Protein AF-0000000066235159 (afdb_homodimer)

Secondary structure (DSSP, 8-state):
------HHHHHHHH----TTSSSHHHHHHHTT--SEES-HHHHHHHHHSS--EEEEEE--SSSS-BHHHHHHHHHHHHHHHTT-EEEEEE-HHHHHH-PPPSSSPPPPPPHHHHHHHHHHHHHHHHTTS---STT--EEE-THHHHTT-BHHHIIIIIGGG-BHHHHHTSHHHHHHHTSSS--BHHHHTHHHHHHHHHHHHHHHH-EEEEEEEGGGHHHHHHHHHHHHHHH----EEEEEPPPB-TTSPBTTEETTEE-BSSTTTS-HHHHHHHHHT--HHHHHHHHHHH----HHHHHHHHHHHHH-GGG-HHHHHHHHHHHHHHH-HHHHHHHHHHHHHHTTSSS-GGGS-HHHHHHHHHTSSEEEE-TTSBHHHHHHHTTS-SSHHHHHHHHHTT-EEETTEE---TTSBGGGGPBTTTEEEEEETTTEEEEEEE-TT-/------HHHHHHHH----TTSSSHHHHHHHTT--SEES-HHHHHHHHHSS--EEEEEE--SSSS-BHHHHHHHHHHHHHHHTT-EEEEEE-HHHHHH-PPPSSSPPPPPPHHHHHHHHHHHHHHHHTTS--SSTT--EEE-THHHHTT-BHHHIIIIIGGG-BHHHHHTSHHHHHHHTSSS--BHHHHTHHHHHHHHHHHHHHHH-EEEEEEEGGGHHHHHHHHHHHHHHH----EEEEEPPPB-TTSPBTTEETTEE-BSSTTTS-HHHHHHHHHT--HHHHHHHHHHH----HHHHHHHHHHHHH-GGG-HHHHHHHHHHHHHHH-HHHHHHHHHHHHHHTTSSS-GGGS-HHHHHHHHHTSSEEEE-TTSBHHHHHHHHTS-SSHHHHHHHHHTT-EEETTEE---TTSBGGGGPBTTTEEEEEETTTEEEEEEE-TT-

pLDDT: mean 92.7, std 8.82, range [31.28, 98.94]

InterPro domains:
  IPR001412 Aminoacyl-tRNA synthetase, class I, conserved site [PS00178] (60-70)
  IPR002305 Aminoacyl-tRNA synthetase, class Ic [PF00579] (50-343)
  IPR002307 Tyrosine-tRNA ligase [PR01040] (64-86)
  IPR002307 Tyrosine-tRNA ligase [PR01040] (182-197)
  IPR002307 Tyrosine-tRNA ligase [PR01040] (203-225)
  IPR002307 Tyrosine-tRNA ligase [PR01040] (236-248)
  IPR002307 Tyrosine-tRNA ligase [TIGR00234] (23-434)
  IPR002307 Tyrosine-tRNA ligase [cd00805] (55-325)
  IPR014729 Rossmann-like alpha/beta/alpha sandwich fold [G3DSA:3.40.50.620] (2-244)
  IPR024088 Tyrosine-tRNA ligase, bacterial-type [PTHR11766] (14-433)
  IPR024107 Tyrosine-tRNA ligase, bacterial-type, type 1 [MF_02006] (22-438)
  IPR036986 RNA-binding S4 domain superfamily [G3DSA:3.10.290.10] (348-440)
  IPR054608 Tyrosine--tRNA ligase SYY-like, C-terminal domain [PF22421] (362-432)

Sequence (884 aa):
MSDSPSRQQQLLRAQSNDPSFDNVWDELIWRGLVYVSTDEAALKQLLAGEPIAYYCGFDPTAPSLHLGNLVQLLTMRRLQLAGHRPFGLVGGSTGLIGDPKPSAERTLNAKETVAEWVGSLREQVTRFLSAEGDNAVRLVNNLDWTAPLSAIDFLREIGKHFRVGAMLKKDAVAARLNSDEGISYTEFSYQILQGLDYLELYRQHGCVLQTGGSDQWGNLTSGTELIRRVEGGHAHAVGTPLITNSDGTKFGKSEGNAVWLDPALTSPYAMYQFWLNTDDADVIARLKVFTFLHRDEIERLERAVAEEPFRREAQRRLALDVTSLVHGAAAAEAVIAASEALFGRGGDLAQQDTDTLASALRELPHTVSAPGVAIAQALVDTGLTKSLSEARRAVAQGGVSANNATVQDADAPVGDALLPGGMLVLRRGKKTLAGVFVEEGVMSDSPSRQQQLLRAQSNDPSFDNVWDELIWRGLVYVSTDEAALKQLLAGEPIAYYCGFDPTAPSLHLGNLVQLLTMRRLQLAGHRPFGLVGGSTGLIGDPKPSAERTLNAKETVAEWVGSLREQVTRFLSAEGDNAVRLVNNLDWTAPLSAIDFLREIGKHFRVGAMLKKDAVAARLNSDEGISYTEFSYQILQGLDYLELYRQHGCVLQTGGSDQWGNLTSGTELIRRVEGGHAHAVGTPLITNSDGTKFGKSEGNAVWLDPALTSPYAMYQFWLNTDDADVIARLKVFTFLHRDEIERLERAVAEEPFRREAQRRLALDVTSLVHGAAAAEAVIAASEALFGRGGDLAQQDTDTLASALRELPHTVSAPGVAIAQALVDTGLTKSLSEARRAVAQGGVSANNATVQDADAPVGDALLPGGMLVLRRGKKTLAGVFVEEGV

Organism: Leifsonia xyli subsp. xyli (strain CTCB07) (NCBI:txid281090)

Foldseek 3Di:
DPPPPDLLVVLLVVFAAFPVDPFLLVLCVVLQFFDDKPDSVVVRVVLNDDAAEEEEEDELLDLFAFVQVLLVLLSQSSSVNSPHAYEYEYELPLNQLDAFALPDDDDGDDSVSRVNSSVNHVVQSQSSFACDDPRGYHYDYLCVPVVVQDPVCLCPPQVVLDDPVLLCPQDSQVSQCPDPVHYDPSNSCSLSSLLVVLLVCCVPPVHAEYEEAPSCVSSQVSNQSSCCVNVVDGHMYGHTYQDAAPVGHHPQDDPRHGHGLDCVVPNLLNLLVSLLPHDLVCLLSLCSSQASDYPVVSVVVNVCCVPPVVVSVSSNVSSQRNSCSSVNNVRSVLSVQLVCQLLVNDDQNQPGDPVSNVVNQVVAQEEEEAQQAFQLVRCCNSPVDVDSVRSQVQLCVQQKAKSNHRHNDRNDGNNVRAHPQQKIWMDGHRPHIHIYHHDNPD/DPPPPDLLVVLLVPFAAFPVDPFLLVLCVVLQFFDDKPDSVVVRVVLNDDAAEEEEEDELLDLFAFVQVLLVLLSQSSSVNSPHAYEYEYELPLNQLDAFALPDDDDGDDSVSRVNSSVNHVVQSQSSFACDDPRGYHYDYLCVPVVVQDPVCLCPPQVVLDDPVLLCPQDSQVSQCPDPVHYDPSNSCSLSSLLVVLLVCCVPPVHQEYEEAPSCVSSQVSNQSSCCVNVVDGHMYGHTYQDAAPVGHHPQDDPRHGHGLDCVVPNLLNLLVSLLPHDLVCLLSLCSSQHSDYPVVSVVVNVCCVPPVVVSVSSNVSSQRNSCSSVNNVRSVLSVQLVCQLLVNDDQNQPGDPVNNVVNQVVAQEEEEAQQAFQLVRCCNSPVDVDSVRSQVQLCVQQKAKSNHRHNDRNDGNNVRAHPQQKIWMDGHRPHIHIYHHDNPD

Nearest PDB structures (foldseek):
  6hb5-assembly1_B  TM=9.536E-01  e=3.693E-43  Escherichia coli BL21(DE3)
  6wn2-assembly1_B  TM=9.801E-01  e=1.096E-37  Escherichia coli
  1x8x-assembly1_A  TM=9.563E-01  e=7.989E-37  Escherichia coli
  1jil-assembly1_A  TM=9.672E-01  e=1.844E-36  Staphylococcus aureus
  1wq3-assembly1_A  TM=9.562E-01  e=2.043E-35  Escherichia coli str. K-12 substr. W3110

Structure (mmCIF, N/CA/C/O backbone):
data_AF-0000000066235159-model_v1
#
loop_
_entity.id
_entity.type
_entity.pdbx_description
1 polymer 'Tyrosine--tRNA ligase'
#
loop_
_atom_site.group_PDB
_atom_site.id
_atom_site.type_symbol
_atom_site.label_atom_id
_atom_site.label_alt_id
_atom_site.label_comp_id
_atom_site.label_asym_id
_atom_site.label_entity_id
_atom_site.label_seq_id
_atom_site.pdbx_PDB_ins_code
_atom_site.Cartn_x
_atom_site.Cartn_y
_atom_site.Cartn_z
_atom_site.occupancy
_atom_site.B_iso_or_equiv
_atom_site.auth_seq_id
_atom_site.auth_comp_id
_atom_site.auth_asym_id
_atom_site.auth_atom_id
_atom_site.pdbx_PDB_model_num
ATOM 1 N N . MET A 1 1 ? -13.695 -27 -46.281 1 31.28 1 MET A N 1
ATOM 2 C CA . MET A 1 1 ? -12.75 -27.953 -45.719 1 31.28 1 MET A CA 1
ATOM 3 C C . MET A 1 1 ? -13.008 -28.141 -44.219 1 31.28 1 MET A C 1
ATOM 5 O O . MET A 1 1 ? -12.977 -27.172 -43.469 1 31.28 1 MET A O 1
ATOM 9 N N . SER A 1 2 ? -13.875 -28.938 -43.781 1 34.84 2 SER A N 1
ATOM 10 C CA . SER A 1 2 ? -14.492 -29.234 -42.469 1 34.84 2 SER A CA 1
ATOM 11 C C . SER A 1 2 ? -13.445 -29.422 -41.375 1 34.84 2 SER A C 1
ATOM 13 O O . SER A 1 2 ? -12.555 -30.266 -41.5 1 34.84 2 SER A O 1
ATOM 15 N N . ASP A 1 3 ? -12.859 -28.359 -40.719 1 41.41 3 ASP A N 1
ATOM 16 C CA . ASP A 1 3 ? -11.758 -28.188 -39.781 1 41.41 3 ASP A CA 1
ATOM 17 C C . ASP A 1 3 ? -11.82 -29.219 -38.656 1 41.41 3 ASP A C 1
ATOM 19 O O . ASP A 1 3 ? -12.758 -29.219 -37.875 1 41.41 3 ASP A O 1
ATOM 23 N N . SER A 1 4 ? -11.438 -30.391 -38.844 1 45.66 4 SER A N 1
ATOM 24 C CA . SER A 1 4 ? -11.344 -31.469 -37.844 1 45.66 4 SER A CA 1
ATOM 25 C C . SER A 1 4 ? -10.805 -30.953 -36.531 1 45.66 4 SER A C 1
ATOM 27 O O . SER A 1 4 ? -9.789 -30.25 -36.469 1 45.66 4 SER A O 1
ATOM 29 N N . PRO A 1 5 ? -11.711 -31 -35.5 1 59.38 5 PRO A N 1
ATOM 30 C CA . PRO A 1 5 ? -11.25 -30.547 -34.188 1 59.38 5 PRO A CA 1
ATOM 31 C C . PRO A 1 5 ? -9.898 -31.141 -33.812 1 59.38 5 PRO A C 1
ATOM 33 O O . PRO A 1 5 ? -9.594 -32.281 -34.188 1 59.38 5 PRO A O 1
ATOM 36 N N . SER A 1 6 ? -8.992 -30.312 -33.344 1 69.88 6 SER A N 1
ATOM 37 C CA . SER A 1 6 ? -7.699 -30.766 -32.844 1 69.88 6 SER A CA 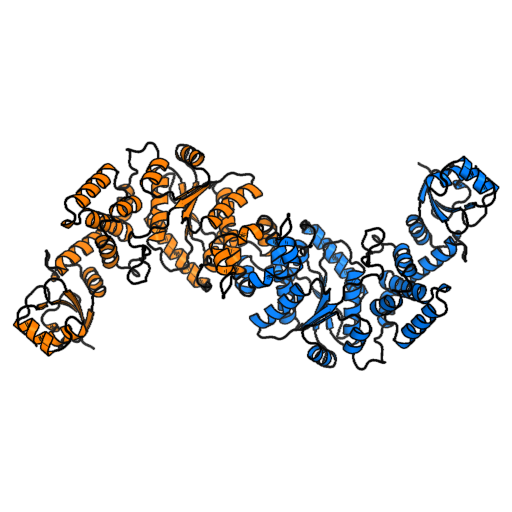1
ATOM 38 C C . SER A 1 6 ? -7.871 -31.906 -31.844 1 69.88 6 SER A C 1
ATOM 40 O O . SER A 1 6 ? -8.961 -32.125 -31.312 1 69.88 6 SER A O 1
ATOM 42 N N . ARG A 1 7 ? -7.098 -32.812 -31.875 1 72.56 7 ARG A N 1
ATOM 43 C CA . ARG A 1 7 ? -7.125 -33.969 -30.969 1 72.56 7 ARG A CA 1
ATOM 44 C C . ARG A 1 7 ? -7.398 -33.5 -29.531 1 72.56 7 ARG A C 1
ATOM 46 O O . ARG A 1 7 ? -8.078 -34.219 -28.781 1 72.56 7 ARG A O 1
ATOM 53 N N . GLN A 1 8 ? -7.012 -32.375 -29.281 1 78.12 8 GLN A N 1
ATOM 54 C CA . GLN A 1 8 ? -7.266 -31.828 -27.953 1 78.12 8 GLN A CA 1
ATOM 55 C C . GLN A 1 8 ? -8.75 -31.516 -27.75 1 78.12 8 GLN A C 1
ATOM 57 O O . GLN A 1 8 ? -9.305 -31.781 -26.688 1 78.12 8 GLN A O 1
ATOM 62 N N . GLN A 1 9 ? -9.367 -31.031 -28.719 1 81.38 9 GLN A N 1
ATOM 63 C CA . GLN A 1 9 ? -10.797 -30.734 -28.656 1 81.38 9 GLN A CA 1
ATOM 64 C C . GLN A 1 9 ? -11.617 -32 -28.5 1 81.38 9 GLN A C 1
ATOM 66 O O . GLN A 1 9 ? -12.641 -32 -27.812 1 81.38 9 GLN A O 1
ATOM 71 N N . GLN A 1 10 ? -11.117 -33.062 -29.109 1 83.56 10 GLN A N 1
ATOM 72 C CA . GLN A 1 10 ? -11.812 -34.344 -29 1 83.56 10 GLN A CA 1
ATOM 73 C C . GLN A 1 10 ? -11.758 -34.875 -27.562 1 83.56 10 GLN A C 1
ATOM 75 O O . GLN A 1 10 ? -12.742 -35.406 -27.062 1 83.56 10 GLN A O 1
ATOM 80 N N . LEU A 1 11 ? -10.625 -34.688 -26.953 1 87.56 11 LEU A N 1
ATOM 81 C CA . LEU A 1 11 ? -10.477 -35.094 -25.578 1 87.56 11 LEU A CA 1
ATOM 82 C C . LEU A 1 11 ? -11.414 -34.312 -24.656 1 87.56 11 LEU A C 1
ATOM 84 O O . LEU A 1 11 ? -12.055 -34.906 -23.766 1 87.56 11 LEU A O 1
ATOM 88 N N . LEU A 1 12 ? -11.531 -33.031 -24.906 1 90.31 12 LEU A N 1
ATOM 89 C CA . LEU A 1 12 ? -12.406 -32.188 -24.094 1 90.31 12 LEU A CA 1
ATOM 90 C C . LEU A 1 12 ? -13.867 -32.562 -24.312 1 90.31 12 LEU A C 1
ATOM 92 O O . LEU A 1 12 ? -14.648 -32.594 -23.359 1 90.31 12 LEU A O 1
ATOM 96 N N . ARG A 1 13 ? -14.172 -32.906 -25.531 1 89.31 13 ARG A N 1
ATOM 97 C CA . ARG A 1 13 ? -15.547 -33.25 -25.859 1 89.31 13 ARG A CA 1
ATOM 98 C C . ARG A 1 13 ? -15.969 -34.562 -25.203 1 89.31 13 ARG A C 1
ATOM 100 O O . ARG A 1 13 ? -17.156 -34.781 -24.953 1 89.31 13 ARG A O 1
ATOM 107 N N . ALA A 1 14 ? -14.977 -35.375 -24.984 1 92.25 14 ALA A N 1
ATOM 108 C CA . ALA A 1 14 ? -15.273 -36.688 -24.406 1 92.25 14 ALA A CA 1
ATOM 109 C C . ALA A 1 14 ? -15.492 -36.594 -22.906 1 92.25 14 ALA A C 1
ATOM 111 O O . ALA A 1 14 ? -15.992 -37.531 -22.281 1 92.25 14 ALA A O 1
ATOM 112 N N . GLN A 1 15 ? -15.203 -35.5 -22.312 1 96.25 15 GLN A N 1
ATOM 113 C CA . GLN A 1 15 ? -15.32 -35.312 -20.859 1 96.25 15 GLN A CA 1
ATOM 114 C C . GLN A 1 15 ? -16.766 -35.062 -20.453 1 96.25 15 GLN A C 1
ATOM 116 O O . GLN A 1 15 ? -17.516 -34.438 -21.188 1 96.25 15 GLN A O 1
ATOM 121 N N . SER A 1 16 ? -17.141 -35.656 -19.328 1 97.69 16 SER A N 1
ATOM 122 C CA . SER A 1 16 ? -18.453 -35.406 -18.75 1 97.69 16 SER A CA 1
ATOM 123 C C . SER A 1 16 ? -18.422 -35.562 -17.234 1 97.69 16 SER A C 1
ATOM 125 O O . SER A 1 16 ? -17.609 -36.312 -16.703 1 97.69 16 SER A O 1
ATOM 127 N N . ASN A 1 17 ? -19.234 -34.812 -16.609 1 98.06 17 ASN A N 1
ATOM 128 C CA . ASN A 1 17 ? -19.438 -35.031 -15.18 1 98.06 17 ASN A CA 1
ATOM 129 C C . ASN A 1 17 ? -20.141 -36.375 -14.938 1 98.06 17 ASN A C 1
ATOM 131 O O . ASN A 1 17 ? -20.766 -36.906 -15.844 1 98.06 17 ASN A O 1
ATOM 135 N N . ASP A 1 18 ? -19.938 -36.875 -13.758 1 98.12 18 ASP A N 1
ATOM 136 C CA . ASP A 1 18 ? -20.531 -38.156 -13.375 1 98.12 18 ASP A CA 1
ATOM 137 C C . ASP A 1 18 ? -22.047 -38 -13.172 1 98.12 18 ASP A C 1
ATOM 139 O O . ASP A 1 18 ? -22.484 -37.281 -12.273 1 98.12 18 ASP A O 1
ATOM 143 N N . PRO A 1 19 ? -22.891 -38.719 -13.906 1 96.81 19 PRO A N 1
ATOM 144 C CA . PRO A 1 19 ? -24.344 -38.562 -13.828 1 96.81 19 PRO A CA 1
ATOM 145 C C . PRO A 1 19 ? -24.922 -39.188 -12.547 1 96.81 19 PRO A C 1
ATOM 147 O O . PRO A 1 19 ? -26.109 -38.969 -12.25 1 96.81 19 PRO A O 1
ATOM 150 N N . SER A 1 20 ? -24.141 -39.906 -11.844 1 97.56 20 SER A N 1
ATOM 151 C CA . SER A 1 20 ? -24.641 -40.5 -10.617 1 97.56 20 SER A CA 1
ATOM 152 C C . SER A 1 20 ? -24.828 -39.469 -9.516 1 97.56 20 SER A C 1
ATOM 154 O O . SER A 1 20 ? -25.469 -39.75 -8.5 1 97.56 20 SER A O 1
ATOM 156 N N . PHE A 1 21 ? -24.328 -38.312 -9.648 1 97.44 21 PHE A N 1
ATOM 157 C CA . PHE A 1 21 ? -24.5 -37.219 -8.68 1 97.44 21 PHE A CA 1
ATOM 158 C C . PHE A 1 21 ? -25.625 -36.281 -9.109 1 97.44 21 PHE A C 1
ATOM 160 O O . PHE A 1 21 ? -25.766 -36 -10.297 1 97.44 21 PHE A O 1
ATOM 167 N N . ASP A 1 22 ? -26.359 -35.75 -8.211 1 94.31 22 ASP A N 1
ATOM 168 C CA . ASP A 1 22 ? -27.516 -34.875 -8.484 1 94.31 22 ASP A CA 1
ATOM 169 C C . ASP A 1 22 ? -27.062 -33.5 -8.961 1 94.31 22 ASP A C 1
ATOM 171 O O . ASP A 1 22 ? -27.797 -32.812 -9.672 1 94.31 22 ASP A O 1
ATOM 175 N N . ASN A 1 23 ? -25.969 -33.125 -8.492 1 95.06 23 ASN A N 1
ATOM 176 C CA . ASN A 1 23 ? -25.422 -31.828 -8.844 1 95.06 23 ASN A CA 1
ATOM 177 C C . ASN A 1 23 ? -23.891 -31.828 -8.797 1 95.06 23 ASN A C 1
ATOM 179 O O . ASN A 1 23 ? -23.281 -32.719 -8.227 1 95.06 23 ASN A O 1
ATOM 183 N N . VAL A 1 24 ? -23.266 -30.844 -9.422 1 98.12 24 VAL A N 1
ATOM 184 C CA . VAL A 1 24 ? -21.812 -30.781 -9.586 1 98.12 24 VAL A CA 1
ATOM 185 C C . VAL A 1 24 ? -21.156 -30.609 -8.219 1 98.12 24 VAL A C 1
ATOM 187 O O . VAL A 1 24 ? -20.047 -31.109 -7.988 1 98.12 24 VAL A O 1
ATOM 190 N N . TRP A 1 25 ? -21.781 -29.922 -7.23 1 98.38 25 TRP A N 1
ATOM 191 C CA . TRP A 1 25 ? -21.203 -29.703 -5.906 1 98.38 25 TRP A CA 1
ATOM 192 C C . TRP A 1 25 ? -20.938 -31.016 -5.195 1 98.38 25 TRP A C 1
ATOM 194 O O . TRP A 1 25 ? -19.859 -31.234 -4.648 1 98.38 25 TRP A O 1
ATOM 204 N N . ASP A 1 26 ? -21.922 -31.906 -5.27 1 98.06 26 ASP A N 1
ATOM 205 C CA . ASP A 1 26 ? -21.781 -33.219 -4.633 1 98.06 26 ASP A CA 1
ATOM 206 C C . ASP A 1 26 ? -20.641 -34 -5.254 1 98.06 26 ASP A C 1
ATOM 208 O O . ASP A 1 26 ? -19.922 -34.719 -4.551 1 98.06 26 ASP A O 1
ATOM 212 N N . GLU A 1 27 ? -20.531 -33.938 -6.539 1 98.44 27 GLU A N 1
ATOM 213 C CA . GLU A 1 27 ? -19.422 -34.625 -7.191 1 98.44 27 GLU A CA 1
ATOM 214 C C . GLU A 1 27 ? -18.094 -34.031 -6.754 1 98.44 27 GLU A C 1
ATOM 216 O O . GLU A 1 27 ? -17.141 -34.781 -6.5 1 98.44 27 GLU A O 1
ATOM 221 N N . LEU A 1 28 ? -17.953 -32.656 -6.715 1 98.75 28 LEU A N 1
ATOM 222 C CA . LEU A 1 28 ? -16.719 -32.031 -6.285 1 98.75 28 LEU A CA 1
ATOM 223 C C . LEU A 1 28 ? -16.328 -32.5 -4.887 1 98.75 28 LEU A C 1
ATOM 225 O O . LEU A 1 28 ? -15.148 -32.75 -4.629 1 98.75 28 LEU A O 1
ATOM 229 N N . ILE A 1 29 ? -17.281 -32.594 -3.998 1 98.38 29 ILE A N 1
ATOM 230 C CA . ILE A 1 29 ? -17.031 -33.062 -2.637 1 98.38 29 ILE A CA 1
ATOM 231 C C . ILE A 1 29 ? -16.547 -34.5 -2.664 1 98.38 29 ILE A C 1
ATOM 233 O O . ILE A 1 29 ? -15.547 -34.844 -2.018 1 98.38 29 ILE A O 1
ATOM 237 N N . TRP A 1 30 ? -17.234 -35.344 -3.426 1 98.31 30 TRP A N 1
ATOM 238 C CA . TRP A 1 30 ? -16.859 -36.75 -3.512 1 98.31 30 TRP A CA 1
ATOM 239 C C . TRP A 1 30 ? -15.453 -36.906 -4.059 1 98.31 30 TRP A C 1
ATOM 241 O O . TRP A 1 30 ? -14.703 -37.781 -3.621 1 98.31 30 TRP A O 1
ATOM 251 N N . ARG A 1 31 ? -15.062 -36.094 -4.938 1 98.44 31 ARG A N 1
ATOM 252 C CA . ARG A 1 31 ? -13.75 -36.156 -5.566 1 98.44 31 ARG A CA 1
ATOM 253 C C . ARG A 1 31 ? -12.672 -35.562 -4.652 1 98.44 31 ARG A C 1
ATOM 255 O O . ARG A 1 31 ? -11.484 -35.656 -4.961 1 98.44 31 ARG A O 1
ATOM 262 N N . GLY A 1 32 ? -13.102 -34.938 -3.521 1 97.69 32 GLY A N 1
ATOM 263 C CA . GLY A 1 32 ? -12.156 -34.344 -2.586 1 97.69 32 GLY A CA 1
ATOM 264 C C . GLY A 1 32 ? -11.633 -33 -3.031 1 97.69 32 GLY A C 1
ATOM 265 O O . GLY A 1 32 ? -10.516 -32.625 -2.691 1 97.69 32 GLY A O 1
ATOM 266 N N . LEU A 1 33 ? -12.438 -32.25 -3.773 1 98.31 33 LEU A N 1
ATOM 267 C CA . LEU A 1 33 ? -11.969 -31.016 -4.383 1 98.31 33 LEU A CA 1
ATOM 268 C C . LEU A 1 33 ? -12.422 -29.797 -3.572 1 98.31 33 LEU A C 1
ATOM 270 O O . LEU A 1 33 ? -12.109 -28.656 -3.924 1 98.31 33 LEU A O 1
ATOM 274 N N . VAL A 1 34 ? -13.148 -30.031 -2.465 1 98.38 34 VAL A N 1
ATOM 275 C CA . VAL A 1 34 ? -13.562 -28.938 -1.598 1 98.38 34 VAL A CA 1
ATOM 276 C C . VAL A 1 34 ? -12.93 -29.094 -0.218 1 98.38 34 VAL A C 1
ATOM 278 O O . VAL A 1 34 ? -13.25 -30.031 0.51 1 98.38 34 VAL A O 1
ATOM 281 N N . TYR A 1 35 ? -12.039 -28.234 0.076 1 97.81 35 TYR A N 1
ATOM 282 C CA . TYR A 1 35 ? -11.43 -28.219 1.398 1 97.81 35 TYR A CA 1
ATOM 283 C C . TYR A 1 35 ? -12.109 -27.203 2.303 1 97.81 35 TYR A C 1
ATOM 285 O O . TYR A 1 35 ? -12.367 -27.469 3.477 1 97.81 35 TYR A O 1
ATOM 293 N N . VAL A 1 36 ? -12.375 -26 1.811 1 97.62 36 VAL A N 1
ATOM 294 C CA . VAL A 1 36 ? -13.031 -24.906 2.531 1 97.62 36 VAL A CA 1
ATOM 295 C C . VAL A 1 36 ? -13.898 -24.094 1.571 1 97.62 36 VAL A C 1
ATOM 297 O O . VAL A 1 36 ? -13.648 -24.078 0.364 1 97.62 36 VAL A O 1
ATOM 300 N N . SER A 1 37 ? -14.992 -23.562 2.053 1 98.31 37 SER A N 1
ATOM 301 C CA . SER A 1 37 ? -15.859 -22.719 1.237 1 98.31 37 SER A CA 1
ATOM 302 C C . SER A 1 37 ? -16.547 -21.641 2.082 1 98.31 37 SER A C 1
ATOM 304 O O . SER A 1 37 ? -16.578 -21.734 3.311 1 98.31 37 SER A O 1
ATOM 306 N N . THR A 1 38 ? -16.953 -20.562 1.474 1 98 38 THR A N 1
ATOM 307 C CA . THR A 1 38 ? -17.625 -19.469 2.174 1 98 38 THR A CA 1
ATOM 308 C C . THR A 1 38 ? -18.938 -19.969 2.791 1 98 38 THR A C 1
ATOM 310 O O . THR A 1 38 ? -19.281 -19.578 3.91 1 98 38 THR A O 1
ATOM 313 N N . ASP A 1 39 ? -19.75 -20.781 2.061 1 97.62 39 ASP A N 1
ATOM 314 C CA . ASP A 1 39 ? -21.047 -21.281 2.488 1 97.62 39 ASP A CA 1
ATOM 315 C C . ASP A 1 39 ? -21.469 -22.5 1.673 1 97.62 39 ASP A C 1
ATOM 317 O O . ASP A 1 39 ? -22.016 -22.375 0.573 1 97.62 39 ASP A O 1
ATOM 321 N N . GLU A 1 40 ? -21.359 -23.625 2.264 1 97.44 40 GLU A N 1
ATOM 322 C CA . GLU A 1 40 ? -21.578 -24.875 1.544 1 97.44 40 GLU A CA 1
ATOM 323 C C . GLU A 1 40 ? -23 -24.969 1.016 1 97.44 40 GLU A C 1
ATOM 325 O O . GLU A 1 40 ? -23.219 -25.328 -0.147 1 97.44 40 GLU A O 1
ATOM 330 N N . ALA A 1 41 ? -23.969 -24.672 1.854 1 97.5 41 ALA A N 1
ATOM 331 C CA . ALA A 1 41 ? -25.359 -24.781 1.462 1 97.5 41 ALA A CA 1
ATOM 332 C C . ALA A 1 41 ? -25.703 -23.797 0.343 1 97.5 41 ALA A C 1
ATOM 334 O O . ALA A 1 41 ? -26.375 -24.156 -0.625 1 97.5 41 ALA A O 1
ATOM 335 N N . ALA A 1 42 ? -25.25 -22.609 0.463 1 97.75 42 ALA A N 1
ATOM 336 C CA . ALA A 1 42 ? -25.516 -21.578 -0.54 1 97.75 42 ALA A CA 1
ATOM 337 C C . ALA A 1 42 ? -24.859 -21.922 -1.87 1 97.75 42 ALA A C 1
ATOM 339 O O . ALA A 1 42 ? -25.422 -21.672 -2.936 1 97.75 42 ALA A O 1
ATOM 340 N N . LEU A 1 43 ? -23.641 -22.516 -1.813 1 98.19 43 LEU A N 1
ATOM 341 C CA . LEU A 1 43 ? -22.922 -22.891 -3.023 1 98.19 43 LEU A CA 1
ATOM 342 C C . LEU A 1 43 ? -23.625 -24.031 -3.744 1 98.19 43 LEU A C 1
ATOM 344 O O . LEU A 1 43 ? -23.703 -24.047 -4.973 1 98.19 43 LEU A O 1
ATOM 348 N N . LYS A 1 44 ? -24.094 -25 -2.986 1 97.94 44 LYS A N 1
ATOM 349 C CA . LYS A 1 44 ? -24.844 -26.094 -3.58 1 97.94 44 LYS A CA 1
ATOM 350 C C . LYS A 1 44 ? -26.078 -25.594 -4.332 1 97.94 44 LYS A C 1
ATOM 352 O O . LYS A 1 44 ? -26.328 -26 -5.465 1 97.94 44 LYS A O 1
ATOM 357 N N . GLN A 1 45 ? -26.766 -24.672 -3.695 1 97.81 45 GLN A N 1
ATOM 358 C CA . GLN A 1 45 ? -27.953 -24.094 -4.32 1 97.81 45 GLN A CA 1
ATOM 359 C C . GLN A 1 45 ? -27.578 -23.266 -5.543 1 97.81 45 GLN A C 1
ATOM 361 O O . GLN A 1 45 ? -28.219 -23.344 -6.586 1 97.81 45 GLN A O 1
ATOM 366 N N . LEU A 1 46 ? -26.547 -22.469 -5.422 1 97.94 46 LEU A N 1
ATOM 367 C CA . LEU A 1 46 ? -26.094 -21.594 -6.492 1 97.94 46 LEU A CA 1
ATOM 368 C C . LEU A 1 46 ? -25.703 -22.406 -7.727 1 97.94 46 LEU A C 1
ATOM 370 O O . LEU A 1 46 ? -26.109 -22.062 -8.844 1 97.94 46 LEU A O 1
ATOM 374 N N . LEU A 1 47 ? -24.969 -23.484 -7.547 1 98.19 47 LEU A N 1
ATOM 375 C CA . LE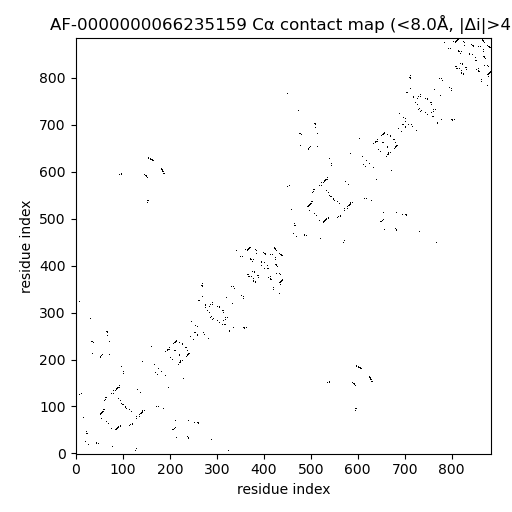U A 1 47 ? -24.422 -24.266 -8.648 1 98.19 47 LEU A CA 1
ATOM 376 C C . LEU A 1 47 ? -25.469 -25.172 -9.273 1 98.19 47 LEU A C 1
ATOM 378 O O . LEU A 1 47 ? -25.281 -25.688 -10.375 1 98.19 47 LEU A O 1
ATOM 382 N N . ALA A 1 48 ? -26.609 -25.344 -8.594 1 96.94 48 ALA A N 1
ATOM 383 C CA . ALA A 1 48 ? -27.734 -26.125 -9.133 1 96.94 48 ALA A CA 1
ATOM 384 C C . ALA A 1 48 ? -28.672 -25.234 -9.945 1 96.94 48 ALA A C 1
ATOM 386 O O . ALA A 1 48 ? -29.562 -25.734 -10.633 1 96.94 48 ALA A O 1
ATOM 387 N N . GLY A 1 49 ? -28.453 -23.938 -9.859 1 96.12 49 GLY A N 1
ATOM 388 C CA . GLY A 1 49 ? -29.359 -23 -10.484 1 96.12 49 GLY A CA 1
ATOM 389 C C . GLY A 1 49 ? -28.891 -22.531 -11.852 1 96.12 49 GLY A C 1
ATOM 390 O O . GLY A 1 49 ? -28.359 -23.328 -12.625 1 96.12 49 GLY A O 1
ATOM 391 N N . GLU A 1 50 ? -29.203 -21.328 -12.195 1 97.12 50 GLU A N 1
ATOM 392 C CA . GLU A 1 50 ? -28.844 -20.719 -13.477 1 97.12 50 GLU A CA 1
ATOM 393 C C . GLU A 1 50 ? -27.328 -20.609 -13.617 1 97.12 50 GLU A C 1
ATOM 395 O O . GLU A 1 50 ? -26.609 -20.516 -12.617 1 97.12 50 GLU A O 1
ATOM 400 N N . PRO A 1 51 ? -26.859 -20.641 -14.836 1 98.31 51 PRO A N 1
ATOM 401 C CA . PRO A 1 51 ? -25.422 -20.516 -15.062 1 98.31 51 PRO A CA 1
ATOM 402 C C . PRO A 1 51 ? -24.828 -19.266 -14.422 1 98.31 51 PRO A C 1
ATOM 404 O O . PRO A 1 51 ? -25.422 -18.188 -14.484 1 98.31 51 PRO A O 1
ATOM 407 N N . ILE A 1 52 ? -23.734 -19.406 -13.828 1 98.75 52 ILE A N 1
ATOM 408 C CA . ILE A 1 52 ? -23.031 -18.281 -13.219 1 98.75 52 ILE A CA 1
ATOM 409 C C . ILE A 1 52 ? -21.672 -18.094 -13.859 1 98.75 52 ILE A C 1
ATOM 411 O O . ILE A 1 52 ? -21.156 -19.016 -14.516 1 98.75 52 ILE A O 1
ATOM 415 N N . ALA A 1 53 ? -21.047 -16.875 -13.688 1 98.81 53 ALA A N 1
ATOM 416 C CA . ALA A 1 53 ? -19.656 -16.625 -14.016 1 98.81 53 ALA A CA 1
ATOM 417 C C . ALA A 1 53 ? -18.75 -16.938 -12.828 1 98.81 53 ALA A C 1
ATOM 419 O O . ALA A 1 53 ? -19.078 -16.609 -11.688 1 98.81 53 ALA A O 1
ATOM 420 N N . TYR A 1 54 ? -17.719 -17.672 -13.055 1 98.88 54 TYR A N 1
ATOM 421 C CA . TYR A 1 54 ? -16.734 -18 -12.039 1 98.88 54 TYR A CA 1
ATOM 422 C C . TYR A 1 54 ? -15.32 -17.891 -12.602 1 98.88 54 TYR A C 1
ATOM 424 O O . TYR A 1 54 ? -15.133 -17.844 -13.82 1 98.88 54 TYR A O 1
ATOM 432 N N . TYR A 1 55 ? -14.289 -17.75 -11.656 1 98.81 55 TYR A N 1
ATOM 433 C CA . TYR A 1 55 ? -12.945 -17.594 -12.211 1 98.81 55 TYR A CA 1
ATOM 434 C C . TYR A 1 55 ? -11.906 -18.234 -11.297 1 98.81 55 TYR A C 1
ATOM 436 O O . TYR A 1 55 ? -12.188 -18.531 -10.133 1 98.81 55 TYR A O 1
ATOM 444 N N . CYS A 1 56 ? -10.789 -18.531 -11.812 1 98.62 56 CYS A N 1
ATOM 445 C CA . CYS A 1 56 ? -9.555 -18.891 -11.133 1 98.62 56 CYS A CA 1
ATOM 446 C C . CYS A 1 56 ? -8.375 -18.094 -11.68 1 98.62 56 CYS A C 1
ATOM 448 O O . CYS A 1 56 ? -8.289 -17.844 -12.883 1 98.62 56 CYS A O 1
ATOM 450 N N . GLY A 1 57 ? -7.574 -17.656 -10.766 1 97.38 57 GLY A N 1
ATOM 451 C CA . GLY A 1 57 ? -6.414 -16.891 -11.172 1 97.38 57 GLY A CA 1
ATOM 452 C C . GLY A 1 57 ? -5.152 -17.719 -11.297 1 97.38 57 GLY A C 1
ATOM 453 O O . GLY A 1 57 ? -4.918 -18.625 -10.484 1 97.38 57 GLY A O 1
ATOM 454 N N . PHE A 1 58 ? -4.332 -17.406 -12.281 1 96.81 58 PHE A N 1
ATOM 455 C CA . PHE A 1 58 ? -3.023 -18 -12.516 1 96.81 58 PHE A CA 1
ATOM 456 C C . PHE A 1 58 ? -1.954 -16.922 -12.656 1 96.81 58 PHE A C 1
ATOM 458 O O . PHE A 1 58 ? -1.958 -16.156 -13.617 1 96.81 58 PHE A O 1
ATOM 465 N N . ASP A 1 59 ? -1.063 -16.891 -11.719 1 93.31 59 ASP A N 1
ATOM 466 C CA . ASP A 1 59 ? -0.023 -15.867 -11.75 1 93.31 59 ASP A CA 1
ATOM 467 C C . ASP A 1 59 ? 1.17 -16.328 -12.586 1 93.31 59 ASP A C 1
ATOM 469 O O . ASP A 1 59 ? 1.714 -17.406 -12.359 1 93.31 59 ASP A O 1
ATOM 473 N N . PRO A 1 60 ? 1.607 -15.547 -13.492 1 94.44 60 PRO A N 1
ATOM 474 C CA . PRO A 1 60 ? 2.762 -15.883 -14.328 1 94.44 60 PRO A CA 1
ATOM 475 C C . PRO A 1 60 ? 4.094 -15.664 -13.609 1 94.44 60 PRO A C 1
ATOM 477 O O . PRO A 1 60 ? 4.879 -14.805 -14.016 1 94.44 60 PRO A O 1
ATOM 480 N N . THR A 1 61 ? 4.438 -16.422 -12.672 1 90.38 61 THR A N 1
ATOM 481 C CA . THR A 1 61 ? 5.695 -16.359 -11.938 1 90.38 61 THR A CA 1
ATOM 482 C C . THR A 1 61 ? 6.684 -17.391 -12.469 1 90.38 61 THR A C 1
ATOM 484 O O . THR A 1 61 ? 7.801 -17.5 -11.961 1 90.38 61 THR A O 1
ATOM 487 N N . ALA A 1 62 ? 6.281 -18.188 -13.414 1 91.31 62 ALA A N 1
ATOM 488 C CA . ALA A 1 62 ? 7.066 -19.172 -14.148 1 91.31 62 ALA A CA 1
ATOM 489 C C . ALA A 1 62 ? 6.574 -19.312 -15.594 1 91.31 62 ALA A C 1
ATOM 491 O O . ALA A 1 62 ? 5.492 -18.828 -15.93 1 91.31 62 ALA A O 1
ATOM 492 N N . PRO A 1 63 ? 7.363 -19.922 -16.406 1 94.69 63 PRO A N 1
ATOM 493 C CA . PRO A 1 63 ? 6.984 -20 -17.812 1 94.69 63 PRO A CA 1
ATOM 494 C C . PRO A 1 63 ? 5.859 -21.016 -18.062 1 94.69 63 PRO A C 1
ATOM 496 O O . PRO A 1 63 ? 5.297 -21.047 -19.156 1 94.69 63 PRO A O 1
ATOM 499 N N . SER A 1 64 ? 5.52 -21.828 -17.062 1 96.69 64 SER A N 1
ATOM 500 C CA . SER A 1 64 ? 4.516 -22.875 -17.281 1 96.69 64 SER A CA 1
ATOM 501 C C . SER A 1 64 ? 3.693 -23.109 -16.016 1 96.69 64 SER A C 1
ATOM 503 O O . SER A 1 64 ? 4.164 -22.844 -14.906 1 96.69 64 SER A O 1
ATOM 505 N N . LEU A 1 65 ? 2.475 -23.531 -16.281 1 97 65 LEU A N 1
ATOM 506 C CA . LEU A 1 65 ? 1.676 -24.078 -15.188 1 97 65 LEU A CA 1
ATOM 507 C C . LEU A 1 65 ? 2.193 -25.453 -14.781 1 97 65 LEU A C 1
ATOM 509 O O . LEU A 1 65 ? 2.99 -26.062 -15.5 1 97 65 LEU A O 1
ATOM 513 N N . HIS A 1 66 ? 1.85 -25.875 -13.625 1 96.5 66 HIS A N 1
ATOM 514 C CA . HIS A 1 66 ? 2.25 -27.188 -13.102 1 96.5 66 HIS A CA 1
ATOM 515 C C . HIS A 1 66 ? 1.042 -27.984 -12.617 1 96.5 66 HIS A C 1
ATOM 517 O O . HIS A 1 66 ? -0.1 -27.547 -12.797 1 96.5 66 HIS A O 1
ATOM 523 N N . LEU A 1 67 ? 1.252 -29.156 -12.016 1 95.94 67 LEU A N 1
ATOM 524 C CA . LEU A 1 67 ? 0.176 -30.062 -11.664 1 95.94 67 LEU A CA 1
ATOM 525 C C . LEU A 1 67 ? -0.752 -29.453 -10.625 1 95.94 67 LEU A C 1
ATOM 527 O O . LEU A 1 67 ? -1.95 -29.75 -10.609 1 95.94 67 LEU A O 1
ATOM 531 N N . GLY A 1 68 ? -0.178 -28.609 -9.781 1 93.88 68 GLY A N 1
ATOM 532 C CA . GLY A 1 68 ? -1.032 -27.906 -8.844 1 93.88 68 GLY A CA 1
ATOM 533 C C . GLY A 1 68 ? -2.072 -27.031 -9.531 1 93.88 68 GLY A C 1
ATOM 534 O O . GLY A 1 68 ? -3.225 -26.984 -9.094 1 93.88 68 GLY A O 1
ATOM 535 N N . ASN A 1 69 ? -1.66 -26.359 -10.578 1 96.31 69 ASN A N 1
ATOM 536 C CA . ASN A 1 69 ? -2.582 -25.562 -11.367 1 96.31 69 ASN A CA 1
ATOM 537 C C . ASN A 1 69 ? -3.605 -26.422 -12.094 1 96.31 69 ASN A C 1
ATOM 539 O O . ASN A 1 69 ? -4.734 -26 -12.328 1 96.31 69 ASN A O 1
ATOM 543 N N . LEU A 1 70 ? -3.146 -27.609 -12.469 1 97.56 70 LEU A N 1
ATOM 544 C CA . LEU A 1 70 ? -4.035 -28.5 -13.195 1 97.56 70 LEU A CA 1
ATOM 545 C C . LEU A 1 70 ? -5.262 -28.859 -12.367 1 97.56 70 LEU A C 1
ATOM 547 O O . LEU A 1 70 ? -6.363 -29 -12.906 1 97.56 70 LEU A O 1
ATOM 551 N N . VAL A 1 71 ? -5.07 -29 -11.039 1 97.69 71 VAL A N 1
ATOM 552 C CA . VAL A 1 71 ? -6.191 -29.25 -10.141 1 97.69 71 VAL A CA 1
ATOM 553 C C . VAL A 1 71 ? -7.262 -28.172 -10.336 1 97.69 71 VAL A C 1
ATOM 555 O O . VAL A 1 71 ? -8.445 -28.5 -10.469 1 97.69 71 VAL A O 1
ATOM 558 N N . GLN A 1 72 ? -6.832 -26.984 -10.398 1 98.19 72 GLN A N 1
ATOM 559 C CA . GLN A 1 72 ? -7.754 -25.859 -10.562 1 98.19 72 GLN A CA 1
ATOM 560 C C . GLN A 1 72 ? -8.398 -25.875 -11.945 1 98.19 72 GLN A C 1
ATOM 562 O O . GLN A 1 72 ? -9.602 -25.641 -12.078 1 98.19 72 GLN A O 1
ATOM 567 N N . LEU A 1 73 ? -7.609 -26.109 -12.93 1 98.44 73 LEU A N 1
ATOM 568 C CA . LEU A 1 73 ? -8.125 -26.141 -14.297 1 98.44 73 LEU A CA 1
ATOM 569 C C . LEU A 1 73 ? -9.195 -27.203 -14.461 1 98.44 73 LEU A C 1
ATOM 571 O O . LEU A 1 73 ? -10.234 -26.969 -15.078 1 98.44 73 LEU A O 1
ATOM 575 N N . LEU A 1 74 ? -8.961 -28.391 -13.914 1 98.44 74 LEU A N 1
ATOM 576 C CA . LEU A 1 74 ? -9.93 -29.469 -14.031 1 98.44 74 LEU A CA 1
ATOM 577 C C . LEU A 1 74 ? -11.18 -29.172 -13.203 1 98.44 74 LEU A C 1
ATOM 579 O O . LEU A 1 74 ? -12.289 -29.562 -13.594 1 98.44 74 LEU A O 1
ATOM 583 N N . THR A 1 75 ? -10.977 -28.516 -12.062 1 98.69 75 THR A N 1
ATOM 584 C CA . THR A 1 75 ? -12.125 -28.062 -11.281 1 98.69 75 THR A CA 1
ATOM 585 C C . THR A 1 75 ? -12.969 -27.078 -12.078 1 98.69 75 THR A C 1
ATOM 587 O O . THR A 1 75 ? -14.195 -27.203 -12.133 1 98.69 75 THR A O 1
ATOM 590 N N . MET A 1 76 ? -12.344 -26.156 -12.719 1 98.75 76 MET A N 1
ATOM 591 C CA . MET A 1 76 ? -13.031 -25.203 -13.578 1 98.75 76 MET A CA 1
ATOM 592 C C . MET A 1 76 ? -13.789 -25.922 -14.688 1 98.75 76 MET A C 1
ATOM 594 O O . MET A 1 76 ? -14.922 -25.547 -15.008 1 98.75 76 MET A O 1
ATOM 598 N N . ARG A 1 77 ? -13.188 -26.938 -15.281 1 98.69 77 ARG A N 1
ATOM 599 C CA . ARG A 1 77 ? -13.797 -27.688 -16.375 1 98.69 77 ARG A CA 1
ATOM 600 C C . ARG A 1 77 ? -15.07 -28.391 -15.906 1 98.69 77 ARG A C 1
ATOM 602 O O . ARG A 1 77 ? -16.078 -28.391 -16.625 1 98.69 77 ARG A O 1
ATOM 609 N N . ARG A 1 78 ? -15.039 -28.969 -14.719 1 98.69 78 ARG A N 1
ATOM 610 C CA . ARG A 1 78 ? -16.219 -29.641 -14.188 1 98.69 78 ARG A CA 1
ATOM 611 C C . ARG A 1 78 ? -17.375 -28.656 -14.008 1 98.69 78 ARG A C 1
ATOM 613 O O . ARG A 1 78 ? -18.516 -28.984 -14.297 1 98.69 78 ARG A O 1
ATOM 620 N N . LEU A 1 79 ? -17.031 -27.422 -13.555 1 98.81 79 LEU A N 1
ATOM 621 C CA . LEU A 1 79 ? -18.062 -26.391 -13.438 1 98.81 79 LEU A CA 1
ATOM 622 C C . LEU A 1 79 ? -18.578 -25.969 -14.812 1 98.81 79 LEU A C 1
ATOM 624 O O . LEU A 1 79 ? -19.766 -25.719 -14.984 1 98.81 79 LEU A O 1
ATOM 628 N N . GLN A 1 80 ? -17.672 -25.875 -15.781 1 98.69 80 GLN A N 1
ATOM 629 C CA . GLN A 1 80 ? -18.062 -25.547 -17.141 1 98.69 80 GLN A CA 1
ATOM 630 C C . GLN A 1 80 ? -19.016 -26.609 -17.703 1 98.69 80 GLN A C 1
ATOM 632 O O . GLN A 1 80 ? -20.031 -26.281 -18.328 1 98.69 80 GLN A O 1
ATOM 637 N N . LEU A 1 81 ? -18.688 -27.891 -17.469 1 98.19 81 LEU A N 1
ATOM 638 C CA . LEU A 1 81 ? -19.516 -29 -17.938 1 98.19 81 LEU A CA 1
ATOM 639 C C . LEU A 1 81 ? -20.906 -28.953 -17.312 1 98.19 81 LEU A C 1
ATOM 641 O O . LEU A 1 81 ? -21.875 -29.438 -17.891 1 98.19 81 LEU A O 1
ATOM 645 N N . ALA A 1 82 ? -20.984 -28.312 -16.141 1 98.19 82 ALA A N 1
ATOM 646 C CA . ALA A 1 82 ? -22.266 -28.156 -15.453 1 98.19 82 ALA A CA 1
ATOM 647 C C . ALA A 1 82 ? -23.047 -26.969 -15.984 1 98.19 82 ALA A C 1
ATOM 649 O O . ALA A 1 82 ? -24.141 -26.656 -15.508 1 98.19 82 ALA A O 1
ATOM 650 N N . GLY A 1 83 ? -22.438 -26.234 -16.922 1 98.06 83 GLY A N 1
ATOM 651 C CA . GLY A 1 83 ? -23.156 -25.172 -17.609 1 98.06 83 GLY A CA 1
ATOM 652 C C . GLY A 1 83 ? -22.688 -23.781 -17.219 1 98.06 83 GLY A C 1
ATOM 653 O O . GLY A 1 83 ? -23.141 -22.797 -17.797 1 98.06 83 GLY A O 1
ATOM 654 N N . HIS A 1 84 ? -21.797 -23.625 -16.281 1 98.75 84 HIS A N 1
ATOM 655 C CA . HIS A 1 84 ? -21.344 -22.328 -15.789 1 98.75 84 HIS A CA 1
ATOM 656 C C . HIS A 1 84 ? -20.266 -21.734 -16.688 1 98.75 84 HIS A C 1
ATOM 658 O O . HIS A 1 84 ? -19.688 -22.438 -17.516 1 98.75 84 HIS A O 1
ATOM 664 N N . ARG A 1 85 ? -20 -20.453 -16.641 1 98.69 85 ARG A N 1
ATOM 665 C CA . ARG A 1 85 ? -19.125 -19.719 -17.547 1 98.69 85 ARG A CA 1
ATOM 666 C C . ARG A 1 85 ? -17.781 -19.438 -16.922 1 98.69 85 ARG A C 1
ATOM 668 O O . ARG A 1 85 ? -17.672 -18.609 -16.016 1 98.69 85 ARG A O 1
ATOM 675 N N . PRO A 1 86 ? -16.734 -20.031 -17.391 1 98.75 86 PRO A N 1
ATOM 676 C CA . PRO A 1 86 ? -15.414 -19.891 -16.766 1 98.75 86 PRO A CA 1
ATOM 677 C C . PRO A 1 86 ? -14.656 -18.656 -17.281 1 98.75 86 PRO A C 1
ATOM 679 O O . PRO A 1 86 ? -14.703 -18.344 -18.469 1 98.75 86 PRO A O 1
ATOM 682 N N . PHE A 1 87 ? -14.016 -17.938 -16.375 1 98.75 87 PHE A N 1
ATOM 683 C CA . PHE A 1 87 ? -13.031 -16.906 -16.656 1 98.75 87 PHE A CA 1
ATOM 684 C C . PHE A 1 87 ? -11.648 -17.328 -16.156 1 98.75 87 PHE A C 1
ATOM 686 O O . PHE A 1 87 ? -11.461 -17.562 -14.953 1 98.75 87 PHE A O 1
ATOM 693 N N . GLY A 1 88 ? -10.695 -17.594 -17.047 1 98.56 88 GLY A N 1
ATOM 694 C CA . GLY A 1 88 ? -9.305 -17.781 -16.672 1 98.56 88 GLY A CA 1
ATOM 695 C C . GLY A 1 88 ? -8.539 -16.469 -16.547 1 98.56 88 GLY A C 1
ATOM 696 O O . GLY A 1 88 ? -8.297 -15.797 -17.547 1 98.56 88 GLY A O 1
ATOM 697 N N . LEU A 1 89 ? -8.203 -16.125 -15.328 1 98.44 89 LEU A N 1
ATOM 698 C CA . LEU A 1 89 ? -7.453 -14.891 -15.109 1 98.44 89 LEU A CA 1
ATOM 699 C C . LEU A 1 89 ? -5.953 -15.164 -15.102 1 98.44 89 LEU A C 1
ATOM 701 O O . LEU A 1 89 ? -5.453 -15.867 -14.219 1 98.44 89 LEU A O 1
ATOM 705 N N . VAL A 1 90 ? -5.285 -14.758 -16.109 1 96.5 90 VAL A N 1
ATOM 706 C CA . VAL A 1 90 ? -3.828 -14.789 -16.109 1 96.5 90 VAL A CA 1
ATOM 707 C C . VAL A 1 90 ? -3.277 -13.43 -15.695 1 96.5 90 VAL A C 1
ATOM 709 O O . VAL A 1 90 ? -3.316 -12.477 -16.469 1 96.5 90 VAL A O 1
ATOM 712 N N . GLY A 1 91 ? -2.748 -13.344 -14.562 1 92.06 91 GLY A N 1
ATOM 713 C CA . GLY A 1 91 ? -2.533 -12.109 -13.828 1 92.06 91 GLY A CA 1
ATOM 714 C C . GLY A 1 91 ? -1.225 -11.422 -14.172 1 92.06 91 GLY A C 1
ATOM 715 O O . GLY A 1 91 ? -0.22 -11.609 -13.484 1 92.06 91 GLY A O 1
ATOM 716 N N . GLY A 1 92 ? -1.221 -10.594 -15.109 1 90.88 92 GLY A N 1
ATOM 717 C CA . GLY A 1 92 ? -0.027 -9.836 -15.438 1 90.88 92 GLY A CA 1
ATOM 718 C C . GLY A 1 92 ? 0.406 -8.898 -14.32 1 90.88 92 GLY A C 1
ATOM 719 O O . GLY A 1 92 ? 1.601 -8.758 -14.055 1 90.88 92 GLY A O 1
ATOM 720 N N . SER A 1 93 ? -0.54 -8.242 -13.695 1 93.38 93 SER A N 1
ATOM 721 C CA . SER A 1 93 ? -0.233 -7.309 -12.617 1 93.38 93 SER A CA 1
ATOM 722 C C . SER A 1 93 ? 0.284 -8.039 -11.383 1 93.38 93 SER A C 1
ATOM 724 O O . SER A 1 93 ? 1.359 -7.723 -10.867 1 93.38 93 SER A O 1
ATOM 726 N N . THR A 1 94 ? -0.452 -9.039 -10.93 1 92.19 94 THR A N 1
ATOM 727 C CA . THR A 1 94 ? -0.041 -9.805 -9.758 1 92.19 94 THR A CA 1
ATOM 728 C C . THR A 1 94 ? 1.252 -10.562 -10.031 1 92.19 94 THR A C 1
ATOM 730 O O . THR A 1 94 ? 2.045 -10.797 -9.117 1 92.19 94 THR A O 1
ATOM 733 N N . GLY A 1 95 ? 1.473 -10.906 -11.297 1 91.69 95 GLY A N 1
ATOM 734 C CA . GLY A 1 95 ? 2.729 -11.531 -11.68 1 91.69 95 GLY A CA 1
ATOM 735 C C . GLY A 1 95 ? 3.928 -10.625 -11.5 1 91.69 95 GLY A C 1
ATOM 736 O O . GLY A 1 95 ? 5.043 -11.094 -11.266 1 91.69 95 GLY A O 1
ATOM 737 N N . LEU A 1 96 ? 3.699 -9.359 -11.625 1 92.62 96 LEU A N 1
ATOM 738 C CA . LEU A 1 96 ? 4.766 -8.375 -11.469 1 92.62 96 LEU A CA 1
ATOM 739 C C . LEU A 1 96 ? 5.09 -8.156 -10 1 92.62 96 LEU A C 1
ATOM 741 O O . LEU A 1 96 ? 6.148 -7.617 -9.664 1 92.62 96 LEU A O 1
ATOM 745 N N . ILE A 1 97 ? 4.223 -8.461 -9.117 1 89 97 ILE A N 1
ATOM 746 C CA . ILE A 1 97 ? 4.383 -8.266 -7.68 1 89 97 ILE A CA 1
ATOM 747 C C . ILE A 1 97 ? 4.793 -9.586 -7.027 1 89 97 ILE A C 1
ATOM 749 O O . ILE A 1 97 ? 5.793 -9.648 -6.309 1 89 97 ILE A O 1
ATOM 753 N N . GLY A 1 98 ? 4.066 -10.648 -7.359 1 83.56 98 GLY A N 1
ATOM 754 C CA . GLY A 1 98 ? 4.34 -11.969 -6.805 1 83.56 98 GLY A CA 1
ATOM 755 C C . GLY A 1 98 ? 3.664 -12.203 -5.469 1 83.56 98 GLY A C 1
ATOM 756 O O . GLY A 1 98 ? 3.654 -11.32 -4.605 1 83.56 98 GLY A O 1
ATOM 757 N N . ASP A 1 99 ? 3.111 -13.359 -5.297 1 82.88 99 ASP A N 1
ATOM 758 C CA . ASP A 1 99 ? 2.51 -13.773 -4.035 1 82.88 99 ASP A CA 1
ATOM 759 C C . ASP A 1 99 ? 3.582 -14.086 -2.994 1 82.88 99 ASP A C 1
ATOM 761 O O . ASP A 1 99 ? 4.566 -14.766 -3.291 1 82.88 99 ASP A O 1
ATOM 765 N N . PRO A 1 100 ? 3.363 -13.531 -1.795 1 79.56 100 PRO A N 1
ATOM 766 C CA . PRO A 1 100 ? 4.355 -13.852 -0.763 1 79.56 100 PRO A CA 1
ATOM 767 C C . PRO A 1 100 ? 4.48 -15.352 -0.504 1 79.56 100 PRO A C 1
ATOM 769 O O . PRO A 1 100 ? 3.479 -16.078 -0.527 1 79.56 100 PRO A O 1
ATOM 772 N N . LYS A 1 101 ? 5.695 -15.797 -0.454 1 76.88 101 LYS A N 1
ATOM 773 C CA . LYS A 1 101 ? 5.992 -17.156 -0.037 1 76.88 101 LYS A CA 1
ATOM 774 C C . LYS A 1 101 ? 6.387 -17.219 1.436 1 76.88 101 LYS A C 1
ATOM 776 O O . LYS A 1 101 ? 7.031 -16.297 1.944 1 76.88 101 LYS A O 1
ATOM 781 N N . PRO A 1 102 ? 6.031 -18.188 2.109 1 70.81 102 PRO A N 1
ATOM 782 C CA . PRO A 1 102 ? 6.367 -18.266 3.533 1 70.81 102 PRO A CA 1
ATOM 783 C C . PRO A 1 102 ? 7.871 -18.328 3.781 1 70.81 102 PRO A C 1
ATOM 785 O O . PRO A 1 102 ? 8.344 -17.891 4.836 1 70.81 102 PRO A O 1
ATOM 788 N N . SER A 1 103 ? 8.641 -18.766 2.799 1 69.31 103 SER A N 1
ATOM 789 C CA . SER A 1 103 ? 10.023 -19.109 3.115 1 69.31 103 SER A CA 1
ATOM 790 C C . SER A 1 103 ? 10.992 -18.094 2.523 1 69.31 103 SER A C 1
ATOM 792 O O . SER A 1 103 ? 12.148 -18 2.949 1 69.31 103 SER A O 1
ATOM 794 N N . ALA A 1 104 ? 10.648 -17.391 1.481 1 71.25 104 ALA A N 1
ATOM 795 C CA . ALA A 1 104 ? 11.641 -16.516 0.849 1 71.25 104 ALA A CA 1
ATOM 796 C C . ALA A 1 104 ? 10.969 -15.305 0.213 1 71.25 104 ALA A C 1
ATOM 798 O O . ALA A 1 104 ? 9.805 -15.367 -0.174 1 71.25 104 ALA A O 1
ATOM 799 N N . GLU A 1 105 ? 11.766 -14.273 0.174 1 74.81 105 GLU A N 1
ATOM 800 C CA . GLU A 1 105 ? 11.312 -13.07 -0.514 1 74.81 105 GLU A CA 1
ATOM 801 C C . GLU A 1 105 ? 11.242 -13.281 -2.023 1 74.81 105 GLU A C 1
ATOM 803 O O . GLU A 1 105 ? 12.086 -13.984 -2.592 1 74.81 105 GLU A O 1
ATOM 808 N N . ARG A 1 106 ? 10.266 -12.75 -2.602 1 75.06 106 ARG A N 1
ATOM 809 C CA . ARG A 1 106 ? 10.07 -12.859 -4.043 1 75.06 106 ARG A CA 1
ATOM 810 C C . ARG A 1 106 ? 11.047 -11.969 -4.797 1 75.06 106 ARG A C 1
ATOM 812 O O . ARG A 1 106 ? 11.328 -10.844 -4.367 1 75.06 106 ARG A O 1
ATOM 819 N N . THR A 1 107 ? 11.602 -12.539 -5.758 1 80.12 107 THR A N 1
ATOM 820 C CA . THR A 1 107 ? 12.328 -11.711 -6.715 1 80.12 107 THR A CA 1
ATOM 821 C C . THR A 1 107 ? 11.383 -11.164 -7.781 1 80.12 107 THR A C 1
ATOM 823 O O . THR A 1 107 ? 10.578 -11.914 -8.344 1 80.12 107 THR A O 1
ATOM 826 N N . LEU A 1 108 ? 11.461 -9.93 -8.055 1 85.19 108 LEU A N 1
ATOM 827 C CA . LEU A 1 108 ? 10.578 -9.328 -9.047 1 85.19 108 LEU A CA 1
ATOM 828 C C . LEU A 1 108 ? 11.094 -9.586 -10.461 1 85.19 108 LEU A C 1
ATOM 830 O O . LEU A 1 108 ? 12.234 -9.25 -10.781 1 85.19 108 LEU A O 1
ATOM 834 N N . ASN A 1 109 ? 10.242 -10.211 -11.219 1 90.06 109 ASN A N 1
ATOM 835 C CA . ASN A 1 109 ? 10.594 -10.469 -12.609 1 90.06 109 ASN A CA 1
ATOM 836 C C . ASN A 1 109 ? 10.438 -9.219 -13.469 1 90.06 109 ASN A C 1
ATOM 838 O O . ASN A 1 109 ? 9.625 -8.344 -13.164 1 90.06 109 ASN A O 1
ATOM 842 N N . ALA A 1 110 ? 11.219 -9.156 -14.57 1 91.44 110 ALA A N 1
ATOM 843 C CA . ALA A 1 110 ? 11.102 -8.047 -15.523 1 91.44 110 ALA A CA 1
ATOM 844 C C . ALA A 1 110 ? 9.727 -8.047 -16.203 1 91.44 110 ALA A C 1
ATOM 846 O O . ALA A 1 110 ? 9.141 -9.109 -16.406 1 91.44 110 ALA A O 1
ATOM 847 N N . LYS A 1 111 ? 9.258 -6.895 -16.531 1 92.31 111 LYS A N 1
ATOM 848 C CA . LYS A 1 111 ? 7.949 -6.746 -17.172 1 92.31 111 LYS A CA 1
ATOM 849 C C . LYS A 1 111 ? 7.863 -7.562 -18.453 1 92.31 111 LYS A C 1
ATOM 851 O O . LYS A 1 111 ? 6.84 -8.195 -18.734 1 92.31 111 LYS A O 1
ATOM 856 N N . GLU A 1 112 ? 8.914 -7.578 -19.219 1 94.56 112 GLU A N 1
ATOM 857 C CA . GLU A 1 112 ? 8.938 -8.312 -20.469 1 94.56 112 GLU A CA 1
ATOM 858 C C . GLU A 1 112 ? 8.82 -9.812 -20.25 1 94.56 112 GLU A C 1
ATOM 860 O O . GLU A 1 112 ? 8.125 -10.508 -21 1 94.56 112 GLU A O 1
ATOM 865 N N . THR A 1 113 ? 9.492 -10.312 -19.234 1 95.44 113 THR A N 1
ATOM 866 C CA . THR A 1 113 ? 9.414 -11.727 -18.875 1 95.44 113 THR A CA 1
ATOM 867 C C . THR A 1 113 ? 8 -12.109 -18.469 1 95.44 113 THR A C 1
ATOM 869 O O . THR A 1 113 ? 7.465 -13.117 -18.922 1 95.44 113 THR A O 1
ATOM 872 N N . VAL A 1 114 ? 7.418 -11.281 -17.656 1 94.38 114 VAL A N 1
ATOM 873 C CA . VAL A 1 114 ? 6.062 -11.547 -17.188 1 94.38 114 VAL A CA 1
ATOM 874 C C . VAL A 1 114 ? 5.102 -11.555 -18.375 1 94.38 114 VAL A C 1
ATOM 876 O O .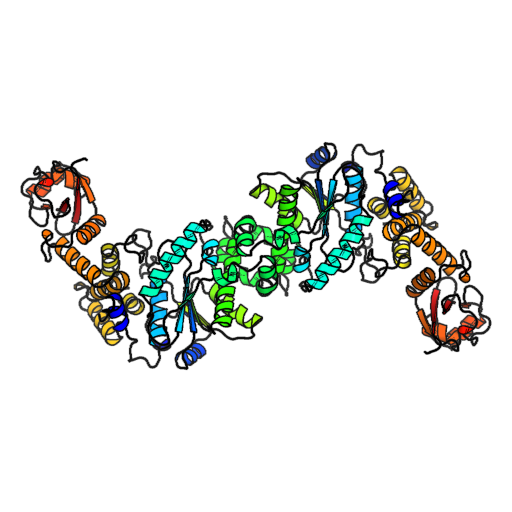 VAL A 1 114 ? 4.215 -12.406 -18.453 1 94.38 114 VAL A O 1
ATOM 879 N N . ALA A 1 115 ? 5.289 -10.633 -19.312 1 95.38 115 ALA A N 1
ATOM 880 C CA . ALA A 1 115 ? 4.438 -10.57 -20.5 1 95.38 115 ALA A CA 1
ATOM 881 C C . ALA A 1 115 ? 4.551 -11.852 -21.312 1 95.38 115 ALA A C 1
ATOM 883 O O . ALA A 1 115 ? 3.545 -12.367 -21.812 1 95.38 115 ALA A O 1
ATOM 884 N N . GLU A 1 116 ? 5.746 -12.336 -21.438 1 96.19 116 GLU A N 1
ATOM 885 C CA . GLU A 1 116 ? 5.969 -13.594 -22.141 1 96.19 116 GLU A CA 1
ATOM 886 C C . GLU A 1 116 ? 5.27 -14.758 -21.453 1 96.19 116 GLU A C 1
ATOM 888 O O . GLU A 1 116 ? 4.617 -15.578 -22.094 1 96.19 116 GLU A O 1
ATOM 893 N N . TRP A 1 117 ? 5.395 -14.789 -20.203 1 96.31 117 TRP A N 1
ATOM 894 C CA . TRP A 1 117 ? 4.793 -15.867 -19.422 1 96.31 117 TRP A CA 1
ATOM 895 C C . TRP A 1 117 ? 3.271 -15.773 -19.453 1 96.31 117 TRP A C 1
ATOM 897 O O . TRP A 1 117 ? 2.58 -16.797 -19.453 1 96.31 117 TRP A O 1
ATOM 907 N N . VAL A 1 118 ? 2.764 -14.562 -19.469 1 96.25 118 VAL A N 1
ATOM 908 C CA . VAL A 1 118 ? 1.322 -14.398 -19.625 1 96.25 118 VAL A CA 1
ATOM 909 C C . VAL A 1 118 ? 0.855 -15.094 -20.906 1 96.25 118 VAL A C 1
ATOM 911 O O . VAL A 1 118 ? -0.146 -15.82 -20.891 1 96.25 118 VAL A O 1
ATOM 914 N N . GLY A 1 119 ? 1.552 -14.898 -22 1 96.38 119 GLY A N 1
ATOM 915 C CA . GLY A 1 119 ? 1.221 -15.562 -23.25 1 96.38 119 GLY A CA 1
ATOM 916 C C . GLY A 1 119 ? 1.239 -17.078 -23.141 1 96.38 119 GLY A C 1
ATOM 917 O O . GLY A 1 119 ? 0.302 -17.75 -23.578 1 96.38 119 GLY A O 1
ATOM 918 N N . SER A 1 120 ? 2.244 -17.625 -22.531 1 96.56 120 SER A N 1
ATOM 919 C CA . SER A 1 120 ? 2.395 -19.078 -22.391 1 96.56 120 SER A CA 1
ATOM 920 C C . SER A 1 120 ? 1.277 -19.656 -21.531 1 96.56 120 SER A C 1
ATOM 922 O O . SER A 1 120 ? 0.704 -20.688 -21.875 1 96.56 120 SER A O 1
ATOM 924 N N . LEU A 1 121 ? 0.99 -18.984 -20.453 1 97.44 121 LEU A N 1
ATOM 925 C CA . LEU A 1 121 ? -0.03 -19.484 -19.531 1 97.44 121 LEU A CA 1
ATOM 926 C C . LEU A 1 121 ? -1.413 -19.422 -20.172 1 97.44 121 LEU A C 1
ATOM 928 O O . LEU A 1 121 ? -2.244 -20.297 -19.969 1 97.44 121 LEU A O 1
ATOM 932 N N . ARG A 1 122 ? -1.67 -18.375 -20.938 1 96.69 122 ARG A N 1
ATOM 933 C CA . ARG A 1 122 ? -2.945 -18.266 -21.641 1 96.69 122 ARG A CA 1
ATOM 934 C C . ARG A 1 122 ? -3.154 -19.453 -22.578 1 96.69 122 ARG A C 1
ATOM 936 O O . ARG A 1 122 ? -4.238 -20.031 -22.609 1 96.69 122 ARG A O 1
ATOM 943 N N . GLU A 1 123 ? -2.135 -19.781 -23.266 1 95.31 123 GLU A N 1
ATOM 944 C CA . GLU A 1 123 ? -2.201 -20.938 -24.172 1 95.31 123 GLU A CA 1
ATOM 945 C C . GLU A 1 123 ? -2.471 -22.219 -23.406 1 95.31 123 GLU A C 1
ATOM 947 O O . GLU A 1 123 ? -3.25 -23.062 -23.844 1 95.31 123 GLU A O 1
ATOM 952 N N . GLN A 1 124 ? -1.867 -22.344 -22.328 1 95.75 124 GLN A N 1
ATOM 953 C CA . GLN A 1 124 ? -2.027 -23.547 -21.531 1 95.75 124 GLN A CA 1
ATOM 954 C C . GLN A 1 124 ? -3.424 -23.625 -20.922 1 95.75 124 GLN A C 1
ATOM 956 O O . GLN A 1 124 ? -4.055 -24.688 -20.953 1 95.75 124 GLN A O 1
ATOM 961 N N . VAL A 1 125 ? -3.936 -22.516 -20.391 1 96.56 125 VAL A N 1
ATOM 962 C CA . VAL A 1 125 ? -5.258 -22.484 -19.781 1 96.56 125 VAL A CA 1
ATOM 963 C C . VAL A 1 125 ? -6.312 -22.891 -20.812 1 96.56 125 VAL A C 1
ATOM 965 O O . VAL A 1 125 ? -7.211 -23.688 -20.5 1 96.56 125 VAL A O 1
ATOM 968 N N . THR A 1 126 ? -6.234 -22.469 -22.016 1 94.81 126 THR A N 1
ATOM 969 C CA . THR A 1 126 ? -7.25 -22.688 -23.047 1 94.81 126 THR A CA 1
ATOM 970 C C . THR A 1 126 ? -7.273 -24.141 -23.484 1 94.81 126 THR A C 1
ATOM 972 O O . THR A 1 126 ? -8.242 -24.594 -24.109 1 94.81 126 THR A O 1
ATOM 975 N N . ARG A 1 127 ? -6.238 -24.891 -23.172 1 93.88 127 ARG A N 1
ATOM 976 C CA . ARG A 1 127 ? -6.172 -26.312 -23.547 1 93.88 127 ARG A CA 1
ATOM 977 C C . ARG A 1 127 ? -7.102 -27.141 -22.672 1 93.88 127 ARG A C 1
ATOM 979 O O . ARG A 1 127 ? -7.508 -28.234 -23.062 1 93.88 127 ARG A O 1
ATOM 986 N N . PHE A 1 128 ? -7.488 -26.641 -21.547 1 97.25 128 PHE A N 1
ATOM 987 C CA . PHE A 1 128 ? -8.18 -27.484 -20.578 1 97.25 128 PHE A CA 1
ATOM 988 C C . PHE A 1 128 ? -9.633 -27.047 -20.406 1 97.25 128 PHE A C 1
ATOM 990 O O . PHE A 1 128 ? -10.414 -27.703 -19.719 1 97.25 128 PHE A O 1
ATOM 997 N N . LEU A 1 129 ? -9.984 -25.922 -21 1 97.62 129 LEU A N 1
ATOM 998 C CA . LEU A 1 129 ? -11.344 -25.406 -20.953 1 97.62 129 LEU A CA 1
ATOM 999 C C . LEU A 1 129 ? -11.906 -25.234 -22.359 1 97.62 129 LEU A C 1
ATOM 1001 O O . LEU A 1 129 ? -11.188 -24.828 -23.281 1 97.62 129 LEU A O 1
ATOM 1005 N N . SER A 1 130 ? -13.18 -25.5 -22.578 1 96.44 130 SER A N 1
ATOM 1006 C CA . SER A 1 130 ? -13.797 -25.438 -23.906 1 96.44 130 SER A CA 1
ATOM 1007 C C . SER A 1 130 ? -13.992 -24 -24.344 1 96.44 130 SER A C 1
ATOM 1009 O O . SER A 1 130 ? -14.414 -23.156 -23.562 1 96.44 130 SER A O 1
ATOM 1011 N N . ALA A 1 131 ? -13.648 -23.734 -25.562 1 94.69 131 ALA A N 1
ATOM 1012 C CA . ALA A 1 131 ? -13.875 -22.422 -26.172 1 94.69 131 ALA A CA 1
ATOM 1013 C C . ALA A 1 131 ? -15.172 -22.406 -26.969 1 94.69 131 ALA A C 1
ATOM 1015 O O . ALA A 1 131 ? -15.438 -21.453 -27.719 1 94.69 131 ALA A O 1
ATOM 1016 N N . GLU A 1 132 ? -15.938 -23.406 -26.781 1 93.44 132 GLU A N 1
ATOM 1017 C CA . GLU A 1 132 ? -17.141 -23.562 -27.578 1 93.44 132 GLU A CA 1
ATOM 1018 C C . GLU A 1 132 ? -18.391 -23.344 -26.734 1 93.44 132 GLU A C 1
ATOM 1020 O O . GLU A 1 132 ? -18.375 -23.531 -25.516 1 93.44 132 GLU A O 1
ATOM 1025 N N . GLY A 1 133 ? -19.453 -22.922 -27.453 1 93.62 133 GLY A N 1
ATOM 1026 C CA . GLY A 1 133 ? -20.75 -22.859 -26.828 1 93.62 133 GLY A CA 1
ATOM 1027 C C . GLY A 1 133 ? -20.984 -21.562 -26.047 1 93.62 133 GLY A C 1
ATOM 1028 O O . GLY A 1 133 ? -20.172 -20.641 -26.125 1 93.62 133 GLY A O 1
ATOM 1029 N N . ASP A 1 134 ? -22.094 -21.547 -25.25 1 95.44 134 ASP A N 1
ATOM 1030 C CA . ASP A 1 134 ? -22.547 -20.359 -24.516 1 95.44 134 ASP A CA 1
ATOM 1031 C C . ASP A 1 134 ? -21.703 -20.125 -23.266 1 95.44 134 ASP A C 1
ATOM 1033 O O . ASP A 1 134 ? -21.688 -19.031 -22.703 1 95.44 134 ASP A O 1
ATOM 1037 N N . ASN A 1 135 ? -21.031 -21.141 -22.828 1 97.56 135 ASN A N 1
ATOM 1038 C CA . ASN A 1 135 ? -20.203 -21 -21.641 1 97.56 135 ASN A CA 1
ATOM 1039 C C . ASN A 1 135 ? -18.719 -21.188 -21.969 1 97.56 135 ASN A C 1
ATOM 1041 O O . ASN A 1 135 ? -17.984 -21.797 -21.203 1 97.56 135 ASN A O 1
ATOM 1045 N N . ALA A 1 136 ? -18.328 -20.734 -23.203 1 97.69 136 ALA A N 1
ATOM 1046 C CA . ALA A 1 136 ? -16.922 -20.781 -23.625 1 97.69 136 ALA A CA 1
ATOM 1047 C C . ALA A 1 136 ? -16.031 -20.047 -22.641 1 97.69 136 ALA A C 1
ATOM 1049 O O . ALA A 1 136 ? -16.422 -19.016 -22.078 1 97.69 136 ALA A O 1
ATOM 1050 N N . VAL A 1 137 ? -14.828 -20.547 -22.469 1 98.06 137 VAL A N 1
ATOM 1051 C CA . VAL A 1 137 ? -13.867 -19.922 -21.562 1 98.06 137 VAL A CA 1
ATOM 1052 C C . VAL A 1 137 ? -13.5 -18.531 -22.078 1 98.06 137 VAL A C 1
ATOM 1054 O O . VAL A 1 137 ? -13.352 -18.328 -23.281 1 98.06 137 VAL A O 1
ATOM 1057 N N . ARG A 1 138 ? -13.422 -17.609 -21.219 1 98.19 138 ARG A N 1
ATOM 1058 C CA . ARG A 1 138 ? -12.883 -16.281 -21.484 1 98.19 138 ARG A CA 1
ATOM 1059 C C . ARG A 1 138 ? -11.617 -16.016 -20.672 1 98.19 138 ARG A C 1
ATOM 1061 O O . ARG A 1 138 ? -11.602 -16.219 -19.453 1 98.19 138 ARG A O 1
ATOM 1068 N N . LEU A 1 139 ? -10.594 -15.617 -21.391 1 98.12 139 LEU A N 1
ATOM 1069 C CA . LEU A 1 139 ? -9.344 -15.258 -20.719 1 98.12 139 LEU A CA 1
ATOM 1070 C C . LEU A 1 139 ? -9.305 -13.766 -20.438 1 98.12 139 LEU A C 1
ATOM 1072 O O . LEU A 1 139 ? -9.695 -12.945 -21.266 1 98.12 139 LEU A O 1
ATOM 1076 N N . VAL A 1 140 ? -8.93 -13.445 -19.219 1 98.06 140 VAL A N 1
ATOM 1077 C CA . VAL A 1 140 ? -8.805 -12.047 -18.828 1 98.06 140 VAL A CA 1
ATOM 1078 C C . VAL A 1 140 ? -7.434 -11.805 -18.203 1 98.06 140 VAL A C 1
ATOM 1080 O O . VAL A 1 140 ? -6.801 -12.734 -17.703 1 98.06 140 VAL A O 1
ATOM 1083 N N . ASN A 1 141 ? -6.91 -10.625 -18.344 1 97.75 141 ASN A N 1
ATOM 1084 C CA . ASN A 1 141 ? -5.656 -10.156 -17.766 1 97.75 141 ASN A CA 1
ATOM 1085 C C . ASN A 1 141 ? -5.879 -8.984 -16.812 1 97.75 141 ASN A C 1
ATOM 1087 O O . ASN A 1 141 ? -6.398 -7.938 -17.219 1 97.75 141 ASN A O 1
ATOM 1091 N N . ASN A 1 142 ? -5.438 -9.141 -15.562 1 97.88 142 ASN A N 1
ATOM 1092 C CA . ASN A 1 142 ? -5.707 -8.094 -14.586 1 97.88 142 ASN A CA 1
ATOM 1093 C C . ASN A 1 142 ? -4.902 -6.832 -14.875 1 97.88 142 ASN A C 1
ATOM 1095 O O . ASN A 1 142 ? -5.176 -5.773 -14.305 1 97.88 142 ASN A O 1
ATOM 1099 N N . LEU A 1 143 ? -3.955 -6.844 -15.766 1 96.25 143 LEU A N 1
ATOM 1100 C CA . LEU A 1 143 ? -3.283 -5.629 -16.219 1 96.25 143 LEU A CA 1
ATOM 1101 C C . LEU A 1 143 ? -4.277 -4.656 -16.828 1 96.25 143 LEU A C 1
ATOM 1103 O O . LEU A 1 143 ? -4.07 -3.439 -16.797 1 96.25 143 LEU A O 1
ATOM 1107 N N . ASP A 1 144 ? -5.316 -5.188 -17.391 1 96.25 144 ASP A N 1
ATOM 1108 C CA . ASP A 1 144 ? -6.305 -4.359 -18.078 1 96.25 144 ASP A CA 1
ATOM 1109 C C . ASP A 1 144 ? -6.93 -3.35 -17.109 1 96.25 144 ASP A C 1
ATOM 1111 O O . ASP A 1 144 ? -7.27 -2.232 -17.516 1 96.25 144 ASP A O 1
ATOM 1115 N N . TRP A 1 145 ? -7.109 -3.721 -15.812 1 97.44 145 TRP A N 1
ATOM 1116 C CA . TRP A 1 145 ? -7.738 -2.783 -14.891 1 97.44 145 TRP A CA 1
ATOM 1117 C C . TRP A 1 145 ? -6.723 -2.242 -13.891 1 97.44 145 TRP A C 1
ATOM 1119 O O . TRP A 1 145 ? -6.973 -1.232 -13.227 1 97.44 145 TRP A O 1
ATOM 1129 N N . THR A 1 146 ? -5.555 -2.832 -13.758 1 97.06 146 THR A N 1
ATOM 1130 C CA . THR A 1 146 ? -4.59 -2.354 -12.773 1 97.06 146 THR A CA 1
ATOM 1131 C C . THR A 1 146 ? -3.629 -1.349 -13.398 1 97.06 146 THR A C 1
ATOM 1133 O O . THR A 1 146 ? -3.193 -0.403 -12.742 1 97.06 146 THR A O 1
ATOM 1136 N N . ALA A 1 147 ? -3.279 -1.556 -14.664 1 94.81 147 ALA A N 1
ATOM 1137 C CA . ALA A 1 147 ? -2.283 -0.714 -15.328 1 94.81 147 ALA A CA 1
ATOM 1138 C C . ALA A 1 147 ? -2.711 0.75 -15.32 1 94.81 147 ALA A C 1
ATOM 1140 O O . ALA A 1 147 ? -1.9 1.64 -15.055 1 94.81 147 ALA A O 1
ATOM 1141 N N . PRO A 1 148 ? -3.955 1.041 -15.641 1 95.81 148 PRO A N 1
ATOM 1142 C CA . PRO A 1 148 ? -4.363 2.447 -15.656 1 95.81 148 PRO A CA 1
ATOM 1143 C C . PRO A 1 148 ? -4.629 3 -14.258 1 95.81 148 PRO A C 1
ATOM 1145 O O . PRO A 1 148 ? -4.887 4.195 -14.102 1 95.81 148 PRO A O 1
ATOM 1148 N N . LEU A 1 149 ? -4.617 2.193 -13.266 1 97.38 149 LEU A N 1
ATOM 1149 C CA . LEU A 1 149 ? -4.902 2.6 -11.898 1 97.38 149 LEU A CA 1
ATOM 1150 C C . LEU A 1 149 ? -3.727 3.369 -11.305 1 97.38 149 LEU A C 1
ATOM 1152 O O . LEU A 1 149 ? -2.615 2.842 -11.211 1 97.38 149 LEU A O 1
ATOM 1156 N N . SER A 1 150 ? -3.939 4.645 -10.859 1 97.12 150 SER A N 1
ATOM 1157 C CA . SER A 1 150 ? -2.881 5.43 -10.234 1 97.12 150 SER A CA 1
ATOM 1158 C C . SER A 1 150 ? -2.615 4.965 -8.805 1 97.12 150 SER A C 1
ATOM 1160 O O . SER A 1 150 ? -3.471 4.328 -8.188 1 97.12 150 SER A O 1
ATOM 1162 N N . ALA A 1 151 ? -1.45 5.27 -8.305 1 97.5 151 ALA A N 1
ATOM 1163 C CA . ALA A 1 151 ? -1.122 4.957 -6.914 1 97.5 151 ALA A CA 1
ATOM 1164 C C . ALA A 1 151 ? -2.127 5.598 -5.957 1 97.5 151 ALA A C 1
ATOM 1166 O O . ALA A 1 151 ? -2.602 4.945 -5.023 1 97.5 151 ALA A O 1
ATOM 1167 N N . ILE A 1 152 ? -2.508 6.859 -6.199 1 96.12 152 ILE A N 1
ATOM 1168 C CA . ILE A 1 152 ? -3.42 7.602 -5.336 1 96.12 152 ILE A CA 1
ATOM 1169 C C . ILE A 1 152 ? -4.797 6.941 -5.352 1 96.12 152 ILE A C 1
ATOM 1171 O O . ILE A 1 152 ? -5.391 6.711 -4.297 1 96.12 152 ILE A O 1
ATOM 1175 N N . ASP A 1 153 ? -5.309 6.602 -6.531 1 96.56 153 ASP A N 1
ATOM 1176 C CA . ASP A 1 153 ? -6.621 5.973 -6.629 1 96.56 153 ASP A CA 1
ATOM 1177 C C . ASP A 1 153 ? -6.613 4.586 -5.992 1 96.56 153 ASP A C 1
ATOM 1179 O O . ASP A 1 153 ? -7.594 4.176 -5.363 1 96.56 153 ASP A O 1
ATOM 1183 N N . PHE A 1 154 ? -5.559 3.889 -6.238 1 97.88 154 PHE A N 1
ATOM 1184 C CA . PHE A 1 154 ? -5.402 2.586 -5.602 1 97.88 154 PHE A CA 1
ATOM 1185 C C . PHE A 1 154 ? -5.547 2.701 -4.09 1 97.88 154 PHE A C 1
ATOM 1187 O O . PHE A 1 154 ? -6.27 1.922 -3.469 1 97.88 154 PHE A O 1
ATOM 1194 N N . LEU A 1 155 ? -4.887 3.654 -3.492 1 97.25 155 LEU A N 1
ATOM 1195 C CA . LEU A 1 155 ? -4.906 3.836 -2.045 1 97.25 155 LEU A CA 1
ATOM 1196 C C . LEU A 1 155 ? -6.254 4.375 -1.58 1 97.25 155 LEU A C 1
ATOM 1198 O O . LEU A 1 155 ? -6.844 3.85 -0.633 1 97.25 155 LEU A O 1
ATOM 1202 N N . ARG A 1 156 ? -6.867 5.336 -2.242 1 95.12 156 ARG A N 1
ATOM 1203 C CA . ARG A 1 156 ? -8.047 6.066 -1.78 1 95.12 156 ARG A CA 1
ATOM 1204 C C . ARG A 1 156 ? -9.32 5.273 -2.047 1 95.12 156 ARG A C 1
ATOM 1206 O O . ARG A 1 156 ? -10.281 5.359 -1.282 1 95.12 156 ARG A O 1
ATOM 1213 N N . GLU A 1 157 ? -9.32 4.52 -3.15 1 95.19 157 GLU A N 1
ATOM 1214 C CA . GLU A 1 157 ? -10.57 3.896 -3.572 1 95.19 157 GLU A CA 1
ATOM 1215 C C . GLU A 1 157 ? -10.609 2.42 -3.188 1 95.19 157 GLU A C 1
ATOM 1217 O O . GLU A 1 157 ? -11.688 1.85 -3.006 1 95.19 157 GLU A O 1
ATOM 1222 N N . ILE A 1 158 ? -9.484 1.781 -3.096 1 97.44 158 ILE A N 1
ATOM 1223 C CA . ILE A 1 158 ? -9.445 0.353 -2.803 1 97.44 158 ILE A CA 1
ATOM 1224 C C . ILE A 1 158 ? -8.836 0.125 -1.421 1 97.44 158 ILE A C 1
ATOM 1226 O O . ILE A 1 158 ? -9.43 -0.55 -0.576 1 97.44 158 ILE A O 1
ATOM 1230 N N . GLY A 1 159 ? -7.645 0.771 -1.178 1 96.88 159 GLY A N 1
ATOM 1231 C CA . GLY A 1 159 ? -6.898 0.554 0.052 1 96.88 159 GLY A CA 1
ATOM 1232 C C . GLY A 1 159 ? -7.703 0.863 1.301 1 96.88 159 GLY A C 1
ATOM 1233 O O . GLY A 1 159 ? -7.508 0.237 2.344 1 96.88 159 GLY A O 1
ATOM 1234 N N . LYS A 1 160 ? -8.633 1.845 1.245 1 94.75 160 LYS A N 1
ATOM 1235 C CA . LYS A 1 160 ? -9.398 2.303 2.404 1 94.75 160 LYS A CA 1
ATOM 1236 C C . LYS A 1 160 ? -10.289 1.193 2.947 1 94.75 160 LYS A C 1
ATOM 1238 O O . LYS A 1 160 ? -10.719 1.246 4.102 1 94.75 160 LYS A O 1
ATOM 1243 N N . HIS A 1 161 ? -10.555 0.192 2.146 1 96.12 161 HIS A N 1
ATOM 1244 C CA . HIS A 1 161 ? -11.477 -0.87 2.541 1 96.12 161 HIS A CA 1
ATOM 1245 C C . HIS A 1 161 ? -10.734 -2.012 3.23 1 96.12 161 HIS A C 1
ATOM 1247 O O . HIS A 1 161 ? -11.359 -2.967 3.697 1 96.12 161 HIS A O 1
ATOM 1253 N N . PHE A 1 162 ? -9.477 -2.004 3.295 1 96.5 162 PHE A N 1
ATOM 1254 C CA . PHE A 1 162 ? -8.664 -3.047 3.908 1 96.5 162 PHE A CA 1
ATOM 1255 C C . PHE A 1 162 ? -8.102 -2.574 5.242 1 96.5 162 PHE A C 1
ATOM 1257 O O . PHE A 1 162 ? -7.551 -1.474 5.336 1 96.5 162 PHE A O 1
ATOM 1264 N N . ARG A 1 163 ? -8.227 -3.373 6.254 1 94.25 163 ARG A N 1
ATOM 1265 C CA . ARG A 1 163 ? -7.672 -3.115 7.578 1 94.25 163 ARG A CA 1
ATOM 1266 C C . ARG A 1 163 ? -6.367 -3.871 7.785 1 94.25 163 ARG A C 1
ATOM 1268 O O . ARG A 1 163 ? -6.324 -5.098 7.641 1 94.25 163 ARG A O 1
ATOM 1275 N N . VAL A 1 164 ? -5.363 -3.176 8.195 1 95.44 164 VAL A N 1
ATOM 1276 C CA . VAL A 1 164 ? -4.02 -3.736 8.312 1 95.44 164 VAL A CA 1
ATOM 1277 C C . VAL A 1 164 ? -4.027 -4.906 9.289 1 95.44 164 VAL A C 1
ATOM 1279 O O . VAL A 1 164 ? -3.424 -5.949 9.023 1 95.44 164 VAL A O 1
ATOM 1282 N N . GLY A 1 165 ? -4.734 -4.758 10.422 1 93.19 165 GLY A N 1
ATOM 1283 C CA . GLY A 1 165 ? -4.812 -5.84 11.398 1 93.19 165 GLY A CA 1
ATOM 1284 C C . GLY A 1 165 ? -5.312 -7.141 10.797 1 93.19 165 GLY A C 1
ATOM 1285 O O . GLY A 1 165 ? -4.754 -8.211 11.07 1 93.19 165 GLY A O 1
ATOM 1286 N N . ALA A 1 166 ? -6.332 -7.086 10.039 1 92.88 166 ALA A N 1
ATOM 1287 C CA . ALA A 1 166 ? -6.902 -8.266 9.391 1 92.88 166 ALA A CA 1
ATOM 1288 C C . ALA A 1 166 ? -5.941 -8.828 8.344 1 92.88 166 ALA A C 1
ATOM 1290 O O . ALA A 1 166 ? -5.824 -10.047 8.195 1 92.88 166 ALA A O 1
ATOM 1291 N N . MET A 1 167 ? -5.27 -7.98 7.645 1 94.44 167 MET A N 1
ATOM 1292 C CA . MET A 1 167 ? -4.328 -8.391 6.605 1 94.44 167 MET A CA 1
ATOM 1293 C C . MET A 1 167 ? -3.156 -9.164 7.207 1 94.44 167 MET A C 1
ATOM 1295 O O . MET A 1 167 ? -2.65 -10.102 6.598 1 94.44 167 MET A O 1
ATOM 1299 N N . LEU A 1 168 ? -2.725 -8.742 8.383 1 93.19 168 LEU A N 1
ATOM 1300 C CA . LEU A 1 168 ? -1.57 -9.328 9.047 1 93.19 168 LEU A CA 1
ATOM 1301 C C . LEU A 1 168 ? -1.886 -10.742 9.531 1 93.19 168 LEU A C 1
ATOM 1303 O O . LEU A 1 168 ? -0.976 -11.547 9.734 1 93.19 168 LEU A O 1
ATOM 1307 N N . LYS A 1 169 ? -3.109 -11.031 9.734 1 89 169 LYS A N 1
ATOM 1308 C CA . LYS A 1 169 ? -3.516 -12.305 10.32 1 89 169 LYS A CA 1
ATOM 1309 C C . LYS A 1 169 ? -3.504 -13.422 9.273 1 89 169 LYS A C 1
ATOM 1311 O O . LYS A 1 169 ? -3.58 -14.602 9.625 1 89 169 LYS A O 1
ATOM 1316 N N . LYS A 1 170 ? -3.391 -13.094 8.047 1 87.56 170 LYS A N 1
ATOM 1317 C CA . LYS A 1 170 ? -3.328 -14.117 7.008 1 87.56 170 LYS A CA 1
ATOM 1318 C C . LYS A 1 170 ? -2.088 -14.992 7.172 1 87.56 170 LYS A C 1
ATOM 1320 O O . LYS A 1 170 ? -1.007 -14.492 7.488 1 87.56 170 LYS A O 1
ATOM 1325 N N . ASP A 1 171 ? -2.191 -16.203 6.895 1 81.38 171 ASP A N 1
ATOM 1326 C CA . ASP A 1 171 ? -1.194 -17.203 7.27 1 81.38 171 ASP A CA 1
ATOM 1327 C C . ASP A 1 171 ? 0.162 -16.875 6.645 1 81.38 171 ASP A C 1
ATOM 1329 O O . ASP A 1 171 ? 1.172 -16.797 7.348 1 81.38 171 ASP A O 1
ATOM 1333 N N . ALA A 1 172 ? 0.177 -16.75 5.395 1 78.56 172 ALA A N 1
ATOM 1334 C CA . ALA A 1 172 ? 1.444 -16.5 4.711 1 78.56 172 ALA A CA 1
ATOM 1335 C C . ALA A 1 172 ? 2.09 -15.211 5.203 1 78.56 172 ALA A C 1
ATOM 1337 O O . ALA A 1 172 ? 3.309 -15.141 5.375 1 78.56 172 ALA A O 1
ATOM 1338 N N . VAL A 1 173 ? 1.32 -14.188 5.48 1 86.31 173 VAL A N 1
ATOM 1339 C CA . VAL A 1 173 ? 1.812 -12.891 5.93 1 86.31 173 VAL A CA 1
ATOM 1340 C C . VAL A 1 173 ? 2.324 -13 7.363 1 86.31 173 VAL A C 1
ATOM 1342 O O . VAL A 1 173 ? 3.426 -12.539 7.676 1 86.31 173 VAL A O 1
ATOM 1345 N N . ALA A 1 174 ? 1.568 -13.633 8.195 1 86.75 174 ALA A N 1
ATOM 1346 C CA . ALA A 1 174 ? 1.942 -13.797 9.602 1 86.75 174 ALA A CA 1
ATOM 1347 C C . ALA A 1 174 ? 3.244 -14.586 9.727 1 86.75 174 ALA A C 1
ATOM 1349 O O . ALA A 1 174 ? 4.113 -14.227 10.531 1 86.75 174 ALA A O 1
ATOM 1350 N N . ALA A 1 175 ? 3.371 -15.602 8.93 1 84.44 175 ALA A N 1
ATOM 1351 C CA . ALA A 1 175 ? 4.574 -16.438 8.953 1 84.44 175 ALA A CA 1
ATOM 1352 C C . ALA A 1 175 ? 5.809 -15.625 8.555 1 84.44 175 ALA A C 1
ATOM 1354 O O . ALA A 1 175 ? 6.852 -15.719 9.203 1 84.44 175 ALA A O 1
ATOM 1355 N N . ARG A 1 176 ? 5.684 -14.805 7.633 1 86.12 176 ARG A N 1
ATOM 1356 C CA . ARG A 1 176 ? 6.797 -14.008 7.129 1 86.12 176 ARG A CA 1
ATOM 1357 C C . ARG A 1 176 ? 7.133 -12.867 8.086 1 86.12 176 ARG A C 1
ATOM 1359 O O . ARG A 1 176 ? 8.305 -12.539 8.273 1 86.12 176 ARG A O 1
ATOM 1366 N N . LEU A 1 177 ? 6.125 -12.273 8.578 1 86.81 177 LEU A N 1
ATOM 1367 C CA . LEU A 1 177 ? 6.332 -11.172 9.516 1 86.81 177 LEU A CA 1
ATOM 1368 C C . LEU A 1 177 ? 7.188 -11.617 10.695 1 86.81 177 LEU A C 1
ATOM 1370 O O . LEU A 1 177 ? 7.992 -10.836 11.211 1 86.81 177 LEU A O 1
ATOM 1374 N N . ASN A 1 178 ? 7.09 -12.828 11.062 1 83.62 178 ASN A N 1
ATOM 1375 C CA . ASN A 1 178 ? 7.809 -13.375 12.203 1 83.62 178 ASN A CA 1
ATOM 1376 C C . ASN A 1 178 ? 9.141 -14 11.789 1 83.62 178 ASN A C 1
ATOM 1378 O O . ASN A 1 178 ? 9.883 -14.5 12.633 1 83.62 178 ASN A O 1
ATOM 1382 N N . SER A 1 179 ? 9.375 -14.016 10.539 1 84.75 179 SER A N 1
ATOM 1383 C CA . SER A 1 179 ? 10.641 -14.547 10.039 1 84.75 179 SER A CA 1
ATOM 1384 C C . SER A 1 179 ? 11.734 -13.492 10.062 1 84.75 179 SER A C 1
ATOM 1386 O O . SER A 1 179 ? 11.453 -12.305 10.258 1 84.75 179 SER A O 1
ATOM 1388 N N . ASP A 1 180 ? 13 -13.891 9.844 1 81.69 180 ASP A N 1
ATOM 1389 C CA . ASP A 1 180 ? 14.141 -12.977 9.859 1 81.69 180 ASP A CA 1
ATOM 1390 C C . ASP A 1 180 ? 14.102 -12.023 8.672 1 81.69 180 ASP A C 1
ATOM 1392 O O . ASP A 1 180 ? 14.516 -10.867 8.789 1 81.69 180 ASP A O 1
ATOM 1396 N N . GLU A 1 181 ? 13.625 -12.523 7.613 1 83.38 181 GLU A N 1
ATOM 1397 C CA . GLU A 1 181 ? 13.633 -11.719 6.395 1 83.38 181 GLU A CA 1
ATOM 1398 C C . GLU A 1 181 ? 12.492 -10.711 6.395 1 83.38 181 GLU A C 1
ATOM 1400 O O . GLU A 1 181 ? 12.586 -9.664 5.754 1 83.38 181 GLU A O 1
ATOM 1405 N N . GLY A 1 182 ? 11.406 -11.047 7.078 1 89.56 182 GLY A N 1
ATOM 1406 C CA . GLY A 1 182 ? 10.242 -10.188 7.113 1 89.56 182 GLY A CA 1
ATOM 1407 C C . GLY A 1 182 ? 9.477 -10.164 5.805 1 89.56 182 GLY A C 1
ATOM 1408 O O . GLY A 1 182 ? 9.625 -11.062 4.977 1 89.56 182 GLY A O 1
ATOM 1409 N N . ILE A 1 183 ? 8.594 -9.281 5.586 1 93.19 183 ILE A N 1
ATOM 1410 C CA . ILE A 1 183 ? 7.766 -9.148 4.395 1 93.19 183 ILE A CA 1
ATOM 1411 C C . ILE A 1 183 ? 7.809 -7.707 3.895 1 93.19 183 ILE A C 1
ATOM 1413 O O . ILE A 1 183 ? 7.758 -6.766 4.691 1 93.19 183 ILE A O 1
ATOM 1417 N N . SER A 1 184 ? 8.016 -7.547 2.65 1 94.38 184 SER A N 1
ATOM 1418 C CA . SER A 1 184 ? 8.031 -6.207 2.068 1 94.38 184 SER A CA 1
ATOM 1419 C C . SER A 1 184 ? 6.621 -5.652 1.903 1 94.38 184 SER A C 1
ATOM 1421 O O . SER A 1 184 ? 5.652 -6.414 1.847 1 94.38 184 SER A O 1
ATOM 1423 N N . TYR A 1 185 ? 6.512 -4.367 1.834 1 96.5 185 TYR A N 1
ATOM 1424 C CA . TYR A 1 185 ? 5.238 -3.707 1.569 1 96.5 185 TYR A CA 1
ATOM 1425 C C . TYR A 1 185 ? 4.645 -4.176 0.246 1 96.5 185 TYR A C 1
ATOM 1427 O O . TYR A 1 185 ? 3.43 -4.344 0.127 1 96.5 185 TYR A O 1
ATOM 1435 N N . THR A 1 186 ? 5.449 -4.367 -0.744 1 95.69 186 THR A N 1
ATOM 1436 C CA . THR A 1 186 ? 5.012 -4.852 -2.049 1 95.69 186 THR A CA 1
ATOM 1437 C C . THR A 1 186 ? 4.32 -6.207 -1.92 1 95.69 186 THR A C 1
ATOM 1439 O O . THR A 1 186 ? 3.188 -6.379 -2.375 1 95.69 186 THR A O 1
ATOM 1442 N N . GLU A 1 187 ? 4.961 -7.152 -1.268 1 93.5 187 GLU A N 1
ATOM 1443 C CA . GLU A 1 187 ? 4.383 -8.477 -1.069 1 93.5 187 GLU A CA 1
ATOM 1444 C C . GLU A 1 187 ? 3.104 -8.406 -0.242 1 93.5 187 GLU A C 1
ATOM 1446 O O . GLU A 1 187 ? 2.133 -9.109 -0.529 1 93.5 187 GLU A O 1
ATOM 1451 N N . PHE A 1 188 ? 3.182 -7.582 0.784 1 95.06 188 PHE A N 1
ATOM 1452 C CA . PHE A 1 188 ? 2.053 -7.387 1.688 1 95.06 188 PHE A CA 1
ATOM 1453 C C . PHE A 1 188 ? 0.824 -6.906 0.924 1 95.06 188 PHE A C 1
ATOM 1455 O O . PHE A 1 188 ? -0.307 -7.227 1.295 1 95.06 188 PHE A O 1
ATOM 1462 N N . SER A 1 189 ? 0.996 -6.191 -0.143 1 96.62 189 SER A N 1
ATOM 1463 C CA . SER A 1 189 ? -0.076 -5.559 -0.902 1 96.62 189 SER A CA 1
ATOM 1464 C C . SER A 1 189 ? -0.7 -6.531 -1.897 1 96.62 189 SER A C 1
ATOM 1466 O O . SER A 1 189 ? -1.747 -6.242 -2.48 1 96.62 189 SER A O 1
ATOM 1468 N N . TYR A 1 190 ? -0.113 -7.672 -2.096 1 94.56 190 TYR A N 1
ATOM 1469 C CA . TYR A 1 190 ? -0.585 -8.664 -3.059 1 94.56 190 TYR A CA 1
ATOM 1470 C C . TYR A 1 190 ? -2.047 -9.016 -2.807 1 94.56 190 TYR A C 1
ATOM 1472 O O . TYR A 1 190 ? -2.836 -9.125 -3.748 1 94.56 190 TYR A O 1
ATOM 1480 N N . GLN A 1 191 ? -2.424 -9.211 -1.601 1 95 191 GLN A N 1
ATOM 1481 C CA . GLN A 1 191 ? -3.777 -9.617 -1.241 1 95 191 GLN A CA 1
ATOM 1482 C C . GLN A 1 191 ? -4.805 -8.586 -1.699 1 95 191 GLN A C 1
ATOM 1484 O O . GLN A 1 191 ? -5.93 -8.938 -2.051 1 95 191 GLN A O 1
ATOM 1489 N N . ILE A 1 192 ? -4.434 -7.316 -1.69 1 97.12 192 ILE A N 1
ATOM 1490 C CA . ILE A 1 192 ? -5.332 -6.254 -2.121 1 97.12 192 ILE A CA 1
ATOM 1491 C C . ILE A 1 192 ? -5.543 -6.332 -3.633 1 97.12 192 ILE A C 1
ATOM 1493 O O . ILE A 1 192 ? -6.672 -6.211 -4.117 1 97.12 192 ILE A O 1
ATOM 1497 N N . LEU A 1 193 ? -4.426 -6.574 -4.367 1 97 193 LEU A N 1
ATOM 1498 C CA . LEU A 1 193 ? -4.52 -6.703 -5.816 1 97 193 LEU A CA 1
ATOM 1499 C C . LEU A 1 193 ? -5.398 -7.891 -6.203 1 97 193 LEU A C 1
ATOM 1501 O O . LEU A 1 193 ? -6.199 -7.797 -7.137 1 97 193 LEU A O 1
ATOM 1505 N N . GLN A 1 194 ? -5.164 -8.969 -5.531 1 96.06 194 GLN A N 1
ATOM 1506 C CA . GLN A 1 194 ? -5.992 -10.141 -5.812 1 96.06 194 GLN A CA 1
ATOM 1507 C C . GLN A 1 194 ? -7.457 -9.859 -5.496 1 96.06 194 GLN A C 1
ATOM 1509 O O . GLN A 1 194 ? -8.352 -10.289 -6.234 1 96.06 194 GLN A O 1
ATOM 1514 N N . GLY A 1 195 ? -7.77 -9.172 -4.355 1 97.62 195 GLY A N 1
ATOM 1515 C CA . GLY A 1 195 ? -9.133 -8.758 -4.062 1 97.62 195 GLY A CA 1
ATOM 1516 C C . GLY A 1 195 ? -9.727 -7.859 -5.133 1 97.62 195 GLY A C 1
ATOM 1517 O O . GLY A 1 195 ? -10.906 -7.992 -5.48 1 97.62 195 GLY A O 1
ATOM 1518 N N . LEU A 1 196 ? -8.938 -6.938 -5.633 1 98.31 196 LEU A N 1
ATOM 1519 C CA . LEU A 1 196 ? -9.359 -6.047 -6.707 1 98.31 196 LEU A CA 1
ATOM 1520 C C . LEU A 1 196 ? -9.766 -6.84 -7.945 1 98.31 196 LEU A C 1
ATOM 1522 O O . LEU A 1 196 ? -10.719 -6.477 -8.641 1 98.31 196 LEU A O 1
ATOM 1526 N N . ASP A 1 197 ? -9.031 -7.93 -8.281 1 98.38 197 ASP A N 1
ATOM 1527 C CA . ASP A 1 197 ? -9.375 -8.797 -9.406 1 98.38 197 ASP A CA 1
ATOM 1528 C C . ASP A 1 197 ? -10.805 -9.305 -9.289 1 98.38 197 ASP A C 1
ATOM 1530 O O . ASP A 1 197 ? -11.57 -9.25 -10.258 1 98.38 197 ASP A O 1
ATOM 1534 N N . TYR A 1 198 ? -11.109 -9.844 -8.086 1 98.75 198 TYR A N 1
ATOM 1535 C CA . TYR A 1 198 ? -12.453 -10.367 -7.875 1 98.75 198 TYR A CA 1
ATOM 1536 C C . TYR A 1 198 ? -13.5 -9.273 -8.039 1 98.75 198 TYR A C 1
ATOM 1538 O O . TYR A 1 198 ? -14.516 -9.477 -8.711 1 98.75 198 TYR A O 1
ATOM 1546 N N . LEU A 1 199 ? -13.273 -8.086 -7.469 1 98.75 199 LEU A N 1
ATOM 1547 C CA . LEU A 1 199 ? -14.195 -6.965 -7.566 1 98.75 199 LEU A CA 1
ATOM 1548 C C . LEU A 1 199 ? -14.438 -6.582 -9.023 1 98.75 199 LEU A C 1
ATOM 1550 O O . LEU A 1 199 ? -15.586 -6.402 -9.438 1 98.75 199 LEU A O 1
ATOM 1554 N N . GLU A 1 200 ? -13.375 -6.453 -9.82 1 98.62 200 GLU A N 1
ATOM 1555 C CA . GLU A 1 200 ? -13.5 -6.047 -11.211 1 98.62 200 GLU A CA 1
ATOM 1556 C C . GLU A 1 200 ? -14.25 -7.098 -12.031 1 98.62 200 GLU A C 1
ATOM 1558 O O . GLU A 1 200 ? -15.062 -6.754 -12.891 1 98.62 200 GLU A O 1
ATOM 1563 N N . LEU A 1 201 ? -13.953 -8.398 -11.773 1 98.75 201 LEU A N 1
ATOM 1564 C CA . LEU A 1 201 ? -14.656 -9.461 -12.484 1 98.75 201 LEU A CA 1
ATOM 1565 C C . LEU A 1 201 ? -16.125 -9.5 -12.078 1 98.75 201 LEU A C 1
ATOM 1567 O O . LEU A 1 201 ? -16.984 -9.828 -12.891 1 98.75 201 LEU A O 1
ATOM 1571 N N . TYR A 1 202 ? -16.406 -9.219 -10.82 1 98.81 202 TYR A N 1
ATOM 1572 C CA . TYR A 1 202 ? -17.781 -9.086 -10.352 1 98.81 202 TYR A CA 1
ATOM 1573 C C . TYR A 1 202 ? -18.5 -7.957 -11.086 1 98.81 202 TYR A C 1
ATOM 1575 O O . TYR A 1 202 ? -19.609 -8.141 -11.578 1 98.81 202 TYR A O 1
ATOM 1583 N N . ARG A 1 203 ? -17.875 -6.793 -11.211 1 98.38 203 ARG A N 1
ATOM 1584 C CA . ARG A 1 203 ? -18.453 -5.602 -11.82 1 98.38 203 ARG A CA 1
ATOM 1585 C C . ARG A 1 203 ? -18.656 -5.793 -13.312 1 98.38 203 ARG A C 1
ATOM 1587 O O . ARG A 1 203 ? -19.703 -5.457 -13.852 1 98.38 203 ARG A O 1
ATOM 1594 N N . GLN A 1 204 ? -17.672 -6.34 -13.984 1 98.19 204 GLN A N 1
ATOM 1595 C CA . GLN A 1 204 ? -17.641 -6.352 -15.445 1 98.19 204 GLN A CA 1
ATOM 1596 C C . GLN A 1 204 ? -18.375 -7.574 -15.992 1 98.19 204 GLN A C 1
ATOM 1598 O O . GLN A 1 204 ? -18.953 -7.52 -17.078 1 98.19 204 GLN A O 1
ATOM 1603 N N . HIS A 1 205 ? -18.344 -8.711 -15.227 1 98.06 205 HIS A N 1
ATOM 1604 C CA . HIS A 1 205 ? -18.797 -9.961 -15.82 1 98.06 205 HIS A CA 1
ATOM 1605 C C . HIS A 1 205 ? -19.781 -10.68 -14.914 1 98.06 205 HIS A C 1
ATOM 1607 O O . HIS A 1 205 ? -20.25 -11.773 -15.234 1 98.06 205 HIS A O 1
ATOM 1613 N N . GLY A 1 206 ? -20.047 -10.07 -13.727 1 98.31 206 GLY A N 1
ATOM 1614 C CA . GLY A 1 206 ? -20.984 -10.695 -12.812 1 98.31 206 GLY A CA 1
ATOM 1615 C C . GLY A 1 206 ? -20.438 -11.969 -12.18 1 98.31 206 GLY A C 1
ATOM 1616 O O . GLY A 1 206 ? -21.203 -12.883 -11.867 1 98.31 206 GLY A O 1
ATOM 1617 N N . CYS A 1 207 ? -19.141 -12.086 -12.039 1 98.75 207 CYS A N 1
ATOM 1618 C CA . CYS A 1 207 ? -18.531 -13.25 -11.414 1 98.75 207 CYS A CA 1
ATOM 1619 C C . CYS A 1 207 ? -18.922 -13.344 -9.945 1 98.75 207 CYS A C 1
ATOM 1621 O O . CYS A 1 207 ? -18.75 -12.391 -9.188 1 98.75 207 CYS A O 1
ATOM 1623 N N . VAL A 1 208 ? -19.359 -14.508 -9.539 1 98.88 208 VAL A N 1
ATOM 1624 C CA . VAL A 1 208 ? -19.844 -14.609 -8.164 1 98.88 208 VAL A CA 1
ATOM 1625 C C . VAL A 1 208 ? -19.172 -15.773 -7.461 1 98.88 208 VAL A C 1
ATOM 1627 O O . VAL A 1 208 ? -19.516 -16.125 -6.332 1 98.88 208 VAL A O 1
ATOM 1630 N N . LEU A 1 209 ? -18.172 -16.438 -8.109 1 98.94 209 LEU A N 1
ATOM 1631 C CA . LEU A 1 209 ? -17.438 -17.547 -7.5 1 98.94 209 LEU A CA 1
ATOM 1632 C C . LEU A 1 209 ? -15.969 -17.531 -7.93 1 98.94 209 LEU A C 1
ATOM 1634 O O . LEU A 1 209 ? -15.672 -17.375 -9.117 1 98.94 209 LEU A O 1
ATOM 1638 N N . GLN A 1 210 ? -15.094 -17.562 -6.953 1 98.88 210 GLN A N 1
ATOM 1639 C CA . GLN A 1 210 ? -13.672 -17.766 -7.199 1 98.88 210 GLN A CA 1
ATOM 1640 C C . GLN A 1 210 ? -13.211 -19.109 -6.621 1 98.88 210 GLN A C 1
ATOM 1642 O O . GLN A 1 210 ? -13.586 -19.469 -5.504 1 98.88 210 GLN A O 1
ATOM 1647 N N . THR A 1 211 ? -12.484 -19.859 -7.426 1 98.56 211 THR A N 1
ATOM 1648 C CA . THR A 1 211 ? -11.836 -21.062 -6.93 1 98.56 211 THR A CA 1
ATOM 1649 C C . THR A 1 211 ? -10.32 -20.875 -6.824 1 98.56 211 THR A C 1
ATOM 1651 O O . THR A 1 211 ? -9.758 -20.016 -7.512 1 98.56 211 THR A O 1
ATOM 1654 N N . GLY A 1 212 ? -9.672 -21.531 -5.93 1 97.56 212 GLY A N 1
ATOM 1655 C CA . GLY A 1 212 ? -8.227 -21.5 -5.73 1 97.56 212 GLY A CA 1
ATOM 1656 C C . GLY A 1 212 ? -7.75 -22.5 -4.688 1 97.56 212 GLY A C 1
ATOM 1657 O O . GLY A 1 212 ? -8.555 -23.234 -4.109 1 97.56 212 GLY A O 1
ATOM 1658 N N . GLY A 1 213 ? -6.477 -22.562 -4.531 1 95.62 213 GLY A N 1
ATOM 1659 C CA . GLY A 1 213 ? -5.918 -23.406 -3.496 1 95.62 213 GLY A CA 1
ATOM 1660 C C . GLY A 1 213 ? -6.242 -22.938 -2.092 1 95.62 213 GLY A C 1
ATOM 1661 O O . GLY A 1 213 ? -6.332 -21.734 -1.847 1 95.62 213 GLY A O 1
ATOM 1662 N N . SER A 1 214 ? -6.324 -23.891 -1.203 1 94.31 214 SER A N 1
ATOM 1663 C CA . SER A 1 214 ? -6.691 -23.562 0.17 1 94.31 214 SER A CA 1
ATOM 1664 C C . SER A 1 214 ? -5.617 -22.703 0.843 1 94.31 214 SER A C 1
ATOM 1666 O O . SER A 1 214 ? -5.898 -21.984 1.801 1 94.31 214 SER A O 1
ATOM 1668 N N . ASP A 1 215 ? -4.395 -22.812 0.392 1 89.38 215 ASP A N 1
ATOM 1669 C CA . ASP A 1 215 ? -3.311 -21.984 0.923 1 89.38 215 ASP A CA 1
ATOM 1670 C C . ASP A 1 215 ? -3.531 -20.516 0.605 1 89.38 215 ASP A C 1
ATOM 1672 O O . ASP A 1 215 ? -2.914 -19.641 1.223 1 89.38 215 ASP A O 1
ATOM 1676 N N . GLN A 1 216 ? -4.406 -20.234 -0.322 1 92.75 216 GLN A N 1
ATOM 1677 C CA . GLN A 1 216 ? -4.703 -18.859 -0.73 1 92.75 216 GLN A CA 1
ATOM 1678 C C . GLN A 1 216 ? -6.016 -18.391 -0.117 1 92.75 216 GLN A C 1
ATOM 1680 O O . GLN A 1 216 ? -6.59 -17.391 -0.568 1 92.75 216 GLN A O 1
ATOM 1685 N N . TRP A 1 217 ? -6.535 -19.078 0.87 1 94.62 217 TRP A N 1
ATOM 1686 C CA . TRP A 1 217 ? -7.871 -18.828 1.397 1 94.62 217 TRP A CA 1
ATOM 1687 C C . TRP A 1 217 ? -8.008 -17.391 1.854 1 94.62 217 TRP A C 1
ATOM 1689 O O . TRP A 1 217 ? -9.016 -16.734 1.569 1 94.62 217 TRP A O 1
ATOM 1699 N N . GLY A 1 218 ? -7 -16.859 2.564 1 92.56 218 GLY A N 1
ATOM 1700 C CA . GLY A 1 218 ? -7.027 -15.477 2.998 1 92.56 218 GLY A CA 1
ATOM 1701 C C . GLY A 1 218 ? -7.195 -14.492 1.851 1 92.56 218 GLY A C 1
ATOM 1702 O O . GLY A 1 218 ? -7.969 -13.539 1.95 1 92.56 218 GLY A O 1
ATOM 1703 N N . ASN A 1 219 ? -6.496 -14.711 0.753 1 93.62 219 ASN A N 1
ATOM 1704 C CA . ASN A 1 219 ? -6.59 -13.859 -0.425 1 93.62 219 ASN A CA 1
ATOM 1705 C C . ASN A 1 219 ? -7.953 -13.984 -1.103 1 93.62 219 ASN A C 1
ATOM 1707 O O . ASN A 1 219 ? -8.516 -12.984 -1.568 1 93.62 219 ASN A O 1
ATOM 1711 N N . LEU A 1 220 ? -8.453 -15.227 -1.158 1 96.62 220 LEU A N 1
ATOM 1712 C CA . LEU A 1 220 ? -9.758 -15.469 -1.761 1 96.62 220 LEU A CA 1
ATOM 1713 C C . LEU A 1 220 ? -10.852 -14.711 -1.01 1 96.62 220 LEU A C 1
ATOM 1715 O O . LEU A 1 220 ? -11.688 -14.047 -1.625 1 96.62 220 LEU A O 1
ATOM 1719 N N . THR A 1 221 ? -10.797 -14.734 0.277 1 96.12 221 THR A N 1
ATOM 1720 C CA . THR A 1 221 ? -11.852 -14.117 1.08 1 96.12 221 THR A CA 1
ATOM 1721 C C . THR A 1 221 ? -11.688 -12.602 1.123 1 96.12 221 THR A C 1
ATOM 1723 O O . THR A 1 221 ? -12.656 -11.875 1.354 1 96.12 221 THR A O 1
ATOM 1726 N N . SER A 1 222 ? -10.477 -12.141 0.944 1 95.12 222 SER A N 1
ATOM 1727 C CA . SER A 1 222 ? -10.297 -10.703 0.807 1 95.12 222 SER A CA 1
ATOM 1728 C C . SER A 1 222 ? -11.109 -10.148 -0.356 1 95.12 222 SER A C 1
ATOM 1730 O O . SER A 1 222 ? -11.641 -9.039 -0.28 1 95.12 222 SER A O 1
ATOM 1732 N N . GLY A 1 223 ? -11.188 -10.945 -1.392 1 97.56 223 GLY A N 1
ATOM 1733 C CA . GLY A 1 223 ? -11.984 -10.547 -2.541 1 97.56 223 GLY A CA 1
ATOM 1734 C C . GLY A 1 223 ? -13.469 -10.5 -2.254 1 97.56 223 GLY A C 1
ATOM 1735 O O . GLY A 1 223 ? -14.156 -9.539 -2.619 1 97.56 223 GLY A O 1
ATOM 1736 N N . THR A 1 224 ? -13.992 -11.539 -1.58 1 98.25 224 THR A N 1
ATOM 1737 C CA . THR A 1 224 ? -15.414 -11.562 -1.258 1 98.25 224 THR A CA 1
ATOM 1738 C C . THR A 1 224 ? -15.773 -10.422 -0.308 1 98.25 224 THR A C 1
ATOM 1740 O O . THR A 1 224 ? -16.828 -9.797 -0.451 1 98.25 224 THR A O 1
ATOM 1743 N N . GLU A 1 225 ? -14.883 -10.117 0.633 1 97.19 225 GLU A N 1
ATOM 1744 C CA . GLU A 1 225 ? -15.109 -9.023 1.576 1 97.19 225 GLU A CA 1
ATOM 1745 C C . GLU A 1 225 ? -15.094 -7.672 0.869 1 97.19 225 GLU A C 1
ATOM 1747 O O . GLU A 1 225 ? -15.906 -6.797 1.183 1 97.19 225 GLU A O 1
ATOM 1752 N N . LEU A 1 226 ? -14.164 -7.504 -0.039 1 98.38 226 LEU A N 1
ATOM 1753 C CA . LEU A 1 226 ? -14.102 -6.25 -0.786 1 98.38 226 LEU A CA 1
ATOM 1754 C C . LEU A 1 226 ? -15.391 -6.008 -1.563 1 98.38 226 LEU A C 1
ATOM 1756 O O . LEU A 1 226 ? -15.914 -4.895 -1.576 1 98.38 226 LEU A O 1
ATOM 1760 N N . ILE A 1 227 ? -15.906 -7.055 -2.248 1 98.62 227 ILE A N 1
ATOM 1761 C CA . ILE A 1 227 ? -17.156 -6.949 -3 1 98.62 227 ILE A CA 1
ATOM 1762 C C . ILE A 1 227 ? -18.281 -6.539 -2.064 1 98.62 227 ILE A C 1
ATOM 1764 O O . ILE A 1 227 ? -19.094 -5.664 -2.4 1 98.62 227 ILE A O 1
ATOM 1768 N N . ARG A 1 228 ? -18.328 -7.195 -0.909 1 98.12 228 ARG A N 1
ATOM 1769 C CA . ARG A 1 228 ? -19.359 -6.859 0.07 1 98.12 228 ARG A CA 1
ATOM 1770 C C . ARG A 1 228 ? -19.266 -5.395 0.488 1 98.12 228 ARG A C 1
ATOM 1772 O O . ARG A 1 228 ? -20.266 -4.68 0.516 1 98.12 228 ARG A O 1
ATOM 1779 N N . ARG A 1 229 ? -18.109 -4.875 0.797 1 96.44 229 ARG A N 1
ATOM 1780 C CA . ARG A 1 229 ? -17.875 -3.533 1.318 1 96.44 229 ARG A CA 1
ATOM 1781 C C . ARG A 1 229 ? -18.125 -2.479 0.245 1 96.44 229 ARG A C 1
ATOM 1783 O O . ARG A 1 229 ? -18.672 -1.411 0.531 1 96.44 229 ARG A O 1
ATOM 1790 N N . VAL A 1 230 ? -17.719 -2.762 -0.963 1 97.38 230 VAL A N 1
ATOM 1791 C CA . VAL A 1 230 ? -17.734 -1.751 -2.016 1 97.38 230 VAL A CA 1
ATOM 1792 C C . VAL A 1 230 ? -19.078 -1.771 -2.74 1 97.38 230 VAL A C 1
ATOM 1794 O O . VAL A 1 230 ? -19.625 -0.717 -3.068 1 97.38 230 VAL A O 1
ATOM 1797 N N . GLU A 1 231 ? -19.625 -3.018 -2.998 1 97.62 231 GLU A N 1
ATOM 1798 C CA . GLU A 1 231 ? -20.812 -3.146 -3.848 1 97.62 231 GLU A CA 1
ATOM 1799 C C . GLU A 1 231 ? -22.016 -3.592 -3.039 1 97.62 231 GLU A C 1
ATOM 1801 O O . GLU A 1 231 ? -23.141 -3.586 -3.545 1 97.62 231 GLU A O 1
ATOM 1806 N N . GLY A 1 232 ? -21.875 -3.936 -1.792 1 97.12 232 GLY A N 1
ATOM 1807 C CA . GLY A 1 232 ? -22.969 -4.539 -1.041 1 97.12 232 GLY A CA 1
ATOM 1808 C C . GLY A 1 232 ? -23.422 -5.871 -1.612 1 97.12 232 GLY A C 1
ATOM 1809 O O . GLY A 1 232 ? -24.547 -6.301 -1.379 1 97.12 232 GLY A O 1
ATOM 1810 N N . GLY A 1 233 ? -22.547 -6.395 -2.404 1 96.88 233 GLY A N 1
ATOM 1811 C CA . GLY A 1 233 ? -22.875 -7.641 -3.076 1 96.88 233 GLY A CA 1
ATOM 1812 C C . GLY A 1 233 ? -22.438 -8.867 -2.305 1 96.88 233 GLY A C 1
ATOM 1813 O O . GLY A 1 233 ? -21.828 -8.75 -1.234 1 96.88 233 GLY A O 1
ATOM 1814 N N . HIS A 1 234 ? -22.812 -10.055 -2.854 1 96.38 234 HIS A N 1
ATOM 1815 C CA . HIS A 1 234 ? -22.453 -11.336 -2.266 1 96.38 234 HIS A CA 1
ATOM 1816 C C . HIS A 1 234 ? -21.75 -12.227 -3.285 1 96.38 234 HIS A C 1
ATOM 1818 O O . HIS A 1 234 ? -22.234 -12.406 -4.398 1 96.38 234 HIS A O 1
ATOM 1824 N N . ALA A 1 235 ? -20.578 -12.68 -2.939 1 98.44 235 ALA A N 1
ATOM 1825 C CA . ALA A 1 235 ? -19.797 -13.578 -3.783 1 98.44 235 ALA A CA 1
ATOM 1826 C C . ALA A 1 235 ? -19.219 -14.734 -2.965 1 98.44 235 ALA A C 1
ATOM 1828 O O . ALA A 1 235 ? -19.203 -14.68 -1.734 1 98.44 235 ALA A O 1
ATOM 1829 N N . HIS A 1 236 ? -18.859 -15.797 -3.615 1 98.81 236 HIS A N 1
ATOM 1830 C CA . HIS A 1 236 ? -18.422 -17.016 -2.953 1 98.81 236 HIS A CA 1
ATOM 1831 C C . HIS A 1 236 ? -16.984 -17.375 -3.346 1 98.81 236 HIS A C 1
ATOM 1833 O O . HIS A 1 236 ? -16.469 -16.859 -4.34 1 98.81 236 HIS A O 1
ATOM 1839 N N . ALA A 1 237 ? -16.359 -18.141 -2.521 1 98.81 237 ALA A N 1
ATOM 1840 C CA . ALA A 1 237 ? -15.047 -18.719 -2.793 1 98.81 237 ALA A CA 1
ATOM 1841 C C . ALA A 1 237 ? -15 -20.188 -2.365 1 98.81 237 ALA A C 1
ATOM 1843 O O . ALA A 1 237 ? -15.695 -20.594 -1.435 1 98.81 237 ALA A O 1
ATOM 1844 N N . VAL A 1 238 ? -14.273 -20.969 -3.066 1 98.75 238 VAL A N 1
ATOM 1845 C CA . VAL A 1 238 ? -13.992 -22.359 -2.732 1 98.75 238 VAL A CA 1
ATOM 1846 C C . VAL A 1 238 ? -12.492 -22.609 -2.768 1 98.75 238 VAL A C 1
ATOM 1848 O O . VAL A 1 238 ? -11.812 -22.25 -3.738 1 98.75 238 VAL A O 1
ATOM 1851 N N . GLY A 1 239 ? -11.984 -23.141 -1.679 1 98.25 239 GLY A N 1
ATOM 1852 C CA . GLY A 1 239 ? -10.594 -23.562 -1.618 1 98.25 239 GLY A CA 1
ATOM 1853 C C . GLY A 1 239 ? -10.422 -25.062 -1.814 1 98.25 239 GLY A C 1
ATOM 1854 O O . GLY A 1 239 ? -10.953 -25.859 -1.039 1 98.25 239 GLY A O 1
ATOM 1855 N N . THR A 1 240 ? -9.664 -25.422 -2.848 1 97.88 240 THR A N 1
ATOM 1856 C CA . THR A 1 240 ? -9.32 -26.828 -3.068 1 97.88 240 THR A CA 1
ATOM 1857 C C . THR A 1 240 ? -8.172 -27.25 -2.158 1 97.88 240 THR A C 1
ATOM 1859 O O . THR A 1 240 ? -7.367 -26.406 -1.733 1 97.88 240 THR A O 1
ATOM 1862 N N . PRO A 1 241 ? -8.125 -28.484 -1.839 1 94.81 241 PRO A N 1
ATOM 1863 C CA . PRO A 1 241 ? -7.062 -28.938 -0.933 1 94.81 241 PRO A CA 1
ATOM 1864 C C . PRO A 1 241 ? -5.684 -28.922 -1.591 1 94.81 241 PRO A C 1
ATOM 1866 O O . PRO A 1 241 ? -5.578 -29.062 -2.812 1 94.81 241 PRO A O 1
ATOM 1869 N N . LEU A 1 242 ? -4.719 -28.75 -0.806 1 90.25 242 LEU A N 1
ATOM 1870 C CA . LEU A 1 242 ? -3.361 -29.031 -1.26 1 90.25 242 LEU A CA 1
ATOM 1871 C C . LEU A 1 242 ? -3.105 -30.531 -1.325 1 90.25 242 LEU A C 1
ATOM 1873 O O . LEU A 1 242 ? -3.291 -31.234 -0.335 1 90.25 242 LEU A O 1
ATOM 1877 N N . ILE A 1 243 ? -2.828 -30.984 -2.434 1 91.56 243 ILE A N 1
ATOM 1878 C CA . ILE A 1 243 ? -2.639 -32.438 -2.602 1 91.56 243 ILE A CA 1
ATOM 1879 C C . ILE A 1 243 ? -1.328 -32.844 -1.944 1 91.56 243 ILE A C 1
ATOM 1881 O O . ILE A 1 243 ? -0.281 -32.25 -2.178 1 91.56 243 ILE A O 1
ATOM 1885 N N . THR A 1 244 ? -1.428 -33.812 -1.067 1 89.06 244 THR A N 1
ATOM 1886 C CA . THR A 1 244 ? -0.275 -34.344 -0.363 1 89.06 244 THR A CA 1
ATOM 1887 C C . THR A 1 244 ? -0.208 -35.875 -0.541 1 89.06 244 THR A C 1
ATOM 1889 O O . THR A 1 244 ? -1.239 -36.531 -0.692 1 89.06 244 THR A O 1
ATOM 1892 N N . ASN A 1 245 ? 1.024 -36.344 -0.549 1 90.75 245 ASN A N 1
ATOM 1893 C CA . ASN A 1 245 ? 1.207 -37.812 -0.597 1 90.75 245 ASN A CA 1
ATOM 1894 C C . ASN A 1 245 ? 1.004 -38.438 0.775 1 90.75 245 ASN A C 1
ATOM 1896 O O . ASN A 1 245 ? 1.187 -37.781 1.802 1 90.75 245 ASN A O 1
ATOM 1900 N N . SER A 1 246 ? 0.671 -39.625 0.791 1 89.94 246 SER A N 1
ATOM 1901 C CA . SER A 1 246 ? 0.43 -40.344 2.035 1 89.94 246 SER A CA 1
ATOM 1902 C C . SER A 1 246 ? 1.701 -40.438 2.873 1 89.94 246 SER A C 1
ATOM 1904 O O . SER A 1 246 ? 1.637 -40.594 4.094 1 89.94 246 SER A O 1
ATOM 1906 N N . ASP A 1 247 ? 2.812 -40.344 2.264 1 87 247 ASP A N 1
ATOM 1907 C CA . ASP A 1 247 ? 4.074 -40.438 2.992 1 87 247 ASP A CA 1
ATOM 1908 C C . ASP A 1 247 ? 4.508 -39.094 3.539 1 87 247 ASP A C 1
ATOM 1910 O O . ASP A 1 247 ? 5.574 -38.969 4.148 1 87 247 ASP A O 1
ATOM 1914 N N . GLY A 1 248 ? 3.686 -38.094 3.254 1 80.5 248 GLY A N 1
ATOM 1915 C CA . GLY A 1 248 ? 3.932 -36.781 3.846 1 80.5 248 GLY A CA 1
ATOM 1916 C C . GLY A 1 248 ? 4.648 -35.844 2.908 1 80.5 248 GLY A C 1
ATOM 1917 O O . GLY A 1 248 ? 4.727 -34.625 3.178 1 80.5 248 GLY A O 1
ATOM 1918 N N . THR A 1 249 ? 5.141 -36.406 1.805 1 79.38 249 THR A N 1
ATOM 1919 C CA . THR A 1 249 ? 5.859 -35.531 0.882 1 79.38 249 THR A CA 1
ATOM 1920 C C . THR A 1 249 ? 4.883 -34.719 0.045 1 79.38 249 THR A C 1
ATOM 1922 O O . THR A 1 249 ? 3.701 -35.062 -0.049 1 79.38 249 THR A O 1
ATOM 1925 N N . LYS A 1 250 ? 5.496 -33.594 -0.496 1 76.69 250 LYS A N 1
ATOM 1926 C CA . LYS A 1 250 ? 4.68 -32.688 -1.302 1 76.69 250 LYS A CA 1
ATOM 1927 C C . LYS A 1 250 ? 4.402 -33.281 -2.68 1 76.69 250 LYS A C 1
ATOM 1929 O O . LYS A 1 250 ? 5.301 -33.844 -3.32 1 76.69 250 LYS A O 1
ATOM 1934 N N . PHE A 1 251 ? 3.205 -33.219 -3.104 1 86.38 251 PHE A N 1
ATOM 1935 C CA . PHE A 1 251 ? 2.762 -33.688 -4.414 1 86.38 251 PHE A CA 1
ATOM 1936 C C . PHE A 1 251 ? 3.242 -32.75 -5.512 1 86.38 251 PHE A C 1
ATOM 1938 O O . PHE A 1 251 ? 3.328 -31.531 -5.301 1 86.38 251 PHE A O 1
ATOM 1945 N N . GLY A 1 252 ? 3.529 -33.312 -6.617 1 81.69 252 GLY A N 1
ATOM 1946 C CA . GLY A 1 252 ? 3.783 -32.531 -7.812 1 81.69 252 GLY A CA 1
ATOM 1947 C C . GLY A 1 252 ? 5.25 -32.188 -8 1 81.69 252 GLY A C 1
ATOM 1948 O O . GLY A 1 252 ? 5.586 -31.297 -8.789 1 81.69 252 GLY A O 1
ATOM 1949 N N . LYS A 1 253 ? 5.996 -32.656 -7.105 1 75.25 253 LYS A N 1
ATOM 1950 C CA . LYS A 1 253 ? 7.438 -32.5 -7.246 1 75.25 253 LYS A CA 1
ATOM 1951 C C . LYS A 1 253 ? 8.102 -33.812 -7.645 1 75.25 253 LYS A C 1
ATOM 1953 O O . LYS A 1 253 ? 7.699 -34.875 -7.18 1 75.25 253 LYS A O 1
ATOM 1958 N N . SER A 1 254 ? 8.844 -33.719 -8.625 1 62.62 254 SER A N 1
ATOM 1959 C CA . SER A 1 254 ? 9.695 -34.844 -9.016 1 62.62 254 SER A CA 1
ATOM 1960 C C . SER A 1 254 ? 11.172 -34.469 -8.891 1 62.62 254 SER A C 1
ATOM 1962 O O . SER A 1 254 ? 11.648 -33.531 -9.531 1 62.62 254 SER A O 1
ATOM 1964 N N . GLU A 1 255 ? 11.906 -35.188 -8.031 1 58.25 255 GLU A N 1
ATOM 1965 C CA . GLU A 1 255 ? 13.305 -34.938 -7.719 1 58.25 255 GLU A CA 1
ATOM 1966 C C . GLU A 1 255 ? 13.539 -33.469 -7.316 1 58.25 255 GLU A C 1
ATOM 1968 O O . GLU A 1 255 ? 14.461 -32.844 -7.809 1 58.25 255 GLU A O 1
ATOM 1973 N N . GLY A 1 256 ? 12.531 -32.875 -6.66 1 66 256 GLY A N 1
ATOM 1974 C CA . GLY A 1 256 ? 12.695 -31.547 -6.105 1 66 256 GLY A CA 1
ATOM 1975 C C . GLY A 1 256 ? 12.148 -30.453 -7 1 66 256 GLY A C 1
ATOM 1976 O O . GLY A 1 256 ? 12.062 -29.297 -6.594 1 66 256 GLY A O 1
ATOM 1977 N N . ASN A 1 257 ? 11.711 -30.875 -8.234 1 79.06 257 ASN A N 1
ATOM 1978 C CA . ASN A 1 257 ? 11.227 -29.875 -9.18 1 79.06 257 ASN A CA 1
ATOM 1979 C C . ASN A 1 257 ? 9.734 -30.031 -9.445 1 79.06 257 ASN A C 1
ATOM 1981 O O . ASN A 1 257 ? 9.188 -31.125 -9.328 1 79.06 257 ASN A O 1
ATOM 1985 N N . ALA A 1 258 ? 9.117 -29 -9.773 1 89.38 258 ALA A N 1
ATOM 1986 C CA . ALA A 1 258 ? 7.703 -29.031 -10.141 1 89.38 258 ALA A CA 1
ATOM 1987 C C . ALA A 1 258 ? 7.484 -29.844 -11.414 1 89.38 258 ALA A C 1
ATOM 1989 O O . ALA A 1 258 ? 8.328 -29.844 -12.312 1 89.38 258 ALA A O 1
ATOM 1990 N N . VAL A 1 259 ? 6.41 -30.641 -11.477 1 95.56 259 VAL A N 1
ATOM 1991 C CA . VAL A 1 259 ? 5.984 -31.281 -12.711 1 95.56 259 VAL A CA 1
ATOM 1992 C C . VAL A 1 259 ? 5.164 -30.297 -13.547 1 95.56 259 VAL A C 1
ATOM 1994 O O . VAL A 1 259 ? 4.004 -30.031 -13.234 1 95.56 259 VAL A O 1
ATOM 1997 N N . TRP A 1 260 ? 5.758 -29.797 -14.594 1 96.69 260 TRP A N 1
ATOM 1998 C CA . TRP A 1 260 ? 5.195 -28.719 -15.406 1 96.69 260 TRP A CA 1
ATOM 1999 C C . TRP A 1 260 ? 4.262 -29.281 -16.469 1 96.69 260 TRP A C 1
ATOM 2001 O O . TRP A 1 260 ? 4.395 -30.438 -16.875 1 96.69 260 TRP A O 1
ATOM 2011 N N . LEU A 1 261 ? 3.373 -28.484 -16.953 1 97.06 261 LEU A N 1
ATOM 2012 C CA . LEU A 1 261 ? 2.461 -28.891 -18.016 1 97.06 261 LEU A CA 1
ATOM 2013 C C . LEU A 1 261 ? 3.107 -28.703 -19.391 1 97.06 261 LEU A C 1
ATOM 2015 O O . LEU A 1 261 ? 2.684 -29.312 -20.359 1 97.06 261 LEU A O 1
ATOM 2019 N N . ASP A 1 262 ? 4.07 -27.859 -19.469 1 95.69 262 ASP A N 1
ATOM 2020 C CA . ASP A 1 262 ? 4.832 -27.625 -20.688 1 95.69 262 ASP A CA 1
ATOM 2021 C C . ASP A 1 262 ? 5.758 -28.812 -20.984 1 95.69 262 ASP A C 1
ATOM 2023 O O . ASP A 1 262 ? 6.617 -29.156 -20.172 1 95.69 262 ASP A O 1
ATOM 2027 N N . PRO A 1 263 ? 5.688 -29.406 -22.156 1 93.81 263 PRO A N 1
ATOM 2028 C CA . PRO A 1 263 ? 6.5 -30.578 -22.5 1 93.81 263 PRO A CA 1
ATOM 2029 C C . PRO A 1 263 ? 7.992 -30.25 -22.562 1 93.81 263 PRO A C 1
ATOM 2031 O O . PRO A 1 263 ? 8.828 -31.156 -22.453 1 93.81 263 PRO A O 1
ATOM 2034 N N . ALA A 1 264 ? 8.344 -28.984 -22.75 1 91.62 264 ALA A N 1
ATOM 2035 C CA . ALA A 1 264 ? 9.75 -28.594 -22.797 1 91.62 264 ALA A CA 1
ATOM 2036 C C . ALA A 1 264 ? 10.367 -28.625 -21.406 1 91.62 264 ALA A C 1
ATOM 2038 O O . ALA A 1 264 ? 11.586 -28.812 -21.266 1 91.62 264 ALA A O 1
ATOM 2039 N N . LEU A 1 265 ? 9.539 -28.469 -20.391 1 92.94 265 LEU A N 1
ATOM 2040 C CA . LEU A 1 265 ? 10.016 -28.453 -19.016 1 92.94 265 LEU A CA 1
ATOM 2041 C C . LEU A 1 265 ? 9.844 -29.828 -18.359 1 92.94 265 LEU A C 1
ATOM 2043 O O . LEU A 1 265 ? 10.711 -30.266 -17.594 1 92.94 265 LEU A O 1
ATOM 2047 N N . THR A 1 266 ? 8.766 -30.453 -18.594 1 93.69 266 THR A N 1
ATOM 2048 C CA . THR A 1 266 ? 8.508 -31.844 -18.219 1 93.69 266 THR A CA 1
ATOM 2049 C C . THR A 1 266 ? 8.039 -32.656 -19.422 1 93.69 266 THR A C 1
ATOM 2051 O O . THR A 1 266 ? 6.926 -32.469 -19.906 1 93.69 266 THR A O 1
ATOM 2054 N N . SER A 1 267 ? 8.867 -33.594 -19.812 1 92.06 267 SER A N 1
ATOM 2055 C CA . SER A 1 267 ? 8.547 -34.375 -21.016 1 92.06 267 SER A CA 1
ATOM 2056 C C . SER A 1 267 ? 7.34 -35.25 -20.781 1 92.06 267 SER A C 1
ATOM 2058 O O . SER A 1 267 ? 7.043 -35.625 -19.641 1 92.06 267 SER A O 1
ATOM 2060 N N . PRO A 1 268 ? 6.668 -35.625 -21.859 1 93.94 268 PRO A N 1
ATOM 2061 C CA . PRO A 1 268 ? 5.562 -36.562 -21.719 1 93.94 268 PRO A CA 1
ATOM 2062 C C . PRO A 1 268 ? 5.98 -37.875 -21.016 1 93.94 268 PRO A C 1
ATOM 2064 O O . PRO A 1 268 ? 5.223 -38.406 -20.219 1 93.94 268 PRO A O 1
ATOM 2067 N N . TYR A 1 269 ? 7.188 -38.312 -21.25 1 91.12 269 TYR A N 1
ATOM 2068 C CA . TYR A 1 269 ? 7.688 -39.5 -20.625 1 91.12 269 TYR A CA 1
ATOM 2069 C C . TYR A 1 269 ? 7.797 -39.344 -19.109 1 91.12 269 TYR A C 1
ATOM 2071 O O . TYR A 1 269 ? 7.348 -40.188 -18.344 1 91.12 269 TYR A O 1
ATOM 2079 N N . ALA A 1 270 ? 8.422 -38.25 -18.75 1 91.06 270 ALA A N 1
ATOM 2080 C CA . ALA A 1 270 ? 8.594 -37.969 -17.328 1 91.06 270 ALA A CA 1
ATOM 2081 C C . ALA A 1 270 ? 7.246 -37.844 -16.625 1 91.06 270 ALA A C 1
ATOM 2083 O O . ALA A 1 270 ? 7.078 -38.344 -15.508 1 91.06 270 ALA A O 1
ATOM 2084 N N . MET A 1 271 ? 6.266 -37.219 -17.266 1 95.31 271 MET A N 1
ATOM 2085 C CA . MET A 1 271 ? 4.926 -37.094 -16.703 1 95.31 271 MET A CA 1
ATOM 2086 C C . MET A 1 271 ? 4.262 -38.469 -16.547 1 95.31 271 MET A C 1
ATOM 2088 O O . MET A 1 271 ? 3.686 -38.781 -15.508 1 95.31 271 MET A O 1
ATOM 2092 N N . TYR A 1 272 ? 4.336 -39.25 -17.609 1 94.38 272 TYR A N 1
ATOM 2093 C CA . TYR A 1 272 ? 3.76 -40.562 -17.578 1 94.38 272 TYR A CA 1
ATOM 2094 C C . TYR A 1 272 ? 4.348 -41.406 -16.438 1 94.38 272 TYR A C 1
ATOM 2096 O O . TYR A 1 272 ? 3.609 -42.031 -15.68 1 94.38 272 TYR A O 1
ATOM 2104 N N . GLN A 1 273 ? 5.688 -41.375 -16.281 1 90.5 273 GLN A N 1
ATOM 2105 C CA . GLN A 1 273 ? 6.363 -42.125 -15.234 1 90.5 273 GLN A CA 1
ATOM 2106 C C . GLN A 1 273 ? 5.969 -41.594 -13.852 1 90.5 273 GLN A C 1
ATOM 2108 O O . GLN A 1 273 ? 5.832 -42.375 -12.906 1 90.5 273 GLN A O 1
ATOM 2113 N N . PHE A 1 274 ? 5.859 -40.25 -13.727 1 93.5 274 PHE A N 1
ATOM 2114 C CA . PHE A 1 274 ? 5.43 -39.656 -12.477 1 93.5 274 PHE A CA 1
ATOM 2115 C C . PHE A 1 274 ? 4.121 -40.281 -11.992 1 93.5 274 PHE A C 1
ATOM 2117 O O . PHE A 1 274 ? 4.012 -40.688 -10.828 1 93.5 274 PHE A O 1
ATOM 2124 N N . TRP A 1 275 ? 3.168 -40.406 -12.891 1 96.5 275 TRP A N 1
ATOM 2125 C CA . TRP A 1 275 ? 1.852 -40.906 -12.531 1 96.5 275 TRP A CA 1
ATOM 2126 C C . TRP A 1 275 ? 1.891 -42.438 -12.344 1 96.5 275 TRP A C 1
ATOM 2128 O O . TRP A 1 275 ? 1.238 -42.969 -11.445 1 96.5 275 TRP A O 1
ATOM 2138 N N . LEU A 1 276 ? 2.672 -43.094 -13.188 1 94.38 276 LEU A N 1
ATOM 2139 C CA . LEU A 1 276 ? 2.789 -44.562 -13.102 1 94.38 276 LEU A CA 1
ATOM 2140 C C . LEU A 1 276 ? 3.363 -44.969 -11.758 1 94.38 276 LEU A C 1
ATOM 2142 O O . LEU A 1 276 ? 3.016 -46.031 -11.234 1 94.38 276 LEU A O 1
ATOM 2146 N N . ASN A 1 277 ? 4.184 -44.125 -11.18 1 91.69 277 ASN A N 1
ATOM 2147 C CA . ASN A 1 277 ? 4.883 -44.438 -9.938 1 91.69 277 ASN A CA 1
ATOM 2148 C C . ASN A 1 277 ? 4.102 -43.969 -8.711 1 91.69 277 ASN A C 1
ATOM 2150 O O . ASN A 1 277 ? 4.621 -44 -7.598 1 91.69 277 ASN A O 1
ATOM 2154 N N . THR A 1 278 ? 2.873 -43.562 -8.891 1 95.31 278 THR A N 1
ATOM 2155 C CA . THR A 1 278 ? 2.021 -43.156 -7.77 1 95.31 278 THR A CA 1
ATOM 2156 C C . THR A 1 278 ? 1.798 -44.344 -6.832 1 95.31 278 THR A C 1
ATOM 2158 O O . THR A 1 278 ? 1.563 -45.469 -7.285 1 95.31 278 THR A O 1
ATOM 2161 N N . ASP A 1 279 ? 1.86 -44.094 -5.57 1 95.44 279 ASP A N 1
ATOM 2162 C CA . ASP A 1 279 ? 1.671 -45.156 -4.562 1 95.44 279 ASP A CA 1
ATOM 2163 C C . ASP A 1 279 ? 0.234 -45.656 -4.566 1 95.44 279 ASP A C 1
ATOM 2165 O O . ASP A 1 279 ? -0.706 -44.906 -4.797 1 95.44 279 ASP A O 1
ATOM 2169 N N . ASP A 1 280 ? 0.091 -46.969 -4.242 1 96.88 280 ASP A N 1
ATOM 2170 C CA . ASP A 1 280 ? -1.225 -47.594 -4.148 1 96.88 280 ASP A CA 1
ATOM 2171 C C . ASP A 1 280 ? -2.139 -46.812 -3.205 1 96.88 280 ASP A C 1
ATOM 2173 O O . ASP A 1 280 ? -3.338 -46.688 -3.457 1 96.88 280 ASP A O 1
ATOM 2177 N N . ALA A 1 281 ? -1.53 -46.281 -2.205 1 96.44 281 ALA A N 1
ATOM 2178 C CA . ALA A 1 281 ? -2.299 -45.594 -1.168 1 96.44 281 ALA A CA 1
ATOM 2179 C C . ALA A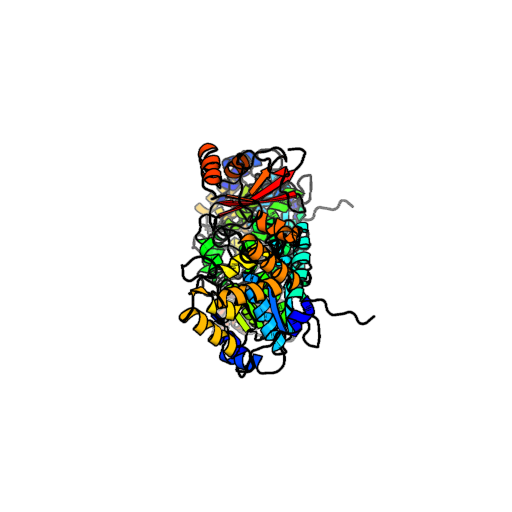 1 281 ? -2.85 -44.281 -1.682 1 96.44 281 ALA A C 1
ATOM 2181 O O . ALA A 1 281 ? -3.801 -43.75 -1.115 1 96.44 281 ALA A O 1
ATOM 2182 N N . ASP A 1 282 ? -2.312 -43.781 -2.795 1 97.5 282 ASP A N 1
ATOM 2183 C CA . ASP A 1 282 ? -2.66 -42.406 -3.229 1 97.5 282 ASP A CA 1
ATOM 2184 C C . ASP A 1 282 ? -3.416 -42.438 -4.555 1 97.5 282 ASP A C 1
ATOM 2186 O O . ASP A 1 282 ? -4.07 -41.469 -4.922 1 97.5 282 ASP A O 1
ATOM 2190 N N . VAL A 1 283 ? -3.342 -43.531 -5.309 1 98.06 283 VAL A N 1
ATOM 2191 C CA . VAL A 1 283 ? -3.703 -43.531 -6.723 1 98.06 283 VAL A CA 1
ATOM 2192 C C . VAL A 1 283 ? -5.199 -43.281 -6.875 1 98.06 283 VAL A C 1
ATOM 2194 O O . VAL A 1 283 ? -5.625 -42.625 -7.82 1 98.06 283 VAL A O 1
ATOM 2197 N N . ILE A 1 284 ? -6.039 -43.812 -5.988 1 98.44 284 ILE A N 1
ATOM 2198 C CA . ILE A 1 284 ? -7.48 -43.625 -6.129 1 98.44 284 ILE A CA 1
ATOM 2199 C C . ILE A 1 284 ? -7.859 -42.156 -5.918 1 98.44 284 ILE A C 1
ATOM 2201 O O . ILE A 1 284 ? -8.664 -41.625 -6.668 1 98.44 284 ILE A O 1
ATOM 2205 N N . ALA A 1 285 ? -7.258 -41.562 -4.914 1 97.88 285 ALA A N 1
ATOM 2206 C CA . ALA A 1 285 ? -7.496 -40.125 -4.691 1 97.88 285 ALA A CA 1
ATOM 2207 C C . ALA A 1 285 ? -7.047 -39.312 -5.895 1 97.88 285 ALA A C 1
ATOM 2209 O O . ALA A 1 285 ? -7.703 -38.312 -6.258 1 97.88 285 ALA A O 1
ATOM 2210 N N . ARG A 1 286 ? -5.949 -39.719 -6.504 1 98.25 286 ARG A N 1
ATOM 2211 C CA . ARG A 1 286 ? -5.461 -39 -7.684 1 98.25 286 ARG A CA 1
ATOM 2212 C C . ARG A 1 286 ? -6.418 -39.156 -8.859 1 98.25 286 ARG A C 1
ATOM 2214 O O . ARG A 1 286 ? -6.652 -38.219 -9.609 1 98.25 286 ARG A O 1
ATOM 2221 N N . LEU A 1 287 ? -6.934 -40.344 -9.023 1 98.75 287 LEU A N 1
ATOM 2222 C CA . LEU A 1 287 ? -7.895 -40.594 -10.094 1 98.75 287 LEU A CA 1
ATOM 2223 C C . LEU A 1 287 ? -9.125 -39.688 -9.93 1 98.75 287 LEU A C 1
ATOM 2225 O O . LEU A 1 287 ? -9.641 -39.156 -10.914 1 98.75 287 LEU A O 1
ATOM 2229 N N . LYS A 1 288 ? -9.562 -39.531 -8.703 1 98.62 288 LYS A N 1
ATOM 2230 C CA . LYS A 1 288 ? -10.727 -38.688 -8.422 1 98.62 288 LYS A CA 1
ATOM 2231 C C . LYS A 1 288 ? -10.469 -37.25 -8.836 1 98.62 288 LYS A C 1
ATOM 2233 O O . LYS A 1 288 ? -11.328 -36.594 -9.43 1 98.62 288 LYS A O 1
ATOM 2238 N N . VAL A 1 289 ? -9.289 -36.781 -8.602 1 98.31 289 VAL A N 1
ATOM 2239 C CA . VAL A 1 289 ? -8.953 -35.375 -8.781 1 98.31 289 VAL A CA 1
ATOM 2240 C C . VAL A 1 289 ? -8.586 -35.125 -10.242 1 98.31 289 VAL A C 1
ATOM 2242 O O . VAL A 1 289 ? -9.039 -34.125 -10.836 1 98.31 289 VAL A O 1
ATOM 2245 N N . PHE A 1 290 ? -7.867 -36.031 -10.922 1 98.5 290 PHE A N 1
ATOM 2246 C CA . PHE A 1 290 ? -7.152 -35.656 -12.133 1 98.5 290 PHE A CA 1
ATOM 2247 C C . PHE A 1 290 ? -7.801 -36.281 -13.359 1 98.5 290 PHE A C 1
ATOM 2249 O O . PHE A 1 290 ? -7.359 -36.062 -14.484 1 98.5 290 PHE A O 1
ATOM 2256 N N . THR A 1 291 ? -8.875 -37.094 -13.195 1 98.38 291 THR A N 1
ATOM 2257 C CA . THR A 1 291 ? -9.539 -37.688 -14.344 1 98.38 291 THR A CA 1
ATOM 2258 C C . THR A 1 291 ? -11.031 -37.375 -14.32 1 98.38 291 THR A C 1
ATOM 2260 O O . THR A 1 291 ? -11.555 -36.875 -13.32 1 98.38 291 THR A O 1
ATOM 2263 N N . PHE A 1 292 ? -11.656 -37.594 -15.398 1 98.31 292 PHE A N 1
ATOM 2264 C CA . PHE A 1 292 ? -13.102 -37.438 -15.5 1 98.31 292 PHE A CA 1
ATOM 2265 C C . PHE A 1 292 ? -13.789 -38.812 -15.516 1 98.31 292 PHE A C 1
ATOM 2267 O O . PHE A 1 292 ? -14.891 -38.938 -16.047 1 98.31 292 PHE A O 1
ATOM 2274 N N . LEU A 1 293 ? -13.062 -39.812 -14.984 1 98.38 293 LEU A N 1
ATOM 2275 C CA . LEU A 1 293 ? -13.695 -41.125 -14.828 1 98.38 293 LEU A CA 1
ATOM 2276 C C . LEU A 1 293 ? -14.883 -41.031 -13.875 1 98.38 293 LEU A C 1
ATOM 2278 O O . LEU A 1 293 ? -14.836 -40.312 -12.883 1 98.38 293 LEU A O 1
ATOM 2282 N N . HIS A 1 294 ? -15.875 -41.844 -14.219 1 98.38 294 HIS A N 1
ATOM 2283 C CA . HIS A 1 294 ? -17.062 -41.875 -13.375 1 98.38 294 HIS A CA 1
ATOM 2284 C C . HIS A 1 294 ? -16.844 -42.719 -12.133 1 98.38 294 HIS A C 1
ATOM 2286 O O . HIS A 1 294 ? -15.898 -43.5 -12.078 1 98.38 294 HIS A O 1
ATOM 2292 N N . ARG A 1 295 ? -17.703 -42.5 -11.18 1 98.38 295 ARG A N 1
ATOM 2293 C CA . ARG A 1 295 ? -17.594 -43.156 -9.875 1 98.38 295 ARG A CA 1
ATOM 2294 C C . ARG A 1 295 ? -17.5 -44.656 -10.023 1 98.38 295 ARG A C 1
ATOM 2296 O O . ARG A 1 295 ? -16.703 -45.312 -9.344 1 98.38 295 ARG A O 1
ATOM 2303 N N . ASP A 1 296 ? -18.281 -45.281 -10.891 1 98.19 296 ASP A N 1
ATOM 2304 C CA . ASP A 1 296 ? -18.297 -46.719 -11.055 1 98.19 296 ASP A CA 1
ATOM 2305 C C . ASP A 1 296 ? -16.938 -47.25 -11.5 1 98.19 296 ASP A C 1
ATOM 2307 O O . ASP A 1 296 ? -16.438 -48.25 -10.961 1 98.19 296 ASP A O 1
ATOM 2311 N N . GLU A 1 297 ? -16.391 -46.562 -12.477 1 98.38 297 GLU A N 1
ATOM 2312 C CA . GLU A 1 297 ? -15.078 -46.969 -12.969 1 98.38 297 GLU A CA 1
ATOM 2313 C C . GLU A 1 297 ? -14 -46.781 -11.906 1 98.38 297 GLU A C 1
ATOM 2315 O O . GLU A 1 297 ? -13.094 -47.594 -11.773 1 98.38 297 GLU A O 1
ATOM 2320 N N . ILE A 1 298 ? -14.008 -45.688 -11.125 1 98.69 298 ILE A N 1
ATOM 2321 C CA . ILE A 1 298 ? -13.016 -45.438 -10.086 1 98.69 298 ILE A CA 1
ATOM 2322 C C . ILE A 1 298 ? -13.141 -46.469 -8.984 1 98.69 298 ILE A C 1
ATOM 2324 O O . ILE A 1 298 ? -12.141 -46.969 -8.469 1 98.69 298 ILE A O 1
ATOM 2328 N N . GLU A 1 299 ? -14.352 -46.844 -8.641 1 98.38 299 GLU A N 1
ATOM 2329 C CA . GLU A 1 299 ? -14.578 -47.875 -7.637 1 98.38 299 GLU A CA 1
ATOM 2330 C C . GLU A 1 299 ? -14.07 -49.219 -8.125 1 98.38 299 GLU A C 1
ATOM 2332 O O . GLU A 1 299 ? -13.539 -50 -7.348 1 98.38 299 GLU A O 1
ATOM 2337 N N . ARG A 1 300 ? -14.297 -49.5 -9.406 1 98.5 300 ARG A N 1
ATOM 2338 C CA . ARG A 1 300 ? -13.742 -50.719 -9.984 1 98.5 300 ARG A CA 1
ATOM 2339 C C . ARG A 1 300 ? -12.219 -50.75 -9.875 1 98.5 300 ARG A C 1
ATOM 2341 O O . ARG A 1 300 ? -11.633 -51.75 -9.5 1 98.5 300 ARG A O 1
ATOM 2348 N N . LEU A 1 301 ? -11.578 -49.625 -10.172 1 98.69 301 LEU A N 1
ATOM 2349 C CA . LEU A 1 301 ? -10.133 -49.531 -10.086 1 98.69 301 LEU A CA 1
ATOM 2350 C C . LEU A 1 301 ? -9.664 -49.625 -8.633 1 98.69 301 LEU A C 1
ATOM 2352 O O . LEU A 1 301 ? -8.586 -50.188 -8.359 1 98.69 301 LEU A O 1
ATOM 2356 N N . GLU A 1 302 ? -10.445 -49.094 -7.73 1 98.5 302 GLU A N 1
ATOM 2357 C CA . GLU A 1 302 ? -10.133 -49.219 -6.309 1 98.5 302 GLU A CA 1
ATOM 2358 C C . GLU A 1 302 ? -10.078 -50.688 -5.879 1 98.5 302 GLU A C 1
ATOM 2360 O O . GLU A 1 302 ? -9.172 -51.094 -5.145 1 98.5 302 GLU A O 1
ATOM 2365 N N . ARG A 1 303 ? -11 -51.469 -6.344 1 98.31 303 ARG A N 1
ATOM 2366 C CA . ARG A 1 303 ? -11 -52.906 -6.062 1 98.31 303 ARG A CA 1
ATOM 2367 C C . ARG A 1 303 ? -9.789 -53.594 -6.688 1 98.31 303 ARG A C 1
ATOM 2369 O O . ARG A 1 303 ? -9.164 -54.438 -6.066 1 98.31 303 ARG A O 1
ATOM 2376 N N . ALA A 1 304 ? -9.516 -53.156 -7.871 1 98.06 304 ALA A N 1
ATOM 2377 C CA . ALA A 1 304 ? -8.359 -53.719 -8.562 1 98.06 304 ALA A CA 1
ATOM 2378 C C . ALA A 1 304 ? -7.07 -53.469 -7.789 1 98.06 304 ALA A C 1
ATOM 2380 O O . ALA A 1 304 ? -6.195 -54.344 -7.719 1 98.06 304 ALA A O 1
ATOM 2381 N N . VAL A 1 305 ? -6.922 -52.312 -7.184 1 98 305 VAL A N 1
ATOM 2382 C CA . VAL A 1 305 ? -5.742 -51.938 -6.402 1 98 305 VAL A CA 1
ATOM 2383 C C . VAL A 1 305 ? -5.656 -52.844 -5.168 1 98 305 VAL A C 1
ATOM 2385 O O . VAL A 1 305 ? -4.57 -53.281 -4.785 1 98 305 VAL A O 1
ATOM 2388 N N . ALA A 1 306 ? -6.805 -53.125 -4.566 1 97.44 306 ALA A N 1
ATOM 2389 C CA . ALA A 1 306 ? -6.859 -53.938 -3.352 1 97.44 306 ALA A CA 1
ATOM 2390 C C . ALA A 1 306 ? -6.598 -55.406 -3.66 1 97.44 306 ALA A C 1
ATOM 2392 O O . ALA A 1 306 ? -5.902 -56.094 -2.906 1 97.44 306 ALA A O 1
ATOM 2393 N N . GLU A 1 307 ? -7.059 -55.875 -4.754 1 97.69 307 GLU A N 1
ATOM 2394 C CA . GLU A 1 307 ? -7.059 -57.312 -5.047 1 97.69 307 GLU A CA 1
ATOM 2395 C C . GLU A 1 307 ? -5.828 -57.719 -5.855 1 97.69 307 GLU A C 1
ATOM 2397 O O . GLU A 1 307 ? -5.297 -58.812 -5.688 1 97.69 307 GLU A O 1
ATOM 2402 N N . GLU A 1 308 ? -5.438 -56.844 -6.777 1 97.12 308 GLU A N 1
ATOM 2403 C CA . GLU A 1 308 ? -4.332 -57.156 -7.672 1 97.12 308 GLU A CA 1
ATOM 2404 C C . GLU A 1 308 ? -3.385 -55.969 -7.824 1 97.12 308 GLU A C 1
ATOM 2406 O O . GLU A 1 308 ? -3.129 -55.5 -8.938 1 97.12 308 GLU A O 1
ATOM 2411 N N . PRO A 1 309 ? -2.846 -55.531 -6.738 1 94.94 309 PRO A N 1
ATOM 2412 C CA . PRO A 1 309 ? -1.979 -54.375 -6.781 1 94.94 309 PRO A CA 1
ATOM 2413 C C . PRO A 1 309 ? -0.819 -54.531 -7.762 1 94.94 309 PRO A C 1
ATOM 2415 O O . PRO A 1 309 ? -0.356 -53.531 -8.336 1 94.94 309 PRO A O 1
ATOM 2418 N N . PHE A 1 310 ? -0.374 -55.719 -8.055 1 92.62 310 PHE A N 1
ATOM 2419 C CA . PHE A 1 310 ? 0.787 -55.969 -8.898 1 92.62 310 PHE A CA 1
ATOM 2420 C C . PHE A 1 310 ? 0.499 -55.594 -10.344 1 92.62 310 PHE A C 1
ATOM 2422 O O . PHE A 1 310 ? 1.424 -55.375 -11.133 1 92.62 310 PHE A O 1
ATOM 2429 N N . ARG A 1 311 ? -0.784 -55.469 -10.75 1 94.19 311 ARG A N 1
ATOM 2430 C CA . ARG A 1 311 ? -1.15 -55.125 -12.117 1 94.19 311 ARG A CA 1
ATOM 2431 C C . ARG A 1 311 ? -1.017 -53.625 -12.367 1 94.19 311 ARG A C 1
ATOM 2433 O O . ARG A 1 311 ? -0.928 -53.188 -13.516 1 94.19 311 ARG A O 1
ATOM 2440 N N . ARG A 1 312 ? -1.07 -52.875 -11.32 1 96.31 312 ARG A N 1
ATOM 2441 C CA . ARG A 1 312 ? -0.958 -51.406 -11.367 1 96.31 312 ARG A CA 1
ATOM 2442 C C . ARG A 1 312 ? -1.93 -50.812 -12.391 1 96.31 312 ARG A C 1
ATOM 2444 O O . ARG A 1 312 ? -1.584 -49.906 -13.117 1 96.31 312 ARG A O 1
ATOM 2451 N N . GLU A 1 313 ? -3.104 -51.406 -12.477 1 97.56 313 GLU A N 1
ATOM 2452 C CA . GLU A 1 313 ? -4.105 -51 -13.445 1 97.56 313 GLU A CA 1
ATOM 2453 C C . GLU A 1 313 ? -4.516 -49.531 -13.227 1 97.56 313 GLU A C 1
ATOM 2455 O O . GLU A 1 313 ? -4.629 -48.781 -14.172 1 97.56 313 GLU A O 1
ATOM 2460 N N . ALA A 1 314 ? -4.719 -49.25 -11.93 1 98.56 314 ALA A N 1
ATOM 2461 C CA . ALA A 1 314 ? -5.141 -47.875 -11.602 1 98.56 314 ALA A CA 1
ATOM 2462 C C . ALA A 1 314 ? -4.062 -46.875 -11.969 1 98.56 314 ALA A C 1
ATOM 2464 O O . ALA A 1 314 ? -4.363 -45.812 -12.508 1 98.56 314 ALA A O 1
ATOM 2465 N N . GLN A 1 315 ? -2.822 -47.188 -11.656 1 98 315 GLN A N 1
ATOM 2466 C CA . GLN A 1 315 ? -1.704 -46.312 -11.977 1 98 315 GLN A CA 1
ATOM 2467 C C . GLN A 1 315 ? -1.558 -46.125 -13.484 1 98 315 GLN A C 1
ATOM 2469 O O . GLN A 1 315 ? -1.34 -45.031 -13.969 1 98 315 GLN A O 1
ATOM 2474 N N . ARG A 1 316 ? -1.724 -47.188 -14.25 1 96.75 316 ARG A N 1
ATOM 2475 C CA . ARG A 1 316 ? -1.628 -47.125 -15.703 1 96.75 316 ARG A CA 1
ATOM 2476 C C . ARG A 1 316 ? -2.742 -46.281 -16.297 1 96.75 316 ARG A C 1
ATOM 2478 O O . ARG A 1 316 ? -2.502 -45.469 -17.203 1 96.75 316 ARG A O 1
ATOM 2485 N N . ARG A 1 317 ? -3.941 -46.438 -15.781 1 97.5 317 ARG A N 1
ATOM 2486 C CA . ARG A 1 317 ? -5.074 -45.656 -16.234 1 97.5 317 ARG A CA 1
ATOM 2487 C C . ARG A 1 317 ? -4.852 -44.156 -15.938 1 97.5 317 ARG A C 1
ATOM 2489 O O . ARG A 1 317 ? -5.082 -43.312 -16.797 1 97.5 317 ARG A O 1
ATOM 2496 N N . LEU A 1 318 ? -4.402 -43.906 -14.742 1 98.31 318 LEU A N 1
ATOM 2497 C CA . LEU A 1 318 ? -4.102 -42.531 -14.32 1 98.31 318 LEU A CA 1
ATOM 2498 C C . LEU A 1 318 ? -3.043 -41.906 -15.227 1 98.31 318 LEU A C 1
ATOM 2500 O O . LEU A 1 318 ? -3.227 -40.781 -15.734 1 98.31 318 LEU A O 1
ATOM 2504 N N . ALA A 1 319 ? -1.935 -42.594 -15.422 1 97.62 319 ALA A N 1
ATOM 2505 C CA . ALA A 1 319 ? -0.823 -42.125 -16.234 1 97.62 319 ALA A CA 1
ATOM 2506 C C . ALA A 1 319 ? -1.271 -41.844 -17.672 1 97.62 319 ALA A C 1
ATOM 2508 O O . ALA A 1 319 ? -0.946 -40.781 -18.25 1 97.62 319 ALA A O 1
ATOM 2509 N N . LEU A 1 320 ? -2.047 -42.75 -18.203 1 96.31 320 LEU A N 1
ATOM 2510 C CA . LEU A 1 320 ? -2.537 -42.594 -19.578 1 96.31 320 LEU A CA 1
ATOM 2511 C C . LEU A 1 320 ? -3.463 -41.406 -19.703 1 96.31 320 LEU A C 1
ATOM 2513 O O . LEU A 1 320 ? -3.281 -40.562 -20.578 1 96.31 320 LEU A O 1
ATOM 2517 N N . ASP A 1 321 ? -4.438 -41.312 -18.844 1 97.06 321 ASP A N 1
ATOM 2518 C CA . ASP A 1 321 ? -5.465 -40.25 -18.938 1 97.06 321 ASP A CA 1
ATOM 2519 C C . ASP A 1 321 ? -4.859 -38.875 -18.766 1 97.06 321 ASP A C 1
ATOM 2521 O O . ASP A 1 321 ? -5.137 -37.969 -19.547 1 97.06 321 ASP A O 1
ATOM 2525 N N . VAL A 1 322 ? -4.023 -38.719 -17.766 1 97.69 322 VAL A N 1
ATOM 2526 C CA . VAL A 1 322 ? -3.51 -37.406 -17.453 1 97.69 322 VAL A CA 1
ATOM 2527 C C . VAL A 1 322 ? -2.469 -37 -18.484 1 97.69 322 VAL A C 1
ATOM 2529 O O . VAL A 1 322 ? -2.459 -35.844 -18.953 1 97.69 322 VAL A O 1
ATOM 2532 N N . THR A 1 323 ? -1.563 -37.875 -18.875 1 96.75 323 THR A N 1
ATOM 2533 C CA . THR A 1 323 ? -0.576 -37.531 -19.906 1 96.75 323 THR A CA 1
ATOM 2534 C C . THR A 1 323 ? -1.259 -37.188 -21.219 1 96.75 323 THR A C 1
ATOM 2536 O O . THR A 1 323 ? -0.834 -36.281 -21.922 1 96.75 323 THR A O 1
ATOM 2539 N N . SER A 1 324 ? -2.311 -37.969 -21.562 1 96.12 324 SER A N 1
ATOM 2540 C CA . SER A 1 324 ? -3.072 -37.688 -22.781 1 96.12 324 SER A CA 1
ATOM 2541 C C . SER A 1 324 ? -3.709 -36.312 -22.719 1 96.12 324 SER A C 1
ATOM 2543 O O . SER A 1 324 ? -3.703 -35.562 -23.703 1 96.12 324 SER A O 1
ATOM 2545 N N . LEU A 1 325 ? -4.238 -36 -21.578 1 96.19 325 LEU A N 1
ATOM 2546 C CA . LEU A 1 325 ? -4.902 -34.719 -21.391 1 96.19 325 LEU A CA 1
ATOM 2547 C C . LEU A 1 325 ? -3.904 -33.594 -21.516 1 96.19 325 LEU A C 1
ATOM 2549 O O . LEU A 1 325 ? -4.191 -32.562 -22.156 1 96.19 325 LEU A O 1
ATOM 2553 N N . VAL A 1 326 ? -2.742 -33.688 -20.906 1 96.81 326 VAL A N 1
ATOM 2554 C CA . VAL A 1 326 ? -1.782 -32.594 -20.781 1 96.81 326 VAL A CA 1
ATOM 2555 C C . VAL A 1 326 ? -0.954 -32.5 -22.062 1 96.81 326 VAL A C 1
ATOM 2557 O O . VAL A 1 326 ? -0.712 -31.391 -22.547 1 96.81 326 VAL A O 1
ATOM 2560 N N . HIS A 1 327 ? -0.562 -33.656 -22.594 1 94.69 327 HIS A N 1
ATOM 2561 C CA . HIS A 1 327 ? 0.398 -33.625 -23.688 1 94.69 327 HIS A CA 1
ATOM 2562 C C . HIS A 1 327 ? -0.213 -34.156 -24.984 1 94.69 327 HIS A C 1
ATOM 2564 O O . HIS A 1 327 ? 0.428 -34.156 -26.031 1 94.69 327 HIS A O 1
ATOM 2570 N N . GLY A 1 328 ? -1.452 -34.625 -24.953 1 92.56 328 GLY A N 1
ATOM 2571 C CA . GLY A 1 328 ? -2.113 -35.156 -26.125 1 92.56 328 GLY A CA 1
ATOM 2572 C C . GLY A 1 328 ? -2.08 -36.688 -26.172 1 92.56 328 GLY A C 1
ATOM 2573 O O . GLY A 1 328 ? -1.141 -37.312 -25.672 1 92.56 328 GLY A O 1
ATOM 2574 N N . ALA A 1 329 ? -3.074 -37.219 -26.812 1 91.62 329 ALA A N 1
ATOM 2575 C CA . ALA A 1 329 ? -3.223 -38.688 -26.906 1 91.62 329 ALA A CA 1
ATOM 2576 C C . ALA A 1 329 ? -2.055 -39.312 -27.656 1 91.62 329 ALA A C 1
ATOM 2578 O O . ALA A 1 329 ? -1.563 -40.375 -27.266 1 91.62 329 ALA A O 1
ATOM 2579 N N . ALA A 1 330 ? -1.637 -38.688 -28.703 1 90 330 ALA A N 1
ATOM 2580 C CA . ALA A 1 330 ? -0.538 -39.219 -29.516 1 90 330 ALA A CA 1
ATOM 2581 C C . ALA A 1 330 ? 0.75 -39.312 -28.703 1 90 330 ALA A C 1
ATOM 2583 O O . ALA A 1 330 ? 1.478 -40.312 -28.766 1 90 330 ALA A O 1
ATOM 2584 N N . ALA A 1 331 ? 0.987 -38.281 -27.953 1 90.25 331 ALA A N 1
ATOM 2585 C CA . ALA A 1 331 ? 2.182 -38.281 -27.109 1 90.25 331 ALA A CA 1
ATOM 2586 C C . ALA A 1 331 ? 2.127 -39.375 -26.047 1 90.25 331 ALA A C 1
ATOM 2588 O O . ALA A 1 331 ? 3.131 -40.031 -25.781 1 90.25 331 ALA A O 1
ATOM 2589 N N . ALA A 1 332 ? 0.989 -39.531 -25.422 1 92.31 332 ALA A N 1
ATOM 2590 C CA . ALA A 1 332 ? 0.818 -40.562 -24.391 1 92.31 332 ALA A CA 1
ATOM 2591 C C . ALA A 1 332 ? 1.05 -41.969 -24.969 1 92.31 332 ALA A C 1
ATOM 2593 O O . ALA A 1 332 ? 1.734 -42.781 -24.359 1 92.31 332 ALA A O 1
ATOM 2594 N N . GLU A 1 333 ? 0.538 -42.156 -26.141 1 90.31 333 GLU A N 1
ATOM 2595 C CA . GLU A 1 333 ? 0.71 -43.438 -26.797 1 90.31 333 GLU A CA 1
ATOM 2596 C C . GLU A 1 333 ? 2.176 -43.719 -27.141 1 90.31 333 GLU A C 1
ATOM 2598 O O . GLU A 1 333 ? 2.676 -44.812 -26.969 1 90.31 333 GLU A O 1
ATOM 2603 N N . ALA A 1 334 ? 2.754 -42.719 -27.641 1 88.69 334 ALA A N 1
ATOM 2604 C CA . ALA A 1 334 ? 4.172 -42.812 -27.984 1 88.69 334 ALA A CA 1
ATOM 2605 C C . ALA A 1 334 ? 5.008 -43.125 -26.75 1 88.69 334 ALA A C 1
ATOM 2607 O O . ALA A 1 334 ? 5.949 -43.938 -26.828 1 88.69 334 ALA A O 1
ATOM 2608 N N . VAL A 1 335 ? 4.691 -42.531 -25.672 1 91.06 335 VAL A N 1
ATOM 2609 C CA . VAL A 1 335 ? 5.422 -42.75 -24.438 1 91.06 335 VAL A CA 1
ATOM 2610 C C . VAL A 1 335 ? 5.199 -44.188 -23.938 1 91.06 335 VAL A C 1
ATOM 2612 O O . VAL A 1 335 ? 6.129 -44.812 -23.438 1 91.06 335 VAL A O 1
ATOM 2615 N N . ILE A 1 336 ? 3.996 -44.594 -23.984 1 90.5 336 ILE A N 1
ATOM 2616 C CA . ILE A 1 336 ? 3.68 -45.969 -23.562 1 90.5 336 ILE A CA 1
ATOM 2617 C C . ILE A 1 336 ? 4.465 -46.969 -24.406 1 90.5 336 ILE A C 1
ATOM 2619 O O . ILE A 1 336 ? 5.105 -47.875 -23.875 1 90.5 336 ILE A O 1
ATOM 2623 N N . ALA A 1 337 ? 4.461 -46.75 -25.703 1 87.38 337 ALA A N 1
ATOM 2624 C CA . ALA A 1 337 ? 5.195 -47.625 -26.609 1 87.38 337 ALA A CA 1
ATOM 2625 C C . ALA A 1 337 ? 6.691 -47.594 -26.312 1 87.38 337 ALA A C 1
ATOM 2627 O O . ALA A 1 337 ? 7.34 -48.656 -26.266 1 87.38 337 ALA A O 1
ATOM 2628 N N . ALA A 1 338 ? 7.152 -46.469 -26.141 1 86.62 338 ALA A N 1
ATOM 2629 C CA . ALA A 1 338 ? 8.57 -46.312 -25.812 1 86.62 338 ALA A CA 1
ATOM 2630 C C . ALA A 1 338 ? 8.906 -46.969 -24.484 1 86.62 338 ALA A C 1
ATOM 2632 O O . ALA A 1 338 ? 9.953 -47.625 -24.359 1 86.62 338 ALA A O 1
ATOM 2633 N N . SER A 1 339 ? 8.078 -46.781 -23.531 1 86.19 339 SER A N 1
ATOM 2634 C CA . SER A 1 339 ? 8.289 -47.375 -22.203 1 86.19 339 SER A CA 1
ATOM 2635 C C . SER A 1 339 ? 8.305 -48.906 -22.281 1 86.19 339 SER A C 1
ATOM 2637 O O . SER A 1 339 ? 9.148 -49.562 -21.672 1 86.19 339 SER A O 1
ATOM 2639 N N . GLU A 1 340 ? 7.379 -49.406 -23 1 84.5 340 GLU A N 1
ATOM 2640 C CA . GLU A 1 340 ? 7.316 -50.875 -23.188 1 84.5 340 GLU A CA 1
ATOM 2641 C C . GLU A 1 340 ? 8.547 -51.375 -23.938 1 84.5 340 GLU A C 1
ATOM 2643 O O . GLU A 1 340 ? 9.102 -52.438 -23.578 1 84.5 340 GLU A O 1
ATOM 2648 N N . ALA A 1 341 ? 8.93 -50.688 -24.891 1 83.25 341 ALA A N 1
ATOM 2649 C CA . ALA A 1 341 ? 10.102 -51.062 -25.672 1 83.25 341 ALA A CA 1
ATOM 2650 C C . ALA A 1 341 ? 11.367 -51 -24.812 1 83.25 341 ALA A C 1
ATOM 2652 O O . ALA A 1 341 ? 12.242 -51.875 -24.922 1 83.25 341 ALA A O 1
ATOM 2653 N N . LEU A 1 342 ? 11.469 -50.031 -24.062 1 85.62 342 LEU A N 1
ATOM 2654 C CA . LEU A 1 342 ? 12.648 -49.844 -23.219 1 85.62 342 LEU A CA 1
ATOM 2655 C C . LEU A 1 342 ? 12.797 -51 -22.219 1 85.62 342 LEU A C 1
ATOM 2657 O O . LEU A 1 342 ? 13.914 -51.438 -21.953 1 85.62 342 LEU A O 1
ATOM 2661 N N . PHE A 1 343 ? 11.727 -51.5 -21.75 1 79.06 343 PHE A N 1
ATOM 2662 C CA . PHE A 1 343 ? 11.828 -52.531 -20.719 1 79.06 343 PHE A CA 1
ATOM 2663 C C . PHE A 1 343 ? 11.641 -53.906 -21.312 1 79.06 343 PHE A C 1
ATOM 2665 O O . PHE A 1 343 ? 11.484 -54.906 -20.578 1 79.06 343 PHE A O 1
ATOM 2672 N N . GLY A 1 344 ? 11.734 -54.031 -22.547 1 68.88 344 GLY A N 1
ATOM 2673 C CA . GLY A 1 344 ? 11.773 -55.312 -23.25 1 68.88 344 GLY A CA 1
ATOM 2674 C C . GLY A 1 344 ? 10.43 -56 -23.281 1 68.88 344 GLY A C 1
ATOM 2675 O O . GLY A 1 344 ? 10.367 -57.25 -23.375 1 68.88 344 GLY A O 1
ATOM 2676 N N . ARG A 1 345 ? 9.391 -55.375 -22.875 1 67.06 345 ARG A N 1
ATOM 2677 C CA . ARG A 1 345 ? 8.094 -56.031 -22.766 1 67.06 345 ARG A CA 1
ATOM 2678 C C . ARG A 1 345 ? 7.305 -55.906 -24.062 1 67.06 345 ARG A C 1
ATOM 2680 O O . ARG A 1 345 ? 6.094 -56.156 -24.094 1 67.06 345 ARG A O 1
ATOM 2687 N N . GLY A 1 346 ? 8.062 -55.5 -25 1 65.88 346 GLY A N 1
ATOM 2688 C CA . GLY A 1 346 ? 7.32 -55.344 -26.234 1 65.88 346 GLY A CA 1
ATOM 2689 C C . GLY A 1 346 ? 7.848 -54.219 -27.109 1 65.88 346 GLY A C 1
ATOM 2690 O O . GLY A 1 346 ? 8.523 -53.312 -26.625 1 65.88 346 GLY A O 1
ATOM 2691 N N . GLY A 1 347 ? 7.84 -54.375 -28.406 1 71 347 GLY A N 1
ATOM 2692 C CA . GLY A 1 347 ? 8.078 -53.344 -29.422 1 71 347 GLY A CA 1
ATOM 2693 C C . GLY A 1 347 ? 9.531 -53.25 -29.828 1 71 347 GLY A C 1
ATOM 2694 O O . GLY A 1 347 ? 10.422 -53.688 -29.094 1 71 347 GLY A O 1
ATOM 2695 N N . ASP A 1 348 ? 9.719 -52.906 -30.922 1 84.38 348 ASP A N 1
ATOM 2696 C CA . ASP A 1 348 ? 11.031 -52.688 -31.531 1 84.38 348 ASP A CA 1
ATOM 2697 C C . ASP A 1 348 ? 11.508 -51.25 -31.297 1 84.38 348 ASP A C 1
ATOM 2699 O O . ASP A 1 348 ? 10.867 -50.281 -31.719 1 84.38 348 ASP A O 1
ATOM 2703 N N . LEU A 1 349 ? 12.617 -51.094 -30.453 1 90.44 349 LEU A N 1
ATOM 2704 C CA . LEU A 1 349 ? 13.195 -49.781 -30.156 1 90.44 349 LEU A CA 1
ATOM 2705 C C . LEU A 1 349 ? 13.438 -49 -31.438 1 90.44 349 LEU A C 1
ATOM 2707 O O . LEU A 1 349 ? 13.25 -47.781 -31.453 1 90.44 349 LEU A O 1
ATOM 2711 N N . ALA A 1 350 ? 13.719 -49.719 -32.438 1 87.69 350 ALA A N 1
ATOM 2712 C CA . ALA A 1 350 ? 14.055 -49.094 -33.688 1 87.69 350 ALA A CA 1
ATOM 2713 C C . ALA A 1 350 ? 12.812 -48.5 -34.375 1 87.69 350 ALA A C 1
ATOM 2715 O O . ALA A 1 350 ? 12.914 -47.656 -35.25 1 87.69 350 ALA A O 1
ATOM 2716 N N . GLN A 1 351 ? 11.703 -48.969 -33.938 1 87.25 351 GLN A N 1
ATOM 2717 C CA . GLN A 1 351 ? 10.461 -48.531 -34.594 1 87.25 351 GLN A CA 1
ATOM 2718 C C . GLN A 1 351 ? 9.773 -47.438 -33.781 1 87.25 351 GLN A C 1
ATOM 2720 O O . GLN A 1 351 ? 8.75 -46.906 -34.219 1 87.25 351 GLN A O 1
ATOM 2725 N N . GLN A 1 352 ? 10.367 -47.125 -32.719 1 88.44 352 GLN A N 1
ATOM 2726 C CA . GLN A 1 352 ? 9.766 -46.094 -31.875 1 88.44 352 GLN A CA 1
ATOM 2727 C C . GLN A 1 352 ? 10.062 -44.719 -32.406 1 88.44 352 GLN A C 1
ATOM 2729 O O . GLN A 1 352 ? 11.047 -44.5 -33.125 1 88.44 352 GLN A O 1
ATOM 2734 N N . ASP A 1 353 ? 9.125 -43.781 -32.156 1 87.81 353 ASP A N 1
ATOM 2735 C CA . ASP A 1 353 ? 9.391 -42.375 -32.5 1 87.81 353 ASP A CA 1
ATOM 2736 C C . ASP A 1 353 ? 10.711 -41.906 -31.891 1 87.81 353 ASP A C 1
ATOM 2738 O O . ASP A 1 353 ? 10.922 -42.031 -30.672 1 87.81 353 ASP A O 1
ATOM 2742 N N . THR A 1 354 ? 11.547 -41.375 -32.781 1 90.31 354 THR A N 1
ATOM 2743 C CA . THR A 1 354 ? 12.914 -41.031 -32.375 1 90.31 354 THR A CA 1
ATOM 2744 C C . THR A 1 354 ? 12.922 -40 -31.281 1 90.31 354 THR A C 1
ATOM 2746 O O . THR A 1 354 ? 13.641 -40.125 -30.281 1 90.31 354 THR A O 1
ATOM 2749 N N . ASP A 1 355 ? 12.086 -38.969 -31.391 1 89.44 355 ASP A N 1
ATOM 2750 C CA . ASP A 1 355 ? 12.07 -37.906 -30.422 1 89.44 355 ASP A CA 1
ATOM 2751 C C . ASP A 1 355 ? 11.547 -38.375 -29.062 1 89.44 355 ASP A C 1
ATOM 2753 O O . ASP A 1 355 ? 12.055 -37.969 -28.016 1 89.44 355 ASP A O 1
ATOM 2757 N N . THR A 1 356 ? 10.562 -39.156 -29.125 1 89.12 356 THR A N 1
ATOM 2758 C CA . THR A 1 356 ? 9.984 -39.688 -27.906 1 89.12 356 THR A CA 1
ATOM 2759 C C . THR A 1 356 ? 10.992 -40.594 -27.172 1 89.12 356 THR A C 1
ATOM 2761 O O . THR A 1 356 ? 11.164 -40.469 -25.953 1 89.12 356 THR A O 1
ATOM 2764 N N . LEU A 1 357 ? 11.625 -41.406 -27.938 1 90.44 357 LEU A N 1
ATOM 2765 C CA . LEU A 1 357 ? 12.617 -42.312 -27.344 1 90.44 357 LEU A CA 1
ATOM 2766 C C . LEU A 1 357 ? 13.789 -41.5 -26.781 1 90.44 357 LEU A C 1
ATOM 2768 O O . LEU A 1 357 ? 14.266 -41.812 -25.672 1 90.44 357 LEU A O 1
ATOM 2772 N N . ALA A 1 358 ? 14.188 -40.531 -27.547 1 91.44 358 ALA A N 1
ATOM 2773 C CA . ALA A 1 358 ? 15.273 -39.688 -27.078 1 91.44 358 ALA A CA 1
ATOM 2774 C C . ALA A 1 358 ? 14.906 -39 -25.766 1 91.44 358 ALA A C 1
ATOM 2776 O O . ALA A 1 358 ? 15.719 -38.938 -24.844 1 91.44 358 ALA A O 1
ATOM 2777 N N . SER A 1 359 ? 13.719 -38.531 -25.75 1 89.69 359 SER A N 1
ATOM 2778 C CA . SER A 1 359 ? 13.242 -37.844 -24.562 1 89.69 359 SER A CA 1
ATOM 2779 C C . SER A 1 359 ? 13.188 -38.812 -23.359 1 89.69 359 SER A C 1
ATOM 2781 O O . SER A 1 359 ? 13.547 -38.438 -22.25 1 89.69 359 SER A O 1
ATOM 2783 N N . ALA A 1 360 ? 12.742 -39.969 -23.609 1 88.69 360 ALA A N 1
ATOM 2784 C CA . ALA A 1 360 ? 12.672 -40.969 -22.562 1 88.69 360 ALA A CA 1
ATOM 2785 C C . ALA A 1 360 ? 14.07 -41.344 -22.047 1 88.69 360 ALA A C 1
ATOM 2787 O O . ALA A 1 360 ? 14.289 -41.438 -20.844 1 88.69 360 ALA A O 1
ATOM 2788 N N . LEU A 1 361 ? 14.969 -41.5 -22.969 1 90.5 361 LEU A N 1
ATOM 2789 C CA . LEU A 1 361 ? 16.328 -41.875 -22.609 1 90.5 361 LEU A CA 1
ATOM 2790 C C . LEU A 1 361 ? 17.016 -40.781 -21.812 1 90.5 361 LEU A C 1
ATOM 2792 O O . LEU A 1 361 ? 17.844 -41.062 -20.953 1 90.5 361 LEU A O 1
ATOM 2796 N N . ARG A 1 362 ? 16.672 -39.594 -22.094 1 90.25 362 ARG A N 1
ATOM 2797 C CA . ARG A 1 362 ? 17.281 -38.469 -21.391 1 90.25 362 ARG A CA 1
ATOM 2798 C C . ARG A 1 362 ? 16.797 -38.406 -19.953 1 90.25 362 ARG A C 1
ATOM 2800 O O . ARG A 1 362 ? 17.422 -37.719 -19.125 1 90.25 362 ARG A O 1
ATOM 2807 N N . GLU A 1 363 ? 15.688 -39.031 -19.703 1 86.88 363 GLU A N 1
ATOM 2808 C CA . GLU A 1 363 ? 15.18 -39.094 -18.328 1 86.88 363 GLU A CA 1
ATOM 2809 C C . GLU A 1 363 ? 15.883 -40.188 -17.531 1 86.88 363 GLU A C 1
ATOM 2811 O O . GLU A 1 363 ? 15.734 -40.25 -16.312 1 86.88 363 GLU A O 1
ATOM 2816 N N . LEU A 1 364 ? 16.688 -41 -18.156 1 87 364 LEU A N 1
ATOM 2817 C CA . LEU A 1 364 ? 17.484 -42.062 -17.562 1 87 364 LEU A CA 1
ATOM 2818 C C . LEU A 1 364 ? 18.953 -41.625 -17.453 1 87 364 LEU A C 1
ATOM 2820 O O . LEU A 1 364 ? 19.359 -40.625 -18.031 1 87 364 LEU A O 1
ATOM 2824 N N . PRO A 1 365 ? 19.656 -42.344 -16.531 1 90.88 365 PRO A N 1
ATOM 2825 C CA . PRO A 1 365 ? 21.094 -42.125 -16.672 1 90.88 365 PRO A CA 1
ATOM 2826 C C . PRO A 1 365 ? 21.578 -42.188 -18.109 1 90.88 365 PRO A C 1
ATOM 2828 O O . PRO A 1 365 ? 21.156 -43.094 -18.859 1 90.88 365 PRO A O 1
ATOM 2831 N N . HIS A 1 366 ? 22.297 -41.156 -18.531 1 94.25 366 HIS A N 1
ATOM 2832 C CA . HIS A 1 366 ? 22.719 -41.156 -19.922 1 94.25 366 HIS A CA 1
ATOM 2833 C C . HIS A 1 366 ? 24.078 -40.469 -20.094 1 94.25 366 HIS A C 1
ATOM 2835 O O . HIS A 1 366 ? 24.562 -39.812 -19.156 1 94.25 366 HIS A O 1
ATOM 2841 N N . THR A 1 367 ? 24.688 -40.625 -21.219 1 94.75 367 THR A N 1
ATOM 2842 C CA . THR A 1 367 ? 25.953 -40 -21.562 1 94.75 367 THR A CA 1
ATOM 2843 C C . THR A 1 367 ? 26.031 -39.719 -23.062 1 94.75 367 THR A C 1
ATOM 2845 O O . THR A 1 367 ? 25.234 -40.25 -23.844 1 94.75 367 THR A O 1
ATOM 2848 N N . VAL A 1 368 ? 26.844 -38.75 -23.359 1 95.5 368 VAL A N 1
ATOM 2849 C CA . VAL A 1 368 ? 27.203 -38.531 -24.75 1 95.5 368 VAL A CA 1
ATOM 2850 C C . VAL A 1 368 ? 28.547 -39.188 -25.062 1 95.5 368 VAL A C 1
ATOM 2852 O O . VAL A 1 368 ? 29.484 -39.062 -24.281 1 95.5 368 VAL A O 1
ATOM 2855 N N . SER A 1 369 ? 28.562 -39.938 -26.125 1 94.31 369 SER A N 1
ATOM 2856 C CA . SER A 1 369 ? 29.766 -40.688 -26.438 1 94.31 369 SER A CA 1
ATOM 2857 C C . SER A 1 369 ? 30.125 -40.594 -27.906 1 94.31 369 SER A C 1
ATOM 2859 O O . SER A 1 369 ? 29.281 -40.312 -28.75 1 94.31 369 SER A O 1
ATOM 2861 N N . ALA A 1 370 ? 31.453 -40.75 -28.203 1 94.44 370 ALA A N 1
ATOM 2862 C CA . ALA A 1 370 ? 31.891 -40.938 -29.578 1 94.44 370 ALA A CA 1
ATOM 2863 C C . ALA A 1 370 ? 31.547 -42.344 -30.078 1 94.44 370 ALA A C 1
ATOM 2865 O O . ALA A 1 370 ? 31.438 -43.281 -29.281 1 94.44 370 ALA A O 1
ATOM 2866 N N . PRO A 1 371 ? 31.391 -42.469 -31.422 1 94.38 371 PRO A N 1
ATOM 2867 C CA . PRO A 1 371 ? 30.984 -43.75 -31.984 1 94.38 371 PRO A CA 1
ATOM 2868 C C . PRO A 1 371 ? 31.984 -44.875 -31.703 1 94.38 371 PRO A C 1
ATOM 2870 O O . PRO A 1 371 ? 31.609 -46.031 -31.594 1 94.38 371 PRO A O 1
ATOM 2873 N N . GLY A 1 372 ? 33.219 -44.531 -31.469 1 93.94 372 GLY A N 1
ATOM 2874 C CA . GLY A 1 372 ? 34.25 -45.531 -31.312 1 93.94 372 GLY A CA 1
ATOM 2875 C C . GLY A 1 372 ? 34.406 -46 -29.891 1 93.94 372 GLY A C 1
ATOM 2876 O O . GLY A 1 372 ? 35.125 -46.969 -29.625 1 93.94 372 GLY A O 1
ATOM 2877 N N . VAL A 1 373 ? 33.719 -45.438 -29 1 95.19 373 VAL A N 1
ATOM 2878 C CA . VAL A 1 373 ? 33.812 -45.812 -27.578 1 95.19 373 VAL A CA 1
ATOM 2879 C C . VAL A 1 373 ? 33.25 -47.219 -27.359 1 95.19 373 VAL A C 1
ATOM 2881 O O . VAL A 1 373 ? 32.219 -47.562 -27.922 1 95.19 373 VAL A O 1
ATOM 2884 N N . ALA A 1 374 ? 33.938 -48 -26.547 1 96.5 374 ALA A N 1
ATOM 2885 C CA . ALA A 1 374 ? 33.531 -49.375 -26.266 1 96.5 374 ALA A CA 1
ATOM 2886 C C . ALA A 1 374 ? 32.312 -49.406 -25.375 1 96.5 374 ALA A C 1
ATOM 2888 O O . ALA A 1 374 ? 32.125 -48.531 -24.531 1 96.5 374 ALA A O 1
ATOM 2889 N N . ILE A 1 375 ? 31.484 -50.375 -25.5 1 96.94 375 ILE A N 1
ATOM 2890 C CA . ILE A 1 375 ? 30.297 -50.594 -24.688 1 96.94 375 ILE A CA 1
ATOM 2891 C C . ILE A 1 375 ? 30.688 -50.656 -23.219 1 96.94 375 ILE A C 1
ATOM 2893 O O . ILE A 1 375 ? 30 -50.062 -22.359 1 96.94 375 ILE A O 1
ATOM 2897 N N . ALA A 1 376 ? 31.797 -51.281 -22.938 1 96.94 376 ALA A N 1
ATOM 2898 C CA . ALA A 1 376 ? 32.281 -51.344 -21.562 1 96.94 376 ALA A CA 1
ATOM 2899 C C . ALA A 1 376 ? 32.469 -49.969 -20.969 1 96.94 376 ALA A C 1
ATOM 2901 O O . ALA A 1 376 ? 32.094 -49.719 -19.828 1 96.94 376 ALA A O 1
ATOM 2902 N N . GLN A 1 377 ? 33 -49.125 -21.75 1 96.75 377 GLN A N 1
ATOM 2903 C CA . GLN A 1 377 ? 33.219 -47.75 -21.297 1 96.75 377 GLN A CA 1
ATOM 2904 C C . GLN A 1 377 ? 31.906 -47 -21.141 1 96.75 377 GLN A C 1
ATOM 2906 O O . GLN A 1 377 ? 31.75 -46.219 -20.203 1 96.75 377 GLN A O 1
ATOM 2911 N N . ALA A 1 378 ? 31.047 -47.188 -22.062 1 96.56 378 ALA A N 1
ATOM 2912 C CA . ALA A 1 378 ? 29.734 -46.562 -21.984 1 96.56 378 ALA A CA 1
ATOM 2913 C C . ALA A 1 378 ? 28.984 -47 -20.719 1 96.56 378 ALA A C 1
ATOM 2915 O O . ALA A 1 378 ? 28.266 -46.188 -20.125 1 96.56 378 ALA A O 1
ATOM 2916 N N . LEU A 1 379 ? 29.156 -48.188 -20.297 1 96.88 379 LEU A N 1
ATOM 2917 C CA . LEU A 1 379 ? 28.547 -48.688 -19.062 1 96.88 379 LEU A CA 1
ATOM 2918 C C . LEU A 1 379 ? 29.094 -47.938 -17.844 1 96.88 379 LEU A C 1
ATOM 2920 O O . LEU A 1 379 ? 28.328 -47.594 -16.938 1 96.88 379 LEU A O 1
ATOM 2924 N N . VAL A 1 380 ? 30.281 -47.656 -17.859 1 96.38 380 VAL A N 1
ATOM 2925 C CA . VAL A 1 380 ? 30.922 -46.906 -16.781 1 96.38 380 VAL A CA 1
ATOM 2926 C C . VAL A 1 380 ? 30.484 -45.438 -16.828 1 96.38 380 VAL A C 1
ATOM 2928 O O . VAL A 1 380 ? 30.094 -44.875 -15.805 1 96.38 380 VAL A O 1
ATOM 2931 N N . ASP A 1 381 ? 30.422 -44.938 -18.047 1 96.06 381 ASP A N 1
ATOM 2932 C CA . ASP A 1 381 ? 30.109 -43.531 -18.234 1 96.06 381 ASP A CA 1
ATOM 2933 C C . ASP A 1 381 ? 28.656 -43.25 -17.828 1 96.06 381 ASP A C 1
ATOM 2935 O O . ASP A 1 381 ? 28.344 -42.125 -17.406 1 96.06 381 ASP A O 1
ATOM 2939 N N . THR A 1 382 ? 27.781 -44.188 -18.016 1 95.44 382 THR A N 1
ATOM 2940 C CA . THR A 1 382 ? 26.359 -44.031 -17.672 1 95.44 382 THR A CA 1
ATOM 2941 C C . THR A 1 382 ? 26.109 -44.375 -16.219 1 95.44 382 THR A C 1
ATOM 2943 O O . THR A 1 382 ? 25 -44.156 -15.703 1 95.44 382 THR A O 1
ATOM 2946 N N . GLY A 1 383 ? 27.188 -45 -15.562 1 94 383 GLY A N 1
ATOM 2947 C CA . GLY A 1 383 ? 27.047 -45.375 -14.164 1 94 383 GLY A CA 1
ATOM 2948 C C . GLY A 1 383 ? 26.406 -46.75 -13.969 1 94 383 GLY A C 1
ATOM 2949 O O . GLY A 1 383 ? 26.078 -47.125 -12.844 1 94 383 GLY A O 1
ATOM 2950 N N . LEU A 1 384 ? 26.203 -47.5 -15.023 1 94.81 384 LEU A N 1
ATOM 2951 C CA . LEU A 1 384 ? 25.609 -48.844 -14.906 1 94.81 384 LEU A CA 1
ATOM 2952 C C . LEU A 1 384 ? 26.594 -49.812 -14.242 1 94.81 384 LEU A C 1
ATOM 2954 O O . LEU A 1 384 ? 26.172 -50.812 -13.656 1 94.81 384 LEU A O 1
ATOM 2958 N N . THR A 1 385 ? 27.891 -49.469 -14.367 1 95.06 385 THR A N 1
ATOM 2959 C CA . THR A 1 385 ? 28.922 -50.219 -13.664 1 95.06 385 THR A CA 1
ATOM 2960 C C . THR A 1 385 ? 29.922 -49.25 -13.016 1 95.06 385 THR A C 1
ATOM 2962 O O . THR A 1 385 ? 30.031 -48.094 -13.414 1 95.06 385 THR A O 1
ATOM 2965 N N . LYS A 1 386 ? 30.688 -49.656 -12 1 93.12 386 LYS A N 1
ATOM 2966 C CA . LYS A 1 386 ? 31.594 -48.812 -11.227 1 93.12 386 LYS A CA 1
ATOM 2967 C C . LYS A 1 386 ? 32.969 -48.781 -11.883 1 93.12 386 LYS A C 1
ATOM 2969 O O . LYS A 1 386 ? 33.75 -47.844 -11.656 1 93.12 386 LYS A O 1
ATOM 2974 N N . SER A 1 387 ? 33.219 -50 -12.641 1 95.75 387 SER A N 1
ATOM 2975 C CA . SER A 1 387 ? 34.531 -50.094 -13.242 1 95.75 387 SER A CA 1
ATOM 2976 C C . SER A 1 387 ? 34.5 -50.844 -14.57 1 95.75 387 SER A C 1
ATOM 2978 O O . SER A 1 387 ? 33.5 -51.531 -14.867 1 95.75 387 SER A O 1
ATOM 2980 N N . LEU A 1 388 ? 35.625 -50.656 -15.336 1 96.31 388 LEU A N 1
ATOM 2981 C CA . LEU A 1 388 ? 35.75 -51.375 -16.609 1 96.31 388 LEU A CA 1
ATOM 2982 C C . LEU A 1 388 ? 35.781 -52.875 -16.391 1 96.31 388 LEU A C 1
ATOM 2984 O O . LEU A 1 388 ? 35.219 -53.625 -17.188 1 96.31 388 LEU A O 1
ATOM 2988 N N . SER A 1 389 ? 36.406 -53.312 -15.344 1 96.62 389 SER A N 1
ATOM 2989 C CA . SER A 1 389 ? 36.469 -54.719 -15.016 1 96.62 389 SER A CA 1
ATOM 2990 C C . SER A 1 389 ? 35.094 -55.281 -14.719 1 96.62 389 SER A C 1
ATOM 2992 O O . SER A 1 389 ? 34.75 -56.375 -15.172 1 96.62 389 SER A O 1
ATOM 2994 N N . GLU A 1 390 ? 34.406 -54.594 -14.031 1 96.19 390 GLU A N 1
ATOM 2995 C CA . GLU A 1 390 ? 33.031 -55 -13.734 1 96.19 390 GLU A CA 1
ATOM 2996 C C . GLU A 1 390 ? 32.188 -55.031 -15 1 96.19 390 GLU A C 1
ATOM 2998 O O . GLU A 1 390 ? 31.359 -55.938 -15.172 1 96.19 390 GLU A O 1
ATOM 3003 N N . ALA A 1 391 ? 32.344 -54.031 -15.805 1 97 391 ALA A N 1
ATOM 3004 C CA . ALA A 1 391 ? 31.625 -53.969 -17.078 1 97 391 ALA A CA 1
ATOM 3005 C C . ALA A 1 391 ? 31.906 -55.219 -17.922 1 97 391 ALA A C 1
ATOM 3007 O O . ALA A 1 391 ? 30.984 -55.844 -18.422 1 97 391 ALA A O 1
ATOM 3008 N N . ARG A 1 392 ? 33.125 -55.562 -18.078 1 96.56 392 ARG A N 1
ATOM 3009 C CA . ARG A 1 392 ? 33.531 -56.719 -18.891 1 96.56 392 ARG A CA 1
ATOM 3010 C C . ARG A 1 392 ? 33 -58 -18.312 1 96.56 392 ARG A C 1
ATOM 3012 O O . ARG A 1 392 ? 32.562 -58.906 -19.047 1 96.56 392 ARG A O 1
ATOM 3019 N N . ARG A 1 393 ? 33.062 -58.062 -17.047 1 96.25 393 ARG A N 1
ATOM 3020 C CA . ARG A 1 393 ? 32.531 -59.25 -16.375 1 96.25 393 ARG A CA 1
ATOM 3021 C C . ARG A 1 393 ? 31.031 -59.375 -16.609 1 96.25 393 ARG A C 1
ATOM 3023 O O . ARG A 1 393 ? 30.531 -60.469 -16.875 1 96.25 393 ARG A O 1
ATOM 3030 N N . ALA A 1 394 ? 30.328 -58.281 -16.484 1 95.75 394 ALA A N 1
ATOM 3031 C CA . ALA A 1 394 ? 28.891 -58.281 -16.672 1 95.75 394 ALA A CA 1
ATOM 3032 C C . ALA A 1 394 ? 28.531 -58.719 -18.094 1 95.75 394 ALA A C 1
ATOM 3034 O O . ALA A 1 394 ? 27.562 -59.469 -18.281 1 95.75 394 ALA A O 1
ATOM 3035 N N . VAL A 1 395 ? 29.281 -58.281 -19.016 1 96.25 395 VAL A N 1
ATOM 3036 C CA . VAL A 1 395 ? 29.047 -58.656 -20.406 1 96.25 395 VAL A CA 1
ATOM 3037 C C . VAL A 1 395 ? 29.328 -60.156 -20.562 1 96.25 395 VAL A C 1
ATOM 3039 O O . VAL A 1 395 ? 28.547 -60.875 -21.188 1 96.25 395 VAL A O 1
ATOM 3042 N N . ALA A 1 396 ? 30.375 -60.625 -19.953 1 95.5 396 ALA A N 1
ATOM 3043 C CA . ALA A 1 396 ? 30.781 -62.031 -20.062 1 95.5 396 ALA A CA 1
ATOM 3044 C C . ALA A 1 396 ? 29.719 -62.938 -19.453 1 95.5 396 ALA A C 1
ATOM 3046 O O . ALA A 1 396 ? 29.516 -64.062 -19.938 1 95.5 396 ALA A O 1
ATOM 3047 N N . GLN A 1 397 ? 2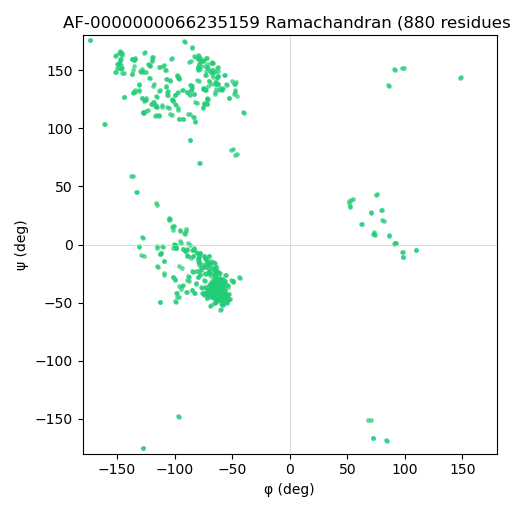9.125 -62.5 -18.516 1 95.31 397 GLN A N 1
ATOM 3048 C CA . GLN A 1 397 ? 28.109 -63.281 -17.828 1 95.31 397 GLN A CA 1
ATOM 3049 C C . GLN A 1 397 ? 26.75 -63.188 -18.516 1 95.31 397 GLN A C 1
ATOM 3051 O O . GLN A 1 397 ? 25.766 -63.781 -18.078 1 95.31 397 GLN A O 1
ATOM 3056 N N . GLY A 1 398 ? 26.688 -62.375 -19.516 1 93.81 398 GLY A N 1
ATOM 3057 C CA . GLY A 1 398 ? 25.469 -62.219 -20.297 1 93.81 398 GLY A CA 1
ATOM 3058 C C . GLY A 1 398 ? 24.469 -61.281 -19.656 1 93.81 398 GLY A C 1
ATOM 3059 O O . GLY A 1 398 ? 23.281 -61.312 -19.984 1 93.81 398 GLY A O 1
ATOM 3060 N N . GLY A 1 399 ? 24.891 -60.5 -18.828 1 94.06 399 GLY A N 1
ATOM 3061 C CA . GLY A 1 399 ? 23.984 -59.656 -18.062 1 94.06 399 GLY A CA 1
ATOM 3062 C C . GLY A 1 399 ? 23.781 -58.281 -18.672 1 94.06 399 GLY A C 1
ATOM 3063 O O . GLY A 1 399 ? 23.172 -57.406 -18.047 1 94.06 399 GLY A O 1
ATOM 3064 N N . VAL A 1 400 ? 24.422 -57.969 -19.859 1 95.88 400 VAL A N 1
ATOM 3065 C CA . VAL A 1 400 ? 24.328 -56.656 -20.469 1 95.88 400 VAL A CA 1
ATOM 3066 C C . VAL A 1 400 ? 23.672 -56.781 -21.844 1 95.88 400 VAL A C 1
ATOM 3068 O O . VAL A 1 400 ? 23.953 -57.719 -22.609 1 95.88 400 VAL A O 1
ATOM 3071 N N . SER A 1 401 ? 22.812 -55.875 -22.109 1 94 401 SER A N 1
ATOM 3072 C CA . SER A 1 401 ? 22.203 -55.844 -23.438 1 94 401 SER A CA 1
ATOM 3073 C C . SER A 1 401 ? 22.297 -54.438 -24.031 1 94 401 SER A C 1
ATOM 3075 O O . SER A 1 401 ? 22.406 -53.438 -23.312 1 94 401 SER A O 1
ATOM 3077 N N . ALA A 1 402 ? 22.391 -54.344 -25.328 1 93.38 402 ALA A N 1
ATOM 3078 C CA . ALA A 1 402 ? 22.297 -53.156 -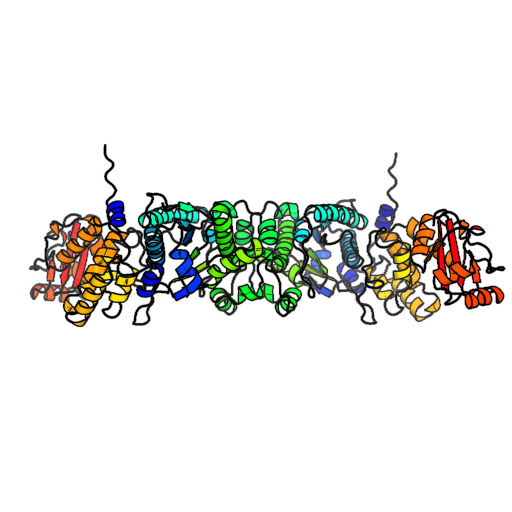26.141 1 93.38 402 ALA A CA 1
ATOM 3079 C C . ALA A 1 402 ? 21.094 -53.219 -27.078 1 93.38 402 ALA A C 1
ATOM 3081 O O . ALA A 1 402 ? 21.016 -54.125 -27.938 1 93.38 402 ALA A O 1
ATOM 3082 N N . ASN A 1 403 ? 20.234 -52.25 -26.891 1 93.5 403 ASN A N 1
ATOM 3083 C CA . ASN A 1 403 ? 19 -52.25 -27.672 1 93.5 403 ASN A CA 1
ATOM 3084 C C . ASN A 1 403 ? 18.25 -53.594 -27.547 1 93.5 403 ASN A C 1
ATOM 3086 O O . ASN A 1 403 ? 17.828 -54.156 -28.547 1 93.5 403 ASN A O 1
ATOM 3090 N N . ASN A 1 404 ? 18.281 -54.125 -26.359 1 89.94 404 ASN A N 1
ATOM 3091 C CA . ASN A 1 404 ? 17.547 -55.312 -25.938 1 89.94 404 ASN A CA 1
ATOM 3092 C C . ASN A 1 404 ? 18.172 -56.562 -26.516 1 89.94 404 ASN A C 1
ATOM 3094 O O . ASN A 1 404 ? 17.562 -57.656 -26.469 1 89.94 404 ASN A O 1
ATOM 3098 N N . ALA A 1 405 ? 19.328 -56.469 -27.141 1 90.69 405 ALA A N 1
ATOM 3099 C CA . ALA A 1 405 ? 20.094 -57.625 -27.578 1 90.69 405 ALA A CA 1
ATOM 3100 C C . ALA A 1 405 ? 21.328 -57.812 -26.688 1 90.69 405 ALA A C 1
ATOM 3102 O O . ALA A 1 405 ? 22.031 -56.875 -26.359 1 90.69 405 ALA A O 1
ATOM 3103 N N . THR A 1 406 ? 21.531 -59.031 -26.328 1 93.56 406 THR A N 1
ATOM 3104 C CA . THR A 1 406 ? 22.641 -59.344 -25.438 1 93.56 406 THR A CA 1
ATOM 3105 C C . THR A 1 406 ? 23.969 -58.969 -26.078 1 93.56 406 THR A C 1
ATOM 3107 O O . THR A 1 406 ? 24.219 -59.281 -27.25 1 93.56 406 THR A O 1
ATOM 3110 N N . VAL A 1 407 ? 24.75 -58.312 -25.281 1 94.94 407 VAL A N 1
ATOM 3111 C CA . VAL A 1 407 ? 26.062 -57.906 -25.766 1 94.94 407 VAL A CA 1
ATOM 3112 C C . VAL A 1 407 ? 27.047 -59.062 -25.625 1 94.94 407 VAL A C 1
ATOM 3114 O O . VAL A 1 407 ? 27.188 -59.625 -24.531 1 94.94 407 VAL A O 1
ATOM 3117 N N . GLN A 1 408 ? 27.719 -59.312 -26.734 1 94.12 408 GLN A N 1
ATOM 3118 C CA . GLN A 1 408 ? 28.641 -60.438 -26.719 1 94.12 408 GLN A CA 1
ATOM 3119 C C . GLN A 1 408 ? 30.078 -59.969 -26.5 1 94.12 408 GLN A C 1
ATOM 3121 O O . GLN A 1 408 ? 30.922 -60.719 -26 1 94.12 408 GLN A O 1
ATOM 3126 N N . ASP A 1 409 ? 30.328 -58.812 -26.969 1 95.5 409 ASP A N 1
ATOM 3127 C CA . ASP A 1 409 ? 31.688 -58.25 -26.906 1 95.5 409 ASP A CA 1
ATOM 3128 C C . ASP A 1 409 ? 31.703 -56.906 -26.172 1 95.5 409 ASP A C 1
ATOM 3130 O O . ASP A 1 409 ? 31.188 -55.906 -26.688 1 95.5 409 ASP A O 1
ATOM 3134 N N . ALA A 1 410 ? 32.375 -56.875 -25.047 1 96.19 410 ALA A N 1
ATOM 3135 C CA . ALA A 1 410 ? 32.438 -55.688 -24.203 1 96.19 410 ALA A CA 1
ATOM 3136 C C . ALA A 1 410 ? 33.219 -54.562 -24.906 1 96.19 410 ALA A C 1
ATOM 3138 O O . ALA A 1 410 ? 33.031 -53.375 -24.609 1 96.19 410 ALA A O 1
ATOM 3139 N N . ASP A 1 411 ? 34 -54.906 -25.844 1 95.62 411 ASP A N 1
ATOM 3140 C CA . ASP A 1 411 ? 34.875 -53.938 -26.5 1 95.62 411 ASP A CA 1
ATOM 3141 C C . ASP A 1 411 ? 34.25 -53.469 -27.828 1 95.62 411 ASP A C 1
ATOM 3143 O O . ASP A 1 411 ? 34.844 -52.656 -28.547 1 95.62 411 ASP A O 1
ATOM 3147 N N . ALA A 1 412 ? 33.125 -54.031 -28.172 1 95.94 412 ALA A N 1
ATOM 3148 C CA . ALA A 1 412 ? 32.438 -53.562 -29.375 1 95.94 412 ALA A CA 1
ATOM 3149 C C . ALA A 1 412 ? 32.125 -52.062 -29.281 1 95.94 412 ALA A C 1
ATOM 3151 O O . ALA A 1 412 ? 31.75 -51.562 -28.234 1 95.94 412 ALA A O 1
ATOM 3152 N N . PRO A 1 413 ? 32.375 -51.344 -30.312 1 96.12 413 PRO A N 1
ATOM 3153 C CA . PRO A 1 413 ? 32.062 -49.906 -30.281 1 96.12 413 PRO A CA 1
ATOM 3154 C C . PRO A 1 413 ? 30.578 -49.594 -30.203 1 96.12 413 PRO A C 1
ATOM 3156 O O . PRO A 1 413 ? 29.766 -50.312 -30.812 1 96.12 413 PRO A O 1
ATOM 3159 N N . VAL A 1 414 ? 30.125 -48.562 -29.516 1 94.75 414 VAL A N 1
ATOM 3160 C CA . VAL A 1 414 ? 28.734 -48.156 -29.359 1 94.75 414 VAL A CA 1
ATOM 3161 C C . VAL A 1 414 ? 28.125 -47.812 -30.703 1 94.75 414 VAL A C 1
ATOM 3163 O O . VAL A 1 414 ? 26.922 -48 -30.938 1 94.75 414 VAL A O 1
ATOM 3166 N N . GLY A 1 415 ? 28.953 -47.375 -31.625 1 93.06 415 GLY A N 1
ATOM 3167 C CA . GLY A 1 415 ? 28.5 -46.969 -32.938 1 93.06 415 GLY A CA 1
ATOM 3168 C C . GLY A 1 415 ? 27.953 -48.125 -33.781 1 93.06 415 GLY A C 1
ATOM 3169 O O . GLY A 1 415 ? 27.25 -47.906 -34.781 1 93.06 415 GLY A O 1
ATOM 3170 N N . ASP A 1 416 ? 28.188 -49.375 -33.438 1 92 416 ASP A N 1
ATOM 3171 C CA . ASP A 1 416 ? 27.781 -50.562 -34.188 1 92 416 ASP A CA 1
ATOM 3172 C C . ASP A 1 416 ? 26.297 -50.875 -34 1 92 416 ASP A C 1
ATOM 3174 O O . ASP A 1 416 ? 25.719 -51.625 -34.75 1 92 416 ASP A O 1
ATOM 3178 N N . ALA A 1 417 ? 25.703 -50.281 -32.969 1 90.38 417 ALA A N 1
ATOM 3179 C CA . ALA A 1 417 ? 24.344 -50.656 -32.625 1 90.38 417 ALA A CA 1
ATOM 3180 C C . ALA A 1 417 ? 23.453 -49.438 -32.406 1 90.38 417 ALA A C 1
ATOM 3182 O O . ALA A 1 417 ? 22.625 -49.438 -31.469 1 90.38 417 ALA A O 1
ATOM 3183 N N . LEU A 1 418 ? 23.547 -48.531 -33.25 1 93.5 418 LEU A N 1
ATOM 3184 C CA . LEU A 1 418 ? 22.844 -47.281 -33 1 93.5 418 LEU A CA 1
ATOM 3185 C C . LEU A 1 418 ? 21.391 -47.375 -33.469 1 93.5 418 LEU A C 1
ATOM 3187 O O . LEU A 1 418 ? 21.125 -47.938 -34.531 1 93.5 418 LEU A O 1
ATOM 3191 N N . LEU A 1 419 ? 20.531 -46.906 -32.688 1 94.12 419 LEU A N 1
ATOM 3192 C CA . LEU A 1 419 ? 19.156 -46.656 -33.094 1 94.12 419 LEU A CA 1
ATOM 3193 C C . LEU A 1 419 ? 19.031 -45.344 -33.875 1 94.12 419 LEU A C 1
ATOM 3195 O O . LEU A 1 419 ? 19.969 -44.531 -33.875 1 94.12 419 LEU A O 1
ATOM 3199 N N . PRO A 1 420 ? 17.922 -45.25 -34.625 1 91.38 420 PRO A N 1
ATOM 3200 C CA . PRO A 1 420 ? 17.703 -43.938 -35.25 1 91.38 420 PRO A CA 1
ATOM 3201 C C . PRO A 1 420 ? 17.875 -42.781 -34.281 1 91.38 420 PRO A C 1
ATOM 3203 O O . PRO A 1 420 ? 17.484 -42.875 -33.125 1 91.38 420 PRO A O 1
ATOM 3206 N N . GLY A 1 421 ? 18.547 -41.719 -34.781 1 91.44 421 GLY A N 1
ATOM 3207 C CA . GLY A 1 421 ? 18.812 -40.531 -33.938 1 91.44 421 GLY A CA 1
ATOM 3208 C C . GLY A 1 421 ? 20.141 -40.625 -33.219 1 91.44 421 GLY A C 1
ATOM 3209 O O . GLY A 1 421 ? 20.5 -39.719 -32.469 1 91.44 421 GLY A O 1
ATOM 3210 N N . GLY A 1 422 ? 20.859 -41.719 -33.469 1 93.38 422 GLY A N 1
ATOM 3211 C CA . GLY A 1 422 ? 22.188 -41.875 -32.875 1 93.38 422 GLY A CA 1
ATOM 3212 C C . GLY A 1 422 ? 22.156 -42.219 -31.406 1 93.38 422 GLY A C 1
ATOM 3213 O O . GLY A 1 422 ? 22.906 -41.625 -30.609 1 93.38 422 GLY A O 1
ATOM 3214 N N . MET A 1 423 ? 21.25 -43.125 -31.047 1 95.31 423 MET A N 1
ATOM 3215 C CA . MET A 1 423 ? 21.094 -43.469 -29.641 1 95.31 423 MET A CA 1
ATOM 3216 C C . MET A 1 423 ? 21.312 -44.938 -29.406 1 95.31 423 MET A C 1
ATOM 3218 O O . MET A 1 423 ? 21.188 -45.75 -30.344 1 95.31 423 MET A O 1
ATOM 3222 N N . LEU A 1 424 ? 21.688 -45.312 -28.25 1 94.94 424 LEU A N 1
ATOM 3223 C CA . LEU A 1 424 ? 21.844 -46.719 -27.812 1 94.94 424 LEU A CA 1
ATOM 3224 C C . LEU A 1 424 ? 21.266 -46.906 -26.422 1 94.94 424 LEU A C 1
ATOM 3226 O O . LEU A 1 424 ? 21.453 -46.062 -25.531 1 94.94 424 LEU A O 1
ATOM 3230 N N . VAL A 1 425 ? 20.469 -47.906 -26.266 1 95.06 425 VAL A N 1
ATOM 3231 C CA . VAL A 1 425 ? 19.922 -48.281 -24.969 1 95.06 425 VAL A CA 1
ATOM 3232 C C . VAL A 1 425 ? 20.75 -49.406 -24.344 1 95.06 425 VAL A C 1
ATOM 3234 O O . VAL A 1 425 ? 20.859 -50.469 -24.922 1 95.06 425 VAL A O 1
ATOM 3237 N N . LEU A 1 426 ? 21.359 -49.125 -23.25 1 94.88 426 LEU A N 1
ATOM 3238 C CA . LEU A 1 426 ? 22.109 -50.125 -22.516 1 94.88 426 LEU A CA 1
ATOM 3239 C C . LEU A 1 426 ? 21.344 -50.594 -21.297 1 94.88 426 LEU A C 1
ATOM 3241 O O . LEU A 1 426 ? 20.688 -49.812 -20.625 1 94.88 426 LEU A O 1
ATOM 3245 N N . ARG A 1 427 ? 21.422 -51.844 -21.047 1 94.06 427 ARG A N 1
ATOM 3246 C CA . ARG A 1 427 ? 20.734 -52.406 -19.906 1 94.06 427 ARG A CA 1
ATOM 3247 C C . ARG A 1 427 ? 21.672 -53.375 -19.141 1 94.06 427 ARG A C 1
ATOM 3249 O O . ARG A 1 427 ? 22.406 -54.156 -19.75 1 94.06 427 ARG A O 1
ATOM 3256 N N . ARG A 1 428 ? 21.703 -53.219 -17.906 1 93.75 428 ARG A N 1
ATOM 3257 C CA . ARG A 1 428 ? 22.375 -54.156 -17 1 93.75 428 ARG A CA 1
ATOM 3258 C C . ARG A 1 428 ? 21.359 -54.906 -16.141 1 93.75 428 ARG A C 1
ATOM 3260 O O . ARG A 1 428 ? 20.672 -54.281 -15.312 1 93.75 428 ARG A O 1
ATOM 3267 N N . GLY A 1 429 ? 21.281 -56.125 -16.234 1 86.19 429 GLY A N 1
ATOM 3268 C CA . GLY A 1 429 ? 20.234 -56.875 -15.562 1 86.19 429 GLY A CA 1
ATOM 3269 C C . GLY A 1 429 ? 18.859 -56.656 -16.156 1 86.19 429 GLY A C 1
ATOM 3270 O O . GLY A 1 429 ? 18.719 -56.438 -17.359 1 86.19 429 GLY A O 1
ATOM 3271 N N . LYS A 1 430 ? 17.797 -56.781 -15.297 1 78.19 430 LYS A N 1
ATOM 3272 C CA . LYS A 1 430 ? 16.438 -56.75 -15.812 1 78.19 430 LYS A CA 1
ATOM 3273 C C . LYS A 1 430 ? 15.852 -55.344 -15.68 1 78.19 430 LYS A C 1
ATOM 3275 O O . LYS A 1 430 ? 14.961 -54.938 -16.438 1 78.19 430 LYS A O 1
ATOM 3280 N N . LYS A 1 431 ? 16.453 -54.531 -14.82 1 77.94 431 LYS A N 1
ATOM 3281 C CA . LYS A 1 431 ? 15.68 -53.344 -14.453 1 77.94 431 LYS A CA 1
ATOM 3282 C C . LYS A 1 431 ? 16.5 -52.094 -14.625 1 77.94 431 LYS A C 1
ATOM 3284 O O . LYS A 1 431 ? 15.969 -50.969 -14.602 1 77.94 431 LYS A O 1
ATOM 3289 N N . THR A 1 432 ? 17.75 -52.188 -14.883 1 88 432 THR A N 1
ATOM 3290 C CA . THR A 1 432 ? 18.578 -50.969 -14.898 1 88 432 THR A CA 1
ATOM 3291 C C . THR A 1 432 ? 18.938 -50.594 -16.328 1 88 432 THR A C 1
ATOM 3293 O O . THR A 1 432 ? 19.578 -51.344 -17.062 1 88 432 THR A O 1
ATOM 3296 N N . LEU A 1 433 ? 18.484 -49.406 -16.703 1 92.06 433 LEU A N 1
ATOM 3297 C CA . LEU A 1 433 ? 18.656 -48.938 -18.078 1 92.06 433 LEU A CA 1
ATOM 3298 C C . LEU A 1 433 ? 19.438 -47.625 -18.109 1 92.06 433 LEU A C 1
ATOM 3300 O O . LEU A 1 433 ? 19.438 -46.875 -17.141 1 92.06 433 LEU A O 1
ATOM 3304 N N . ALA A 1 434 ? 20.109 -47.375 -19.234 1 94.5 434 ALA A N 1
ATOM 3305 C CA . ALA A 1 434 ? 20.75 -46.094 -19.5 1 94.5 434 ALA A CA 1
ATOM 3306 C C . ALA A 1 434 ? 20.781 -45.812 -21 1 94.5 434 ALA A C 1
ATOM 3308 O O . ALA A 1 434 ? 20.656 -46.719 -21.828 1 94.5 434 ALA A O 1
ATOM 3309 N N . GLY A 1 435 ? 20.859 -44.5 -21.219 1 94.38 435 GLY A N 1
ATOM 3310 C CA . GLY A 1 435 ? 20.938 -44.062 -22.609 1 94.38 435 GLY A CA 1
ATOM 3311 C C . GLY A 1 435 ? 22.312 -43.562 -23 1 94.38 435 GLY A C 1
ATOM 3312 O O . GLY A 1 435 ? 23.031 -42.969 -22.203 1 94.38 435 GLY A O 1
ATOM 3313 N N . VAL A 1 436 ? 22.719 -43.875 -24.25 1 95.62 436 VAL A N 1
ATOM 3314 C CA . VAL A 1 436 ? 23.938 -43.344 -24.828 1 95.62 436 VAL A CA 1
ATOM 3315 C C . VAL A 1 436 ? 23.609 -42.562 -26.094 1 95.62 436 VAL A C 1
ATOM 3317 O O . VAL A 1 436 ? 22.969 -43.094 -27.016 1 95.62 436 VAL A O 1
ATOM 3320 N N . PHE A 1 437 ? 23.969 -41.281 -26.109 1 96 437 PHE A N 1
ATOM 3321 C CA . PHE A 1 437 ? 23.828 -40.469 -27.297 1 96 437 PHE A CA 1
ATOM 3322 C C . PHE A 1 437 ? 25.156 -40.312 -28.016 1 96 437 PHE A C 1
ATOM 3324 O O . PHE A 1 437 ? 26.156 -39.875 -27.406 1 96 437 PHE A O 1
ATOM 3331 N N . VAL A 1 438 ? 25.172 -40.688 -29.312 1 94.88 438 VAL A N 1
ATOM 3332 C CA . VAL A 1 438 ? 26.438 -40.75 -30.047 1 94.88 438 VAL A CA 1
ATOM 3333 C C . VAL A 1 438 ? 26.562 -39.531 -30.938 1 94.88 438 VAL A C 1
ATOM 3335 O O . VAL A 1 438 ? 25.656 -39.219 -31.719 1 94.88 438 VAL A O 1
ATOM 3338 N N . GLU A 1 439 ? 27.672 -38.781 -30.781 1 89.12 439 GLU A N 1
ATOM 3339 C CA . GLU A 1 439 ? 28 -37.656 -31.625 1 89.12 439 GLU A CA 1
ATOM 3340 C C . GLU A 1 439 ? 29.406 -37.781 -32.219 1 89.12 439 GLU A C 1
ATOM 3342 O O . GLU A 1 439 ? 30.297 -38.344 -31.578 1 89.12 439 GLU A O 1
ATOM 3347 N N . GLU A 1 440 ? 29.688 -37.75 -33.625 1 75.81 440 GLU A N 1
ATOM 3348 C CA . GLU A 1 440 ? 30.969 -37.906 -34.281 1 75.81 440 GLU A CA 1
ATOM 3349 C C . GLU A 1 440 ? 32.031 -37 -33.656 1 75.81 440 GLU A C 1
ATOM 3351 O O . GLU A 1 440 ? 33.219 -37.375 -33.625 1 75.81 440 GLU A O 1
ATOM 3356 N N . GLY A 1 441 ? 31.875 -35.812 -33.094 1 63.56 441 GLY A N 1
ATOM 3357 C CA . GLY A 1 441 ? 32.844 -34.812 -32.688 1 63.56 441 GLY A CA 1
ATOM 3358 C C . GLY A 1 441 ? 33.062 -34.781 -31.172 1 63.56 441 GLY A C 1
ATOM 3359 O O . GLY A 1 441 ? 33.656 -33.844 -30.641 1 63.56 441 GLY A O 1
ATOM 3360 N N . VAL A 1 442 ? 32.781 -35.719 -30.609 1 56.09 442 VAL A N 1
ATOM 3361 C CA . VAL A 1 442 ? 33.125 -35.594 -29.188 1 56.09 442 VAL A CA 1
ATOM 3362 C C . VAL A 1 442 ? 34.5 -36.219 -28.938 1 56.09 442 VAL A C 1
ATOM 3364 O O . VAL A 1 442 ? 34.875 -37.188 -29.625 1 56.09 442 VAL A O 1
ATOM 3367 N N . MET B 1 1 ? 7.438 53 -11.531 1 31.39 1 MET B N 1
ATOM 3368 C CA . MET B 1 1 ? 6.715 53.156 -10.273 1 31.39 1 MET B CA 1
ATOM 3369 C C . MET B 1 1 ? 7.273 52.188 -9.219 1 31.39 1 MET B C 1
ATOM 3371 O O . MET B 1 1 ? 7.328 51 -9.43 1 31.39 1 MET B O 1
ATOM 3375 N N . SER B 1 2 ? 8.242 52.469 -8.484 1 34.53 2 SER B N 1
ATOM 3376 C CA . SER B 1 2 ? 9.133 51.781 -7.559 1 34.53 2 SER B CA 1
ATOM 3377 C C . SER B 1 2 ? 8.352 50.969 -6.527 1 34.53 2 SER B C 1
ATOM 3379 O O . SER B 1 2 ? 7.52 51.531 -5.805 1 34.53 2 SER B O 1
ATOM 3381 N N . ASP B 1 3 ? 7.844 49.719 -6.793 1 41.06 3 ASP B N 1
ATOM 3382 C CA . ASP B 1 3 ? 6.941 48.781 -6.148 1 41.06 3 ASP B CA 1
ATOM 3383 C C . ASP B 1 3 ? 7.297 48.594 -4.672 1 41.06 3 ASP B C 1
ATOM 3385 O O . ASP B 1 3 ? 8.352 48.062 -4.344 1 41.06 3 ASP B O 1
ATOM 3389 N N . SER B 1 4 ? 6.984 49.469 -3.826 1 45.34 4 SER B N 1
ATOM 3390 C CA . SER B 1 4 ? 7.152 49.406 -2.377 1 45.34 4 SER B CA 1
ATOM 3391 C C . SER B 1 4 ? 6.832 48.031 -1.831 1 45.34 4 SER B C 1
ATOM 3393 O O . SER B 1 4 ? 5.793 47.469 -2.154 1 45.34 4 SER B O 1
ATOM 3395 N N . PRO B 1 5 ? 7.898 47.375 -1.321 1 58.97 5 PRO B N 1
ATOM 3396 C CA . PRO B 1 5 ? 7.656 46.031 -0.737 1 58.97 5 PRO B CA 1
ATOM 3397 C C . PRO B 1 5 ? 6.457 46.031 0.21 1 58.97 5 PRO B C 1
ATOM 3399 O O . PRO B 1 5 ? 6.188 47.031 0.886 1 58.97 5 PRO B O 1
ATOM 3402 N N . SER B 1 6 ? 5.578 45.094 0.044 1 70 6 SER B N 1
ATOM 3403 C CA . SER B 1 6 ? 4.449 44.875 0.947 1 70 6 SER B CA 1
ATOM 3404 C C . SER B 1 6 ? 4.898 44.906 2.404 1 70 6 SER B C 1
ATOM 3406 O O . SER B 1 6 ? 6.082 44.719 2.695 1 70 6 SER B O 1
ATOM 3408 N N . ARG B 1 7 ? 4.211 45.438 3.221 1 72.06 7 ARG B N 1
ATOM 3409 C CA . ARG B 1 7 ? 4.504 45.5 4.648 1 72.06 7 ARG B CA 1
ATOM 3410 C C . ARG B 1 7 ? 5 44.125 5.164 1 72.06 7 ARG B C 1
ATOM 3412 O O . ARG B 1 7 ? 5.867 44.094 6.039 1 72.06 7 ARG B O 1
ATOM 3419 N N . GLN B 1 8 ? 4.574 43.156 4.527 1 77.88 8 GLN B N 1
ATOM 3420 C CA . GLN B 1 8 ? 5.023 41.844 4.902 1 77.88 8 GLN B CA 1
ATOM 3421 C C . GLN B 1 8 ? 6.484 41.625 4.516 1 77.88 8 GLN B C 1
ATOM 3423 O O . GLN B 1 8 ? 7.25 41.031 5.281 1 77.88 8 GLN B O 1
ATOM 3428 N N . GLN B 1 9 ? 6.867 42.094 3.436 1 81 9 GLN B N 1
ATOM 3429 C CA . GLN B 1 9 ? 8.25 41.969 2.984 1 81 9 GLN B CA 1
ATOM 3430 C C . GLN B 1 9 ? 9.195 42.75 3.9 1 81 9 GLN B C 1
ATOM 3432 O O . GLN B 1 9 ? 10.32 42.312 4.141 1 81 9 GLN B O 1
ATOM 3437 N N . GLN B 1 10 ? 8.68 43.844 4.402 1 83.25 10 GLN B N 1
ATOM 3438 C CA . GLN B 1 10 ? 9.5 44.625 5.312 1 83.25 10 GLN B CA 1
ATOM 3439 C C . GLN B 1 10 ? 9.75 43.906 6.617 1 83.25 10 GLN B C 1
ATOM 3441 O O . GLN B 1 10 ? 10.852 43.938 7.168 1 83.25 10 GLN B O 1
ATOM 3446 N N . LEU B 1 11 ? 8.742 43.219 7.074 1 87.56 11 LEU B N 1
ATOM 3447 C CA . LEU B 1 11 ? 8.891 42.438 8.289 1 87.56 11 LEU B CA 1
ATOM 3448 C C . LEU B 1 11 ? 9.914 41.312 8.086 1 87.56 11 LEU B C 1
ATOM 3450 O O . LEU B 1 11 ? 10.742 41.062 8.969 1 87.56 11 LEU B O 1
ATOM 3454 N N . LEU B 1 12 ? 9.867 40.688 6.93 1 90.12 12 LEU B N 1
ATOM 3455 C CA . LEU B 1 12 ? 10.797 39.594 6.637 1 90.12 12 LEU B CA 1
ATOM 3456 C C . LEU B 1 12 ? 12.227 40.125 6.512 1 90.12 12 LEU B C 1
ATOM 3458 O O . LEU B 1 12 ? 13.172 39.5 6.984 1 90.12 12 LEU B O 1
ATOM 3462 N N . ARG B 1 13 ? 12.32 41.312 5.961 1 89.25 13 ARG B N 1
ATOM 3463 C CA . ARG B 1 13 ? 13.641 41.875 5.75 1 89.25 13 ARG B CA 1
ATOM 3464 C C . ARG B 1 13 ? 14.273 42.281 7.074 1 89.25 13 ARG B C 1
ATOM 3466 O O . ARG B 1 13 ? 15.5 42.344 7.188 1 89.25 13 ARG B O 1
ATOM 3473 N N . ALA B 1 14 ? 13.422 42.562 8.031 1 92.25 14 ALA B N 1
ATOM 3474 C CA . ALA B 1 14 ? 13.922 43 9.32 1 92.25 14 ALA B CA 1
ATOM 3475 C C . ALA B 1 14 ? 14.414 41.812 10.156 1 92.25 14 ALA B C 1
ATOM 3477 O O . ALA B 1 14 ? 15.102 42 11.164 1 92.25 14 ALA B O 1
ATOM 3478 N N . GLN B 1 15 ? 14.156 40.625 9.742 1 96.19 15 GLN B N 1
ATOM 3479 C CA . GLN B 1 15 ? 14.523 39.438 10.5 1 96.19 15 GLN B CA 1
ATOM 3480 C C . GLN B 1 15 ? 16 39.094 10.297 1 96.19 15 GLN B C 1
ATOM 3482 O O . GLN B 1 15 ? 16.547 39.281 9.211 1 96.19 15 GLN B O 1
ATOM 3487 N N . SER B 1 16 ? 16.609 38.656 11.367 1 97.62 16 SER B N 1
ATOM 3488 C CA . SER B 1 16 ? 17.984 38.156 11.305 1 97.62 16 SER B CA 1
ATOM 3489 C C . SER B 1 16 ? 18.25 37.125 12.375 1 97.62 16 SER B C 1
ATOM 3491 O O . SER B 1 16 ? 17.594 37.125 13.43 1 97.62 16 SER B O 1
ATOM 3493 N N . ASN B 1 17 ? 19.094 36.219 12.055 1 98.06 17 ASN B N 1
ATOM 3494 C CA . ASN B 1 17 ? 19.578 35.312 13.094 1 98.06 17 ASN B CA 1
ATOM 3495 C C . ASN B 1 17 ? 20.422 36.031 14.125 1 98.06 17 ASN B C 1
ATOM 3497 O O . ASN B 1 17 ? 20.922 37.125 13.859 1 98.06 17 ASN B O 1
ATOM 3501 N N . ASP B 1 18 ? 20.484 35.469 15.281 1 98.12 18 ASP B N 1
ATOM 3502 C CA . ASP B 1 18 ? 21.25 36.062 16.375 1 98.12 18 ASP B CA 1
ATOM 3503 C C . ASP B 1 18 ? 22.75 35.938 16.125 1 98.12 18 ASP B C 1
ATOM 3505 O O . ASP B 1 18 ? 23.297 34.844 16.078 1 98.12 18 ASP B O 1
ATOM 3509 N N . PRO B 1 19 ? 23.5 37.031 16.062 1 96.81 19 PRO B N 1
ATOM 3510 C CA . PRO B 1 19 ? 24.922 37 15.734 1 96.81 19 PRO B CA 1
ATOM 3511 C C . PRO B 1 19 ? 25.781 36.469 16.875 1 96.81 19 PRO B C 1
ATOM 3513 O O . PRO B 1 19 ? 26.969 36.219 16.688 1 96.81 19 PRO B O 1
ATOM 3516 N N . SER B 1 20 ? 25.203 36.344 18.016 1 97.56 20 SER B N 1
ATOM 3517 C CA . SER B 1 20 ? 25.969 35.844 19.156 1 97.56 20 SER B CA 1
ATOM 3518 C C . SER B 1 20 ? 26.266 34.344 19.016 1 97.56 20 SER B C 1
ATOM 3520 O O . SER B 1 20 ? 27.109 33.812 19.75 1 97.56 20 SER B O 1
ATOM 3522 N N . PHE B 1 21 ? 25.641 33.656 18.125 1 97.38 21 PHE B N 1
ATOM 3523 C CA . PHE B 1 21 ? 25.906 32.25 17.891 1 97.38 21 PHE B CA 1
ATOM 3524 C C . PHE B 1 21 ? 26.844 32.062 16.703 1 97.38 21 PHE B C 1
ATOM 3526 O O . PHE B 1 21 ? 26.75 32.781 15.711 1 97.38 21 PHE B O 1
ATOM 3533 N N . ASP B 1 22 ? 27.703 31.078 16.719 1 94.19 22 ASP B N 1
ATOM 3534 C CA . ASP B 1 22 ? 28.688 30.828 15.688 1 94.19 22 ASP B CA 1
ATOM 3535 C C . ASP B 1 22 ? 28.047 30.25 14.43 1 94.19 22 ASP B C 1
ATOM 3537 O O . ASP B 1 22 ? 28.578 30.422 13.32 1 94.19 22 ASP B O 1
ATOM 3541 N N . ASN B 1 23 ? 27.031 29.562 14.648 1 95 23 ASN B N 1
ATOM 3542 C CA . ASN B 1 23 ? 26.328 28.938 13.539 1 95 23 ASN B CA 1
ATOM 3543 C C . ASN B 1 23 ? 24.844 28.766 13.844 1 95 23 ASN B C 1
ATOM 3545 O O . ASN B 1 23 ? 24.422 28.875 15 1 95 23 ASN B O 1
ATOM 3549 N N . VAL B 1 24 ? 24.031 28.547 12.82 1 98.12 24 VAL B N 1
ATOM 3550 C CA . VAL B 1 24 ? 22.578 28.516 12.945 1 98.12 24 VAL B CA 1
ATOM 3551 C C . VAL B 1 24 ? 22.156 27.312 13.781 1 98.12 24 VAL B C 1
ATOM 3553 O O . VAL B 1 24 ? 21.172 27.375 14.508 1 98.12 24 VAL B O 1
ATOM 3556 N N . TRP B 1 25 ? 22.906 26.172 13.773 1 98.44 25 TRP B N 1
ATOM 3557 C CA . TRP B 1 25 ? 22.562 24.984 14.539 1 98.44 25 TRP B CA 1
ATOM 3558 C C . TRP B 1 25 ? 22.562 25.281 16.031 1 98.44 25 TRP B C 1
ATOM 3560 O O . TRP B 1 25 ? 21.609 24.906 16.734 1 98.44 25 TRP B O 1
ATOM 3570 N N . ASP B 1 26 ? 23.578 25.984 16.484 1 98.06 26 ASP B N 1
ATOM 3571 C CA . ASP B 1 26 ? 23.672 26.344 17.891 1 98.06 26 ASP B CA 1
ATOM 3572 C C . ASP B 1 26 ? 22.5 27.234 18.312 1 98.06 26 ASP B C 1
ATOM 3574 O O . ASP B 1 26 ? 21.984 27.094 19.422 1 98.06 26 ASP B O 1
ATOM 3578 N N . GLU B 1 27 ? 22.141 28.156 17.469 1 98.44 27 GLU B N 1
ATOM 3579 C CA . GLU B 1 27 ? 21 29 17.781 1 98.44 27 GLU B CA 1
ATOM 3580 C C . GLU B 1 27 ? 19.719 28.172 17.875 1 98.44 27 GLU B C 1
ATOM 3582 O O . GLU B 1 27 ? 18.891 28.391 18.766 1 98.44 27 GLU B O 1
ATOM 3587 N N . LEU B 1 28 ? 19.484 27.234 16.875 1 98.75 28 LEU B N 1
ATOM 3588 C CA . LEU B 1 28 ? 18.297 26.391 16.891 1 98.75 28 LEU B CA 1
ATOM 3589 C C . LEU B 1 28 ? 18.203 25.609 18.188 1 98.75 28 LEU B C 1
ATOM 3591 O O . LEU B 1 28 ? 17.125 25.469 18.766 1 98.75 28 LEU B O 1
ATOM 3595 N N . ILE B 1 29 ? 19.328 25.078 18.641 1 98.38 29 ILE B N 1
ATOM 3596 C CA . ILE B 1 29 ? 19.375 24.328 19.891 1 98.38 29 ILE B CA 1
ATOM 3597 C C . ILE B 1 29 ? 19.016 25.25 21.062 1 98.38 29 ILE B C 1
ATOM 3599 O O . ILE B 1 29 ? 18.188 24.891 21.906 1 98.38 29 ILE B O 1
ATOM 3603 N N . TRP B 1 30 ? 19.625 26.422 21.094 1 98.31 30 TRP B N 1
ATOM 3604 C CA . TRP B 1 30 ? 19.359 27.359 22.172 1 98.31 30 TRP B CA 1
ATOM 3605 C C . TRP B 1 30 ? 17.891 27.75 22.219 1 98.31 30 TRP B C 1
ATOM 3607 O O . TRP B 1 30 ? 17.312 27.938 23.297 1 98.31 30 TRP B O 1
ATOM 3617 N N . ARG B 1 31 ? 17.281 27.859 21.125 1 98.44 31 ARG B N 1
ATOM 3618 C CA . ARG B 1 31 ? 15.883 28.266 21.016 1 98.44 31 ARG B CA 1
ATOM 3619 C C . ARG B 1 31 ? 14.945 27.109 21.344 1 98.44 31 ARG B C 1
ATOM 3621 O O . ARG B 1 31 ? 13.734 27.281 21.438 1 98.44 31 ARG B O 1
ATOM 3628 N N . GLY B 1 32 ? 15.516 25.875 21.5 1 97.69 32 GLY B N 1
ATOM 3629 C CA . GLY B 1 32 ? 14.719 24.719 21.828 1 97.69 32 GLY B CA 1
ATOM 3630 C C . GLY B 1 32 ? 14.008 24.125 20.625 1 97.69 32 GLY B C 1
ATOM 3631 O O . GLY B 1 32 ? 12.938 23.531 20.75 1 97.69 32 GLY B O 1
ATOM 3632 N N . LEU B 1 33 ? 14.586 24.266 19.438 1 98.31 33 LEU B N 1
ATOM 3633 C CA . LEU B 1 33 ? 13.906 23.875 18.203 1 98.31 33 LEU B CA 1
ATOM 3634 C C . LEU B 1 33 ? 14.391 22.516 17.703 1 98.31 33 LEU B C 1
ATOM 3636 O O . LEU B 1 33 ? 13.922 22.016 16.688 1 98.31 33 LEU B O 1
ATOM 3640 N N . VAL B 1 34 ? 15.336 21.906 18.438 1 98.38 34 VAL B N 1
ATOM 3641 C CA . VAL B 1 34 ? 15.812 20.578 18.078 1 98.38 34 VAL B CA 1
ATOM 3642 C C . VAL B 1 34 ? 15.461 19.578 19.188 1 98.38 34 VAL B C 1
ATOM 3644 O O . VAL B 1 34 ? 15.992 19.672 20.297 1 98.38 34 VAL B O 1
ATOM 3647 N N . TYR B 1 35 ? 14.578 18.719 18.875 1 97.81 35 TYR B N 1
ATOM 3648 C CA . TYR B 1 35 ? 14.227 17.656 19.812 1 97.81 35 TYR B CA 1
ATOM 3649 C C . TYR B 1 35 ? 14.969 16.375 19.469 1 97.81 35 TYR B C 1
ATOM 3651 O O . TYR B 1 35 ? 15.453 15.68 20.375 1 97.81 35 TYR B O 1
ATOM 3659 N N . VAL B 1 36 ? 15.023 15.984 18.219 1 97.62 36 VAL B N 1
ATOM 3660 C CA . VAL B 1 36 ? 15.703 14.789 17.719 1 97.62 36 VAL B CA 1
ATOM 3661 C C . VAL B 1 36 ? 16.312 15.07 16.344 1 97.62 36 VAL B C 1
ATOM 3663 O O . VAL B 1 36 ? 15.844 15.953 15.625 1 97.62 36 VAL B O 1
ATOM 3666 N N . SER B 1 37 ? 17.438 14.445 16.047 1 98.31 37 SER B N 1
ATOM 3667 C CA . SER B 1 37 ? 18.062 14.594 14.727 1 98.31 37 SER B CA 1
ATOM 3668 C C . SER B 1 37 ? 18.781 13.312 14.32 1 98.31 37 SER B C 1
ATOM 3670 O O . SER B 1 37 ? 19.047 12.453 15.156 1 98.31 37 SER B O 1
ATOM 3672 N N . THR B 1 38 ? 19 13.117 13.047 1 98 38 THR B N 1
ATOM 3673 C CA . THR B 1 38 ? 19.688 11.938 12.539 1 98 38 THR B CA 1
ATOM 3674 C C . THR B 1 38 ? 21.125 11.898 13.055 1 98 38 THR B C 1
ATOM 3676 O O . THR B 1 38 ? 21.641 10.836 13.398 1 98 38 THR B O 1
ATOM 3679 N N . ASP B 1 39 ? 21.859 13.062 13.078 1 97.62 39 ASP B N 1
ATOM 3680 C CA . ASP B 1 39 ? 23.25 13.172 13.484 1 97.62 39 ASP B CA 1
ATOM 3681 C C . ASP B 1 39 ? 23.609 14.617 13.82 1 97.62 39 ASP B C 1
ATOM 3683 O O . ASP B 1 39 ? 23.938 15.406 12.93 1 97.62 39 ASP B O 1
ATOM 3687 N N . GLU B 1 40 ? 23.703 14.883 15.055 1 97.44 40 GLU B N 1
ATOM 3688 C CA . GLU B 1 40 ? 23.891 16.25 15.508 1 97.44 40 GLU B CA 1
ATOM 3689 C C . GLU B 1 40 ? 25.203 16.844 14.984 1 97.44 40 GLU B C 1
ATOM 3691 O O . GLU B 1 40 ? 25.234 17.969 14.484 1 97.44 40 GLU B O 1
ATOM 3696 N N . ALA B 1 41 ? 26.281 16.094 15.117 1 97.44 41 ALA B N 1
ATOM 3697 C CA . ALA B 1 41 ? 27.578 16.578 14.688 1 97.44 41 ALA B CA 1
ATOM 3698 C C . ALA B 1 41 ? 27.609 16.812 13.18 1 97.44 41 ALA B C 1
ATOM 3700 O O . ALA B 1 41 ? 28.141 17.828 12.711 1 97.44 41 ALA B O 1
ATOM 3701 N N . ALA B 1 42 ? 27.094 15.914 12.43 1 97.75 42 ALA B N 1
ATOM 3702 C CA . ALA B 1 42 ? 27.078 16.016 10.977 1 97.75 42 ALA B CA 1
ATOM 3703 C C . ALA B 1 42 ? 26.219 17.203 10.531 1 97.75 42 ALA B C 1
ATOM 3705 O O . ALA B 1 42 ? 26.547 17.891 9.555 1 97.75 42 ALA B O 1
ATOM 3706 N N . LEU B 1 43 ? 25.094 17.438 11.227 1 98.19 43 LEU B N 1
ATOM 3707 C CA . LEU B 1 43 ? 24.203 18.531 10.883 1 98.19 43 LEU B CA 1
ATOM 3708 C C . LEU B 1 43 ? 24.844 19.875 11.172 1 98.19 43 LEU B C 1
ATOM 3710 O O . LEU B 1 43 ? 24.703 20.812 10.383 1 98.19 43 LEU B O 1
ATOM 3714 N N . LYS B 1 44 ? 25.531 19.984 12.281 1 97.94 44 LYS B N 1
ATOM 3715 C CA . LYS B 1 44 ? 26.25 21.203 12.602 1 97.94 44 LYS B CA 1
ATOM 3716 C C . LYS B 1 44 ? 27.266 21.547 11.516 1 97.94 44 LYS B C 1
ATOM 3718 O O . LYS B 1 44 ? 27.359 22.688 11.078 1 97.94 44 LYS B O 1
ATOM 3723 N N . GLN B 1 45 ? 27.984 20.531 11.102 1 97.81 45 GLN B N 1
ATOM 3724 C CA . GLN B 1 45 ? 28.984 20.719 10.047 1 97.81 45 GLN B CA 1
ATOM 3725 C C . GLN B 1 45 ? 28.312 21.078 8.719 1 97.81 45 GLN B C 1
ATOM 3727 O O . GLN B 1 45 ? 28.766 21.969 8.008 1 97.81 45 GLN B O 1
ATOM 3732 N N . LEU B 1 46 ? 27.266 20.391 8.391 1 97.94 46 LEU B N 1
ATOM 3733 C CA . LEU B 1 46 ? 26.531 20.578 7.141 1 97.94 46 LEU B CA 1
ATOM 3734 C C . LEU B 1 46 ? 26 22.016 7.047 1 97.94 46 LEU B C 1
ATOM 3736 O O . LEU B 1 46 ? 26.156 22.672 6.016 1 97.94 46 LEU B O 1
ATOM 3740 N N . LEU B 1 47 ? 25.422 22.516 8.117 1 98.19 47 LEU B N 1
ATOM 3741 C CA . LEU B 1 47 ? 24.734 23.812 8.117 1 98.19 47 LEU B CA 1
ATOM 3742 C C . LEU B 1 47 ? 25.734 24.953 8.203 1 98.19 47 LEU B C 1
ATOM 3744 O O . LEU B 1 47 ? 25.391 26.109 7.93 1 98.19 47 LEU B O 1
ATOM 3748 N N . ALA B 1 48 ? 26.984 24.656 8.562 1 96.94 48 ALA B N 1
ATOM 3749 C CA . ALA B 1 48 ? 28.047 25.672 8.602 1 96.94 48 ALA B CA 1
ATOM 3750 C C . ALA B 1 48 ? 28.75 25.781 7.25 1 96.94 48 ALA B C 1
ATOM 3752 O O . ALA B 1 48 ? 29.531 26.719 7.027 1 96.94 48 ALA B O 1
ATOM 3753 N N . GLY B 1 49 ? 28.438 24.844 6.359 1 96.12 49 GLY B N 1
ATOM 3754 C CA . GLY B 1 49 ? 29.125 24.781 5.082 1 96.12 49 GLY B CA 1
ATOM 3755 C C . GLY B 1 49 ? 28.375 25.484 3.961 1 96.12 49 GLY B C 1
ATOM 3756 O O . GLY B 1 49 ? 27.766 26.531 4.176 1 96.12 49 GLY B O 1
ATOM 3757 N N . GLU B 1 50 ? 28.516 25 2.773 1 97.12 50 GLU B N 1
ATOM 3758 C CA . GLU B 1 50 ? 27.859 25.547 1.588 1 97.12 50 GLU B CA 1
ATOM 3759 C C . GLU B 1 50 ? 26.344 25.453 1.699 1 97.12 50 GLU B C 1
ATOM 3761 O O . GLU B 1 50 ? 25.812 24.562 2.377 1 97.12 50 GLU B O 1
ATOM 3766 N N . PRO B 1 51 ? 25.672 26.344 1.043 1 98.31 51 PRO B N 1
ATOM 3767 C CA . PRO B 1 51 ? 24.203 26.312 1.079 1 98.31 51 PRO B CA 1
ATOM 3768 C C . PRO B 1 51 ? 23.641 24.969 0.642 1 98.31 51 PRO B C 1
ATOM 3770 O O . PRO B 1 51 ? 24.125 24.375 -0.327 1 98.31 51 PRO B O 1
ATOM 3773 N N . ILE B 1 52 ? 22.688 24.516 1.315 1 98.75 52 ILE B N 1
ATOM 3774 C CA . ILE B 1 52 ? 22.031 23.266 0.977 1 98.75 52 ILE B CA 1
ATOM 3775 C C . ILE B 1 52 ? 20.547 23.516 0.691 1 98.75 52 ILE B C 1
ATOM 3777 O O . ILE B 1 52 ? 20.016 24.562 1.068 1 98.75 52 ILE B O 1
ATOM 3781 N N . ALA B 1 53 ? 19.875 22.547 -0.013 1 98.81 53 ALA B N 1
ATOM 3782 C CA . ALA B 1 53 ? 18.422 22.516 -0.148 1 98.81 53 ALA B CA 1
ATOM 3783 C C . ALA B 1 53 ? 17.781 21.734 0.994 1 98.81 53 ALA B C 1
ATOM 3785 O O . ALA B 1 53 ? 18.297 20.688 1.398 1 98.81 53 ALA B O 1
ATOM 3786 N N . TYR B 1 54 ? 16.797 22.297 1.594 1 98.88 54 TYR B N 1
ATOM 3787 C CA . TYR B 1 54 ? 16.047 21.656 2.666 1 98.88 54 TYR B CA 1
ATOM 3788 C C . TYR B 1 54 ? 14.555 21.891 2.496 1 98.88 54 TYR B C 1
ATOM 3790 O O . TYR B 1 54 ? 14.141 22.766 1.727 1 98.88 54 TYR B O 1
ATOM 3798 N N . TYR B 1 55 ? 13.703 20.984 3.172 1 98.81 55 TYR B N 1
ATOM 3799 C CA . TYR B 1 55 ? 12.281 21.188 2.957 1 98.81 55 TYR B CA 1
ATOM 3800 C C . TYR B 1 55 ? 11.484 20.828 4.203 1 98.81 55 TYR B C 1
ATOM 3802 O O . TYR B 1 55 ? 12 20.156 5.102 1 98.81 55 TYR B O 1
ATOM 3810 N N . CYS B 1 56 ? 10.32 21.312 4.312 1 98.69 56 CYS B N 1
ATOM 3811 C CA . CYS B 1 56 ? 9.273 20.922 5.242 1 98.69 56 CYS B CA 1
ATOM 3812 C C . CYS B 1 56 ? 7.949 20.703 4.512 1 98.69 56 CYS B C 1
ATOM 3814 O O . CYS B 1 56 ? 7.625 21.453 3.58 1 98.69 56 CYS B O 1
ATOM 3816 N N . GLY B 1 57 ? 7.285 19.672 4.914 1 97.44 57 GLY B N 1
ATOM 3817 C CA . GLY B 1 57 ? 6.008 19.375 4.293 1 97.44 57 GLY B CA 1
ATOM 3818 C C . GLY B 1 57 ? 4.824 19.906 5.078 1 97.44 57 GLY B C 1
ATOM 3819 O O . GLY B 1 57 ? 4.82 19.859 6.309 1 97.44 57 GLY B O 1
ATOM 3820 N N . PHE B 1 58 ? 3.812 20.391 4.371 1 96.94 58 PHE B N 1
ATOM 3821 C CA . PHE B 1 58 ? 2.539 20.844 4.914 1 96.94 58 PHE B CA 1
ATOM 3822 C C . PHE B 1 58 ? 1.374 20.156 4.211 1 96.94 58 PHE B C 1
ATOM 3824 O O . PHE B 1 58 ? 1.13 20.391 3.027 1 96.94 58 PHE B O 1
ATOM 3831 N N . ASP B 1 59 ? 0.677 19.344 4.934 1 93.44 59 ASP B N 1
ATOM 3832 C CA . ASP B 1 59 ? -0.436 18.609 4.332 1 93.44 59 ASP B CA 1
ATOM 3833 C C . ASP B 1 59 ? -1.719 19.438 4.371 1 93.44 59 ASP B C 1
ATOM 3835 O O . ASP B 1 59 ? -2.121 19.922 5.43 1 93.44 59 ASP B O 1
ATOM 3839 N N . PRO B 1 60 ? -2.371 19.578 3.291 1 94.5 60 PRO B N 1
ATOM 3840 C CA . PRO B 1 60 ? -3.627 20.328 3.23 1 94.5 60 PRO B CA 1
ATOM 3841 C C . PRO B 1 60 ? -4.816 19.531 3.76 1 94.5 60 PRO B C 1
ATOM 3843 O O . PRO B 1 60 ? -5.742 19.219 3.004 1 94.5 60 PRO B O 1
ATOM 3846 N N . THR B 1 61 ? -4.914 19.281 4.992 1 90.56 61 THR B N 1
ATOM 3847 C CA . THR B 1 61 ? -6.016 18.578 5.633 1 90.56 61 THR B CA 1
ATOM 3848 C C . THR B 1 61 ? -6.992 19.562 6.27 1 90.56 61 THR B C 1
ATOM 3850 O O . THR B 1 61 ? -7.988 19.156 6.875 1 90.56 61 THR B O 1
ATOM 3853 N N . ALA B 1 62 ? -6.699 20.828 6.219 1 91.5 62 ALA B N 1
ATOM 3854 C CA . ALA B 1 62 ? -7.52 21.953 6.656 1 91.5 62 ALA B CA 1
ATOM 3855 C C . ALA B 1 62 ? -7.301 23.172 5.758 1 91.5 62 ALA B C 1
ATOM 3857 O O . ALA B 1 62 ? -6.348 23.219 4.977 1 91.5 62 ALA B O 1
ATOM 3858 N N . PRO B 1 63 ? -8.172 24.109 5.859 1 94.75 63 PRO B N 1
ATOM 3859 C CA . PRO B 1 63 ? -8.062 25.266 4.969 1 94.75 63 PRO B CA 1
ATOM 3860 C C . PRO B 1 63 ? -6.918 26.203 5.359 1 94.75 63 PRO B C 1
ATOM 3862 O O . PRO B 1 63 ? -6.57 27.109 4.594 1 94.75 63 PRO B O 1
ATOM 3865 N N . SER B 1 64 ? -6.332 26.016 6.539 1 96.75 64 SER B N 1
ATOM 3866 C CA . SER B 1 64 ? -5.297 26.938 7.004 1 96.75 64 SER B CA 1
ATOM 3867 C C . SER B 1 64 ? -4.238 26.203 7.824 1 96.75 64 SER B C 1
ATOM 3869 O O . SER B 1 64 ? -4.512 25.156 8.406 1 96.75 64 SER B O 1
ATOM 3871 N N . LEU B 1 65 ? -3.062 26.781 7.758 1 97 65 LEU B N 1
ATOM 3872 C CA . LEU B 1 65 ? -2.029 26.391 8.711 1 97 65 LEU B CA 1
ATOM 3873 C C . LEU B 1 65 ? -2.342 26.922 10.102 1 97 65 LEU B C 1
ATOM 3875 O O . LEU B 1 65 ? -3.203 27.797 10.258 1 97 65 LEU B O 1
ATOM 3879 N N . HIS B 1 66 ? -1.755 26.359 11.078 1 96.5 66 HIS B N 1
ATOM 3880 C CA . HIS B 1 66 ? -1.939 26.766 12.469 1 96.5 66 HIS B CA 1
ATOM 3881 C C . HIS B 1 66 ? -0.6 27.016 13.148 1 96.5 66 HIS B C 1
ATOM 3883 O O . HIS B 1 66 ? 0.449 26.984 12.5 1 96.5 66 HIS B O 1
ATOM 3889 N N . LEU B 1 67 ? -0.587 27.297 14.445 1 96 67 LEU B N 1
ATOM 3890 C CA . LEU B 1 67 ? 0.609 27.719 15.164 1 96 67 LEU B CA 1
ATOM 3891 C C . LEU B 1 67 ? 1.659 26.625 15.18 1 96 67 LEU B C 1
ATOM 3893 O O . LEU B 1 67 ? 2.861 26.906 15.188 1 96 67 LEU B O 1
ATOM 3897 N N . GLY B 1 68 ? 1.179 25.391 15.172 1 93.94 68 GLY B N 1
ATOM 3898 C CA . GLY B 1 68 ? 2.127 24.281 15.055 1 93.94 68 GLY B CA 1
ATOM 3899 C C . GLY B 1 68 ? 2.943 24.344 13.781 1 93.94 68 GLY B C 1
ATOM 3900 O O . GLY B 1 68 ? 4.145 24.062 13.797 1 93.94 68 GLY B O 1
ATOM 3901 N N . ASN B 1 69 ? 2.287 24.672 12.695 1 96.38 69 ASN B N 1
ATOM 3902 C CA . ASN B 1 69 ? 2.973 24.828 11.414 1 96.38 69 ASN B CA 1
ATOM 3903 C C . ASN B 1 69 ? 3.916 26.031 11.43 1 96.38 69 ASN B C 1
ATOM 3905 O O . ASN B 1 69 ? 4.941 26.031 10.75 1 96.38 69 ASN B O 1
ATOM 3909 N N . LEU B 1 70 ? 3.498 27.031 12.18 1 97.62 70 LEU B N 1
ATOM 3910 C CA . LEU B 1 70 ? 4.305 28.25 12.242 1 97.62 70 LEU B CA 1
ATOM 3911 C C . LEU B 1 70 ? 5.691 27.953 12.805 1 97.62 70 LEU B C 1
ATOM 3913 O O . LEU B 1 70 ? 6.684 28.547 12.375 1 97.62 70 LEU B O 1
ATOM 3917 N N . VAL B 1 71 ? 5.758 27.016 13.773 1 97.69 71 VAL B N 1
ATOM 3918 C CA . VAL B 1 71 ? 7.047 26.594 14.32 1 97.69 71 VAL B CA 1
ATOM 3919 C C . VAL B 1 71 ? 7.969 26.141 13.188 1 97.69 71 VAL B C 1
ATOM 3921 O O . VAL B 1 71 ? 9.133 26.547 13.125 1 97.69 71 VAL B O 1
ATOM 3924 N N . GLN B 1 72 ? 7.43 25.391 12.32 1 98.25 72 GLN B N 1
ATOM 3925 C CA . GLN B 1 72 ? 8.211 24.859 11.203 1 98.25 72 GLN B CA 1
ATOM 3926 C C . GLN B 1 72 ? 8.586 25.969 10.227 1 98.25 72 GLN B C 1
ATOM 3928 O O . GLN B 1 72 ? 9.711 26.016 9.742 1 98.25 72 GLN B O 1
ATOM 3933 N N . LEU B 1 73 ? 7.648 26.812 9.93 1 98.44 73 LEU B N 1
ATOM 3934 C CA . LEU B 1 73 ? 7.898 27.906 9 1 98.44 73 LEU B CA 1
ATOM 3935 C C . LEU B 1 73 ? 9.008 28.812 9.508 1 98.44 73 LEU B C 1
ATOM 3937 O O . LEU B 1 73 ? 9.883 29.219 8.742 1 98.44 73 LEU B O 1
ATOM 3941 N N . LEU B 1 74 ? 8.984 29.141 10.789 1 98.5 74 LEU B N 1
ATOM 3942 C CA . LEU B 1 74 ? 10.008 30.016 11.367 1 98.5 74 LEU B CA 1
ATOM 3943 C C . LEU B 1 74 ? 11.352 29.312 11.422 1 98.5 74 LEU B C 1
ATOM 3945 O O . LEU B 1 74 ? 12.398 29.938 11.273 1 98.5 74 LEU B O 1
ATOM 3949 N N . THR B 1 75 ? 11.312 27.984 11.672 1 98.69 75 THR B N 1
ATOM 3950 C CA . THR B 1 75 ? 12.539 27.203 11.609 1 98.69 75 THR B CA 1
ATOM 3951 C C . THR B 1 75 ? 13.133 27.234 10.203 1 98.69 75 THR B C 1
ATOM 3953 O O . THR B 1 75 ? 14.336 27.453 10.039 1 98.69 75 THR B O 1
ATOM 3956 N N . MET B 1 76 ? 12.32 27.078 9.227 1 98.75 76 MET B N 1
ATOM 3957 C CA . MET B 1 76 ? 12.758 27.172 7.836 1 98.75 76 MET B CA 1
ATOM 3958 C C . MET B 1 76 ? 13.352 28.547 7.539 1 98.75 76 MET B C 1
ATOM 3960 O O . MET B 1 76 ? 14.375 28.641 6.852 1 98.75 76 MET B O 1
ATOM 3964 N N . ARG B 1 77 ? 12.742 29.594 8.062 1 98.69 77 ARG B N 1
ATOM 3965 C CA . ARG B 1 77 ? 13.203 30.953 7.832 1 98.69 77 ARG B CA 1
ATOM 3966 C C . ARG B 1 77 ? 14.602 31.172 8.414 1 98.69 77 ARG B C 1
ATOM 3968 O O . ARG B 1 77 ? 15.453 31.797 7.785 1 98.69 77 ARG B O 1
ATOM 3975 N N . ARG B 1 78 ? 14.836 30.656 9.594 1 98.69 78 ARG B N 1
ATOM 3976 C CA . ARG B 1 78 ? 16.156 30.781 10.219 1 98.69 78 ARG B CA 1
ATOM 3977 C C . ARG B 1 78 ? 17.219 30.109 9.375 1 98.69 78 ARG B C 1
ATOM 3979 O O . ARG B 1 78 ? 18.328 30.625 9.234 1 98.69 78 ARG B O 1
ATOM 3986 N N . LEU B 1 79 ? 16.875 28.938 8.789 1 98.81 79 LEU B N 1
ATOM 3987 C CA . LEU B 1 79 ? 17.797 28.266 7.895 1 98.81 79 LEU B CA 1
ATOM 3988 C C . LEU B 1 79 ? 18.016 29.078 6.621 1 98.81 79 LEU B C 1
ATOM 3990 O O . LEU B 1 79 ? 19.141 29.156 6.105 1 98.81 79 LEU B O 1
ATOM 3994 N N . GLN B 1 80 ? 16.953 29.672 6.105 1 98.69 80 GLN B N 1
ATOM 3995 C CA . GLN B 1 80 ? 17.062 30.531 4.934 1 98.69 80 GLN B CA 1
ATOM 3996 C C . GLN B 1 80 ? 17.984 31.719 5.211 1 98.69 80 GLN B C 1
ATOM 3998 O O . GLN B 1 80 ? 18.828 32.062 4.387 1 98.69 80 GLN B O 1
ATOM 4003 N N . LEU B 1 81 ? 17.812 32.375 6.391 1 98.19 81 LEU B N 1
ATOM 4004 C CA . LEU B 1 81 ? 18.641 33.5 6.785 1 98.19 81 LEU B CA 1
ATOM 4005 C C . LEU B 1 81 ? 20.109 33.094 6.887 1 98.19 81 LEU B C 1
ATOM 4007 O O . LEU B 1 81 ? 20.984 33.938 6.711 1 98.19 81 LEU B O 1
ATOM 4011 N N . ALA B 1 82 ? 20.344 31.812 7.121 1 98.19 82 ALA B N 1
ATOM 4012 C CA . ALA B 1 82 ? 21.703 31.297 7.199 1 98.19 82 ALA B CA 1
ATOM 4013 C C . ALA B 1 82 ? 22.266 31 5.812 1 98.19 82 ALA B C 1
ATOM 4015 O O . ALA B 1 82 ? 23.391 30.531 5.676 1 98.19 82 ALA B O 1
ATOM 4016 N N . GLY B 1 83 ? 21.438 31.172 4.797 1 98.06 83 GLY B N 1
ATOM 4017 C CA . GLY B 1 83 ? 21.922 31.078 3.43 1 98.06 83 GLY B CA 1
ATOM 4018 C C . GLY B 1 83 ? 21.422 29.844 2.707 1 98.06 83 GLY B C 1
ATOM 4019 O O . GLY B 1 83 ? 21.656 29.672 1.508 1 98.06 83 GLY B O 1
ATOM 4020 N N . HIS B 1 84 ? 20.703 28.938 3.326 1 98.75 84 HIS B N 1
ATOM 4021 C CA . HIS B 1 84 ? 20.25 27.688 2.736 1 98.75 84 HIS B CA 1
ATOM 4022 C C . HIS B 1 84 ? 18.969 27.906 1.923 1 98.75 84 HIS B C 1
ATOM 4024 O O . HIS B 1 84 ? 18.312 28.938 2.051 1 98.75 84 HIS B O 1
ATOM 4030 N N . ARG B 1 85 ? 18.609 27 1.045 1 98.69 85 ARG B N 1
ATOM 4031 C CA . ARG B 1 85 ? 17.531 27.156 0.076 1 98.69 85 ARG B CA 1
ATOM 4032 C C . ARG B 1 85 ? 16.297 26.359 0.507 1 98.69 85 ARG B C 1
ATOM 4034 O O . ARG B 1 85 ? 16.297 25.141 0.454 1 98.69 85 ARG B O 1
ATOM 4041 N N . PRO B 1 86 ? 15.234 27.016 0.855 1 98.75 86 PRO B N 1
ATOM 4042 C CA . PRO B 1 86 ? 14.047 26.344 1.379 1 98.75 86 PRO B CA 1
ATOM 4043 C C . PRO B 1 86 ? 13.109 25.859 0.275 1 98.75 86 PRO B C 1
ATOM 4045 O O . PRO B 1 86 ? 12.898 26.562 -0.714 1 98.75 86 PRO B O 1
ATOM 4048 N N . PHE B 1 87 ? 12.594 24.656 0.419 1 98.75 87 PHE B N 1
ATOM 4049 C CA . PHE B 1 87 ? 11.484 24.109 -0.356 1 98.75 87 PHE B CA 1
ATOM 4050 C C . PHE B 1 87 ? 10.258 23.891 0.529 1 98.75 87 PHE B C 1
ATOM 4052 O O . PHE B 1 87 ? 10.312 23.109 1.481 1 98.75 87 PHE B O 1
ATOM 4059 N N . GLY B 1 88 ? 9.188 24.672 0.343 1 98.56 88 GLY B N 1
ATOM 4060 C CA . GLY B 1 88 ? 7.906 24.391 0.972 1 98.56 88 GLY B CA 1
ATOM 4061 C C . GLY B 1 88 ? 7.07 23.375 0.2 1 98.56 88 GLY B C 1
ATOM 4062 O O . GLY B 1 88 ? 6.586 23.688 -0.894 1 98.56 88 GLY B O 1
ATOM 4063 N N . LEU B 1 89 ? 6.934 22.203 0.76 1 98.5 89 LEU B N 1
ATOM 4064 C CA . LEU B 1 89 ? 6.133 21.172 0.103 1 98.5 89 LEU B CA 1
ATOM 4065 C C . LEU B 1 89 ? 4.691 21.203 0.598 1 98.5 89 LEU B C 1
ATOM 4067 O O . LEU B 1 89 ? 4.426 20.938 1.773 1 98.5 89 LEU B O 1
ATOM 4071 N N . VAL B 1 90 ? 3.824 21.641 -0.209 1 96.56 90 VAL B N 1
ATOM 4072 C CA . VAL B 1 90 ? 2.396 21.547 0.079 1 96.56 90 VAL B CA 1
ATOM 4073 C C . VAL B 1 90 ? 1.818 20.312 -0.589 1 96.56 90 VAL B C 1
ATOM 4075 O O . VAL B 1 90 ? 1.628 20.281 -1.808 1 96.56 90 VAL B O 1
ATOM 4078 N N . GLY B 1 91 ? 1.502 19.344 0.156 1 92.19 91 GLY B N 1
ATOM 4079 C CA . GLY B 1 91 ? 1.325 17.969 -0.275 1 92.19 91 GLY B CA 1
ATOM 4080 C C . GLY B 1 91 ? -0.079 17.672 -0.769 1 92.19 91 GLY B C 1
ATOM 4081 O O . GLY B 1 91 ? -0.917 17.172 -0.012 1 92.19 91 GLY B O 1
ATOM 4082 N N . GLY B 1 92 ? -0.327 17.844 -1.98 1 91 92 GLY B N 1
ATOM 4083 C CA . GLY B 1 92 ? -1.622 17.5 -2.541 1 91 92 GLY B CA 1
ATOM 4084 C C . GLY B 1 92 ? -1.916 16.016 -2.479 1 91 92 GLY B C 1
ATOM 4085 O O . GLY B 1 92 ? -3.049 15.609 -2.207 1 91 92 GLY B O 1
ATOM 4086 N N . SER B 1 93 ? -0.929 15.195 -2.748 1 93.44 93 SER B N 1
ATOM 4087 C CA . SER B 1 93 ? -1.105 13.75 -2.725 1 93.44 93 SER B CA 1
ATOM 4088 C C . SER B 1 93 ? -1.323 13.242 -1.302 1 93.44 93 SER B C 1
ATOM 4090 O O . SER B 1 93 ? -2.312 12.562 -1.025 1 93.44 93 SER B O 1
ATOM 4092 N N . THR B 1 94 ? -0.429 13.602 -0.396 1 92.31 94 THR B N 1
ATOM 4093 C CA . THR B 1 94 ? -0.55 13.172 0.992 1 92.31 94 THR B CA 1
ATOM 4094 C C . THR B 1 94 ? -1.803 13.758 1.635 1 92.31 94 THR B C 1
ATOM 4096 O O . THR B 1 94 ? -2.389 13.148 2.533 1 92.31 94 THR B O 1
ATOM 4099 N N . GLY B 1 95 ? -2.229 14.93 1.143 1 91.75 95 GLY B N 1
ATOM 4100 C CA . GLY B 1 95 ? -3.475 15.516 1.608 1 91.75 95 GLY B CA 1
ATOM 4101 C C . GLY B 1 95 ? -4.695 14.688 1.255 1 91.75 95 GLY B C 1
ATOM 4102 O O . GLY B 1 95 ? -5.699 14.727 1.966 1 91.75 95 GLY B O 1
ATOM 4103 N N . LEU B 1 96 ? -4.602 13.984 0.176 1 92.75 96 LEU B N 1
ATOM 4104 C CA . LEU B 1 96 ? -5.703 13.141 -0.273 1 92.75 96 LEU B CA 1
ATOM 4105 C C . LEU B 1 96 ? -5.77 11.859 0.546 1 92.75 96 LEU B C 1
ATOM 4107 O O . LEU B 1 96 ? -6.789 11.164 0.537 1 92.75 96 LEU B O 1
ATOM 4111 N N . ILE B 1 97 ? -4.73 11.453 1.168 1 89.12 97 ILE B N 1
ATOM 4112 C CA . ILE B 1 97 ? -4.645 10.227 1.955 1 89.12 97 ILE B CA 1
ATOM 4113 C C . ILE B 1 97 ? -4.816 10.555 3.438 1 89.12 97 ILE B C 1
ATOM 4115 O O . ILE B 1 97 ? -5.668 9.969 4.113 1 89.12 97 ILE B O 1
ATOM 4119 N N . GLY B 1 98 ? -4.059 11.547 3.908 1 83.75 98 GLY B N 1
ATOM 4120 C CA . GLY B 1 98 ? -4.109 11.961 5.301 1 83.75 98 GLY B CA 1
ATOM 4121 C C . GLY B 1 98 ? -3.184 11.156 6.195 1 83.75 98 GLY B C 1
ATOM 4122 O O . GLY B 1 98 ? -3.094 9.938 6.066 1 83.75 98 GLY B O 1
ATOM 4123 N N . ASP B 1 99 ? -2.508 11.828 7.059 1 82.94 99 ASP B N 1
ATOM 4124 C CA . ASP B 1 99 ? -1.651 11.195 8.055 1 82.94 99 ASP B CA 1
ATOM 4125 C C . ASP B 1 99 ? -2.48 10.516 9.141 1 82.94 99 ASP B C 1
ATOM 4127 O O . ASP B 1 99 ? -3.438 11.102 9.656 1 82.94 99 ASP B O 1
ATOM 4131 N N . PRO B 1 100 ? -2.1 9.273 9.445 1 79.88 100 PRO B N 1
ATOM 4132 C CA . PRO B 1 100 ? -2.85 8.609 10.508 1 79.88 100 PRO B CA 1
ATOM 4133 C C . PRO B 1 100 ? -2.791 9.375 11.836 1 79.88 100 PRO B C 1
ATOM 4135 O O . PRO B 1 100 ? -1.749 9.938 12.18 1 79.88 100 PRO B O 1
ATOM 4138 N N . LYS B 1 101 ? -3.924 9.516 12.43 1 77.12 101 LYS B N 1
ATOM 4139 C CA . LYS B 1 101 ? -4.012 10.062 13.781 1 77.12 101 LYS B CA 1
ATOM 4140 C C . LYS B 1 101 ? -4.113 8.945 14.82 1 77.12 101 LYS B C 1
ATOM 4142 O O . LYS B 1 101 ? -4.719 7.902 14.555 1 77.12 101 LYS B O 1
ATOM 4147 N N . PRO B 1 102 ? -3.57 9.102 15.898 1 71 102 PRO B N 1
ATOM 4148 C CA . PRO B 1 102 ? -3.623 8.047 16.922 1 71 102 PRO B CA 1
ATOM 4149 C C . PRO B 1 102 ? -5.047 7.762 17.391 1 71 102 PRO B C 1
ATOM 4151 O O . PRO B 1 102 ? -5.344 6.645 17.828 1 71 102 PRO B O 1
ATOM 4154 N N . SER B 1 103 ? -5.953 8.719 17.25 1 69.44 103 SER B N 1
ATOM 4155 C CA . SER B 1 103 ? -7.223 8.578 17.953 1 69.44 103 SER B CA 1
ATOM 4156 C C . SER B 1 103 ? -8.367 8.281 17 1 69.44 103 SER B C 1
ATOM 4158 O O . SER B 1 103 ? -9.422 7.801 17.406 1 69.44 103 SER B O 1
ATOM 4160 N N . ALA B 1 104 ? -8.289 8.672 15.766 1 72 104 ALA B N 1
ATOM 4161 C CA . ALA B 1 104 ? -9.445 8.5 14.891 1 72 104 ALA B CA 1
ATOM 4162 C C . ALA B 1 104 ? -9.008 8.25 13.453 1 72 104 ALA B C 1
ATOM 4164 O O . ALA B 1 104 ? -7.93 8.688 13.039 1 72 104 ALA B O 1
ATOM 4165 N N . GLU B 1 105 ? -9.891 7.543 12.781 1 75.12 105 GLU B N 1
ATOM 4166 C CA . GLU B 1 105 ? -9.68 7.32 11.359 1 75.12 105 GLU B CA 1
ATOM 4167 C C . GLU B 1 105 ? -9.867 8.609 10.562 1 75.12 105 GLU B C 1
ATOM 4169 O O . GLU B 1 105 ? -10.734 9.422 10.891 1 75.12 105 GLU B O 1
ATOM 4174 N N . ARG B 1 106 ? -9.07 8.789 9.625 1 75.19 106 ARG B N 1
ATOM 4175 C CA . ARG B 1 106 ? -9.133 9.961 8.766 1 75.19 106 ARG B CA 1
ATOM 4176 C C . ARG B 1 106 ? -10.305 9.875 7.797 1 75.19 106 ARG B C 1
ATOM 4178 O O . ARG B 1 106 ? -10.602 8.797 7.277 1 75.19 106 ARG B O 1
ATOM 4185 N N . THR B 1 107 ? -10.969 10.922 7.723 1 80.06 107 THR B N 1
ATOM 4186 C CA . THR B 1 107 ? -11.922 11.047 6.629 1 80.06 107 THR B CA 1
ATOM 4187 C C . THR B 1 107 ? -11.242 11.586 5.375 1 80.06 107 THR B C 1
ATOM 4189 O O . THR B 1 107 ? -10.492 12.562 5.438 1 80.06 107 THR B O 1
ATOM 4192 N N . LEU B 1 108 ? -11.492 10.984 4.285 1 85.38 108 LEU B N 1
ATOM 4193 C CA . LEU B 1 108 ? -10.852 11.422 3.047 1 85.38 108 LEU B CA 1
ATOM 4194 C C . LEU B 1 108 ? -11.602 12.609 2.447 1 85.38 108 LEU B C 1
ATOM 4196 O O . LEU B 1 108 ? -12.805 12.531 2.197 1 85.38 108 LEU B O 1
ATOM 4200 N N . ASN B 1 109 ? -10.852 13.664 2.283 1 90.31 109 ASN B N 1
ATOM 4201 C CA . ASN B 1 109 ? -11.43 14.859 1.675 1 90.31 109 ASN B CA 1
ATOM 4202 C C . ASN B 1 109 ? -11.547 14.719 0.16 1 90.31 109 ASN B C 1
ATOM 4204 O O . ASN B 1 109 ? -10.773 13.984 -0.46 1 90.31 109 ASN B O 1
ATOM 4208 N N . ALA B 1 110 ? -12.531 15.406 -0.423 1 92.19 110 ALA B N 1
ATOM 4209 C CA . ALA B 1 110 ? -12.688 15.422 -1.875 1 92.19 110 ALA B CA 1
ATOM 4210 C C . ALA B 1 110 ? -11.469 16.047 -2.551 1 92.19 110 ALA B C 1
ATOM 4212 O O . ALA B 1 110 ? -10.844 16.953 -1.992 1 92.19 110 ALA B O 1
ATOM 4213 N N . LYS B 1 111 ? -11.18 15.594 -3.748 1 92.5 111 LYS B N 1
ATOM 4214 C CA . LYS B 1 111 ? -10.031 16.094 -4.5 1 92.5 111 LYS B CA 1
ATOM 4215 C C . LYS B 1 111 ? -10.125 17.609 -4.703 1 92.5 111 LYS B C 1
ATOM 4217 O O . LYS B 1 111 ? -9.117 18.312 -4.598 1 92.5 111 LYS B O 1
ATOM 4222 N N . GLU B 1 112 ? -11.289 18.094 -4.941 1 94.62 112 GLU B N 1
ATOM 4223 C CA . GLU B 1 112 ? -11.492 19.516 -5.176 1 94.62 112 GLU B CA 1
ATOM 4224 C C . GLU B 1 112 ? -11.195 20.344 -3.918 1 94.62 112 GLU B C 1
ATOM 4226 O O . GLU B 1 112 ? -10.602 21.422 -3.998 1 94.62 112 GLU B O 1
ATOM 4231 N N . THR B 1 113 ? -11.609 19.828 -2.793 1 95.62 113 THR B N 1
ATOM 4232 C CA . THR B 1 113 ? -11.352 20.484 -1.515 1 95.62 113 THR B CA 1
ATOM 4233 C C . THR B 1 113 ? -9.852 20.547 -1.231 1 95.62 113 THR B C 1
ATOM 4235 O O . THR B 1 113 ? -9.336 21.594 -0.85 1 95.62 113 THR B O 1
ATOM 4238 N N . VAL B 1 114 ? -9.203 19.453 -1.464 1 94.5 114 VAL B N 1
ATOM 4239 C CA . VAL B 1 114 ? -7.766 19.391 -1.221 1 94.5 114 VAL B CA 1
ATOM 4240 C C . VAL B 1 114 ? -7.047 20.375 -2.141 1 94.5 114 VAL B C 1
ATOM 4242 O O . VAL B 1 114 ? -6.113 21.062 -1.715 1 94.5 114 VAL B O 1
ATOM 4245 N N . ALA B 1 115 ? -7.477 20.469 -3.391 1 95.5 115 ALA B N 1
ATOM 4246 C CA . ALA B 1 115 ? -6.871 21.406 -4.34 1 95.5 115 ALA B CA 1
ATOM 4247 C C . ALA B 1 115 ? -7.023 22.844 -3.863 1 95.5 115 ALA B C 1
ATOM 4249 O O . ALA B 1 115 ? -6.09 23.641 -3.977 1 95.5 115 ALA B O 1
ATOM 4250 N N . GLU B 1 116 ? -8.172 23.156 -3.348 1 96.31 116 GLU B N 1
ATOM 4251 C CA . GLU B 1 116 ? -8.414 24.484 -2.799 1 96.31 116 GLU B CA 1
ATOM 4252 C C . GLU B 1 116 ? -7.5 24.766 -1.611 1 96.31 116 GLU B C 1
ATOM 4254 O O . GLU B 1 116 ? -6.918 25.844 -1.513 1 96.31 116 GLU B O 1
ATOM 4259 N N . TRP B 1 117 ? -7.387 23.828 -0.787 1 96.44 117 TRP B N 1
ATOM 4260 C CA . TRP B 1 117 ? -6.562 24 0.405 1 96.44 117 TRP B CA 1
ATOM 4261 C C . TRP B 1 117 ? -5.086 24.094 0.038 1 96.44 117 TRP B C 1
ATOM 4263 O O . TRP B 1 117 ? -4.324 24.812 0.684 1 96.44 117 TRP B O 1
ATOM 4273 N N . VAL B 1 118 ? -4.691 23.359 -0.984 1 96.31 118 VAL B N 1
ATOM 4274 C CA . VAL B 1 118 ? -3.324 23.5 -1.479 1 96.31 118 VAL B CA 1
ATOM 4275 C C . VAL B 1 118 ? -3.045 24.953 -1.833 1 96.31 118 VAL B C 1
ATOM 4277 O O . VAL B 1 118 ? -1.999 25.5 -1.468 1 96.31 118 VAL B O 1
ATOM 4280 N N . GLY B 1 119 ? -3.951 25.594 -2.547 1 96.5 119 GLY B N 1
ATOM 4281 C CA . GLY B 1 119 ? -3.805 27 -2.889 1 96.5 119 GLY B CA 1
ATOM 4282 C C . GLY B 1 119 ? -3.674 27.891 -1.674 1 96.5 119 GLY B C 1
ATOM 4283 O O . GLY B 1 119 ? -2.787 28.75 -1.619 1 96.5 119 GLY B O 1
ATOM 4284 N N . SER B 1 120 ? -4.5 27.703 -0.687 1 96.69 120 SER B N 1
ATOM 4285 C CA . SER B 1 120 ? -4.496 28.516 0.525 1 96.69 120 SER B CA 1
ATOM 4286 C C . SER B 1 120 ? -3.193 28.359 1.301 1 96.69 120 SER B C 1
ATOM 4288 O O . SER B 1 120 ? -2.613 29.328 1.769 1 96.69 120 SER B O 1
ATOM 4290 N N . LEU B 1 121 ? -2.762 27.109 1.414 1 97.44 121 LEU B N 1
ATOM 4291 C CA . LEU B 1 121 ? -1.55 26.844 2.18 1 97.44 121 LEU B CA 1
ATOM 4292 C C . LEU B 1 121 ? -0.323 27.406 1.469 1 97.44 121 LEU B C 1
ATOM 4294 O O . LEU B 1 121 ? 0.606 27.891 2.117 1 97.44 121 LEU B O 1
ATOM 4298 N N . ARG B 1 122 ? -0.306 27.328 0.152 1 96.75 122 ARG B N 1
ATOM 4299 C CA . ARG B 1 122 ? 0.8 27.906 -0.606 1 96.75 122 ARG B CA 1
ATOM 4300 C C . ARG B 1 122 ? 0.93 29.406 -0.334 1 96.75 122 ARG B C 1
ATOM 4302 O O . ARG B 1 122 ? 2.033 29.906 -0.111 1 96.75 122 ARG B O 1
ATOM 4309 N N . GLU B 1 123 ? -0.171 30.047 -0.326 1 95.38 123 GLU B N 1
ATOM 4310 C CA . GLU B 1 123 ? -0.18 31.484 -0.036 1 95.38 123 GLU B CA 1
ATOM 4311 C C . GLU B 1 123 ? 0.338 31.75 1.372 1 95.38 123 GLU B C 1
ATOM 4313 O O . GLU B 1 123 ? 1.089 32.719 1.584 1 95.38 123 GLU B O 1
ATOM 4318 N N . GLN B 1 124 ? -0.04 30.969 2.246 1 95.81 124 GLN B N 1
ATOM 4319 C CA . GLN B 1 124 ? 0.366 31.172 3.633 1 95.81 124 GLN B CA 1
ATOM 4320 C C . GLN B 1 124 ? 1.854 30.875 3.816 1 95.81 124 GLN B C 1
ATOM 4322 O O . GLN B 1 124 ? 2.559 31.641 4.484 1 95.81 124 GLN B O 1
ATOM 4327 N N . VAL B 1 125 ? 2.357 29.797 3.213 1 96.56 125 VAL B N 1
ATOM 4328 C CA . VAL B 1 125 ? 3.764 29.422 3.34 1 96.56 125 VAL B CA 1
ATOM 4329 C C . VAL B 1 125 ? 4.645 30.562 2.807 1 96.56 125 VAL B C 1
ATOM 4331 O O . VAL B 1 125 ? 5.652 30.906 3.422 1 96.56 125 VAL B O 1
ATOM 4334 N N . THR B 1 126 ? 4.309 31.188 1.745 1 94.81 126 THR B N 1
ATOM 4335 C CA . THR B 1 126 ? 5.133 32.188 1.07 1 94.81 126 THR B CA 1
ATOM 4336 C C . THR B 1 126 ? 5.199 33.469 1.888 1 94.81 126 THR B C 1
ATOM 4338 O O . THR B 1 126 ? 6.07 34.312 1.663 1 94.81 126 THR B O 1
ATOM 4341 N N . ARG B 1 127 ? 4.312 33.625 2.855 1 93.94 127 ARG B N 1
ATOM 4342 C CA . ARG B 1 127 ? 4.297 34.812 3.697 1 93.94 127 ARG B CA 1
ATOM 4343 C C . ARG B 1 127 ? 5.438 34.781 4.711 1 93.94 127 ARG B C 1
ATOM 4345 O O . ARG B 1 127 ? 5.855 35.844 5.215 1 93.94 127 ARG B O 1
ATOM 4352 N N . PHE B 1 128 ? 5.98 33.656 4.957 1 97.19 128 PHE B N 1
ATOM 4353 C CA . PHE B 1 128 ? 6.91 33.531 6.074 1 97.19 128 PHE B CA 1
ATOM 4354 C C . PHE B 1 128 ? 8.32 33.25 5.578 1 97.19 128 PHE B C 1
ATOM 4356 O O . PHE B 1 128 ? 9.273 33.219 6.363 1 97.19 128 PHE B O 1
ATOM 4363 N N . LEU B 1 129 ? 8.461 33 4.297 1 97.62 129 LEU B N 1
ATOM 4364 C CA . LEU B 1 129 ? 9.758 32.75 3.672 1 97.62 129 LEU B CA 1
ATOM 4365 C C . LEU B 1 129 ? 10.031 33.75 2.561 1 97.62 129 LEU B C 1
ATOM 4367 O O . LEU B 1 129 ? 9.117 34.125 1.823 1 97.62 129 LEU B O 1
ATOM 4371 N N . SER B 1 130 ? 11.266 34.188 2.395 1 96.44 130 SER B N 1
ATOM 4372 C CA . SER B 1 130 ? 11.625 35.188 1.403 1 96.44 130 SER B CA 1
ATOM 4373 C C . SER B 1 130 ? 11.609 34.625 -0.007 1 96.44 130 SER B C 1
ATOM 4375 O O . SER B 1 130 ? 12.094 33.5 -0.23 1 96.44 130 SER B O 1
ATOM 4377 N N . ALA B 1 131 ? 11.023 35.344 -0.908 1 94.69 131 ALA B N 1
ATOM 4378 C CA . ALA B 1 131 ? 11.023 34.969 -2.32 1 94.69 131 ALA B CA 1
ATOM 4379 C C . ALA B 1 131 ? 12.141 35.656 -3.076 1 94.69 131 ALA B C 1
ATOM 4381 O O . ALA B 1 131 ? 12.195 35.625 -4.309 1 94.69 131 ALA B O 1
ATOM 4382 N N . GLU B 1 132 ? 13.016 36.25 -2.334 1 93.44 132 GLU B N 1
ATOM 4383 C CA . GLU B 1 132 ? 14.062 37.062 -2.941 1 93.44 132 GLU B CA 1
ATOM 4384 C C . GLU B 1 132 ? 15.43 36.375 -2.811 1 93.44 132 GLU B C 1
ATOM 4386 O O . GLU B 1 132 ? 15.648 35.594 -1.901 1 93.44 132 GLU B O 1
ATOM 4391 N N . GLY B 1 133 ? 16.281 36.75 -3.771 1 93.69 133 GLY B N 1
ATOM 4392 C CA . GLY B 1 133 ? 17.672 36.344 -3.67 1 93.69 133 GLY B CA 1
ATOM 4393 C C . GLY B 1 133 ? 17.938 34.938 -4.199 1 93.69 133 GLY B C 1
ATOM 4394 O O . GLY B 1 133 ? 17.047 34.344 -4.789 1 93.69 133 GLY B O 1
ATOM 4395 N N . ASP B 1 134 ? 19.172 34.406 -3.908 1 95.5 134 ASP B N 1
ATOM 4396 C CA . ASP B 1 134 ? 19.641 33.125 -4.434 1 95.5 134 ASP B CA 1
ATOM 4397 C C . ASP B 1 134 ? 19.031 31.969 -3.662 1 95.5 134 ASP B C 1
ATOM 4399 O O . ASP B 1 134 ? 19.047 30.828 -4.141 1 95.5 134 ASP B O 1
ATOM 4403 N N . ASN B 1 135 ? 18.531 32.25 -2.51 1 97.56 135 ASN B N 1
ATOM 4404 C CA . ASN B 1 135 ? 17.922 31.172 -1.721 1 97.56 135 ASN B CA 1
ATOM 4405 C C . ASN B 1 135 ? 16.438 31.422 -1.515 1 97.56 135 ASN B C 1
ATOM 4407 O O . ASN B 1 135 ? 15.898 31.172 -0.432 1 97.56 135 ASN B O 1
ATOM 4411 N N . ALA B 1 136 ? 15.781 32 -2.547 1 97.75 136 ALA B N 1
ATOM 4412 C CA . ALA B 1 136 ? 14.344 32.25 -2.523 1 97.75 136 ALA B CA 1
ATOM 4413 C C . ALA B 1 136 ? 13.578 30.953 -2.295 1 97.75 136 ALA B C 1
ATOM 4415 O O . ALA B 1 136 ? 13.977 29.891 -2.785 1 97.75 136 ALA B O 1
ATOM 4416 N N . VAL B 1 137 ? 12.477 31.031 -1.597 1 98.06 137 VAL B N 1
ATOM 4417 C CA . VAL B 1 137 ? 11.648 29.859 -1.321 1 98.06 137 VAL B CA 1
ATOM 4418 C C . VAL B 1 137 ? 11.078 29.312 -2.627 1 98.06 137 VAL B C 1
ATOM 4420 O O . VAL B 1 137 ? 10.703 30.078 -3.518 1 98.06 137 VAL B O 1
ATOM 4423 N N . ARG B 1 138 ? 11.07 28.047 -2.766 1 98.19 138 ARG B N 1
ATOM 4424 C CA . ARG B 1 138 ? 10.383 27.359 -3.844 1 98.19 138 ARG B CA 1
ATOM 4425 C C . ARG B 1 138 ? 9.266 26.469 -3.295 1 98.19 138 ARG B C 1
ATOM 4427 O O . ARG B 1 138 ? 9.492 25.672 -2.377 1 98.19 138 ARG B O 1
ATOM 4434 N N . LEU B 1 139 ? 8.102 26.672 -3.863 1 98.19 139 LEU B N 1
ATOM 4435 C CA . LEU B 1 139 ? 6.977 25.828 -3.488 1 98.19 139 LEU B CA 1
ATOM 4436 C C . LEU B 1 139 ? 6.859 24.625 -4.426 1 98.19 139 LEU B C 1
ATOM 4438 O O . LEU B 1 139 ? 7.012 24.766 -5.645 1 98.19 139 LEU B O 1
ATOM 4442 N N . VAL B 1 140 ? 6.691 23.469 -3.836 1 98.12 140 VAL B N 1
ATOM 4443 C CA . VAL B 1 140 ? 6.52 22.266 -4.633 1 98.12 140 VAL B CA 1
ATOM 4444 C C . VAL B 1 140 ? 5.273 21.5 -4.172 1 98.12 140 VAL B C 1
ATOM 4446 O O . VAL B 1 140 ? 4.832 21.672 -3.029 1 98.12 140 VAL B O 1
ATOM 4449 N N . ASN B 1 141 ? 4.648 20.797 -5.039 1 97.81 141 ASN B N 1
ATOM 4450 C CA . ASN B 1 141 ? 3.482 19.953 -4.812 1 97.81 141 ASN B CA 1
ATOM 4451 C C . ASN B 1 141 ? 3.777 18.484 -5.145 1 97.81 141 ASN B C 1
ATOM 4453 O O . ASN B 1 141 ? 4.121 18.156 -6.281 1 97.81 141 ASN B O 1
ATOM 4457 N N . ASN B 1 142 ? 3.584 17.609 -4.148 1 97.88 142 ASN B N 1
ATOM 4458 C CA . ASN B 1 142 ? 3.941 16.219 -4.379 1 97.88 142 ASN B CA 1
ATOM 4459 C C . ASN B 1 142 ? 2.992 15.547 -5.371 1 97.88 142 ASN B C 1
ATOM 4461 O O . ASN B 1 142 ? 3.271 14.453 -5.867 1 97.88 142 ASN B O 1
ATOM 4465 N N . LEU B 1 143 ? 1.901 16.141 -5.754 1 96.31 143 LEU B N 1
ATOM 4466 C CA . LEU B 1 143 ? 1.06 15.641 -6.832 1 96.31 143 LEU B CA 1
ATOM 4467 C C . LEU B 1 143 ? 1.839 15.562 -8.141 1 96.31 143 LEU B C 1
ATOM 4469 O O . LEU B 1 143 ? 1.536 14.734 -9 1 96.31 143 LEU B O 1
ATOM 4473 N N . ASP B 1 144 ? 2.791 16.438 -8.273 1 96.31 144 ASP B N 1
ATOM 4474 C CA . ASP B 1 144 ? 3.568 16.484 -9.516 1 96.31 144 ASP B CA 1
ATOM 4475 C C . ASP B 1 144 ? 4.266 15.164 -9.789 1 96.31 144 ASP B C 1
ATOM 4477 O O . ASP B 1 144 ? 4.434 14.773 -10.945 1 96.31 144 ASP B O 1
ATOM 4481 N N . TRP B 1 145 ? 4.711 14.422 -8.719 1 97.44 145 TRP B N 1
ATOM 4482 C CA . TRP B 1 145 ? 5.418 13.164 -8.961 1 97.44 145 TRP B CA 1
ATOM 4483 C C . TRP B 1 145 ? 4.559 11.977 -8.562 1 97.44 145 TRP B C 1
ATOM 4485 O O . TRP B 1 145 ? 4.84 10.836 -8.953 1 97.44 145 TRP B O 1
ATOM 4495 N N . THR B 1 146 ? 3.49 12.148 -7.824 1 97 146 THR B N 1
ATOM 4496 C CA . THR B 1 146 ? 2.686 11.016 -7.391 1 97 146 THR B CA 1
ATOM 4497 C C . THR B 1 146 ? 1.543 10.758 -8.367 1 97 146 THR B C 1
ATOM 4499 O O . THR B 1 146 ? 1.154 9.609 -8.594 1 97 146 THR B O 1
ATOM 4502 N N . ALA B 1 147 ? 0.98 11.828 -8.93 1 94.75 147 ALA B N 1
ATOM 4503 C CA . ALA B 1 147 ? -0.189 11.695 -9.797 1 94.75 147 ALA B CA 1
ATOM 4504 C C . ALA B 1 147 ? 0.104 10.781 -10.984 1 94.75 147 ALA B C 1
ATOM 4506 O O . ALA B 1 147 ? -0.717 9.93 -11.336 1 94.75 147 ALA B O 1
ATOM 4507 N N . PRO B 1 148 ? 1.236 10.938 -11.641 1 95.81 148 PRO B N 1
ATOM 4508 C CA . PRO B 1 148 ? 1.513 10.07 -12.789 1 95.81 148 PRO B CA 1
ATOM 4509 C C . PRO B 1 148 ? 1.983 8.68 -12.375 1 95.81 148 PRO B C 1
ATOM 4511 O O . PRO B 1 148 ? 2.162 7.805 -13.227 1 95.81 148 PRO B O 1
ATOM 4514 N N . LEU B 1 149 ? 2.225 8.445 -11.141 1 97.38 149 LEU B N 1
ATOM 4515 C CA . LEU B 1 149 ? 2.727 7.172 -10.633 1 97.38 149 LEU B CA 1
ATOM 4516 C C . LEU B 1 149 ? 1.622 6.117 -10.625 1 97.38 149 LEU B C 1
ATOM 4518 O O . LEU B 1 149 ? 0.595 6.297 -9.969 1 97.38 149 LEU B O 1
ATOM 4522 N N . SER B 1 150 ? 1.806 4.977 -11.359 1 97.19 150 SER B N 1
ATOM 4523 C CA . SER B 1 150 ? 0.82 3.9 -11.367 1 97.19 150 SER B CA 1
ATOM 4524 C C . SER B 1 150 ? 0.862 3.1 -10.07 1 97.19 150 SER B C 1
ATOM 4526 O O . SER B 1 150 ? 1.867 3.117 -9.359 1 97.19 150 SER B O 1
ATOM 4528 N N . ALA B 1 151 ? -0.213 2.428 -9.773 1 97.5 151 ALA B N 1
ATOM 4529 C CA . ALA B 1 151 ? -0.251 1.549 -8.602 1 97.5 151 ALA B CA 1
ATOM 4530 C C . ALA B 1 151 ? 0.852 0.496 -8.672 1 97.5 151 ALA B C 1
ATOM 4532 O O . ALA B 1 151 ? 1.545 0.246 -7.688 1 97.5 151 ALA B O 1
ATOM 4533 N N . ILE B 1 152 ? 1.081 -0.105 -9.852 1 96.25 152 ILE B N 1
ATOM 4534 C CA . ILE B 1 152 ? 2.068 -1.162 -10.047 1 96.25 152 ILE B CA 1
ATOM 4535 C C . ILE B 1 152 ? 3.471 -0.608 -9.805 1 96.25 152 ILE B C 1
ATOM 4537 O O . ILE B 1 152 ? 4.266 -1.206 -9.078 1 96.25 152 ILE B O 1
ATOM 4541 N N . ASP B 1 153 ? 3.777 0.549 -10.375 1 96.62 153 ASP B N 1
ATOM 4542 C CA . ASP B 1 153 ? 5.102 1.139 -10.195 1 96.62 153 ASP B CA 1
ATOM 4543 C C . ASP B 1 153 ? 5.328 1.555 -8.75 1 96.62 153 ASP B C 1
ATOM 4545 O O . ASP B 1 153 ? 6.438 1.424 -8.227 1 96.62 153 ASP B O 1
ATOM 4549 N N . PHE B 1 154 ? 4.309 2.104 -8.18 1 97.88 154 PHE B N 1
ATOM 4550 C CA . PHE B 1 154 ? 4.383 2.451 -6.77 1 97.88 154 PHE B CA 1
ATOM 4551 C C . PHE B 1 154 ? 4.789 1.242 -5.934 1 97.88 154 PHE B C 1
ATOM 4553 O O . PHE B 1 154 ? 5.68 1.336 -5.09 1 97.88 154 PHE B O 1
ATOM 4560 N N . LEU B 1 155 ? 4.168 0.12 -6.152 1 97.25 155 LEU B N 1
ATOM 4561 C CA . LEU B 1 155 ? 4.434 -1.093 -5.387 1 97.25 155 LEU B CA 1
ATOM 4562 C C . LEU B 1 155 ? 5.793 -1.681 -5.746 1 97.25 155 LEU B C 1
ATOM 4564 O O . LEU B 1 155 ? 6.586 -2.01 -4.863 1 97.25 155 LEU B O 1
ATOM 4568 N N . ARG B 1 156 ? 6.195 -1.747 -7.008 1 95.12 156 ARG B N 1
ATOM 4569 C CA . ARG B 1 156 ? 7.375 -2.465 -7.488 1 95.12 156 ARG B CA 1
ATOM 4570 C C . ARG B 1 156 ? 8.641 -1.641 -7.277 1 95.12 156 ARG B C 1
ATOM 4572 O O . ARG B 1 156 ? 9.711 -2.193 -7.027 1 95.12 156 ARG B O 1
ATOM 4579 N N . GLU B 1 157 ? 8.508 -0.311 -7.406 1 95.19 157 GLU B N 1
ATOM 4580 C CA . GLU B 1 157 ? 9.711 0.515 -7.434 1 95.19 157 GLU B CA 1
ATOM 4581 C C . GLU B 1 157 ? 9.945 1.185 -6.082 1 95.19 157 GLU B C 1
ATOM 4583 O O . GLU B 1 157 ? 11.086 1.51 -5.738 1 95.19 157 GLU B O 1
ATOM 4588 N N . ILE B 1 158 ? 8.914 1.429 -5.336 1 97.44 158 ILE B N 1
ATOM 4589 C CA . ILE B 1 158 ? 9.055 2.129 -4.062 1 97.44 158 ILE B CA 1
ATOM 4590 C C . ILE B 1 158 ? 8.727 1.179 -2.914 1 97.44 158 ILE B C 1
ATOM 4592 O O . ILE B 1 158 ? 9.523 1.031 -1.979 1 97.44 158 ILE B O 1
ATOM 4596 N N . GLY B 1 159 ? 7.559 0.474 -3.033 1 96.88 159 GLY B N 1
ATOM 4597 C CA . GLY B 1 159 ? 7.07 -0.379 -1.959 1 96.88 159 GLY B CA 1
ATOM 4598 C C . GLY B 1 159 ? 8.062 -1.455 -1.558 1 96.88 159 GLY B C 1
ATOM 4599 O O . GLY B 1 159 ? 8.117 -1.855 -0.393 1 96.88 159 GLY B O 1
ATOM 4600 N N . LYS B 1 160 ? 8.883 -1.972 -2.51 1 94.62 160 LYS B N 1
ATOM 4601 C CA . LYS B 1 160 ? 9.805 -3.078 -2.268 1 94.62 160 LYS B CA 1
ATOM 4602 C C . LYS B 1 160 ? 10.875 -2.691 -1.25 1 94.62 160 LYS B C 1
ATOM 4604 O O . LYS B 1 160 ? 11.508 -3.561 -0.645 1 94.62 160 LYS B O 1
ATOM 4609 N N . HIS B 1 161 ? 11.07 -1.413 -1.041 1 96.06 161 HIS B N 1
ATOM 4610 C CA . HIS B 1 161 ? 12.133 -0.941 -0.16 1 96.06 161 HIS B CA 1
ATOM 4611 C C . HIS B 1 161 ? 11.633 -0.784 1.271 1 96.06 161 HIS B C 1
ATOM 4613 O O . HIS B 1 161 ? 12.406 -0.456 2.174 1 96.06 161 HIS B O 1
ATOM 4619 N N . PHE B 1 162 ? 10.414 -0.949 1.542 1 96.5 162 PHE B N 1
ATOM 4620 C CA . PHE B 1 162 ? 9.812 -0.807 2.865 1 96.5 162 PHE B CA 1
ATOM 4621 C C . PHE B 1 162 ? 9.469 -2.17 3.449 1 96.5 162 PHE B C 1
ATOM 4623 O O . PHE B 1 162 ? 8.852 -3.002 2.777 1 96.5 162 PHE B O 1
ATOM 4630 N N . ARG B 1 163 ? 9.844 -2.406 4.664 1 94.31 163 ARG B N 1
ATOM 4631 C CA . ARG B 1 163 ? 9.523 -3.623 5.402 1 94.31 163 ARG B CA 1
ATOM 4632 C C . ARG B 1 163 ? 8.344 -3.398 6.34 1 94.31 163 ARG B C 1
ATOM 4634 O O . ARG B 1 163 ? 8.375 -2.504 7.188 1 94.31 163 ARG B O 1
ATOM 4641 N N . VAL B 1 164 ? 7.371 -4.262 6.254 1 95.44 164 VAL B N 1
ATOM 4642 C CA . VAL B 1 164 ? 6.121 -4.098 6.992 1 95.44 164 VAL B CA 1
ATOM 4643 C C . VAL B 1 164 ? 6.406 -4.078 8.492 1 95.44 164 VAL B C 1
ATOM 4645 O O . VAL B 1 164 ? 5.852 -3.256 9.227 1 95.44 164 VAL B O 1
ATOM 4648 N N . GLY B 1 165 ? 7.293 -4.965 8.961 1 93.19 165 GLY B N 1
ATOM 4649 C CA . GLY B 1 165 ? 7.637 -4.992 10.375 1 93.19 165 GLY B CA 1
ATOM 4650 C C . GLY B 1 165 ? 8.125 -3.654 10.898 1 93.19 165 GLY B C 1
ATOM 4651 O O . GLY B 1 165 ? 7.723 -3.217 11.977 1 93.19 165 GLY B O 1
ATOM 4652 N N . ALA B 1 166 ? 8.984 -3.025 10.195 1 92.94 166 ALA B N 1
ATOM 4653 C CA . ALA B 1 166 ? 9.523 -1.721 10.57 1 92.94 166 ALA B CA 1
ATOM 4654 C C . ALA B 1 166 ? 8.445 -0.646 10.523 1 92.94 166 ALA B C 1
ATOM 4656 O O . ALA B 1 166 ? 8.406 0.247 11.367 1 92.94 166 ALA B O 1
ATOM 4657 N N . MET B 1 167 ? 7.582 -0.731 9.562 1 94.44 167 MET B N 1
ATOM 4658 C CA . MET B 1 167 ? 6.504 0.242 9.398 1 94.44 167 MET B CA 1
ATOM 4659 C C . MET B 1 167 ? 5.531 0.184 10.57 1 94.44 167 MET B C 1
ATOM 4661 O O . MET B 1 167 ? 5.012 1.215 11 1 94.44 167 MET B O 1
ATOM 4665 N N . LEU B 1 168 ? 5.293 -1.008 11.07 1 93.19 168 LEU B N 1
ATOM 4666 C CA . LEU B 1 168 ? 4.336 -1.228 12.148 1 93.19 168 LEU B CA 1
ATOM 4667 C C . LEU B 1 168 ? 4.855 -0.653 13.461 1 93.19 168 LEU B C 1
ATOM 4669 O O . LEU B 1 168 ? 4.074 -0.36 14.367 1 93.19 168 LEU B O 1
ATOM 4673 N N . LYS B 1 169 ? 6.113 -0.516 13.578 1 89 169 LYS B N 1
ATOM 4674 C CA . LYS B 1 169 ? 6.73 -0.101 14.836 1 89 169 LYS B CA 1
ATOM 4675 C C . LYS B 1 169 ? 6.625 1.408 15.031 1 89 169 LYS B C 1
ATOM 4677 O O . LYS B 1 169 ? 6.863 1.918 16.125 1 89 169 LYS B O 1
ATOM 4682 N N . LYS B 1 170 ? 6.258 2.123 14.031 1 87.62 170 LYS B N 1
ATOM 4683 C CA . LYS B 1 170 ? 6.094 3.568 14.164 1 87.62 170 LYS B CA 1
ATOM 4684 C C . LYS B 1 170 ? 4.984 3.902 15.164 1 87.62 170 LYS B C 1
ATOM 4686 O O . LYS B 1 170 ? 3.945 3.242 15.18 1 87.62 170 LYS B O 1
ATOM 4691 N N . ASP B 1 171 ? 5.141 4.902 15.898 1 81.5 171 ASP B N 1
ATOM 4692 C CA . ASP B 1 171 ? 4.316 5.176 17.062 1 81.5 171 ASP B CA 1
ATOM 4693 C C . ASP B 1 171 ? 2.848 5.328 16.688 1 81.5 171 ASP B C 1
ATOM 4695 O O . ASP B 1 171 ? 1.979 4.66 17.25 1 81.5 171 ASP B O 1
ATOM 4699 N N . ALA B 1 172 ? 2.582 6.195 15.797 1 78.81 172 ALA B N 1
ATOM 4700 C CA . ALA B 1 172 ? 1.194 6.445 15.414 1 78.81 172 ALA B CA 1
ATOM 4701 C C . ALA B 1 172 ? 0.541 5.184 14.859 1 78.81 172 ALA B C 1
ATOM 4703 O O . ALA B 1 172 ? -0.63 4.91 15.141 1 78.81 172 ALA B O 1
ATOM 4704 N N . VAL B 1 173 ? 1.258 4.367 14.117 1 86.56 173 VAL B N 1
ATOM 4705 C CA . VAL B 1 173 ? 0.747 3.145 13.508 1 86.56 173 VAL B CA 1
ATOM 4706 C C . VAL B 1 173 ? 0.517 2.088 14.586 1 86.56 173 VAL B C 1
ATOM 4708 O O . VAL B 1 173 ? -0.545 1.463 14.633 1 86.56 173 VAL B O 1
ATOM 4711 N N . ALA B 1 174 ? 1.479 1.931 15.445 1 86.88 174 ALA B N 1
ATOM 4712 C CA . ALA B 1 174 ? 1.383 0.944 16.516 1 86.88 174 ALA B CA 1
ATOM 4713 C C . ALA B 1 174 ? 0.2 1.244 17.438 1 86.88 174 ALA B C 1
ATOM 4715 O O . ALA B 1 174 ? -0.536 0.335 17.828 1 86.88 174 ALA B O 1
ATOM 4716 N N . ALA B 1 175 ? 0.012 2.502 17.734 1 84.62 175 ALA B N 1
ATOM 4717 C CA . ALA B 1 175 ? -1.09 2.916 18.594 1 84.62 175 ALA B CA 1
ATOM 4718 C C . ALA B 1 175 ? -2.438 2.588 17.953 1 84.62 175 ALA B C 1
ATOM 4720 O O . ALA B 1 175 ? -3.338 2.074 18.625 1 84.62 175 ALA B O 1
ATOM 4721 N N . ARG B 1 176 ? -2.559 2.764 16.734 1 86.38 176 ARG B N 1
ATOM 4722 C CA . ARG B 1 176 ? -3.809 2.535 16.016 1 86.38 176 ARG B CA 1
ATOM 4723 C C . ARG B 1 176 ? -4.062 1.045 15.82 1 86.38 176 ARG B C 1
ATOM 4725 O O . ARG B 1 176 ? -5.203 0.586 15.906 1 86.38 176 ARG B O 1
ATOM 4732 N N . LEU B 1 177 ? -3.027 0.372 15.492 1 87.12 177 LEU B N 1
ATOM 4733 C CA . LEU B 1 177 ? -3.152 -1.066 15.281 1 87.12 177 LEU B CA 1
ATOM 4734 C C . LEU B 1 177 ? -3.736 -1.745 16.516 1 87.12 177 LEU B C 1
ATOM 4736 O O . LEU B 1 177 ? -4.5 -2.705 16.406 1 87.12 177 LEU B O 1
ATOM 4740 N N . ASN B 1 178 ? -3.457 -1.227 17.641 1 83.81 178 ASN B N 1
ATOM 4741 C CA . ASN B 1 178 ? -3.9 -1.799 18.906 1 83.81 178 ASN B CA 1
ATOM 4742 C C . ASN B 1 178 ? -5.227 -1.193 19.359 1 83.81 178 ASN B C 1
ATOM 4744 O O . ASN B 1 178 ? -5.758 -1.571 20.406 1 83.81 178 ASN B O 1
ATOM 4748 N N . SER B 1 179 ? -5.691 -0.253 18.641 1 85 179 SER B N 1
ATOM 4749 C CA . SER B 1 179 ? -6.973 0.361 18.969 1 85 179 SER B CA 1
ATOM 4750 C C . SER B 1 179 ? -8.133 -0.441 18.375 1 85 179 SER B C 1
ATOM 4752 O O . SER B 1 179 ? -7.926 -1.331 17.547 1 85 179 SER B O 1
ATOM 4754 N N . ASP B 1 180 ? -9.383 -0.12 18.766 1 82.06 180 ASP B N 1
ATOM 4755 C CA . ASP B 1 180 ? -10.57 -0.824 18.312 1 82.06 180 ASP B CA 1
ATOM 4756 C C . ASP B 1 180 ? -10.836 -0.545 16.828 1 82.06 180 ASP B C 1
ATOM 4758 O O . ASP B 1 180 ? -11.32 -1.417 16.109 1 82.06 180 ASP B O 1
ATOM 4762 N N . GLU B 1 181 ? -10.516 0.624 16.469 1 83.56 181 GLU B N 1
ATOM 4763 C CA . GLU B 1 181 ? -10.82 1.019 15.094 1 83.56 181 GLU B CA 1
ATOM 4764 C C . GLU B 1 181 ? -9.789 0.461 14.117 1 83.56 181 GLU B C 1
ATOM 4766 O O . GLU B 1 181 ? -10.094 0.259 12.938 1 83.56 181 GLU B O 1
ATOM 4771 N N . GLY B 1 182 ? -8.578 0.258 14.602 1 89.75 182 GLY B N 1
ATOM 4772 C CA . GLY B 1 182 ? -7.504 -0.229 13.75 1 89.75 182 GLY B CA 1
ATOM 4773 C C . GLY B 1 182 ? -6.992 0.815 12.773 1 89.75 182 GLY B C 1
ATOM 4774 O O . GLY B 1 182 ? -7.215 2.012 12.969 1 89.75 182 GLY B O 1
ATOM 4775 N N . ILE B 1 183 ? -6.25 0.49 11.812 1 93.38 183 ILE B N 1
ATOM 4776 C CA . ILE B 1 183 ? -5.668 1.374 10.812 1 93.38 183 ILE B CA 1
ATOM 4777 C C . ILE B 1 183 ? -5.926 0.813 9.414 1 93.38 183 ILE B C 1
ATOM 4779 O O . ILE B 1 183 ? -5.816 -0.395 9.195 1 93.38 183 ILE B O 1
ATOM 4783 N N . SER B 1 184 ? -6.363 1.634 8.547 1 94.44 184 SER B N 1
ATOM 4784 C CA . SER B 1 184 ? -6.602 1.203 7.176 1 94.44 184 SER B CA 1
ATOM 4785 C C . SER B 1 184 ? -5.301 1.09 6.391 1 94.44 184 SER B C 1
ATOM 4787 O O . SER B 1 184 ? -4.297 1.71 6.754 1 94.44 184 SER B O 1
ATOM 4789 N N . TYR B 1 185 ? -5.32 0.316 5.348 1 96.56 185 TYR B N 1
ATOM 4790 C CA . TYR B 1 185 ? -4.176 0.199 4.449 1 96.56 185 TYR B CA 1
ATOM 4791 C C . TYR B 1 185 ? -3.803 1.556 3.863 1 96.56 185 TYR B C 1
ATOM 4793 O O . TYR B 1 185 ? -2.619 1.859 3.691 1 96.56 185 TYR B O 1
ATOM 4801 N N . THR B 1 186 ? -4.758 2.361 3.533 1 95.81 186 THR B N 1
ATOM 4802 C CA . THR B 1 186 ? -4.527 3.699 3.002 1 95.81 186 THR B CA 1
ATOM 4803 C C . THR B 1 186 ? -3.713 4.539 3.98 1 95.81 186 THR B C 1
ATOM 4805 O O . THR B 1 186 ? -2.676 5.098 3.615 1 95.81 186 THR B O 1
ATOM 4808 N N . GLU B 1 187 ? -4.133 4.605 5.227 1 93.56 187 GLU B N 1
ATOM 4809 C CA . GLU B 1 187 ? -3.418 5.363 6.25 1 93.56 187 GLU B CA 1
ATOM 4810 C C . GLU B 1 187 ? -2.018 4.801 6.477 1 93.56 187 GLU B C 1
ATOM 4812 O O . GLU B 1 187 ? -1.06 5.555 6.652 1 93.56 187 GLU B O 1
ATOM 4817 N N . PHE B 1 188 ? -1.98 3.479 6.508 1 95.06 188 PHE B N 1
ATOM 4818 C CA . PHE B 1 188 ? -0.727 2.764 6.719 1 95.06 188 PHE B CA 1
ATOM 4819 C C . PHE B 1 188 ? 0.295 3.137 5.652 1 95.06 188 PHE B C 1
ATOM 4821 O O . PHE B 1 188 ? 1.499 3.156 5.914 1 95.06 188 PHE B O 1
ATOM 4828 N N . SER B 1 189 ? -0.128 3.471 4.473 1 96.62 189 SER B N 1
ATOM 4829 C CA . SER B 1 189 ? 0.729 3.725 3.318 1 96.62 189 SER B CA 1
ATOM 4830 C C . SER B 1 189 ? 1.243 5.16 3.316 1 96.62 189 SER B C 1
ATOM 4832 O O . SER B 1 189 ? 2.141 5.504 2.543 1 96.62 189 SER B O 1
ATOM 4834 N N . TYR B 1 190 ? 0.727 6.004 4.164 1 94.62 190 TYR B N 1
ATOM 4835 C CA . TYR B 1 190 ? 1.097 7.41 4.223 1 94.62 190 TYR B CA 1
ATOM 4836 C C . TYR B 1 190 ? 2.604 7.574 4.379 1 94.62 190 TYR B C 1
ATOM 4838 O O . TYR B 1 190 ? 3.213 8.43 3.73 1 94.62 190 TYR B O 1
ATOM 4846 N N . GLN B 1 191 ? 3.215 6.828 5.219 1 95.06 191 GLN B N 1
ATOM 4847 C CA . GLN B 1 191 ? 4.641 6.938 5.504 1 95.06 191 GLN B CA 1
ATOM 4848 C C . GLN B 1 191 ? 5.473 6.707 4.246 1 95.06 191 GLN B C 1
ATOM 4850 O O . GLN B 1 191 ? 6.543 7.297 4.086 1 95.06 191 GLN B O 1
ATOM 4855 N N . ILE B 1 192 ? 5.008 5.836 3.354 1 97.19 192 ILE B N 1
ATOM 4856 C CA . ILE B 1 192 ? 5.719 5.551 2.113 1 97.19 192 ILE B CA 1
ATOM 4857 C C . ILE B 1 192 ? 5.648 6.762 1.187 1 97.19 192 ILE B C 1
ATOM 4859 O O . ILE B 1 192 ? 6.652 7.145 0.58 1 97.19 192 ILE B O 1
ATOM 4863 N N . LEU B 1 193 ? 4.438 7.379 1.114 1 97.06 193 LEU B N 1
ATOM 4864 C CA . LEU B 1 193 ? 4.27 8.57 0.284 1 97.06 193 LEU B CA 1
ATOM 4865 C C . LEU B 1 193 ? 5.156 9.703 0.776 1 97.06 193 LEU B C 1
ATOM 4867 O O . LEU B 1 193 ? 5.762 10.422 -0.028 1 97.06 193 LEU B O 1
ATOM 4871 N N . GLN B 1 194 ? 5.152 9.883 2.061 1 96.19 194 GLN B N 1
ATOM 4872 C CA . GLN B 1 194 ? 6.012 10.93 2.617 1 96.19 194 GLN B CA 1
ATOM 4873 C C . GLN B 1 194 ? 7.48 10.633 2.336 1 96.19 194 GLN B C 1
ATOM 4875 O O . GLN B 1 194 ? 8.258 11.547 2.033 1 96.19 194 GLN B O 1
ATOM 4880 N N . GLY B 1 195 ? 7.938 9.344 2.471 1 97.69 195 GLY B N 1
ATOM 4881 C CA . GLY B 1 195 ? 9.289 8.977 2.092 1 97.69 195 GLY B CA 1
ATOM 4882 C C . GLY B 1 195 ? 9.602 9.25 0.633 1 97.69 195 GLY B C 1
ATOM 4883 O O . GLY B 1 195 ? 10.695 9.703 0.302 1 97.69 195 GLY B O 1
ATOM 4884 N N . LEU B 1 196 ? 8.656 8.961 -0.238 1 98.31 196 LEU B N 1
ATOM 4885 C CA . LEU B 1 196 ? 8.797 9.234 -1.665 1 98.31 196 LEU B CA 1
ATOM 4886 C C . LEU B 1 196 ? 9.031 10.719 -1.917 1 98.31 196 LEU B C 1
ATOM 4888 O O . LEU B 1 196 ? 9.805 11.086 -2.803 1 98.31 196 LEU B O 1
ATOM 4892 N N . ASP B 1 197 ? 8.344 11.617 -1.165 1 98.44 197 ASP B N 1
ATOM 4893 C CA . ASP B 1 197 ? 8.547 13.055 -1.28 1 98.44 197 ASP B CA 1
ATOM 4894 C C . ASP B 1 197 ? 10.016 13.422 -1.084 1 98.44 197 ASP B C 1
ATOM 4896 O O . ASP B 1 197 ? 10.578 14.188 -1.869 1 98.44 197 ASP B O 1
ATOM 4900 N N . TYR B 1 198 ? 10.578 12.883 0.015 1 98.75 198 TYR B N 1
ATOM 4901 C CA . TYR B 1 198 ? 11.977 13.18 0.298 1 98.75 198 TYR B CA 1
ATOM 4902 C C . TYR B 1 198 ? 12.875 12.688 -0.83 1 98.75 198 TYR B C 1
ATOM 4904 O O . TYR B 1 198 ? 13.766 13.414 -1.282 1 98.75 198 TYR B O 1
ATOM 4912 N N . LEU B 1 199 ? 12.656 11.461 -1.32 1 98.75 199 LEU B N 1
ATOM 4913 C CA . LEU B 1 199 ? 13.453 10.891 -2.4 1 98.75 199 LEU B CA 1
ATOM 4914 C C . LEU B 1 199 ? 13.391 11.766 -3.646 1 98.75 199 LEU B C 1
ATOM 4916 O O . LEU B 1 199 ? 14.422 12.055 -4.262 1 98.75 199 LEU B O 1
ATOM 4920 N N . GLU B 1 200 ? 12.195 12.195 -4.047 1 98.62 200 GLU B N 1
ATOM 4921 C CA . GLU B 1 200 ? 12.023 12.992 -5.254 1 98.62 200 GLU B CA 1
ATOM 4922 C C . GLU B 1 200 ? 12.703 14.359 -5.113 1 98.62 200 GLU B C 1
ATOM 4924 O O . GLU B 1 200 ? 13.305 14.859 -6.062 1 98.62 200 GLU B O 1
ATOM 4929 N N . LEU B 1 201 ? 12.562 14.984 -3.914 1 98.81 201 LEU B N 1
ATOM 4930 C CA . LEU B 1 201 ? 13.211 16.266 -3.68 1 98.81 201 LEU B CA 1
ATOM 4931 C C . LEU B 1 201 ? 14.727 16.125 -3.664 1 98.81 201 LEU B C 1
ATOM 4933 O O . LEU B 1 201 ? 15.453 17.016 -4.09 1 98.81 201 LEU B O 1
ATOM 4937 N N . TYR B 1 202 ? 15.211 15.008 -3.137 1 98.81 202 TYR B N 1
ATOM 4938 C CA . TYR B 1 202 ? 16.641 14.688 -3.205 1 98.81 202 TYR B CA 1
ATOM 4939 C C . TYR B 1 202 ? 17.094 14.57 -4.652 1 98.81 202 TYR B C 1
ATOM 4941 O O . TYR B 1 202 ? 18.125 15.156 -5.027 1 98.81 202 TYR B O 1
ATOM 4949 N N . ARG B 1 203 ? 16.375 13.852 -5.492 1 98.38 203 ARG B N 1
ATOM 4950 C CA . ARG B 1 203 ? 16.719 13.594 -6.883 1 98.38 203 ARG B CA 1
ATOM 4951 C C . ARG B 1 203 ? 16.656 14.867 -7.715 1 98.38 203 ARG B C 1
ATOM 4953 O O . ARG B 1 203 ? 17.562 15.148 -8.5 1 98.38 203 ARG B O 1
ATOM 4960 N N . GLN B 1 204 ? 15.617 15.656 -7.531 1 98.19 204 GLN B N 1
ATOM 4961 C CA . GLN B 1 204 ? 15.328 16.766 -8.43 1 98.19 204 GLN B CA 1
ATOM 4962 C C . GLN B 1 204 ? 16.031 18.047 -7.988 1 98.19 204 GLN B C 1
ATOM 4964 O O . GLN B 1 204 ? 16.406 18.875 -8.812 1 98.19 204 GLN B O 1
ATOM 4969 N N . HIS B 1 205 ? 16.234 18.188 -6.648 1 98.06 205 HIS B N 1
ATOM 4970 C CA . HIS B 1 205 ? 16.672 19.5 -6.16 1 98.06 205 HIS B CA 1
ATOM 4971 C C . HIS B 1 205 ? 17.875 19.359 -5.23 1 98.06 205 HIS B C 1
ATOM 4973 O O . HIS B 1 205 ? 18.359 20.359 -4.688 1 98.06 205 HIS B O 1
ATOM 4979 N N . GLY B 1 206 ? 18.297 18.078 -4.992 1 98.31 206 GLY B N 1
ATOM 4980 C CA . GLY B 1 206 ? 19.438 17.875 -4.117 1 98.31 206 GLY B CA 1
ATOM 4981 C C . GLY B 1 206 ? 19.141 18.172 -2.658 1 98.31 206 GLY B C 1
ATOM 4982 O O . GLY B 1 206 ? 20.016 18.594 -1.906 1 98.31 206 GLY B O 1
ATOM 4983 N N . CYS B 1 207 ? 17.906 18.031 -2.248 1 98.75 207 CYS B N 1
ATOM 4984 C CA . CYS B 1 207 ? 17.516 18.266 -0.86 1 98.75 207 CYS B CA 1
ATOM 4985 C C . CYS B 1 207 ? 18.172 17.25 0.062 1 98.75 207 CYS B C 1
ATOM 4987 O O . CYS B 1 207 ? 18.062 16.031 -0.16 1 98.75 207 CYS B O 1
ATOM 4989 N N . VAL B 1 208 ? 18.797 17.719 1.115 1 98.88 208 VAL B N 1
ATOM 4990 C CA . VAL B 1 208 ? 19.531 16.797 1.962 1 98.88 208 VAL B CA 1
ATOM 4991 C C . VAL B 1 208 ? 19.094 16.953 3.416 1 98.88 208 VAL B C 1
ATOM 4993 O O . VAL B 1 208 ? 19.688 16.359 4.32 1 98.88 208 VAL B O 1
ATOM 4996 N N . LEU B 1 209 ? 18.047 17.797 3.705 1 98.94 209 LEU B N 1
ATOM 4997 C CA . LEU B 1 209 ? 17.531 17.984 5.055 1 98.94 209 LEU B CA 1
ATOM 4998 C C . LEU B 1 209 ? 16.031 18.172 5.043 1 98.94 209 LEU B C 1
ATOM 5000 O O . LEU B 1 209 ? 15.5 18.953 4.238 1 98.94 209 LEU B O 1
ATOM 5004 N N . GLN B 1 210 ? 15.352 17.375 5.836 1 98.88 210 GLN B N 1
ATOM 5005 C CA . GLN B 1 210 ? 13.93 17.578 6.105 1 98.88 210 GLN B CA 1
ATOM 5006 C C . GLN B 1 210 ? 13.695 17.969 7.562 1 98.88 210 GLN B C 1
ATOM 5008 O O . GLN B 1 210 ? 14.297 17.391 8.469 1 98.88 210 GLN B O 1
ATOM 5013 N N . THR B 1 211 ? 12.898 19 7.77 1 98.62 211 THR B N 1
ATOM 5014 C CA . THR B 1 211 ? 12.453 19.359 9.117 1 98.62 211 THR B CA 1
ATOM 5015 C C . THR B 1 211 ? 10.984 19.016 9.305 1 98.62 211 THR B C 1
ATOM 5017 O O . THR B 1 211 ? 10.227 18.922 8.336 1 98.62 211 THR B O 1
ATOM 5020 N N . GLY B 1 212 ? 10.562 18.703 10.484 1 97.56 212 GLY B N 1
ATOM 5021 C CA . GLY B 1 212 ? 9.188 18.406 10.852 1 97.56 212 GLY B CA 1
ATOM 5022 C C . GLY B 1 212 ? 9 18.219 12.344 1 97.56 212 GLY B C 1
ATOM 5023 O O . GLY B 1 212 ? 9.961 18.328 13.117 1 97.56 212 GLY B O 1
ATOM 5024 N N . GLY B 1 213 ? 7.793 18.031 12.727 1 95.69 213 GLY B N 1
ATOM 5025 C CA . GLY B 1 213 ? 7.512 17.766 14.125 1 95.69 213 GLY B CA 1
ATOM 5026 C C . GLY B 1 213 ? 8.047 16.422 14.586 1 95.69 213 GLY B C 1
ATOM 5027 O O . GLY B 1 213 ? 8.086 15.461 13.812 1 95.69 213 GLY B O 1
ATOM 5028 N N . SER B 1 214 ? 8.375 16.375 15.852 1 94.38 214 SER B N 1
ATOM 5029 C CA . SER B 1 214 ? 8.961 15.148 16.391 1 94.38 214 SER B CA 1
ATOM 5030 C C . SER B 1 214 ? 7.961 13.992 16.375 1 94.38 214 SER B C 1
ATOM 5032 O O . SER B 1 214 ? 8.352 12.828 16.375 1 94.38 214 SER B O 1
ATOM 5034 N N . ASP B 1 215 ? 6.688 14.297 16.391 1 89.44 215 ASP B N 1
ATOM 5035 C CA . ASP B 1 215 ? 5.656 13.266 16.297 1 89.44 215 ASP B CA 1
ATOM 5036 C C . ASP B 1 215 ? 5.688 12.57 14.938 1 89.44 215 ASP B C 1
ATOM 5038 O O . ASP B 1 215 ? 5.125 11.484 14.773 1 89.44 215 ASP B O 1
ATOM 5042 N N . GLN B 1 216 ? 6.348 13.164 13.992 1 92.81 216 GLN B N 1
ATOM 5043 C CA . GLN B 1 216 ? 6.449 12.617 12.641 1 92.81 216 GLN B CA 1
ATOM 5044 C C . GLN B 1 216 ? 7.801 11.945 12.422 1 92.81 216 GLN B C 1
ATOM 5046 O O . GLN B 1 216 ? 8.195 11.688 11.281 1 92.81 216 GLN B O 1
ATOM 5051 N N . TRP B 1 217 ? 8.555 11.711 13.477 1 94.69 217 TRP B N 1
ATOM 5052 C CA . TRP B 1 217 ? 9.938 11.258 13.367 1 94.69 217 TRP B CA 1
ATOM 5053 C C . TRP B 1 217 ? 10.039 9.984 12.539 1 94.69 217 TRP B C 1
ATOM 5055 O O . TRP B 1 217 ? 10.914 9.859 11.68 1 94.69 217 TRP B O 1
ATOM 5065 N N . GLY B 1 218 ? 9.133 9.023 12.773 1 92.62 218 GLY B N 1
ATOM 5066 C CA . GLY B 1 218 ? 9.117 7.797 11.992 1 92.62 218 GLY B CA 1
ATOM 5067 C C . GLY B 1 218 ? 8.992 8.047 10.5 1 92.62 218 GLY B C 1
ATOM 5068 O O . GLY B 1 218 ? 9.688 7.418 9.695 1 92.62 218 GLY B O 1
ATOM 5069 N N . ASN B 1 219 ? 8.125 8.953 10.102 1 93.69 219 ASN B N 1
ATOM 5070 C CA . ASN B 1 219 ? 7.93 9.297 8.695 1 93.69 219 ASN B CA 1
ATOM 5071 C C . ASN B 1 219 ? 9.148 10.008 8.117 1 93.69 219 ASN B C 1
ATOM 5073 O O . ASN B 1 219 ? 9.523 9.766 6.965 1 93.69 219 ASN B O 1
ATOM 5077 N N . LEU B 1 220 ? 9.727 10.906 8.93 1 96.69 220 LEU B N 1
ATOM 5078 C CA . LEU B 1 220 ? 10.914 11.625 8.5 1 96.69 220 LEU B CA 1
ATOM 5079 C C . LEU B 1 220 ? 12.062 10.664 8.195 1 96.69 220 LEU B C 1
ATOM 5081 O O . LEU B 1 220 ? 12.711 10.773 7.156 1 96.69 220 LEU B O 1
ATOM 5085 N N . THR B 1 221 ? 12.25 9.695 9.031 1 96.19 221 THR B N 1
ATOM 5086 C CA . THR B 1 221 ? 13.375 8.781 8.883 1 96.19 221 THR B CA 1
ATOM 5087 C C . THR B 1 221 ? 13.094 7.75 7.789 1 96.19 221 THR B C 1
ATOM 5089 O O . THR B 1 221 ? 14.016 7.188 7.207 1 96.19 221 THR B O 1
ATOM 5092 N N . SER B 1 222 ? 11.836 7.484 7.555 1 95.19 222 SER B N 1
ATOM 5093 C CA . SER B 1 222 ? 11.508 6.641 6.41 1 95.19 222 SER B CA 1
ATOM 5094 C C . SER B 1 222 ? 12.047 7.234 5.113 1 95.19 222 SER B C 1
ATOM 5096 O O . SER B 1 222 ? 12.477 6.5 4.219 1 95.19 222 SER B O 1
ATOM 5098 N N . GLY B 1 223 ? 11.984 8.539 5.051 1 97.62 223 GLY B N 1
ATOM 5099 C CA . GLY B 1 223 ? 12.516 9.219 3.879 1 97.62 223 GLY B CA 1
ATOM 5100 C C . GLY B 1 223 ? 14.023 9.102 3.748 1 97.62 223 GLY B C 1
ATOM 5101 O O . GLY B 1 223 ? 14.539 8.805 2.666 1 97.62 223 GLY B O 1
ATOM 5102 N N . THR B 1 224 ? 14.75 9.312 4.863 1 98.31 224 THR B N 1
ATOM 5103 C CA . THR B 1 224 ? 16.203 9.203 4.816 1 98.31 224 THR B CA 1
ATOM 5104 C C . THR B 1 224 ? 16.641 7.777 4.484 1 98.31 224 THR B C 1
ATOM 5106 O O . THR B 1 224 ? 17.578 7.57 3.725 1 98.31 224 THR B O 1
ATOM 5109 N N . GLU B 1 225 ? 15.914 6.789 5.004 1 97.25 225 GLU B N 1
ATOM 5110 C CA . GLU B 1 225 ? 16.219 5.387 4.727 1 97.25 225 GLU B CA 1
ATOM 5111 C C . GLU B 1 225 ? 15.953 5.043 3.264 1 97.25 225 GLU B C 1
ATOM 5113 O O . GLU B 1 225 ? 16.734 4.309 2.646 1 97.25 225 GLU B O 1
ATOM 5118 N N . LEU B 1 226 ? 14.859 5.539 2.734 1 98.44 226 LEU B N 1
ATOM 5119 C CA . LEU B 1 226 ? 14.547 5.285 1.331 1 98.44 226 LEU B CA 1
ATOM 5120 C C . LEU B 1 226 ? 15.648 5.828 0.424 1 98.44 226 LEU B C 1
ATOM 5122 O O . LEU B 1 226 ? 16.062 5.16 -0.526 1 98.44 226 LEU B O 1
ATOM 5126 N N . ILE B 1 227 ? 16.109 7.074 0.695 1 98.62 227 ILE B N 1
ATOM 5127 C CA . ILE B 1 227 ? 17.188 7.684 -0.084 1 98.62 227 ILE B CA 1
ATOM 5128 C C . ILE B 1 227 ? 18.438 6.805 -0.02 1 98.62 227 ILE B C 1
ATOM 5130 O O . ILE B 1 227 ? 19.078 6.562 -1.041 1 98.62 227 ILE B O 1
ATOM 5134 N N . ARG B 1 228 ? 18.75 6.355 1.193 1 98.12 228 ARG B N 1
ATOM 5135 C CA . ARG B 1 228 ? 19.906 5.484 1.36 1 98.12 228 ARG B CA 1
ATOM 5136 C C . ARG B 1 228 ? 19.766 4.211 0.534 1 98.12 228 ARG B C 1
ATOM 5138 O O . ARG B 1 228 ? 20.688 3.812 -0.174 1 98.12 228 ARG B O 1
ATOM 5145 N N . ARG B 1 229 ? 18.656 3.547 0.543 1 96.5 229 ARG B N 1
ATOM 5146 C CA . ARG B 1 229 ? 18.406 2.262 -0.105 1 96.5 229 ARG B CA 1
ATOM 5147 C C . ARG B 1 229 ? 18.359 2.412 -1.622 1 96.5 229 ARG B C 1
ATOM 5149 O O . ARG B 1 229 ? 18.859 1.549 -2.352 1 96.5 229 ARG B O 1
ATOM 5156 N N . VAL B 1 230 ? 17.766 3.48 -2.094 1 97.38 230 VAL B N 1
ATOM 5157 C CA . VAL B 1 230 ? 17.484 3.623 -3.521 1 97.38 230 VAL B CA 1
ATOM 5158 C C . VAL B 1 230 ? 18.672 4.297 -4.207 1 97.38 230 VAL B C 1
ATOM 5160 O O . VAL B 1 230 ? 19.062 3.912 -5.316 1 97.38 230 VAL B O 1
ATOM 5163 N N . GLU B 1 231 ? 19.266 5.348 -3.523 1 97.62 231 GLU B N 1
ATOM 5164 C CA . GLU B 1 231 ? 20.281 6.176 -4.176 1 97.62 231 GLU B CA 1
ATOM 5165 C C . GLU B 1 231 ? 21.656 5.957 -3.553 1 97.62 231 GLU B C 1
ATOM 5167 O O . GLU B 1 231 ? 22.672 6.426 -4.082 1 97.62 231 GLU B O 1
ATOM 5172 N N . GLY B 1 232 ? 21.766 5.227 -2.486 1 97.12 232 GLY B N 1
ATOM 5173 C CA . GLY B 1 232 ? 23.031 5.148 -1.755 1 97.12 232 GLY B CA 1
ATOM 5174 C C . GLY B 1 232 ? 23.469 6.484 -1.19 1 97.12 232 GLY B C 1
ATOM 5175 O O . GLY B 1 232 ? 24.656 6.688 -0.932 1 97.12 232 GLY B O 1
ATOM 5176 N N . GLY B 1 233 ? 22.516 7.344 -1.133 1 96.88 233 GLY B N 1
ATOM 5177 C CA . GLY B 1 233 ? 22.812 8.688 -0.673 1 96.88 233 GLY B CA 1
ATOM 5178 C C . GLY B 1 233 ? 22.641 8.859 0.823 1 96.88 233 GLY B C 1
ATOM 5179 O O . GLY B 1 233 ? 22.234 7.926 1.52 1 96.88 233 GLY B O 1
ATOM 5180 N N . HIS B 1 234 ? 23.031 10.078 1.302 1 96.44 234 HIS B N 1
ATOM 5181 C CA . HIS B 1 234 ? 22.891 10.438 2.709 1 96.44 234 HIS B CA 1
ATOM 5182 C C . HIS B 1 234 ? 22.094 11.727 2.877 1 96.44 234 HIS B C 1
ATOM 5184 O O . HIS B 1 234 ? 22.391 12.727 2.229 1 96.44 234 HIS B O 1
ATOM 5190 N N . ALA B 1 235 ? 21.047 11.648 3.652 1 98.5 235 ALA B N 1
ATOM 5191 C CA . ALA B 1 235 ? 20.203 12.805 3.951 1 98.5 235 ALA B CA 1
ATOM 5192 C C . ALA B 1 235 ? 19.891 12.883 5.441 1 98.5 235 ALA B C 1
ATOM 5194 O O . ALA B 1 235 ? 20.078 11.906 6.176 1 98.5 235 ALA B O 1
ATOM 5195 N N . HIS B 1 236 ? 19.5 14.039 5.898 1 98.81 236 HIS B N 1
ATOM 5196 C CA . HIS B 1 236 ? 19.297 14.289 7.32 1 98.81 236 HIS B CA 1
ATOM 5197 C C . HIS B 1 236 ? 17.859 14.688 7.605 1 98.81 236 HIS B C 1
ATOM 5199 O O . HIS B 1 236 ? 17.125 15.062 6.691 1 98.81 236 HIS B O 1
ATOM 5205 N N . ALA B 1 237 ? 17.469 14.516 8.82 1 98.81 237 ALA B N 1
ATOM 5206 C CA . ALA B 1 237 ? 16.188 14.984 9.336 1 98.81 237 ALA B CA 1
ATOM 5207 C C . ALA B 1 237 ? 16.344 15.609 10.719 1 98.81 237 ALA B C 1
ATOM 5209 O O . ALA B 1 237 ? 17.234 15.227 11.484 1 98.81 237 ALA B O 1
ATOM 5210 N N . VAL B 1 238 ? 15.57 16.578 11 1 98.75 238 VAL B N 1
ATOM 5211 C CA . VAL B 1 238 ? 15.477 17.203 12.312 1 98.75 238 VAL B CA 1
ATOM 5212 C C . VAL B 1 238 ? 14.016 17.266 12.758 1 98.75 238 VAL B C 1
ATOM 5214 O O . VAL B 1 238 ? 13.148 17.703 12 1 98.75 238 VAL B O 1
ATOM 5217 N N . GLY B 1 239 ? 13.766 16.734 13.93 1 98.25 239 GLY B N 1
ATOM 5218 C CA . GLY B 1 239 ? 12.453 16.844 14.555 1 98.25 239 GLY B CA 1
ATOM 5219 C C . GLY B 1 239 ? 12.375 17.953 15.594 1 98.25 239 GLY B C 1
ATOM 5220 O O . GLY B 1 239 ? 13.102 17.922 16.594 1 98.25 239 GLY B O 1
ATOM 5221 N N . THR B 1 240 ? 11.477 18.906 15.352 1 97.88 240 THR B N 1
ATOM 5222 C CA . THR B 1 240 ? 11.219 19.953 16.344 1 97.88 240 THR B CA 1
ATOM 5223 C C . THR B 1 240 ? 10.305 19.438 17.438 1 97.88 240 THR B C 1
ATOM 5225 O O . THR B 1 240 ? 9.531 18.5 17.234 1 97.88 240 THR B O 1
ATOM 5228 N N . PRO B 1 241 ? 10.414 20 18.594 1 94.88 241 PRO B N 1
ATOM 5229 C CA . PRO B 1 241 ? 9.578 19.5 19.703 1 94.88 241 PRO B CA 1
ATOM 5230 C C . PRO B 1 241 ? 8.109 19.875 19.531 1 94.88 241 PRO B C 1
ATOM 5232 O O . PRO B 1 241 ? 7.785 20.875 18.891 1 94.88 241 PRO B O 1
ATOM 5235 N N . LEU B 1 242 ? 7.289 19.078 20.078 1 90.31 242 LEU B N 1
ATOM 5236 C CA . LEU B 1 242 ? 5.898 19.484 20.25 1 90.31 242 LEU B CA 1
ATOM 5237 C C . LEU B 1 242 ? 5.762 20.484 21.406 1 90.31 242 LEU B C 1
ATOM 5239 O O . LEU B 1 242 ? 6.168 20.203 22.531 1 90.31 242 LEU B O 1
ATOM 5243 N N . ILE B 1 243 ? 5.34 21.609 21.094 1 91.69 243 ILE B N 1
ATOM 5244 C CA . ILE B 1 243 ? 5.25 22.641 22.125 1 91.69 243 ILE B CA 1
ATOM 5245 C C . ILE B 1 243 ? 4.125 22.312 23.094 1 91.69 243 ILE B C 1
ATOM 5247 O O . ILE B 1 243 ? 3.006 22 22.688 1 91.69 243 ILE B O 1
ATOM 5251 N N . THR B 1 244 ? 4.469 22.266 24.359 1 89.19 244 THR B N 1
ATOM 5252 C CA . THR B 1 244 ? 3.521 21.984 25.422 1 89.19 244 THR B CA 1
ATOM 5253 C C . THR B 1 244 ? 3.551 23.109 26.469 1 89.19 244 THR B C 1
ATOM 5255 O O . THR B 1 244 ? 4.586 23.734 26.672 1 89.19 244 THR B O 1
ATOM 5258 N N . ASN B 1 245 ? 2.385 23.328 27.062 1 90.81 245 ASN B N 1
ATOM 5259 C CA . ASN B 1 245 ? 2.318 24.281 28.156 1 90.81 245 ASN B CA 1
ATOM 5260 C C . ASN B 1 245 ? 2.83 23.672 29.469 1 90.81 245 ASN B C 1
ATOM 5262 O O . ASN B 1 245 ? 2.795 22.453 29.641 1 90.81 245 ASN B O 1
ATOM 5266 N N . SER B 1 246 ? 3.248 24.469 30.297 1 89.94 246 SER B N 1
ATOM 5267 C CA . SER B 1 246 ? 3.781 24.016 31.578 1 89.94 246 SER B CA 1
ATOM 5268 C C . SER B 1 246 ? 2.707 23.328 32.406 1 89.94 246 SER B C 1
ATOM 5270 O O . SER B 1 246 ? 3.016 22.516 33.281 1 89.94 246 SER B O 1
ATOM 5272 N N . ASP B 1 247 ? 1.491 23.609 32.156 1 87.12 247 ASP B N 1
ATOM 5273 C CA . ASP B 1 247 ? 0.406 23 32.938 1 87.12 247 ASP B CA 1
ATOM 5274 C C . ASP B 1 247 ? -0.016 21.672 32.312 1 87.12 247 ASP B C 1
ATOM 5276 O O . ASP B 1 247 ? -0.951 21.031 32.812 1 87.12 247 ASP B O 1
ATOM 5280 N N . GLY B 1 248 ? 0.658 21.328 31.25 1 80.88 248 GLY B N 1
ATOM 5281 C CA . GLY B 1 248 ? 0.432 20.016 30.672 1 80.88 248 GLY B CA 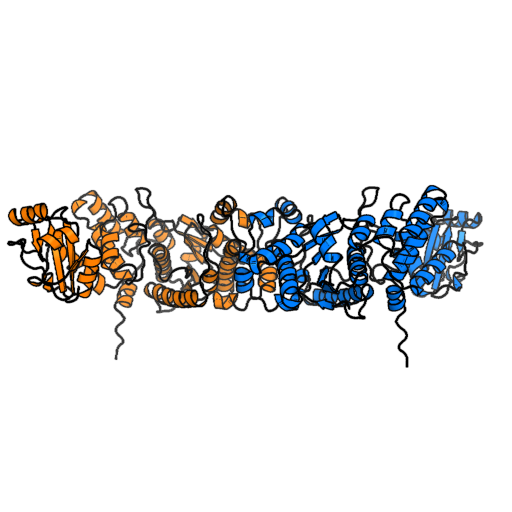1
ATOM 5282 C C . GLY B 1 248 ? -0.518 20.031 29.484 1 80.88 248 GLY B C 1
ATOM 5283 O O . GLY B 1 248 ? -0.631 19.047 28.766 1 80.88 248 GLY B O 1
ATOM 5284 N N . THR B 1 249 ? -1.157 21.188 29.312 1 79.5 249 THR B N 1
ATOM 5285 C CA . THR B 1 249 ? -2.1 21.234 28.203 1 79.5 249 THR B CA 1
ATOM 5286 C C . THR B 1 249 ? -1.366 21.438 26.891 1 79.5 249 THR B C 1
ATOM 5288 O O . THR B 1 249 ? -0.207 21.859 26.875 1 79.5 249 THR B O 1
ATOM 5291 N N . LYS B 1 250 ? -2.148 21.047 25.812 1 77.06 250 LYS B N 1
ATOM 5292 C CA . LYS B 1 250 ? -1.57 21.156 24.484 1 77.06 250 LYS B CA 1
ATOM 5293 C C . LYS B 1 250 ? -1.533 22.609 24.016 1 77.06 250 LYS B C 1
ATOM 5295 O O . LYS B 1 250 ? -2.502 23.359 24.203 1 77.06 250 LYS B O 1
ATOM 5300 N N . PHE B 1 251 ? -0.467 23.031 23.469 1 86.56 251 PHE B N 1
ATOM 5301 C CA . PHE B 1 251 ? -0.256 24.375 22.922 1 86.56 251 PHE B CA 1
ATOM 5302 C C . PHE B 1 251 ? -1.015 24.547 21.609 1 86.56 251 PHE B C 1
ATOM 5304 O O . PHE B 1 251 ? -1.155 23.594 20.844 1 86.56 251 PHE B O 1
ATOM 5311 N N . GLY B 1 252 ? -1.466 25.719 21.406 1 81.94 252 GLY B N 1
ATOM 5312 C CA . GLY B 1 252 ? -2.008 26.094 20.109 1 81.94 252 GLY B CA 1
ATOM 5313 C C . GLY B 1 252 ? -3.506 25.875 20 1 81.94 252 GLY B C 1
ATOM 5314 O O . GLY B 1 252 ? -4.059 25.859 18.891 1 81.94 252 GLY B O 1
ATOM 5315 N N . LYS B 1 253 ? -4.031 25.438 21.062 1 76.69 253 LYS B N 1
ATOM 5316 C CA . LYS B 1 253 ? -5.484 25.312 21.109 1 76.69 253 LYS B CA 1
ATOM 5317 C C . LYS B 1 253 ? -6.102 26.406 21.984 1 76.69 253 LYS B C 1
ATOM 5319 O O . LYS B 1 253 ? -5.531 26.781 23 1 76.69 253 LYS B O 1
ATOM 5324 N N . SER B 1 254 ? -7.012 27.016 21.438 1 62.69 254 SER B N 1
ATOM 5325 C CA . SER B 1 254 ? -7.832 27.953 22.188 1 62.69 254 SER B CA 1
ATOM 5326 C C . SER B 1 254 ? -9.281 27.484 22.266 1 62.69 254 SER B C 1
ATOM 5328 O O . SER B 1 254 ? -9.938 27.328 21.234 1 62.69 254 SER B O 1
ATOM 5330 N N . GLU B 1 255 ? -9.781 27.234 23.484 1 58.47 255 GLU B N 1
ATOM 5331 C CA . GLU B 1 255 ? -11.117 26.719 23.75 1 58.47 255 GLU B CA 1
ATOM 5332 C C . GLU B 1 255 ? -11.391 25.453 22.938 1 58.47 255 GLU B C 1
ATOM 5334 O O . GLU B 1 255 ? -12.453 25.312 22.328 1 58.47 255 GLU B O 1
ATOM 5339 N N . GLY B 1 256 ? -10.32 24.672 22.703 1 66.81 256 GLY B N 1
ATOM 5340 C CA . GLY B 1 256 ? -10.492 23.375 22.062 1 66.81 256 GLY B CA 1
ATOM 5341 C C . GLY B 1 256 ? -10.211 23.391 20.578 1 66.81 256 GLY B C 1
ATOM 5342 O O . GLY B 1 256 ? -10.133 22.344 19.938 1 66.81 256 GLY B O 1
ATOM 5343 N N . ASN B 1 257 ? -9.984 24.641 20.047 1 79.25 257 ASN B N 1
ATOM 5344 C CA . ASN B 1 257 ? -9.766 24.75 18.609 1 79.25 257 ASN B CA 1
ATOM 5345 C C . ASN B 1 257 ? -8.336 25.188 18.297 1 79.25 257 ASN B C 1
ATOM 5347 O O . ASN B 1 257 ? -7.691 25.859 19.094 1 79.25 257 ASN B O 1
ATOM 5351 N N . ALA B 1 258 ? -7.883 24.812 17.188 1 89.5 258 ALA B N 1
ATOM 5352 C CA . ALA B 1 258 ? -6.562 25.25 16.719 1 89.5 258 ALA B CA 1
ATOM 5353 C C . ALA B 1 258 ? -6.516 26.75 16.5 1 89.5 258 ALA B C 1
ATOM 5355 O O . ALA B 1 258 ? -7.512 27.359 16.078 1 89.5 258 ALA B O 1
ATOM 5356 N N . VAL B 1 259 ? -5.414 27.422 16.859 1 95.62 259 VAL B N 1
ATOM 5357 C CA . VAL B 1 259 ? -5.176 28.812 16.5 1 95.62 259 VAL B CA 1
ATOM 5358 C C . VAL B 1 259 ? -4.609 28.875 15.078 1 95.62 259 VAL B C 1
ATOM 5360 O O . VAL B 1 259 ? -3.438 28.562 14.859 1 95.62 259 VAL B O 1
ATOM 5363 N N . TRP B 1 260 ? -5.418 29.297 14.156 1 96.69 260 TRP B N 1
ATOM 5364 C CA . TRP B 1 260 ? -5.109 29.25 12.727 1 96.69 260 TRP B CA 1
ATOM 5365 C C . TRP B 1 260 ? -4.348 30.516 12.305 1 96.69 260 TRP B C 1
ATOM 5367 O O . TRP B 1 260 ? -4.449 31.547 12.953 1 96.69 260 TRP B O 1
ATOM 5377 N N . LEU B 1 261 ? -3.641 30.422 11.242 1 97.06 261 LEU B N 1
ATOM 5378 C CA . LEU B 1 261 ? -2.912 31.562 10.711 1 97.06 261 LEU B CA 1
ATOM 5379 C C . LEU B 1 261 ? -3.818 32.438 9.836 1 97.06 261 LEU B C 1
ATOM 5381 O O . LEU B 1 261 ? -3.539 33.594 9.617 1 97.06 261 LEU B O 1
ATOM 5385 N N . ASP B 1 262 ? -4.848 31.859 9.312 1 95.75 262 ASP B N 1
ATOM 5386 C CA . ASP B 1 262 ? -5.84 32.562 8.516 1 95.75 262 ASP B CA 1
ATOM 5387 C C . ASP B 1 262 ? -6.703 33.469 9.391 1 95.75 262 ASP B C 1
ATOM 5389 O O . ASP B 1 262 ? -7.363 33 10.32 1 95.75 262 ASP B O 1
ATOM 5393 N N . PRO B 1 263 ? -6.797 34.75 9.102 1 93.75 263 PRO B N 1
ATOM 5394 C CA . PRO B 1 263 ? -7.559 35.688 9.922 1 93.75 263 PRO B CA 1
ATOM 5395 C C . PRO B 1 263 ? -9.062 35.406 9.914 1 93.75 263 PRO B C 1
ATOM 5397 O O . PRO B 1 263 ? -9.781 35.844 10.82 1 93.75 263 PRO B O 1
ATOM 5400 N N . ALA B 1 264 ? -9.547 34.688 8.891 1 91.62 264 ALA B N 1
ATOM 5401 C CA . ALA B 1 264 ? -10.969 34.344 8.828 1 91.62 264 ALA B CA 1
ATOM 5402 C C . ALA B 1 264 ? -11.312 33.25 9.836 1 91.62 264 ALA B C 1
ATOM 5404 O O . ALA B 1 264 ? -12.453 33.156 10.289 1 91.62 264 ALA B O 1
ATOM 5405 N N . LEU B 1 265 ? -10.312 32.469 10.211 1 92.94 265 LEU B N 1
ATOM 5406 C CA . LEU B 1 265 ? -10.531 31.375 11.156 1 92.94 265 LEU B CA 1
ATOM 5407 C C . LEU B 1 265 ? -10.125 31.797 12.57 1 92.94 265 LEU B C 1
ATOM 5409 O O . LEU B 1 265 ? -10.781 31.422 13.539 1 92.94 265 LEU B O 1
ATOM 5413 N N . THR B 1 266 ? -9.055 32.469 12.703 1 93.62 266 THR B N 1
ATOM 5414 C CA . THR B 1 266 ? -8.617 33.094 13.945 1 93.62 266 THR B CA 1
ATOM 5415 C C . THR B 1 266 ? -8.312 34.594 13.719 1 93.62 266 THR B C 1
ATOM 5417 O O . THR B 1 266 ? -7.324 34.906 13.07 1 93.62 266 THR B O 1
ATOM 5420 N N . SER B 1 267 ? -9.117 35.406 14.32 1 91.94 267 SER B N 1
ATOM 5421 C CA . SER B 1 267 ? -8.961 36.844 14.102 1 91.94 267 SER B CA 1
ATOM 5422 C C . SER B 1 267 ? -7.66 37.344 14.703 1 91.94 267 SER B C 1
ATOM 5424 O O . SER B 1 267 ? -7.125 36.75 15.641 1 91.94 267 SER B O 1
ATOM 5426 N N . PRO B 1 268 ? -7.176 38.469 14.172 1 93.81 268 PRO B N 1
ATOM 5427 C CA . PRO B 1 268 ? -5.984 39.062 14.781 1 93.81 268 PRO B CA 1
ATOM 5428 C C . PRO B 1 268 ? -6.16 39.344 16.266 1 93.81 268 PRO B C 1
ATOM 5430 O O . PRO B 1 268 ? -5.219 39.156 17.047 1 93.81 268 PRO B O 1
ATOM 5433 N N . TYR B 1 269 ? -7.344 39.719 16.688 1 91 269 TYR B N 1
ATOM 5434 C CA . TYR B 1 269 ? -7.613 39.969 18.094 1 91 269 TYR B CA 1
ATOM 5435 C C . TYR B 1 269 ? -7.457 38.688 18.922 1 91 269 TYR B C 1
ATOM 5437 O O . TYR B 1 269 ? -6.805 38.688 19.969 1 91 269 TYR B O 1
ATOM 5445 N N . ALA B 1 270 ? -8.086 37.656 18.422 1 91.06 270 ALA B N 1
ATOM 5446 C CA . ALA B 1 270 ? -8.016 36.406 19.141 1 91.06 270 ALA B CA 1
ATOM 5447 C C . ALA B 1 270 ? -6.57 35.906 19.25 1 91.06 270 ALA B C 1
ATOM 5449 O O . ALA B 1 270 ? -6.16 35.375 20.281 1 91.06 270 ALA B O 1
ATOM 5450 N N . MET B 1 271 ? -5.793 36.062 18.188 1 95.31 271 MET B N 1
ATOM 5451 C CA . MET B 1 271 ? -4.387 35.688 18.203 1 95.31 271 MET B CA 1
ATOM 5452 C C . MET B 1 271 ? -3.594 36.5 19.203 1 95.31 271 MET B C 1
ATOM 5454 O O . MET B 1 271 ? -2.807 35.969 19.984 1 95.31 271 MET B O 1
ATOM 5458 N N . TYR B 1 272 ? -3.797 37.812 19.141 1 94.38 272 TYR B N 1
ATOM 5459 C CA . TYR B 1 272 ? -3.111 38.688 20.062 1 94.38 272 TYR B CA 1
ATOM 5460 C C . TYR B 1 272 ? -3.402 38.312 21.516 1 94.38 272 TYR B C 1
ATOM 5462 O O . TYR B 1 272 ? -2.486 38.219 22.328 1 94.38 272 TYR B O 1
ATOM 5470 N N . GLN B 1 273 ? -4.691 38.062 21.828 1 90.5 273 GLN B N 1
ATOM 5471 C CA . GLN B 1 273 ? -5.094 37.688 23.188 1 90.5 273 GLN B CA 1
ATOM 5472 C C . GLN B 1 273 ? -4.496 36.344 23.594 1 90.5 273 GLN B C 1
ATOM 5474 O O . GLN B 1 273 ? -4.125 36.156 24.75 1 90.5 273 GLN B O 1
ATOM 5479 N N . PHE B 1 274 ? -4.477 35.406 22.625 1 93.5 274 PHE B N 1
ATOM 5480 C CA . PHE B 1 274 ? -3.877 34.094 22.875 1 93.5 274 PHE B CA 1
ATOM 5481 C C . PHE B 1 274 ? -2.457 34.25 23.406 1 93.5 274 PHE B C 1
ATOM 5483 O O . PHE B 1 274 ? -2.098 33.625 24.422 1 93.5 274 PHE B O 1
ATOM 5490 N N . TRP B 1 275 ? -1.68 35.094 22.766 1 96.5 275 TRP B N 1
ATOM 5491 C CA . TRP B 1 275 ? -0.28 35.25 23.141 1 96.5 275 TRP B CA 1
ATOM 5492 C C . TRP B 1 275 ? -0.156 36.094 24.406 1 96.5 275 TRP B C 1
ATOM 5494 O O . TRP B 1 275 ? 0.698 35.812 25.25 1 96.5 275 TRP B O 1
ATOM 5504 N N . LEU B 1 276 ? -1.018 37.094 24.531 1 94.31 276 LEU B N 1
ATOM 5505 C CA . LEU B 1 276 ? -0.994 37.969 25.703 1 94.31 276 LEU B CA 1
ATOM 5506 C C . LEU B 1 276 ? -1.27 37.156 26.969 1 94.31 276 LEU B C 1
ATOM 5508 O O . LEU B 1 276 ? -0.743 37.5 28.031 1 94.31 276 LEU B O 1
ATOM 5512 N N . ASN B 1 277 ? -2.035 36.125 26.828 1 91.75 277 ASN B N 1
ATOM 5513 C CA . ASN B 1 277 ? -2.463 35.312 27.984 1 91.75 277 ASN B CA 1
ATOM 5514 C C . ASN B 1 277 ? -1.51 34.156 28.266 1 91.75 277 ASN B C 1
ATOM 5516 O O . ASN B 1 277 ? -1.81 33.281 29.062 1 91.75 277 ASN B O 1
ATOM 5520 N N . THR B 1 278 ? -0.381 34.125 27.609 1 95.38 278 THR B N 1
ATOM 5521 C CA . THR B 1 278 ? 0.629 33.094 27.859 1 95.38 278 THR B CA 1
ATOM 5522 C C . THR B 1 278 ? 1.122 33.188 29.297 1 95.38 278 THR B C 1
ATOM 5524 O O . THR B 1 278 ? 1.361 34.281 29.828 1 95.38 278 THR B O 1
ATOM 5527 N N . ASP B 1 279 ? 1.284 32.062 29.922 1 95.44 279 ASP B N 1
ATOM 5528 C CA . ASP B 1 279 ? 1.748 31.984 31.297 1 95.44 279 ASP B CA 1
ATOM 5529 C C . ASP B 1 279 ? 3.197 32.469 31.422 1 95.44 279 ASP B C 1
ATOM 5531 O O . ASP B 1 279 ? 4.008 32.219 30.531 1 95.44 279 ASP B O 1
ATOM 5535 N N . ASP B 1 280 ? 3.506 33.062 32.594 1 96.88 280 ASP B N 1
ATOM 5536 C CA . ASP B 1 280 ? 4.867 33.5 32.875 1 96.88 280 ASP B CA 1
ATOM 5537 C C . ASP B 1 280 ? 5.867 32.375 32.688 1 96.88 280 ASP B C 1
ATOM 5539 O O . ASP B 1 280 ? 6.984 32.594 32.219 1 96.88 280 ASP B O 1
ATOM 5543 N N . ALA B 1 281 ? 5.418 31.219 33.062 1 96.44 281 ALA B N 1
ATOM 5544 C CA . ALA B 1 281 ? 6.305 30.062 33.031 1 96.44 281 ALA B CA 1
ATOM 5545 C C . ALA B 1 281 ? 6.633 29.641 31.609 1 96.44 281 ALA B C 1
ATOM 5547 O O . ALA B 1 281 ? 7.621 28.938 31.375 1 96.44 281 ALA B O 1
ATOM 5548 N N . ASP B 1 282 ? 5.859 30.109 30.625 1 97.5 282 ASP B N 1
ATOM 5549 C CA . ASP B 1 282 ? 6.004 29.594 29.266 1 97.5 282 ASP B CA 1
ATOM 5550 C C . ASP B 1 282 ? 6.5 30.688 28.328 1 97.5 282 ASP B C 1
ATOM 5552 O O . ASP B 1 282 ? 6.992 30.391 27.234 1 97.5 282 ASP B O 1
ATOM 5556 N N . VAL B 1 283 ? 6.367 31.938 28.672 1 98.12 283 VAL B N 1
ATOM 5557 C CA . VAL B 1 283 ? 6.457 33.062 27.734 1 98.12 283 VAL B CA 1
ATOM 5558 C C . VAL B 1 283 ? 7.871 33.125 27.172 1 98.12 283 VAL B C 1
ATOM 5560 O O . VAL B 1 283 ? 8.055 33.469 25.984 1 98.12 283 VAL B O 1
ATOM 5563 N N . ILE B 1 284 ? 8.906 32.875 27.969 1 98.44 284 ILE B N 1
ATOM 5564 C CA . ILE B 1 284 ? 10.281 33 27.484 1 98.44 284 ILE B CA 1
ATOM 5565 C C . ILE B 1 284 ? 10.562 31.922 26.438 1 98.44 284 ILE B C 1
ATOM 5567 O O . ILE B 1 284 ? 11.164 32.188 25.406 1 98.44 284 ILE B O 1
ATOM 5571 N N . ALA B 1 285 ? 10.109 30.719 26.703 1 97.88 285 ALA B N 1
ATOM 5572 C CA . ALA B 1 285 ? 10.266 29.656 25.734 1 97.88 285 ALA B CA 1
ATOM 5573 C C . ALA B 1 285 ? 9.531 29.984 24.438 1 97.88 285 ALA B C 1
ATOM 5575 O O . ALA B 1 285 ? 10.016 29.672 23.344 1 97.88 285 ALA B O 1
ATOM 5576 N N . ARG B 1 286 ? 8.383 30.609 24.547 1 98.25 286 ARG B N 1
ATOM 5577 C CA . ARG B 1 286 ? 7.625 31 23.375 1 98.25 286 ARG B CA 1
ATOM 5578 C C . ARG B 1 286 ? 8.359 32.062 22.578 1 98.25 286 ARG B C 1
ATOM 5580 O O . ARG B 1 286 ? 8.359 32.062 21.344 1 98.25 286 ARG B O 1
ATOM 5587 N N . LEU B 1 287 ? 8.93 33.031 23.281 1 98.75 287 LEU B N 1
ATOM 5588 C CA . LEU B 1 287 ? 9.695 34.062 22.609 1 98.75 287 LEU B CA 1
ATOM 5589 C C . LEU B 1 287 ? 10.852 33.469 21.812 1 98.75 287 LEU B C 1
ATOM 5591 O O . LEU B 1 287 ? 11.133 33.906 20.703 1 98.75 287 LEU B O 1
ATOM 5595 N N . LYS B 1 288 ? 11.492 32.469 22.375 1 98.62 288 LYS B N 1
ATOM 5596 C CA . LYS B 1 288 ? 12.609 31.812 21.703 1 98.62 288 LYS B CA 1
ATOM 5597 C C . LYS B 1 288 ? 12.156 31.156 20.391 1 98.62 288 LYS B C 1
ATOM 5599 O O . LYS B 1 288 ? 12.844 31.266 19.375 1 98.62 288 LYS B O 1
ATOM 5604 N N . VAL B 1 289 ? 11.008 30.578 20.391 1 98.31 289 VAL B N 1
ATOM 5605 C CA . VAL B 1 289 ? 10.523 29.781 19.281 1 98.31 289 VAL B CA 1
ATOM 5606 C C . VAL B 1 289 ? 9.867 30.688 18.234 1 98.31 289 VAL B C 1
ATOM 5608 O O . VAL B 1 289 ? 10.109 30.531 17.031 1 98.31 289 VAL B O 1
ATOM 5611 N N . PHE B 1 290 ? 9.117 31.734 18.641 1 98.5 290 PHE B N 1
ATOM 5612 C CA . PHE B 1 290 ? 8.156 32.344 17.734 1 98.5 290 PHE B CA 1
ATOM 5613 C C . PHE B 1 290 ? 8.617 33.75 17.328 1 98.5 290 PHE B C 1
ATOM 5615 O O . PHE B 1 290 ? 7.953 34.406 16.547 1 98.5 290 PHE B O 1
ATOM 5622 N N . THR B 1 291 ? 9.766 34.219 17.844 1 98.38 291 THR B N 1
ATOM 5623 C CA . THR B 1 291 ? 10.258 35.531 17.453 1 98.38 291 THR B CA 1
ATOM 5624 C C . THR B 1 291 ? 11.703 35.469 16.953 1 98.38 291 THR B C 1
ATOM 5626 O O . THR B 1 291 ? 12.352 34.406 17.109 1 98.38 291 THR B O 1
ATOM 5629 N N . PHE B 1 292 ? 12.125 36.469 16.328 1 98.25 292 PHE B N 1
ATOM 5630 C CA . PHE B 1 292 ? 13.508 36.562 15.883 1 98.25 292 PHE B CA 1
ATOM 5631 C C . PHE B 1 292 ? 14.297 37.531 16.781 1 98.25 292 PHE 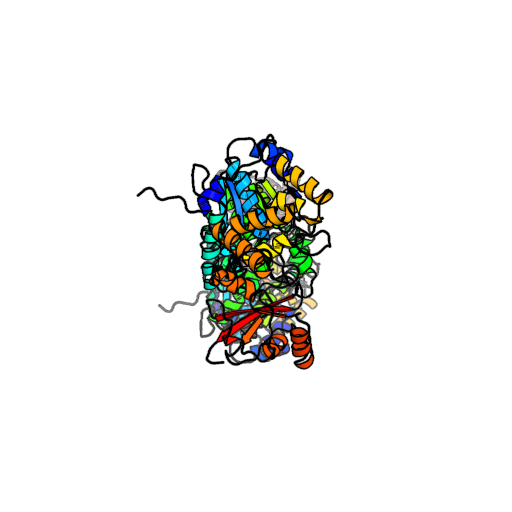B C 1
ATOM 5633 O O . PHE B 1 292 ? 15.289 38.125 16.328 1 98.25 292 PHE B O 1
ATOM 5640 N N . LEU B 1 293 ? 13.773 37.719 18 1 98.38 293 LEU B N 1
ATOM 5641 C CA . LEU B 1 293 ? 14.531 38.5 18.969 1 98.38 293 LEU B CA 1
ATOM 5642 C C . LEU B 1 293 ? 15.867 37.812 19.281 1 98.38 293 LEU B C 1
ATOM 5644 O O . LEU B 1 293 ? 15.945 36.594 19.375 1 98.38 293 LEU B O 1
ATOM 5648 N N . HIS B 1 294 ? 16.844 38.688 19.5 1 98.38 294 HIS B N 1
ATOM 5649 C CA . HIS B 1 294 ? 18.172 38.156 19.828 1 98.38 294 HIS B CA 1
ATOM 5650 C C . HIS B 1 294 ? 18.25 37.75 21.297 1 98.38 294 HIS B C 1
ATOM 5652 O O . HIS B 1 294 ? 17.406 38.156 22.094 1 98.38 294 HIS B O 1
ATOM 5658 N N . ARG B 1 295 ? 19.234 36.969 21.578 1 98.38 295 ARG B N 1
ATOM 5659 C CA . ARG B 1 295 ? 19.438 36.406 22.891 1 98.38 295 ARG B CA 1
ATOM 5660 C C . ARG B 1 295 ? 19.453 37.469 23.969 1 98.38 295 ARG B C 1
ATOM 5662 O O . ARG B 1 295 ? 18.859 37.312 25.031 1 98.38 295 ARG B O 1
ATOM 5669 N N . ASP B 1 296 ? 20.109 38.594 23.75 1 98.19 296 ASP B N 1
ATOM 5670 C CA . ASP B 1 296 ? 20.219 39.656 24.734 1 98.19 296 ASP B CA 1
ATOM 5671 C C . ASP B 1 296 ? 18.844 40.219 25.109 1 98.19 296 ASP B C 1
ATOM 5673 O O . ASP B 1 296 ? 18.547 40.406 26.281 1 98.19 296 ASP B O 1
ATOM 5677 N N . GLU B 1 297 ? 18.062 40.469 24.062 1 98.38 297 GLU B N 1
ATOM 5678 C CA . GLU B 1 297 ? 16.734 41 24.312 1 98.38 297 GLU B CA 1
ATOM 5679 C C . GLU B 1 297 ? 15.852 39.969 25.016 1 98.38 297 GLU B C 1
ATOM 5681 O O . GLU B 1 297 ? 15.062 40.312 25.906 1 98.38 297 GLU B O 1
ATOM 5686 N N . ILE B 1 298 ? 15.93 38.656 24.688 1 98.69 298 ILE B N 1
ATOM 5687 C CA . ILE B 1 298 ? 15.133 37.625 25.328 1 98.69 298 ILE B CA 1
ATOM 5688 C C . ILE B 1 298 ? 15.547 37.5 26.797 1 98.69 298 ILE B C 1
ATOM 5690 O O . ILE B 1 298 ? 14.695 37.312 27.672 1 98.69 298 ILE B O 1
ATOM 5694 N N . GLU B 1 299 ? 16.812 37.562 27.047 1 98.38 299 GLU B N 1
ATOM 5695 C CA . GLU B 1 299 ? 17.312 37.5 28.422 1 98.38 299 GLU B CA 1
ATOM 5696 C C . GLU B 1 299 ? 16.828 38.719 29.234 1 98.38 299 GLU B C 1
ATOM 5698 O O . GLU B 1 299 ? 16.531 38.594 30.422 1 98.38 299 GLU B O 1
ATOM 5703 N N . ARG B 1 300 ? 16.844 39.875 28.609 1 98.5 300 ARG B N 1
ATOM 5704 C CA . ARG B 1 300 ? 16.297 41.031 29.266 1 98.5 300 ARG B CA 1
ATOM 5705 C C . ARG B 1 300 ? 14.828 40.844 29.641 1 98.5 300 ARG B C 1
ATOM 5707 O O . ARG B 1 300 ? 14.406 41.156 30.75 1 98.5 300 ARG B O 1
ATOM 5714 N N . LEU B 1 301 ? 14.055 40.281 28.734 1 98.69 301 LEU B N 1
ATOM 5715 C CA . LEU B 1 301 ? 12.633 40.031 28.984 1 98.69 301 LEU B CA 1
ATOM 5716 C C . LEU B 1 301 ? 12.453 38.969 30.047 1 98.69 301 LEU B C 1
ATOM 5718 O O . LEU B 1 301 ? 11.5 39.031 30.828 1 98.69 301 LEU B O 1
ATOM 5722 N N . GLU B 1 302 ? 13.352 38 30.078 1 98.5 302 GLU B N 1
ATOM 5723 C CA . GLU B 1 302 ? 13.32 37 31.109 1 98.5 302 GLU B CA 1
ATOM 5724 C C . GLU B 1 302 ? 13.469 37.594 32.5 1 98.5 302 GLU B C 1
ATOM 5726 O O . GLU B 1 302 ? 12.75 37.219 33.438 1 98.5 302 GLU B O 1
ATOM 5731 N N . ARG B 1 303 ? 14.352 38.531 32.625 1 98.25 303 ARG B N 1
ATOM 5732 C CA . ARG B 1 303 ? 14.523 39.25 33.875 1 98.25 303 ARG B CA 1
ATOM 5733 C C . ARG B 1 303 ? 13.273 40.062 34.25 1 98.25 303 ARG B C 1
ATOM 5735 O O . ARG B 1 303 ? 12.852 40.094 35.406 1 98.25 303 ARG B O 1
ATOM 5742 N N . ALA B 1 304 ? 12.742 40.656 33.219 1 98.06 304 ALA B N 1
ATOM 5743 C CA . ALA B 1 304 ? 11.539 41.469 33.438 1 98.06 304 ALA B CA 1
ATOM 5744 C C . ALA B 1 304 ? 10.398 40.594 33.938 1 98.06 304 ALA B C 1
ATOM 5746 O O . ALA B 1 304 ? 9.625 41.031 34.812 1 98.06 304 ALA B O 1
ATOM 5747 N N . VAL B 1 305 ? 10.266 39.375 33.469 1 97.94 305 VAL B N 1
ATOM 5748 C CA . VAL B 1 305 ? 9.227 38.438 33.906 1 97.94 305 VAL B CA 1
ATOM 5749 C C . VAL B 1 305 ? 9.445 38.094 35.375 1 97.94 305 VAL B C 1
ATOM 5751 O O . VAL B 1 305 ? 8.492 37.969 36.156 1 97.94 305 VAL B O 1
ATOM 5754 N N . ALA B 1 306 ? 10.711 37.906 35.75 1 97.38 306 ALA B N 1
ATOM 5755 C CA . ALA B 1 306 ? 11.055 37.5 37.125 1 97.38 306 ALA B CA 1
ATOM 5756 C C . ALA B 1 306 ? 10.867 38.656 38.094 1 97.38 306 ALA B C 1
ATOM 5758 O O . ALA B 1 306 ? 10.391 38.469 39.219 1 97.38 306 ALA B O 1
ATOM 5759 N N . GLU B 1 307 ? 11.156 39.844 37.688 1 97.69 307 GLU B N 1
ATOM 5760 C CA . GLU B 1 307 ? 11.227 41 38.594 1 97.69 307 GLU B CA 1
ATOM 5761 C C . GLU B 1 307 ? 9.906 41.781 38.594 1 97.69 307 GLU B C 1
ATOM 5763 O O . GLU B 1 307 ? 9.508 42.312 39.656 1 97.69 307 GLU B O 1
ATOM 5768 N N . GLU B 1 308 ? 9.273 41.844 37.438 1 97.06 308 GLU B N 1
ATOM 5769 C CA . GLU B 1 308 ? 8.047 42.656 37.312 1 97.06 308 GLU B CA 1
ATOM 5770 C C . GLU B 1 308 ? 6.992 41.906 36.5 1 97.06 308 GLU B C 1
ATOM 5772 O O . GLU B 1 308 ? 6.5 42.438 35.5 1 97.06 308 GLU B O 1
ATOM 5777 N N . PRO B 1 309 ? 6.633 40.781 36.969 1 94.88 309 PRO B N 1
ATOM 5778 C CA . PRO B 1 309 ? 5.672 39.969 36.219 1 94.88 309 PRO B CA 1
ATOM 5779 C C . PRO B 1 309 ? 4.371 40.719 35.938 1 94.88 309 PRO B C 1
ATOM 5781 O O . PRO B 1 309 ? 3.723 40.469 34.906 1 94.88 309 PRO B O 1
ATOM 5784 N N . PHE B 1 310 ? 3.988 41.688 36.75 1 92.5 310 PHE B N 1
ATOM 5785 C CA . PHE B 1 310 ? 2.719 42.375 36.625 1 92.5 310 PHE B CA 1
ATOM 5786 C C . PHE B 1 310 ? 2.701 43.25 35.375 1 92.5 310 PHE B C 1
ATOM 5788 O O . PHE B 1 310 ? 1.632 43.625 34.875 1 92.5 310 PHE B O 1
ATOM 5795 N N . ARG B 1 311 ? 3.869 43.562 34.75 1 94.06 311 ARG B N 1
ATOM 5796 C CA . ARG B 1 311 ? 3.943 44.406 33.562 1 94.06 311 ARG B CA 1
ATOM 5797 C C . ARG B 1 311 ? 3.639 43.625 32.312 1 94.06 311 ARG B C 1
ATOM 5799 O O . ARG B 1 311 ? 3.299 44.188 31.281 1 94.06 311 ARG B O 1
ATOM 5806 N N . ARG B 1 312 ? 3.82 42.344 32.406 1 96.31 312 ARG B N 1
ATOM 5807 C CA . ARG B 1 312 ? 3.578 41.438 31.281 1 96.31 312 ARG B CA 1
ATOM 5808 C C . ARG B 1 312 ? 4.293 41.906 30.016 1 96.31 312 ARG B C 1
ATOM 5810 O O . ARG B 1 312 ? 3.74 41.812 28.922 1 96.31 312 ARG B O 1
ATOM 5817 N N . GLU B 1 313 ? 5.473 42.469 30.203 1 97.5 313 GLU B N 1
ATOM 5818 C CA . GLU B 1 313 ? 6.238 43 29.078 1 97.5 313 GLU B CA 1
ATOM 5819 C C . GLU B 1 313 ? 6.559 41.938 28.047 1 97.5 313 GLU B C 1
ATOM 5821 O O . GLU B 1 313 ? 6.43 42.156 26.844 1 97.5 313 GLU B O 1
ATOM 5826 N N . ALA B 1 314 ? 6.977 40.781 28.594 1 98.56 314 ALA B N 1
ATOM 5827 C CA . ALA B 1 314 ? 7.336 39.688 27.703 1 98.56 314 ALA B CA 1
ATOM 5828 C C . ALA B 1 314 ? 6.125 39.219 26.891 1 98.56 314 ALA B C 1
ATOM 5830 O O . ALA B 1 314 ? 6.23 38.938 25.703 1 98.56 314 ALA B O 1
ATOM 5831 N N . GLN B 1 315 ? 5 39.094 27.562 1 98 315 GLN B N 1
ATOM 5832 C CA . GLN B 1 315 ? 3.77 38.656 26.906 1 98 315 GLN B CA 1
ATOM 5833 C C . GLN B 1 315 ? 3.332 39.656 25.844 1 98 315 GLN B C 1
ATOM 5835 O O . GLN B 1 315 ? 2.932 39.281 24.75 1 98 315 GLN B O 1
ATOM 5840 N N . ARG B 1 316 ? 3.441 40.938 26.156 1 96.62 316 ARG B N 1
ATOM 5841 C CA . ARG B 1 316 ? 3.07 42 25.203 1 96.62 316 ARG B CA 1
ATOM 5842 C C . ARG B 1 316 ? 3.979 41.969 23.984 1 96.62 316 ARG B C 1
ATOM 5844 O O . ARG B 1 316 ? 3.508 42.125 22.844 1 96.62 316 ARG B O 1
ATOM 5851 N N . ARG B 1 317 ? 5.262 41.812 24.203 1 97.44 317 ARG B N 1
ATOM 5852 C CA . ARG B 1 317 ? 6.219 41.719 23.109 1 97.44 317 ARG B CA 1
ATOM 5853 C C . ARG B 1 317 ? 5.93 40.531 22.219 1 97.44 317 ARG B C 1
ATOM 5855 O O . ARG B 1 317 ? 5.922 40.656 20.984 1 97.44 317 ARG B O 1
ATOM 5862 N N . LEU B 1 318 ? 5.688 39.406 22.844 1 98.31 318 LEU B N 1
ATOM 5863 C CA . LEU B 1 318 ? 5.352 38.188 22.125 1 98.31 318 LEU B CA 1
ATOM 5864 C C . LEU B 1 318 ? 4.098 38.375 21.281 1 98.31 318 LEU B C 1
ATOM 5866 O O . LEU B 1 318 ? 4.09 38.062 20.094 1 98.31 318 LEU B O 1
ATOM 5870 N N . ALA B 1 319 ? 3.043 38.875 21.891 1 97.62 319 ALA B N 1
ATOM 5871 C CA . ALA B 1 319 ? 1.761 39.062 21.219 1 97.62 319 ALA B CA 1
ATOM 5872 C C . ALA B 1 319 ? 1.907 40.031 20.031 1 97.62 319 ALA B C 1
ATOM 5874 O O . ALA B 1 319 ? 1.383 39.75 18.953 1 97.62 319 ALA B O 1
ATOM 5875 N N . LEU B 1 320 ? 2.641 41.094 20.25 1 96.25 320 LEU B N 1
ATOM 5876 C CA . LEU B 1 320 ? 2.854 42.062 19.188 1 96.25 320 LEU B CA 1
ATOM 5877 C C . LEU B 1 320 ? 3.633 41.469 18.031 1 96.25 320 LEU B C 1
ATOM 5879 O O . LEU B 1 320 ? 3.217 41.594 16.875 1 96.25 320 LEU B O 1
ATOM 5883 N N . ASP B 1 321 ? 4.742 40.844 18.312 1 97.06 321 ASP B N 1
ATOM 5884 C CA . ASP B 1 321 ? 5.637 40.344 17.281 1 97.06 321 ASP B CA 1
ATOM 5885 C C . ASP B 1 321 ? 4.965 39.25 16.453 1 97.06 321 ASP B C 1
ATOM 5887 O O . ASP B 1 321 ? 5.016 39.281 15.219 1 97.06 321 ASP B O 1
ATOM 5891 N N . VAL B 1 322 ? 4.312 38.312 17.109 1 97.69 322 VAL B N 1
ATOM 5892 C CA . VAL B 1 322 ? 3.756 37.188 16.391 1 97.69 322 VAL B CA 1
ATOM 5893 C C . VAL B 1 322 ? 2.508 37.594 15.625 1 97.69 322 VAL B C 1
ATOM 5895 O O . VAL B 1 322 ? 2.311 37.219 14.477 1 97.69 322 VAL B O 1
ATOM 5898 N N . THR B 1 323 ? 1.627 38.375 16.219 1 96.69 323 THR B N 1
ATOM 5899 C CA . THR B 1 323 ? 0.442 38.875 15.523 1 96.69 323 THR B CA 1
ATOM 5900 C C . THR B 1 323 ? 0.836 39.688 14.305 1 96.69 323 THR B C 1
ATOM 5902 O O . THR B 1 323 ? 0.205 39.625 13.25 1 96.69 323 THR B O 1
ATOM 5905 N N . SER B 1 324 ? 1.864 40.562 14.469 1 96.06 324 SER B N 1
ATOM 5906 C CA . SER B 1 324 ? 2.361 41.344 13.352 1 96.06 324 SER B CA 1
ATOM 5907 C C . SER B 1 324 ? 2.883 40.469 12.227 1 96.06 324 SER B C 1
ATOM 5909 O O . SER B 1 324 ? 2.633 40.719 11.055 1 96.06 324 SER B O 1
ATOM 5911 N N . LEU B 1 325 ? 3.59 39.469 12.641 1 96.19 325 LEU B N 1
ATOM 5912 C CA . LEU B 1 325 ? 4.164 38.562 11.656 1 96.19 325 LEU B CA 1
ATOM 5913 C C . LEU B 1 325 ? 3.068 37.812 10.898 1 96.19 325 LEU B C 1
ATOM 5915 O O . LEU B 1 325 ? 3.148 37.656 9.68 1 96.19 325 LEU B O 1
ATOM 5919 N N . VAL B 1 326 ? 2.059 37.344 11.578 1 96.81 326 VAL B N 1
ATOM 5920 C CA . VAL B 1 326 ? 1.05 36.438 11.008 1 96.81 326 VAL B CA 1
ATOM 5921 C C . VAL B 1 326 ? -0.007 37.281 10.273 1 96.81 326 VAL B C 1
ATOM 5923 O O . VAL B 1 326 ? -0.432 36.906 9.18 1 96.81 326 VAL B O 1
ATOM 5926 N N . HIS B 1 327 ? -0.4 38.406 10.898 1 94.62 327 HIS B N 1
ATOM 5927 C CA . HIS B 1 327 ? -1.548 39.125 10.352 1 94.62 327 HIS B CA 1
ATOM 5928 C C . HIS B 1 327 ? -1.143 40.5 9.844 1 94.62 327 HIS B C 1
ATOM 5930 O O . HIS B 1 327 ? -1.969 41.219 9.289 1 94.62 327 HIS B O 1
ATOM 5936 N N . GLY B 1 328 ? 0.121 40.875 9.969 1 92.56 328 GLY B N 1
ATOM 5937 C CA . GLY B 1 328 ? 0.593 42.188 9.523 1 92.56 328 GLY B CA 1
ATOM 5938 C C . GLY B 1 328 ? 0.677 43.188 10.648 1 92.56 328 GLY B C 1
ATOM 5939 O O . GLY B 1 328 ? -0.098 43.125 11.602 1 92.56 328 GLY B O 1
ATOM 5940 N N . ALA B 1 329 ? 1.576 44.125 10.477 1 91.5 329 ALA B N 1
ATOM 5941 C CA . ALA B 1 329 ? 1.828 45.156 11.5 1 91.5 329 ALA B CA 1
ATOM 5942 C C . ALA B 1 329 ? 0.597 46.031 11.719 1 91.5 329 ALA B C 1
ATOM 5944 O O . ALA B 1 329 ? 0.282 46.375 12.852 1 91.5 329 ALA B O 1
ATOM 5945 N N . ALA B 1 330 ? -0.064 46.375 10.664 1 89.81 330 ALA B N 1
ATOM 5946 C CA . ALA B 1 330 ? -1.244 47.25 10.766 1 89.81 330 ALA B CA 1
ATOM 5947 C C . ALA B 1 330 ? -2.348 46.562 11.57 1 89.81 330 ALA B C 1
ATOM 5949 O O . ALA B 1 330 ? -2.99 47.188 12.406 1 89.81 330 ALA B O 1
ATOM 5950 N N . ALA B 1 331 ? -2.531 45.312 11.32 1 90.12 331 ALA B N 1
ATOM 5951 C CA . ALA B 1 331 ? -3.547 44.562 12.047 1 90.12 331 ALA B CA 1
ATOM 5952 C C . ALA B 1 331 ? -3.197 44.469 13.531 1 90.12 331 ALA B C 1
ATOM 5954 O O . ALA B 1 331 ? -4.074 44.594 14.391 1 90.12 331 ALA B O 1
ATOM 5955 N N . ALA B 1 332 ? -1.951 44.219 13.844 1 92.12 332 ALA B N 1
ATOM 5956 C CA . ALA B 1 332 ? -1.503 44.125 15.234 1 92.12 332 ALA B CA 1
ATOM 5957 C C . ALA B 1 332 ? -1.717 45.438 15.969 1 92.12 332 ALA B C 1
ATOM 5959 O O . ALA B 1 332 ? -2.188 45.438 17.109 1 92.12 332 ALA B O 1
ATOM 5960 N N . GLU B 1 333 ? -1.418 46.5 15.297 1 90.06 333 GLU B N 1
ATOM 5961 C CA . GLU B 1 333 ? -1.6 47.812 15.891 1 90.06 333 GLU B CA 1
ATOM 5962 C C . GLU B 1 333 ? -3.076 48.094 16.141 1 90.06 333 GLU B C 1
ATOM 5964 O O . GLU B 1 333 ? -3.438 48.656 17.188 1 90.06 333 GLU B O 1
ATOM 5969 N N . ALA B 1 334 ? -3.824 47.781 15.18 1 88.5 334 ALA B N 1
ATOM 5970 C CA . ALA B 1 334 ? -5.266 48 15.312 1 88.5 334 ALA B CA 1
ATOM 5971 C C . ALA B 1 334 ? -5.824 47.188 16.484 1 88.5 334 ALA B C 1
ATOM 5973 O O . ALA B 1 334 ? -6.691 47.656 17.219 1 88.5 334 ALA B O 1
ATOM 5974 N N . VAL B 1 335 ? -5.359 46 16.656 1 91 335 VAL B N 1
ATOM 5975 C CA . VAL B 1 335 ? -5.824 45.156 17.734 1 91 335 VAL B CA 1
ATOM 5976 C C . VAL B 1 335 ? -5.391 45.719 19.078 1 91 335 VAL B C 1
ATOM 5978 O O . VAL B 1 335 ? -6.148 45.656 20.047 1 91 335 VAL B O 1
ATOM 5981 N N . ILE B 1 336 ? -4.191 46.125 19.141 1 90.31 336 ILE B N 1
ATOM 5982 C CA . ILE B 1 336 ? -3.688 46.719 20.375 1 90.31 336 ILE B CA 1
ATOM 5983 C C . ILE B 1 336 ? -4.531 47.938 20.75 1 90.31 336 ILE B C 1
ATOM 5985 O O . ILE B 1 336 ? -4.973 48.062 21.891 1 90.31 336 ILE B O 1
ATOM 5989 N N . ALA B 1 337 ? -4.785 48.781 19.781 1 87.12 337 ALA B N 1
ATOM 5990 C CA . ALA B 1 337 ? -5.605 49.969 20 1 87.12 337 ALA B CA 1
ATOM 5991 C C . ALA B 1 337 ? -7.012 49.594 20.453 1 87.12 337 ALA B C 1
ATOM 5993 O O . ALA B 1 337 ? -7.555 50.188 21.391 1 87.12 337 ALA B O 1
ATOM 5994 N N . ALA B 1 338 ? -7.531 48.656 19.797 1 86.5 338 ALA B N 1
ATOM 5995 C CA . ALA B 1 338 ? -8.867 48.188 20.141 1 86.5 338 ALA B CA 1
ATOM 5996 C C . ALA B 1 338 ? -8.891 47.594 21.547 1 86.5 338 ALA B C 1
ATOM 5998 O O . ALA B 1 338 ? -9.844 47.812 22.312 1 86.5 338 ALA B O 1
ATOM 5999 N N . SER B 1 339 ? -7.922 46.844 21.844 1 86.06 339 SER B N 1
ATOM 6000 C CA . SER B 1 339 ? -7.824 46.188 23.156 1 86.06 339 SER B CA 1
ATOM 6001 C C . SER B 1 339 ? -7.727 47.25 24.266 1 86.06 339 SER B C 1
ATOM 6003 O O . SER B 1 339 ? -8.383 47.125 25.297 1 86.06 339 SER B O 1
ATOM 6005 N N . GLU B 1 340 ? -6.91 48.219 24.031 1 84.19 340 GLU B N 1
ATOM 6006 C CA . GLU B 1 340 ? -6.762 49.281 25 1 84.19 340 GLU B CA 1
ATOM 6007 C C . GLU B 1 340 ? -8.055 50.062 25.141 1 84.19 340 GLU B C 1
ATOM 6009 O O . GLU B 1 340 ? -8.445 50.438 26.266 1 84.19 340 GLU B O 1
ATOM 6014 N N . ALA B 1 341 ? -8.68 50.312 24.094 1 83 341 ALA B N 1
ATOM 6015 C CA . ALA B 1 341 ? -9.945 51.031 24.109 1 83 341 ALA B CA 1
ATOM 6016 C C . ALA B 1 341 ? -11.023 50.25 24.828 1 83 341 ALA B C 1
ATOM 6018 O O . ALA B 1 341 ? -11.828 50.812 25.578 1 83 341 ALA B O 1
ATOM 6019 N N . LEU B 1 342 ? -11.062 49.031 24.594 1 85.44 342 LEU B N 1
ATOM 6020 C CA . LEU B 1 342 ? -12.07 48.156 25.203 1 85.44 342 LEU B CA 1
ATOM 6021 C C . LEU B 1 342 ? -11.93 48.125 26.719 1 85.44 342 LEU B C 1
ATOM 6023 O O . LEU B 1 342 ? -12.938 48.094 27.438 1 85.44 342 LEU B O 1
ATOM 6027 N N . PHE B 1 343 ? -10.75 48.219 27.188 1 78.94 343 PHE B N 1
ATOM 6028 C CA . PHE B 1 343 ? -10.57 48.094 28.625 1 78.94 343 PHE B CA 1
ATOM 6029 C C . PHE B 1 343 ? -10.383 49.469 29.266 1 78.94 343 PHE B C 1
ATOM 6031 O O . PHE B 1 343 ? -10 49.562 30.438 1 78.94 343 PHE B O 1
ATOM 6038 N N . GLY B 1 344 ? -10.703 50.469 28.609 1 68.69 344 GLY B N 1
ATOM 6039 C CA . GLY B 1 344 ? -10.766 51.812 29.141 1 68.69 344 GLY B CA 1
ATOM 6040 C C . GLY B 1 344 ? -9.398 52.406 29.406 1 68.69 344 GLY B C 1
ATOM 6041 O O . GLY B 1 344 ? -9.25 53.281 30.266 1 68.69 344 GLY B O 1
ATOM 6042 N N . ARG B 1 345 ? -8.367 51.781 28.984 1 66.94 345 ARG B N 1
ATOM 6043 C CA . ARG B 1 345 ? -7.02 52.25 29.297 1 66.94 345 ARG B CA 1
ATOM 6044 C C . ARG B 1 345 ? -6.512 53.219 28.234 1 66.94 345 ARG B C 1
ATOM 6046 O O . ARG B 1 345 ? -5.312 53.5 28.172 1 66.94 345 ARG B O 1
ATOM 6053 N N . GLY B 1 346 ? -7.461 53.562 27.484 1 65.5 346 GLY B N 1
ATOM 6054 C CA . GLY B 1 346 ? -6.984 54.5 26.453 1 65.5 346 GLY B CA 1
ATOM 6055 C C . GLY B 1 346 ? -7.754 54.375 25.156 1 65.5 346 GLY B C 1
ATOM 6056 O O . GLY B 1 346 ? -8.398 53.344 24.906 1 65.5 346 GLY B O 1
ATOM 6057 N N . GLY B 1 347 ? -7.984 55.438 24.484 1 70.56 347 GLY B N 1
ATOM 6058 C CA . GLY B 1 347 ? -8.484 55.562 23.125 1 70.56 347 GLY B CA 1
ATOM 6059 C C . GLY B 1 347 ? -10 55.656 23.047 1 70.56 347 GLY B C 1
ATOM 6060 O O . GLY B 1 347 ? -10.695 55.281 24 1 70.56 347 GLY B O 1
ATOM 6061 N N . ASP B 1 348 ? -10.422 56.25 22.141 1 84.25 348 ASP B N 1
ATOM 6062 C CA . ASP B 1 348 ? -11.836 56.438 21.828 1 84.25 348 ASP B CA 1
ATOM 6063 C C . ASP B 1 348 ? -12.383 55.281 20.984 1 84.25 348 ASP B C 1
ATOM 6065 O O . ASP B 1 348 ? -11.922 55.062 19.875 1 84.25 348 ASP B O 1
ATOM 6069 N N . LEU B 1 349 ? -13.297 54.469 21.594 1 90.5 349 LEU B N 1
ATOM 6070 C CA . LEU B 1 349 ? -13.914 53.344 20.906 1 90.5 349 LEU B CA 1
ATOM 6071 C C . LEU B 1 349 ? -14.461 53.781 19.547 1 90.5 349 LEU B C 1
ATOM 6073 O O . LEU B 1 349 ? -14.391 53 18.578 1 90.5 349 LEU B O 1
ATOM 6077 N N . ALA B 1 350 ? -14.867 54.969 19.531 1 87.5 350 ALA B N 1
ATOM 6078 C CA . ALA B 1 350 ? -15.492 55.5 18.312 1 87.5 350 ALA B CA 1
ATOM 6079 C C . ALA B 1 350 ? -14.453 55.75 17.219 1 87.5 350 ALA B C 1
ATOM 6081 O O . ALA B 1 350 ? -14.797 55.844 16.031 1 87.5 350 ALA B O 1
ATOM 6082 N N . GLN B 1 351 ? -13.242 55.781 17.625 1 87.06 351 GLN B N 1
ATOM 6083 C CA . GLN B 1 351 ? -12.18 56.125 16.688 1 87.06 351 GLN B CA 1
ATOM 6084 C C . GLN B 1 351 ? -11.453 54.875 16.219 1 87.06 351 GLN B C 1
ATOM 6086 O O . GLN B 1 351 ? -10.578 54.938 15.352 1 87.06 351 GLN B O 1
ATOM 6091 N N . GLN B 1 352 ? -11.859 53.812 16.766 1 88.38 352 GLN B N 1
ATOM 6092 C CA . GLN B 1 352 ? -11.195 52.562 16.406 1 88.38 352 GLN B CA 1
ATOM 6093 C C . GLN B 1 352 ? -11.711 52.031 15.07 1 88.38 352 GLN B C 1
ATOM 6095 O O . GLN B 1 352 ? -12.82 52.344 14.656 1 88.38 352 GLN B O 1
ATOM 6100 N N . ASP B 1 353 ? -10.82 51.312 14.375 1 87.62 353 ASP B N 1
ATOM 6101 C CA . ASP B 1 353 ? -11.258 50.625 13.148 1 87.62 353 ASP B CA 1
ATOM 6102 C C . ASP B 1 353 ? -12.477 49.75 13.414 1 87.62 353 ASP B C 1
ATOM 6104 O O . ASP B 1 353 ? -12.461 48.906 14.297 1 87.62 353 ASP B O 1
ATOM 6108 N N . THR B 1 354 ? -13.508 50 12.609 1 90.12 354 THR B N 1
ATOM 6109 C CA . THR B 1 354 ? -14.805 49.375 12.836 1 90.12 354 THR B CA 1
ATOM 6110 C C . THR B 1 354 ? -14.688 47.875 12.742 1 90.12 354 THR B C 1
ATOM 6112 O O . THR B 1 354 ? -15.211 47.156 13.594 1 90.12 354 THR B O 1
ATOM 6115 N N . ASP B 1 355 ? -13.969 47.375 11.742 1 89.31 355 ASP B N 1
ATOM 6116 C CA . ASP B 1 355 ? -13.867 45.938 11.531 1 89.31 355 ASP B CA 1
ATOM 6117 C C . ASP B 1 355 ? -13.062 45.25 12.648 1 89.31 355 ASP B C 1
ATOM 6119 O O . ASP B 1 355 ? -13.398 44.156 13.094 1 89.31 355 ASP B O 1
ATOM 6123 N N . THR B 1 356 ? -12.047 45.906 13.031 1 88.94 356 THR B N 1
ATOM 6124 C CA . THR B 1 356 ? -11.211 45.375 14.102 1 88.94 356 THR B CA 1
ATOM 6125 C C . THR B 1 356 ? -11.984 45.312 15.414 1 88.94 356 THR B C 1
ATOM 6127 O O . THR B 1 356 ? -11.93 44.312 16.125 1 88.94 356 THR B O 1
ATOM 6130 N N . LEU B 1 357 ? -12.68 46.375 15.68 1 90.38 357 LEU B N 1
ATOM 6131 C CA . LEU B 1 357 ? -13.469 46.406 16.906 1 90.38 357 LEU B CA 1
ATOM 6132 C C . LEU B 1 357 ? -14.578 45.375 16.875 1 90.38 357 LEU B C 1
ATOM 6134 O O . LEU B 1 357 ? -14.82 44.688 17.875 1 90.38 357 LEU B O 1
ATOM 6138 N N . ALA B 1 358 ? -15.195 45.281 15.719 1 91.31 358 ALA B N 1
ATOM 6139 C CA . ALA B 1 358 ? -16.25 44.281 15.57 1 91.31 358 ALA B CA 1
ATOM 6140 C C . ALA B 1 358 ? -15.695 42.875 15.805 1 91.31 358 ALA B C 1
ATOM 6142 O O . ALA B 1 358 ? -16.328 42.062 16.484 1 91.31 358 ALA B O 1
ATOM 6143 N N . SER B 1 359 ? -14.562 42.688 15.242 1 89.56 359 SER B N 1
ATOM 6144 C CA . SER B 1 359 ? -13.93 41.375 15.391 1 89.56 359 SER B CA 1
ATOM 6145 C C . SER B 1 359 ? -13.578 41.094 16.844 1 89.56 359 SER B C 1
ATOM 6147 O O . SER B 1 359 ? -13.742 39.969 17.328 1 89.56 359 SER B O 1
ATOM 6149 N N . ALA B 1 360 ? -13.086 42.062 17.5 1 88.5 360 ALA B N 1
ATOM 6150 C CA . ALA B 1 360 ? -12.742 41.938 18.906 1 88.5 360 ALA B CA 1
ATOM 6151 C C . ALA B 1 360 ? -13.977 41.656 19.75 1 88.5 360 ALA B C 1
ATOM 6153 O O . ALA B 1 360 ? -13.953 40.781 20.641 1 88.5 360 ALA B O 1
ATOM 6154 N N . LEU B 1 361 ? -15.023 42.375 19.453 1 90.38 361 LEU B N 1
ATOM 6155 C CA . LEU B 1 361 ? -16.266 42.219 20.219 1 90.38 361 LEU B CA 1
ATOM 6156 C C . LEU B 1 361 ? -16.875 40.844 20 1 90.38 361 LEU B C 1
ATOM 6158 O O . LEU B 1 361 ? -17.5 40.281 20.906 1 90.38 361 LEU B O 1
ATOM 6162 N N . ARG B 1 362 ? -16.688 40.312 18.875 1 90.06 362 ARG B N 1
ATOM 6163 C CA . ARG B 1 362 ? -17.234 39 18.562 1 90.06 362 ARG B CA 1
ATOM 6164 C C . ARG B 1 362 ? -16.516 37.906 19.344 1 90.06 362 ARG B C 1
ATOM 6166 O O . ARG B 1 362 ? -17.016 36.781 19.469 1 90.06 362 ARG B O 1
ATOM 6173 N N . GLU B 1 363 ? -15.32 38.219 19.766 1 86.75 363 GLU B N 1
ATOM 6174 C CA . GLU B 1 363 ? -14.562 37.25 20.578 1 86.75 363 GLU B CA 1
ATOM 6175 C C . GLU B 1 363 ? -15.008 37.312 22.031 1 86.75 363 GLU B C 1
ATOM 6177 O O . GLU B 1 363 ? -14.641 36.438 22.828 1 86.75 363 GLU B O 1
ATOM 6182 N N . LEU B 1 364 ? -15.852 38.25 22.406 1 86.81 364 LEU B N 1
ATOM 6183 C CA . LEU B 1 364 ? -16.438 38.406 23.734 1 86.81 364 LEU B CA 1
ATOM 6184 C C . LEU B 1 364 ? -17.875 37.906 23.766 1 86.81 364 LEU B C 1
ATOM 6186 O O . LEU B 1 364 ? -18.469 37.688 22.703 1 86.81 364 LEU B O 1
ATOM 6190 N N . PRO B 1 365 ? -18.328 37.625 25 1 90.75 365 PRO B N 1
ATOM 6191 C CA . PRO B 1 365 ? -19.781 37.438 25 1 90.75 365 PRO B CA 1
ATOM 6192 C C . PRO B 1 365 ? -20.516 38.562 24.25 1 90.75 365 PRO B C 1
ATOM 6194 O O . PRO B 1 365 ? -20.172 39.719 24.391 1 90.75 365 PRO B O 1
ATOM 6197 N N . HIS B 1 366 ? -21.406 38.125 23.328 1 94.19 366 HIS B N 1
ATOM 6198 C CA . HIS B 1 366 ? -22.078 39.156 22.516 1 94.19 366 HIS B CA 1
ATOM 6199 C C . HIS B 1 366 ? -23.5 38.719 22.141 1 94.19 366 HIS B C 1
ATOM 6201 O O . HIS B 1 366 ? -23.859 37.562 22.344 1 94.19 366 HIS B O 1
ATOM 6207 N N . THR B 1 367 ? -24.281 39.625 21.703 1 94.75 367 THR B N 1
ATOM 6208 C CA . THR B 1 367 ? -25.641 39.375 21.25 1 94.75 367 THR B CA 1
ATOM 6209 C C . THR B 1 367 ? -26.016 40.312 20.109 1 94.75 367 THR B C 1
ATOM 6211 O O . THR B 1 367 ? -25.328 41.312 19.891 1 94.75 367 THR B O 1
ATOM 6214 N N . VAL B 1 368 ? -26.953 39.844 19.312 1 95.44 368 VAL B N 1
ATOM 6215 C CA . VAL B 1 368 ? -27.578 40.719 18.328 1 95.44 368 VAL B CA 1
ATOM 6216 C C . VAL B 1 368 ? -28.906 41.25 18.891 1 95.44 368 VAL B C 1
ATOM 6218 O O . VAL B 1 368 ? -29.688 40.5 19.469 1 95.44 368 VAL B O 1
ATOM 6221 N N . SER B 1 369 ? -29.047 42.531 18.781 1 94.25 369 SER B N 1
ATOM 6222 C CA . SER B 1 369 ? -30.219 43.156 19.391 1 94.25 369 SER B CA 1
ATOM 6223 C C . SER B 1 369 ? -30.859 44.188 18.469 1 94.25 369 SER B C 1
ATOM 6225 O O . SER B 1 369 ? -30.188 44.719 17.562 1 94.25 369 SER B O 1
ATOM 6227 N N . ALA B 1 370 ? -32.219 44.344 18.625 1 94.31 370 ALA B N 1
ATOM 6228 C CA . ALA B 1 370 ? -32.875 45.469 17.984 1 94.31 370 ALA B CA 1
ATOM 6229 C C . ALA B 1 370 ? -32.5 46.781 18.672 1 94.31 370 ALA B C 1
ATOM 6231 O O . ALA B 1 370 ? -32.188 46.812 19.859 1 94.31 370 ALA B O 1
ATOM 6232 N N . PRO B 1 371 ? -32.594 47.906 17.922 1 94.31 371 PRO B N 1
ATOM 6233 C CA . PRO B 1 371 ? -32.188 49.188 18.469 1 94.31 371 PRO B CA 1
ATOM 6234 C C . PRO B 1 371 ? -33.031 49.625 19.672 1 94.31 371 PRO B C 1
ATOM 6236 O O . PRO B 1 371 ? -32.531 50.344 20.562 1 94.31 371 PRO B O 1
ATOM 6239 N N . GLY B 1 372 ? -34.219 49.094 19.781 1 93.88 372 GLY B N 1
ATOM 6240 C CA . GLY B 1 372 ? -35.125 49.531 20.828 1 93.88 372 GLY B CA 1
ATOM 6241 C C . GLY B 1 372 ? -34.969 48.75 22.109 1 93.88 372 GLY B C 1
ATOM 6242 O O . GLY B 1 372 ? -35.531 49.125 23.141 1 93.88 372 GLY B O 1
ATOM 6243 N N . VAL B 1 373 ? -34.156 47.781 22.141 1 95.12 373 VAL B N 1
ATOM 6244 C CA . VAL B 1 373 ? -33.969 46.938 23.312 1 95.12 373 VAL B CA 1
ATOM 6245 C C . VAL B 1 373 ? -33.25 47.719 24.406 1 95.12 373 VAL B C 1
ATOM 6247 O O . VAL B 1 373 ? -32.344 48.469 24.125 1 95.12 373 VAL B O 1
ATOM 6250 N N . ALA B 1 374 ? -33.719 47.594 25.641 1 96.38 374 ALA B N 1
ATOM 6251 C CA . ALA B 1 374 ? -33.156 48.281 26.781 1 96.38 374 ALA B CA 1
ATOM 6252 C C . ALA B 1 374 ? -31.766 47.75 27.141 1 96.38 374 ALA B C 1
ATOM 6254 O O . ALA B 1 374 ? -31.516 46.562 26.969 1 96.38 374 ALA B O 1
ATOM 6255 N N . ILE B 1 375 ? -30.922 48.531 27.656 1 96.94 375 ILE B N 1
ATOM 6256 C CA . ILE B 1 375 ? -29.578 48.156 28.109 1 96.94 375 ILE B CA 1
ATOM 6257 C C . ILE B 1 375 ? -29.688 47.031 29.141 1 96.94 375 ILE B C 1
ATOM 6259 O O . ILE B 1 375 ? -28.891 46.094 29.125 1 96.94 375 ILE B O 1
ATOM 6263 N N . ALA B 1 376 ? -30.672 47.156 29.984 1 97 376 ALA B N 1
ATOM 6264 C CA . ALA B 1 376 ? -30.875 46.125 31 1 97 376 ALA B CA 1
ATOM 6265 C C . ALA B 1 376 ? -31.078 44.75 30.359 1 97 376 ALA B C 1
ATOM 6267 O O . ALA B 1 376 ? -30.531 43.75 30.828 1 97 376 ALA B O 1
ATOM 6268 N N . GLN B 1 377 ? -31.812 44.75 29.312 1 96.75 377 GLN B N 1
ATOM 6269 C CA . GLN B 1 377 ? -32.062 43.5 28.609 1 96.75 377 GLN B CA 1
ATOM 6270 C C . GLN B 1 377 ? -30.812 43 27.891 1 96.75 377 GLN B C 1
ATOM 6272 O O . GLN B 1 377 ? -30.531 41.812 27.859 1 96.75 377 GLN B O 1
ATOM 6277 N N . ALA B 1 378 ? -30.125 43.906 27.312 1 96.44 378 ALA B N 1
ATOM 6278 C CA . ALA B 1 378 ? -28.875 43.562 26.625 1 96.44 378 ALA B CA 1
ATOM 6279 C C . ALA B 1 378 ? -27.875 42.938 27.609 1 96.44 378 ALA B C 1
ATOM 6281 O O . ALA B 1 378 ? -27.109 42.062 27.234 1 96.44 378 ALA B O 1
ATOM 6282 N N . LEU B 1 379 ? -27.859 43.406 28.828 1 96.88 379 LEU B N 1
ATOM 6283 C CA . LEU B 1 379 ? -26.984 42.844 29.859 1 96.88 379 LEU B CA 1
ATOM 6284 C C . LEU B 1 379 ? -27.344 41.406 30.141 1 96.88 379 LEU B C 1
ATOM 6286 O O . LEU B 1 379 ? -26.453 40.562 30.312 1 96.88 379 LEU B O 1
ATOM 6290 N N . VAL B 1 380 ? -28.547 41.125 30.141 1 96.38 380 VAL B N 1
ATOM 6291 C CA . VAL B 1 380 ? -29.016 39.75 30.375 1 96.38 380 VAL B CA 1
ATOM 6292 C C . VAL B 1 380 ? -28.719 38.875 29.156 1 96.38 380 VAL B C 1
ATOM 6294 O O . VAL B 1 380 ? -28.219 37.781 29.281 1 96.38 380 VAL B O 1
ATOM 6297 N N . ASP B 1 381 ? -28.953 39.5 28 1 95.94 381 ASP B N 1
ATOM 6298 C CA . ASP B 1 381 ? -28.781 38.75 26.75 1 95.94 381 ASP B CA 1
ATOM 6299 C C . ASP B 1 381 ? -27.312 38.375 26.516 1 95.94 381 ASP B C 1
ATOM 6301 O O . ASP B 1 381 ? -27.016 37.375 25.891 1 95.94 381 ASP B O 1
ATOM 6305 N N . THR B 1 382 ? -26.422 39.219 26.984 1 95.31 382 THR B N 1
ATOM 6306 C CA . THR B 1 382 ? -24.984 38.969 26.797 1 95.31 382 THR B CA 1
ATOM 6307 C C . THR B 1 382 ? -24.438 38.125 27.938 1 95.31 382 THR B C 1
ATOM 6309 O O . THR B 1 382 ? -23.281 37.688 27.875 1 95.31 382 THR B O 1
ATOM 6312 N N . GLY B 1 383 ? -25.312 37.938 29.016 1 93.94 383 GLY B N 1
ATOM 6313 C CA . GLY B 1 383 ? -24.875 37.125 30.141 1 93.94 383 GLY B CA 1
ATOM 6314 C C . GLY B 1 383 ? -24.109 37.906 31.172 1 93.94 383 GLY B C 1
ATOM 6315 O O . GLY B 1 383 ? -23.547 37.344 32.125 1 93.94 383 GLY B O 1
ATOM 6316 N N . LEU B 1 384 ? -24.031 39.219 31.062 1 94.56 384 LEU B N 1
ATOM 6317 C CA . LEU B 1 384 ? -23.328 40.031 32.031 1 94.56 384 LEU B CA 1
ATOM 6318 C C . LEU B 1 384 ? -24.078 40.062 33.375 1 94.56 384 LEU B C 1
ATOM 6320 O O . LEU B 1 384 ? -23.469 40.312 34.406 1 94.56 384 LEU B O 1
ATOM 6324 N N . THR B 1 385 ? -25.375 39.812 33.281 1 95.19 385 THR B N 1
ATOM 6325 C CA . THR B 1 385 ? -26.203 39.656 34.469 1 95.19 385 THR B CA 1
ATOM 6326 C C . THR B 1 385 ? -27.141 38.469 34.344 1 95.19 385 THR B C 1
ATOM 6328 O O . THR B 1 385 ? -27.438 38.031 33.219 1 95.19 385 THR B O 1
ATOM 6331 N N . LYS B 1 386 ? -27.625 37.938 35.469 1 95.38 386 LYS B N 1
ATOM 6332 C CA . LYS B 1 386 ? -28.438 36.75 35.469 1 95.38 386 LYS B CA 1
ATOM 6333 C C . LYS B 1 386 ? -29.922 37.094 35.281 1 95.38 386 LYS B C 1
ATOM 6335 O O . LYS B 1 386 ? -30.703 36.25 34.875 1 95.38 386 LYS B O 1
ATOM 6340 N N . SER B 1 387 ? -30.25 38.344 35.75 1 95.81 387 SER B N 1
ATOM 6341 C CA . SER B 1 387 ? -31.656 38.75 35.688 1 95.81 387 SER B CA 1
ATOM 6342 C C . SER B 1 387 ? -31.797 40.25 35.406 1 95.81 387 SER B C 1
ATOM 6344 O O . SER B 1 387 ? -30.844 41 35.562 1 95.81 387 SER B O 1
ATOM 6346 N N . LEU B 1 388 ? -33.031 40.656 34.969 1 96.19 388 LEU B N 1
ATOM 6347 C CA . LEU B 1 388 ? -33.344 42.062 34.719 1 96.19 388 LEU B CA 1
ATOM 6348 C C . LEU B 1 388 ? -33.188 42.875 36 1 96.19 388 LEU B C 1
ATOM 6350 O O . LEU B 1 388 ? -32.75 44.031 36 1 96.19 388 LEU B O 1
ATOM 6354 N N . SER B 1 389 ? -33.594 42.281 37.125 1 96.62 389 SER B N 1
ATOM 6355 C CA . SER B 1 389 ? -33.5 42.969 38.406 1 96.62 389 SER B CA 1
ATOM 6356 C C . SER B 1 389 ? -32.031 43.219 38.781 1 96.62 389 SER B C 1
ATOM 6358 O O . SER B 1 389 ? -31.688 44.312 39.25 1 96.62 389 SER B O 1
ATOM 6360 N N . GLU B 1 390 ? -31.266 42.312 38.531 1 96.19 390 GLU B N 1
ATOM 6361 C CA . GLU B 1 390 ? -29.844 42.469 38.781 1 96.19 390 GLU B CA 1
ATOM 6362 C C . GLU B 1 390 ? -29.234 43.531 37.875 1 96.19 390 GLU B C 1
ATOM 6364 O O . GLU B 1 390 ? -28.391 44.312 38.281 1 96.19 390 GLU B O 1
ATOM 6369 N N . ALA B 1 391 ? -29.656 43.469 36.625 1 97 391 ALA B N 1
ATOM 6370 C CA . ALA B 1 391 ? -29.172 44.469 35.656 1 97 391 ALA B CA 1
ATOM 6371 C C . ALA B 1 391 ? -29.516 45.875 36.125 1 97 391 ALA B C 1
ATOM 6373 O O . ALA B 1 391 ? -28.656 46.75 36.125 1 97 391 ALA B O 1
ATOM 6374 N N . ARG B 1 392 ? -30.688 46.125 36.5 1 96.44 392 ARG B N 1
ATOM 6375 C CA . ARG B 1 392 ? -31.141 47.438 36.938 1 96.44 392 ARG B CA 1
ATOM 6376 C C . ARG B 1 392 ? -30.422 47.906 38.188 1 96.44 392 ARG B C 1
ATOM 6378 O O . ARG B 1 392 ? -30.062 49.062 38.344 1 96.44 392 ARG B O 1
ATOM 6385 N N . ARG B 1 393 ? -30.25 46.969 39.062 1 96.25 393 ARG B N 1
ATOM 6386 C CA . ARG B 1 393 ? -29.5 47.281 40.281 1 96.25 393 ARG B CA 1
ATOM 6387 C C . ARG B 1 393 ? -28.062 47.688 39.938 1 96.25 393 ARG B C 1
ATOM 6389 O O . ARG B 1 393 ? -27.531 48.625 40.531 1 96.25 393 ARG B O 1
ATOM 6396 N N . ALA B 1 394 ? -27.453 46.938 39.062 1 95.69 394 ALA B N 1
ATOM 6397 C CA . ALA B 1 394 ? -26.078 47.219 38.656 1 95.69 394 ALA B CA 1
ATOM 6398 C C . ALA B 1 394 ? -25.953 48.594 38.031 1 95.69 394 ALA B C 1
ATOM 6400 O O . ALA B 1 394 ? -24.969 49.312 38.312 1 95.69 394 ALA B O 1
ATOM 6401 N N . VAL B 1 395 ? -26.891 48.938 37.25 1 96.19 395 VAL B N 1
ATOM 6402 C CA . VAL B 1 395 ? -26.891 50.281 36.656 1 96.19 395 VAL B CA 1
ATOM 6403 C C . VAL B 1 395 ? -27.078 51.344 37.719 1 96.19 395 VAL B C 1
ATOM 6405 O O . VAL B 1 395 ? -26.375 52.344 37.75 1 96.19 395 VAL B O 1
ATOM 6408 N N . ALA B 1 396 ? -27.953 51.062 38.656 1 95.44 396 ALA B N 1
ATOM 6409 C CA . ALA B 1 396 ? -28.25 52 39.75 1 95.44 396 ALA B CA 1
ATOM 6410 C C . ALA B 1 396 ? -27.016 52.25 40.625 1 95.44 396 ALA B C 1
ATOM 6412 O O . ALA B 1 396 ? -26.812 53.344 41.125 1 95.44 396 ALA B O 1
ATOM 6413 N N . GLN B 1 397 ? -26.297 51.312 40.75 1 95.25 397 GLN B N 1
ATOM 6414 C CA . GLN B 1 397 ? -25.109 51.375 41.594 1 95.25 397 GLN B CA 1
ATOM 6415 C C . GLN B 1 397 ? -23.922 51.969 40.812 1 95.25 397 GLN B C 1
ATOM 6417 O O . GLN B 1 397 ? -22.828 52.094 41.375 1 95.25 397 GLN B O 1
ATOM 6422 N N . GLY B 1 398 ? -24.109 52.219 39.594 1 93.75 398 GLY B N 1
ATOM 6423 C CA . GLY B 1 398 ? -23.078 52.812 38.75 1 93.75 398 GLY B CA 1
ATOM 6424 C C . GLY B 1 398 ? -22.047 51.812 38.25 1 93.75 398 GLY B C 1
ATOM 6425 O O . GLY B 1 398 ? -20.953 52.188 37.844 1 93.75 398 GLY B O 1
ATOM 6426 N N . GLY B 1 399 ? -22.375 50.625 38.25 1 94 399 GLY B N 1
ATOM 6427 C CA . GLY B 1 399 ? -21.422 49.594 37.938 1 94 399 GLY B CA 1
ATOM 6428 C C . GLY B 1 399 ? -21.453 49.156 36.469 1 94 399 GLY B C 1
ATOM 6429 O O . GLY B 1 399 ? -20.812 48.188 36.094 1 94 399 GLY B O 1
ATOM 6430 N N . VAL B 1 400 ? -22.312 49.812 35.625 1 95.81 400 VAL B N 1
ATOM 6431 C CA . VAL B 1 400 ? -22.453 49.438 34.219 1 95.81 400 VAL B CA 1
ATOM 6432 C C . VAL B 1 400 ? -22.047 50.625 33.312 1 95.81 400 VAL B C 1
ATOM 6434 O O . VAL B 1 400 ? -22.391 51.781 33.594 1 95.81 400 VAL B O 1
ATOM 6437 N N . SER B 1 401 ? -21.328 50.312 32.312 1 94 401 SER B N 1
ATOM 6438 C CA . SER B 1 401 ? -20.969 51.344 31.344 1 94 401 SER B CA 1
ATOM 6439 C C . SER B 1 401 ? -21.297 50.875 29.922 1 94 401 SER B C 1
ATOM 6441 O O . SER B 1 401 ? -21.359 49.688 29.656 1 94 401 SER B O 1
ATOM 6443 N N . ALA B 1 402 ? -21.641 51.812 29.078 1 93.38 402 ALA B N 1
ATOM 6444 C CA . ALA B 1 402 ? -21.797 51.656 27.641 1 93.38 402 ALA B CA 1
ATOM 6445 C C . ALA B 1 402 ? -20.797 52.531 26.875 1 93.38 402 ALA B C 1
ATOM 6447 O O . ALA B 1 402 ? -20.797 53.75 27.016 1 93.38 402 ALA B O 1
ATOM 6448 N N . ASN B 1 403 ? -20 51.844 26.125 1 93.44 403 ASN B N 1
ATOM 6449 C CA . ASN B 1 403 ? -18.938 52.531 25.406 1 93.44 403 ASN B CA 1
ATOM 6450 C C . ASN B 1 403 ? -18.078 53.344 26.359 1 93.44 403 ASN B C 1
ATOM 6452 O O . ASN B 1 403 ? -17.781 54.531 26.078 1 93.44 403 ASN B O 1
ATOM 6456 N N . ASN B 1 404 ? -17.828 52.812 27.5 1 89.94 404 ASN B N 1
ATOM 6457 C CA . ASN B 1 404 ? -16.938 53.312 28.531 1 89.94 404 ASN B CA 1
ATOM 6458 C C . ASN B 1 404 ? -17.547 54.531 29.234 1 89.94 404 ASN B C 1
ATOM 6460 O O . ASN B 1 404 ? -16.859 55.219 29.969 1 89.94 404 ASN B O 1
ATOM 6464 N N . ALA B 1 405 ? -18.812 54.812 28.984 1 90.56 405 ALA B N 1
ATOM 6465 C CA . ALA B 1 405 ? -19.547 55.812 29.719 1 90.56 405 ALA B CA 1
ATOM 6466 C C . ALA B 1 405 ? -20.562 55.156 30.656 1 90.56 405 ALA B C 1
ATOM 6468 O O . ALA B 1 405 ? -21.281 54.25 30.266 1 90.56 405 ALA B O 1
ATOM 6469 N N . THR B 1 406 ? -20.609 55.688 31.859 1 93.56 406 THR B N 1
ATOM 6470 C CA . THR B 1 406 ? -21.5 55.094 32.844 1 93.56 406 THR B CA 1
ATOM 6471 C C . THR B 1 406 ? -22.953 55.219 32.406 1 93.56 406 THR B C 1
ATOM 6473 O O . THR B 1 406 ? -23.391 56.281 31.969 1 93.56 406 THR B O 1
ATOM 6476 N N . VAL B 1 407 ? -23.609 54.156 32.531 1 94.81 407 VAL B N 1
ATOM 6477 C CA . VAL B 1 407 ? -25.031 54.125 32.156 1 94.81 407 VAL B CA 1
ATOM 6478 C C . VAL B 1 407 ? -25.875 54.656 33.312 1 94.81 407 VAL B C 1
ATOM 6480 O O . VAL B 1 407 ? -25.766 54.188 34.469 1 94.81 407 VAL B O 1
ATOM 6483 N N . GLN B 1 408 ? -26.719 55.594 32.938 1 94.06 408 GLN B N 1
ATOM 6484 C CA . GLN B 1 408 ? -27.531 56.219 33.969 1 94.06 408 GLN B CA 1
ATOM 6485 C C . GLN B 1 408 ? -28.938 55.625 34 1 94.06 408 GLN B C 1
ATOM 6487 O O . GLN B 1 408 ? -29.609 55.656 35.031 1 94.06 408 GLN B O 1
ATOM 6492 N N . ASP B 1 409 ? -29.375 55.188 32.875 1 95.38 409 ASP B N 1
ATOM 6493 C CA . ASP B 1 409 ? -30.719 54.688 32.75 1 95.38 409 ASP B CA 1
ATOM 6494 C C . ASP B 1 409 ? -30.719 53.25 32.188 1 95.38 409 ASP B C 1
ATOM 6496 O O . ASP B 1 409 ? -30.375 53.062 31.031 1 95.38 409 ASP B O 1
ATOM 6500 N N . ALA B 1 410 ? -31.156 52.312 33 1 96.12 410 ALA B N 1
ATOM 6501 C CA . ALA B 1 410 ? -31.172 50.906 32.625 1 96.12 410 ALA B CA 1
ATOM 6502 C C . ALA B 1 410 ? -32.156 50.656 31.484 1 96.12 410 ALA B C 1
ATOM 6504 O O . ALA B 1 410 ? -32 49.656 30.75 1 96.12 410 ALA B O 1
ATOM 6505 N N . ASP B 1 411 ? -33.062 51.531 31.312 1 95.56 411 ASP B N 1
ATOM 6506 C CA . ASP B 1 411 ? -34.125 51.312 30.312 1 95.56 411 ASP B CA 1
ATOM 6507 C C . ASP B 1 411 ? -33.812 52.062 29.016 1 95.56 411 ASP B C 1
ATOM 6509 O O . ASP B 1 411 ? -34.594 52.031 28.062 1 95.56 411 ASP B O 1
ATOM 6513 N N . ALA B 1 412 ? -32.688 52.75 29.016 1 96 412 ALA B N 1
ATOM 6514 C CA . ALA B 1 412 ? -32.281 53.438 27.781 1 96 412 ALA B CA 1
ATOM 6515 C C . ALA B 1 412 ? -32.094 52.438 26.656 1 96 412 ALA B C 1
ATOM 6517 O O . ALA B 1 412 ? -31.578 51.344 26.859 1 96 412 ALA B O 1
ATOM 6518 N N . PRO B 1 413 ? -32.594 52.719 25.5 1 96.06 413 PRO B N 1
ATOM 6519 C CA . PRO B 1 413 ? -32.406 51.781 24.375 1 96.06 413 PRO B CA 1
ATOM 6520 C C . PRO B 1 413 ? -30.969 51.688 23.938 1 96.06 413 PRO B C 1
ATOM 6522 O O . PRO B 1 413 ? -30.234 52.656 23.922 1 96.06 413 PRO B O 1
ATOM 6525 N N . VAL B 1 414 ? -30.5 50.531 23.469 1 94.75 414 VAL B N 1
ATOM 6526 C CA . VAL B 1 414 ? -29.125 50.281 23.031 1 94.75 414 VAL B CA 1
ATOM 6527 C C . VAL B 1 414 ? -28.828 51.125 21.797 1 94.75 414 VAL B C 1
ATOM 6529 O O . VAL B 1 414 ? -27.656 51.438 21.531 1 94.75 414 VAL B O 1
ATOM 6532 N N . GLY B 1 415 ? -29.828 51.469 21.062 1 92.94 415 GLY B N 1
ATOM 6533 C CA . GLY B 1 415 ? -29.672 52.219 19.828 1 92.94 415 GLY B CA 1
ATOM 6534 C C . GLY B 1 415 ? -29.203 53.656 20.078 1 92.94 415 GLY B C 1
ATOM 6535 O O . GLY B 1 415 ? -28.719 54.312 19.156 1 92.94 415 GLY B O 1
ATOM 6536 N N . ASP B 1 416 ? -29.25 54.188 21.312 1 91.94 416 ASP B N 1
ATOM 6537 C CA . ASP B 1 416 ? -28.906 55.562 21.641 1 91.94 416 ASP B CA 1
ATOM 6538 C C . ASP B 1 416 ? -27.391 55.75 21.734 1 91.94 416 ASP B C 1
ATOM 6540 O O . ASP B 1 416 ? -26.906 56.875 21.703 1 91.94 416 ASP B O 1
ATOM 6544 N N . ALA B 1 417 ? -26.641 54.656 21.812 1 90.06 417 ALA B N 1
ATOM 6545 C CA . ALA B 1 417 ? -25.219 54.781 22.078 1 90.06 417 ALA B CA 1
ATOM 6546 C C . ALA B 1 417 ? -24.406 53.906 21.141 1 90.06 417 ALA B C 1
ATOM 6548 O O . ALA B 1 417 ? -23.438 53.25 21.547 1 90.06 417 ALA B O 1
ATOM 6549 N N . LEU B 1 418 ? -24.734 53.938 19.922 1 93.38 418 LEU B N 1
ATOM 6550 C CA . LEU B 1 418 ? -24.094 53 19 1 93.38 418 LEU B CA 1
ATOM 6551 C C . LEU B 1 418 ? -22.766 53.531 18.5 1 93.38 418 LEU B C 1
ATOM 6553 O O . LEU B 1 418 ? -22.656 54.75 18.219 1 93.38 418 LEU B O 1
ATOM 6557 N N . LEU B 1 419 ? -21.812 52.75 18.484 1 94.06 419 LEU B N 1
ATOM 6558 C CA . LEU B 1 419 ? -20.547 53 17.797 1 94.06 419 LEU B CA 1
ATOM 6559 C C . LEU B 1 419 ? -20.703 52.75 16.297 1 94.06 419 LEU B C 1
ATOM 6561 O O . LEU B 1 419 ? -21.672 52.156 15.859 1 94.06 419 LEU B O 1
ATOM 6565 N N . PRO B 1 420 ? -19.75 53.344 15.547 1 91.31 420 PRO B N 1
ATOM 6566 C CA . PRO B 1 420 ? -19.766 53 14.125 1 91.31 420 PRO B CA 1
ATOM 6567 C C . PRO B 1 420 ? -19.859 51.5 13.891 1 91.31 420 PRO B C 1
ATOM 6569 O O . PRO B 1 420 ? -19.234 50.719 14.609 1 91.31 420 PRO B O 1
ATOM 6572 N N . GLY B 1 421 ? -20.703 51.125 12.883 1 91.38 421 GLY B N 1
ATOM 6573 C CA . GLY B 1 421 ? -20.906 49.719 12.57 1 91.38 421 GLY B CA 1
ATOM 6574 C C . GLY B 1 421 ? -22.062 49.094 13.328 1 91.38 421 GLY B C 1
ATOM 6575 O O . GLY B 1 421 ? -22.344 47.906 13.18 1 91.38 421 GLY B O 1
ATOM 6576 N N . GLY B 1 422 ? -22.719 49.938 14.164 1 93.38 422 GLY B N 1
ATOM 6577 C CA . GLY B 1 422 ? -23.906 49.469 14.883 1 93.38 422 GLY B CA 1
ATOM 6578 C C . GLY B 1 422 ? -23.562 48.562 16.047 1 93.38 422 GLY B C 1
ATOM 6579 O O . GLY B 1 422 ? -24.203 47.531 16.234 1 93.38 422 GLY B O 1
ATOM 6580 N N . MET B 1 423 ? -22.547 48.969 16.781 1 95.31 423 MET B N 1
ATOM 6581 C CA . MET B 1 423 ? -22.109 48.125 17.891 1 95.31 423 MET B CA 1
ATOM 6582 C C . MET B 1 423 ? -22.141 48.906 19.203 1 95.31 423 MET B C 1
ATOM 6584 O O . MET B 1 423 ? -22.125 50.125 19.203 1 95.31 423 MET B O 1
ATOM 6588 N N . LEU B 1 424 ? -22.266 48.25 20.297 1 94.94 424 LEU B N 1
ATOM 6589 C CA . LEU B 1 424 ? -22.219 48.812 21.641 1 94.94 424 LEU B CA 1
ATOM 6590 C C . LEU B 1 424 ? -21.375 47.938 22.562 1 94.94 424 LEU B C 1
ATOM 6592 O O . LEU B 1 424 ? -21.469 46.688 22.516 1 94.94 424 LEU B O 1
ATOM 6596 N N . VAL B 1 425 ? -20.484 48.531 23.25 1 95.06 425 VAL B N 1
ATOM 6597 C CA . VAL B 1 425 ? -19.672 47.812 24.25 1 95.06 425 VAL B CA 1
ATOM 6598 C C . VAL B 1 425 ? -20.281 48 25.641 1 95.06 425 VAL B C 1
ATOM 6600 O O . VAL B 1 425 ? -20.406 49.125 26.109 1 95.06 425 VAL B O 1
ATOM 6603 N N . LEU B 1 426 ? -20.688 46.938 26.234 1 94.81 426 LEU B N 1
ATOM 6604 C CA . LEU B 1 426 ? -21.219 46.969 27.594 1 94.81 426 LEU B CA 1
ATOM 6605 C C . LEU B 1 426 ? -20.188 46.438 28.578 1 94.81 426 LEU B C 1
ATOM 6607 O O . LEU B 1 426 ? -19.484 45.469 28.281 1 94.81 426 LEU B O 1
ATOM 6611 N N . ARG B 1 427 ? -20.125 47.031 29.688 1 93.94 427 ARG B N 1
ATOM 6612 C CA . ARG B 1 427 ? -19.188 46.594 30.719 1 93.94 427 ARG B CA 1
ATOM 6613 C C . ARG B 1 427 ? -19.875 46.531 32.094 1 93.94 427 ARG B C 1
ATOM 6615 O O . ARG B 1 427 ? -20.656 47.438 32.438 1 93.94 427 ARG B O 1
ATOM 6622 N N . ARG B 1 428 ? -19.703 45.5 32.719 1 93.69 428 ARG B N 1
ATOM 6623 C CA . ARG B 1 428 ? -20.109 45.375 34.125 1 93.69 428 ARG B CA 1
ATOM 6624 C C . ARG B 1 428 ? -18.891 45.281 35.031 1 93.69 428 ARG B C 1
ATOM 6626 O O . ARG B 1 428 ? -18.125 44.344 34.969 1 93.69 428 ARG B O 1
ATOM 6633 N N . GLY B 1 429 ? -18.734 46.156 35.906 1 85.94 429 GLY B N 1
ATOM 6634 C CA . GLY B 1 429 ? -17.531 46.25 36.719 1 85.94 429 GLY B CA 1
ATOM 6635 C C . GLY B 1 429 ? -16.297 46.656 35.906 1 85.94 429 GLY B C 1
ATOM 6636 O O . GLY B 1 429 ? -16.406 47.438 34.969 1 85.94 429 GLY B O 1
ATOM 6637 N N . LYS B 1 430 ? -15.094 46.188 36.375 1 78.12 430 LYS B N 1
ATOM 6638 C CA . LYS B 1 430 ? -13.859 46.656 35.75 1 78.12 430 LYS B CA 1
ATOM 6639 C C . LYS B 1 430 ? -13.383 45.719 34.656 1 78.12 430 LYS B C 1
ATOM 6641 O O . LYS B 1 430 ? -12.688 46.125 33.719 1 78.12 430 LYS B O 1
ATOM 6646 N N . LYS B 1 431 ? -13.867 44.5 34.719 1 77.94 431 LYS B N 1
ATOM 6647 C CA . LYS B 1 431 ? -13.148 43.5 33.906 1 77.94 431 LYS B CA 1
ATOM 6648 C C . LYS B 1 431 ? -14.094 42.75 32.969 1 77.94 431 LYS B C 1
ATOM 6650 O O . LYS B 1 431 ? -13.656 42.062 32.062 1 77.94 431 LYS B O 1
ATOM 6655 N N . THR B 1 432 ? -15.359 42.906 33.125 1 88 432 THR B N 1
ATOM 6656 C CA . THR B 1 432 ? -16.266 42.062 32.375 1 88 432 THR B CA 1
ATOM 6657 C C . THR B 1 432 ? -16.906 42.844 31.234 1 88 432 THR B C 1
ATOM 6659 O O . THR B 1 432 ? -17.609 43.844 31.469 1 88 432 THR B O 1
ATOM 6662 N N . LEU B 1 433 ? -16.641 42.406 30.016 1 92.19 433 LEU B N 1
ATOM 6663 C CA . LEU B 1 433 ? -17.094 43.125 28.828 1 92.19 433 LEU B CA 1
ATOM 6664 C C . LEU B 1 433 ? -17.984 42.25 27.953 1 92.19 433 LEU B C 1
ATOM 6666 O O . LEU B 1 433 ? -17.859 41.031 28 1 92.19 433 LEU B O 1
ATOM 6670 N N . ALA B 1 434 ? -18.859 42.906 27.203 1 94.5 434 ALA B N 1
ATOM 6671 C CA . ALA B 1 434 ? -19.656 42.219 26.188 1 94.5 434 ALA B CA 1
ATOM 6672 C C . ALA B 1 434 ? -19.984 43.125 25.016 1 94.5 434 ALA B C 1
ATOM 6674 O O . ALA B 1 434 ? -19.938 44.375 25.172 1 94.5 434 ALA B O 1
ATOM 6675 N N . GLY B 1 435 ? -20.219 42.469 23.891 1 94.38 435 GLY B N 1
ATOM 6676 C CA . GLY B 1 435 ? -20.578 43.219 22.719 1 94.38 435 GLY B CA 1
ATOM 6677 C C . GLY B 1 435 ? -22.047 43.094 22.359 1 94.38 435 GLY B C 1
ATOM 6678 O O . GLY B 1 435 ? -22.641 42.031 22.531 1 94.38 435 GLY B O 1
ATOM 6679 N N . VAL B 1 436 ? -22.656 44.188 21.891 1 95.56 436 VAL B N 1
ATOM 6680 C CA . VAL B 1 436 ? -24 44.188 21.344 1 95.56 436 VAL B CA 1
ATOM 6681 C C . VAL B 1 436 ? -23.969 44.656 19.891 1 95.56 436 VAL B C 1
ATOM 6683 O O . VAL B 1 436 ? -23.469 45.75 19.594 1 95.56 436 VAL B O 1
ATOM 6686 N N . PHE B 1 437 ? -24.438 43.812 18.984 1 95.88 437 PHE B N 1
ATOM 6687 C CA . PHE B 1 437 ? -24.594 44.188 17.578 1 95.88 437 PHE B CA 1
ATOM 6688 C C . PHE B 1 437 ? -26.047 44.5 17.266 1 95.88 437 PHE B C 1
ATOM 6690 O O . PHE B 1 437 ? -26.938 43.688 17.5 1 95.88 437 PHE B O 1
ATOM 6697 N N . VAL B 1 438 ? -26.266 45.75 16.734 1 94.88 438 VAL B N 1
ATOM 6698 C CA . VAL B 1 438 ? -27.625 46.219 16.562 1 94.88 438 VAL B CA 1
ATOM 6699 C C . VAL B 1 438 ? -28.031 46.094 15.086 1 94.88 438 VAL B C 1
ATOM 6701 O O . VAL B 1 438 ? -27.312 46.562 14.203 1 94.88 438 VAL B O 1
ATOM 6704 N N . GLU B 1 439 ? -29.125 45.406 14.828 1 88.94 439 GLU B N 1
ATOM 6705 C CA . GLU B 1 439 ? -29.719 45.281 13.5 1 88.94 439 GLU B CA 1
ATOM 6706 C C . GLU B 1 439 ? -31.172 45.719 13.492 1 88.94 439 GLU B C 1
ATOM 6708 O O . GLU B 1 439 ? -31.891 45.5 14.469 1 88.94 439 GLU B O 1
ATOM 6713 N N . GLU B 1 440 ? -31.703 46.688 12.625 1 75.38 440 GLU B N 1
ATOM 6714 C CA . GLU B 1 440 ? -33.062 47.188 12.555 1 75.38 440 GLU B CA 1
ATOM 6715 C C . GLU B 1 440 ? -34.094 46.031 12.461 1 75.38 440 GLU B C 1
ATOM 6717 O O . GLU B 1 440 ? -35.188 46.156 12.977 1 75.38 440 GLU B O 1
ATOM 6722 N N . GLY B 1 441 ? -33.906 44.875 11.914 1 64.25 441 GLY B N 1
ATOM 6723 C CA . GLY B 1 441 ? -34.844 43.812 11.586 1 64.25 441 GLY B CA 1
ATOM 6724 C C . GLY B 1 441 ? -34.781 42.625 12.539 1 64.25 441 GLY B C 1
ATOM 6725 O O . GLY B 1 441 ? -35.375 41.594 12.281 1 64.25 441 GLY B O 1
ATOM 6726 N N . VAL B 1 442 ? -34.344 42.812 13.547 1 56.88 442 VAL B N 1
ATOM 6727 C CA . VAL B 1 442 ? -34.438 41.656 14.414 1 56.88 442 VAL B CA 1
ATOM 6728 C C . VAL B 1 442 ? -35.656 41.781 15.32 1 56.88 442 VAL B C 1
ATOM 6730 O O . VAL B 1 442 ? -36.062 42.875 15.68 1 56.88 442 VAL B O 1
#

Radius of gyration: 41.17 Å; Cα contacts (8 Å, |Δi|>4): 1602; chains: 2; bounding box: 72×120×87 Å

Solvent-accessible surface area (backbone atoms only — not comparable to full-atom values): 46647 Å² total; per-residue (Å²): 130,86,77,70,72,53,72,60,53,53,55,58,66,70,53,52,75,51,80,89,42,96,40,67,56,59,45,38,49,73,35,56,51,60,65,46,59,76,46,67,70,60,48,45,54,50,70,66,51,69,71,47,28,31,35,40,76,44,64,27,79,46,70,52,53,32,52,72,53,44,51,52,44,49,52,49,31,52,45,34,72,68,52,20,28,39,32,45,31,42,22,51,49,56,22,46,57,34,74,68,45,62,84,51,83,74,78,70,58,55,70,70,56,33,53,52,15,36,54,45,40,52,57,56,54,56,68,62,37,56,76,56,76,96,36,26,51,39,79,45,48,47,37,76,69,42,60,81,31,28,33,61,52,43,31,64,71,51,26,56,80,38,44,45,67,68,58,46,67,27,64,53,49,40,50,14,54,74,38,93,84,40,39,34,40,28,36,67,44,36,43,56,55,53,12,47,50,45,37,49,40,28,73,77,63,56,34,39,35,38,46,47,50,43,92,43,42,60,38,50,48,40,13,35,51,45,30,30,73,74,67,71,45,83,53,43,37,37,16,21,55,78,68,63,42,88,86,70,46,72,56,50,49,57,99,87,34,75,41,35,55,41,56,92,80,28,38,60,42,58,50,28,50,58,36,46,64,47,48,82,90,42,39,60,59,46,40,44,55,66,44,65,71,37,66,68,59,52,52,51,35,47,50,42,48,74,75,43,50,89,69,42,58,52,24,49,51,44,14,46,55,41,30,19,68,63,62,28,59,67,49,33,49,48,35,51,49,39,52,33,21,72,66,67,74,39,73,57,70,73,74,41,59,51,67,56,42,50,55,44,31,66,75,34,44,46,39,79,37,34,40,75,42,26,41,22,53,50,32,36,66,36,59,80,27,94,36,62,68,53,28,39,50,37,22,73,71,56,38,23,25,50,69,85,37,71,37,85,54,41,70,42,38,48,54,79,58,53,34,74,90,36,28,37,42,38,31,49,63,88,80,46,63,28,22,38,39,48,42,88,86,99,130,87,79,70,71,53,74,60,52,51,56,59,66,70,54,52,74,54,81,90,41,95,40,66,58,60,44,39,49,72,35,57,48,61,64,46,60,77,46,67,69,60,49,46,53,50,70,66,51,70,70,47,30,31,36,40,76,44,64,26,78,47,71,53,53,32,53,73,52,46,51,52,44,49,52,49,32,52,43,34,71,68,51,19,29,39,32,46,30,40,23,50,48,56,21,47,56,35,74,68,46,61,84,50,83,75,78,69,57,54,71,69,58,31,55,52,14,38,55,44,40,52,57,53,54,56,69,59,36,58,76,59,77,97,35,26,51,39,80,45,48,48,36,76,69,42,62,80,31,28,33,62,53,42,30,63,72,52,25,57,78,38,45,45,66,66,56,47,65,29,66,52,49,40,50,14,54,73,39,93,85,40,38,31,40,29,36,67,45,35,44,57,55,53,12,48,50,46,37,51,39,29,73,76,64,55,35,40,37,39,47,45,51,43,92,43,41,61,38,50,49,42,12,36,49,46,30,31,74,75,67,69,46,82,51,42,39,38,16,22,54,78,68,63,41,89,85,69,47,72,56,51,50,55,98,86,33,74,42,37,58,41,55,90,79,28,38,61,42,57,50,27,50,57,37,46,66,46,49,84,91,41,39,60,61,45,41,46,56,67,44,63,72,36,67,68,60,52,52,51,35,47,48,41,49,73,76,42,50,90,67,41,58,49,23,49,51,44,15,45,53,41,28,19,68,64,61,30,58,68,48,34,50,49,38,52,50,38,52,33,22,73,65,66,74,39,73,56,69,73,73,42,59,52,67,56,44,51,54,43,31,66,76,34,46,46,38,78,38,33,40,76,42,27,41,22,53,50,33,36,65,34,59,80,26,94,37,61,68,54,27,38,49,37,23,72,70,58,39,23,25,49,70,84,36,73,37,84,54,40,71,43,36,49,55,81,59,52,34,72,89,35,28,36,42,38,30,50,64,90,80,44,64,29,24,37,36,50,41,91,84,96